Protein AF-0000000082834410 (afdb_homodimer)

Structure (mmCIF, N/CA/C/O backbone):
data_AF-0000000082834410-model_v1
#
loop_
_entity.id
_entity.type
_entity.pdbx_description
1 polymer 'Aralkylamine dehydrogenase heavy chain'
#
loop_
_atom_site.group_PDB
_atom_site.id
_atom_site.type_symbol
_atom_site.label_atom_id
_atom_site.label_alt_id
_atom_site.label_comp_id
_atom_site.label_asym_id
_atom_site.label_entity_id
_atom_site.label_seq_id
_atom_site.pdbx_PDB_ins_code
_atom_site.Cartn_x
_atom_site.Cartn_y
_atom_site.Cartn_z
_atom_site.occupancy
_atom_site.B_iso_or_equiv
_atom_site.auth_seq_id
_atom_site.auth_comp_id
_atom_site.auth_asym_id
_atom_site.auth_atom_id
_atom_site.pdbx_PDB_model_num
ATOM 1 N N . MET A 1 1 ? -21.828 45.156 89.812 1 19.58 1 MET A N 1
ATOM 2 C CA . MET A 1 1 ? -21.109 43.969 90.312 1 19.58 1 MET A CA 1
ATOM 3 C C . MET A 1 1 ? -20.984 42.938 89.188 1 19.58 1 MET A C 1
ATOM 5 O O . MET A 1 1 ? -21.828 42.875 88.312 1 19.58 1 MET A O 1
ATOM 9 N N . ILE A 1 2 ? -19.875 42 89.125 1 19 2 ILE A N 1
ATOM 10 C CA . ILE A 1 2 ? -18.891 41.312 88.312 1 19 2 ILE A CA 1
ATOM 11 C C . ILE A 1 2 ? -19.531 40.062 87.688 1 19 2 ILE A C 1
ATOM 13 O O . ILE A 1 2 ? -19.047 39.531 86.688 1 19 2 ILE A O 1
ATOM 17 N N . ALA A 1 3 ? -20.531 39.438 88.375 1 19.58 3 ALA A N 1
ATOM 18 C CA . ALA A 1 3 ? -20.344 38 88.625 1 19.58 3 ALA A CA 1
ATOM 19 C C . ALA A 1 3 ? -20.703 37.219 87.375 1 19.58 3 ALA A C 1
ATOM 21 O O . ALA A 1 3 ? -20.922 36 87.438 1 19.58 3 ALA A O 1
ATOM 22 N N . LEU A 1 4 ? -21.172 37.906 86.25 1 22.19 4 LEU A N 1
ATOM 23 C CA . LEU A 1 4 ? -22.219 37.281 85.438 1 22.19 4 LEU A CA 1
ATOM 24 C C . LEU A 1 4 ? -21.641 36.156 84.625 1 22.19 4 LEU A C 1
ATOM 26 O O . LEU A 1 4 ? -21.391 36.344 83.438 1 22.19 4 LEU A O 1
ATOM 30 N N . CYS A 1 5 ? -20.422 35.469 85.125 1 20.94 5 CYS A N 1
ATOM 31 C CA . CYS A 1 5 ? -19.391 34.906 84.188 1 20.94 5 CYS A CA 1
ATOM 32 C C . CYS A 1 5 ? -19.906 33.719 83.438 1 20.94 5 CYS A C 1
ATOM 34 O O . CYS A 1 5 ? -19.344 33.344 82.375 1 20.94 5 CYS A O 1
ATOM 36 N N . ALA A 1 6 ? -20.609 32.688 84.125 1 22.41 6 ALA A N 1
ATOM 37 C CA . ALA A 1 6 ? -19.969 31.391 84.188 1 22.41 6 ALA A CA 1
ATOM 38 C C . ALA A 1 6 ? -20.281 30.578 82.938 1 22.41 6 ALA A C 1
ATOM 40 O O . ALA A 1 6 ? -19.484 29.75 82.5 1 22.41 6 ALA A O 1
ATOM 41 N N . ASN A 1 7 ? -21.531 30.641 82.312 1 21.2 7 ASN A N 1
ATOM 42 C CA . ASN A 1 7 ? -22.188 29.344 82.188 1 21.2 7 ASN A CA 1
ATOM 43 C C . ASN A 1 7 ? -21.812 28.672 80.875 1 21.2 7 ASN A C 1
ATOM 45 O O . ASN A 1 7 ? -22.438 27.688 80.438 1 21.2 7 ASN A O 1
ATOM 49 N N . ARG A 1 8 ? -21 29.266 79.875 1 24.66 8 ARG A N 1
ATOM 50 C CA . ARG A 1 8 ? -21.453 29.141 78.5 1 24.66 8 ARG A CA 1
ATOM 51 C C . ARG A 1 8 ? -21 27.812 77.875 1 24.66 8 ARG A C 1
ATOM 53 O O . ARG A 1 8 ? -20.953 27.656 76.625 1 24.66 8 ARG A O 1
ATOM 60 N N . GLY A 1 9 ? -20.562 26.703 78.688 1 21.55 9 GLY A N 1
ATOM 61 C CA . GLY A 1 9 ? -19.5 25.859 78.125 1 21.55 9 GLY A CA 1
ATOM 62 C C . GLY A 1 9 ? -19.953 24.969 77 1 21.55 9 GLY A C 1
ATOM 63 O O . GLY A 1 9 ? -19.156 24.625 76.125 1 21.55 9 GLY A O 1
ATOM 64 N N . ALA A 1 10 ? -21.141 24.297 77.062 1 22.14 10 ALA A N 1
ATOM 65 C CA . ALA A 1 10 ? -21.094 22.859 76.875 1 22.14 10 ALA A CA 1
ATOM 66 C C . ALA A 1 10 ? -21.031 22.531 75.375 1 22.14 10 ALA A C 1
ATOM 68 O O . ALA A 1 10 ? -20.297 21.625 74.938 1 22.14 10 ALA A O 1
ATOM 69 N N . ALA A 1 11 ? -22 22.984 74.438 1 22.86 11 ALA A N 1
ATOM 70 C CA . ALA A 1 11 ? -22.75 22.047 73.625 1 22.86 11 ALA A CA 1
ATOM 71 C C . ALA A 1 11 ? -22 21.734 72.312 1 22.86 11 ALA A C 1
ATOM 73 O O . ALA A 1 11 ? -22.125 22.453 71.375 1 22.86 11 ALA A O 1
ATOM 74 N N . ARG A 1 12 ? -20.656 21.656 72.188 1 23.83 12 ARG A N 1
ATOM 75 C CA . ARG A 1 12 ? -19.922 21.719 70.938 1 23.83 12 ARG A CA 1
ATOM 76 C C . ARG A 1 12 ? -20.125 20.438 70.125 1 23.83 12 ARG A C 1
ATOM 78 O O . ARG A 1 12 ? -19.312 20.109 69.312 1 23.83 12 ARG A O 1
ATOM 85 N N . ALA A 1 13 ? -21.047 19.453 70.562 1 24.86 13 ALA A N 1
ATOM 86 C CA . ALA A 1 13 ? -20.844 18.062 70.188 1 24.86 13 ALA A CA 1
ATOM 87 C C . ALA A 1 13 ? -21 17.906 68.688 1 24.86 13 ALA A C 1
ATOM 89 O O . ALA A 1 13 ? -20.281 17.125 68.062 1 24.86 13 ALA A O 1
ATOM 90 N N . GLY A 1 14 ? -22.047 18.5 68 1 22.2 14 GLY A N 1
ATOM 91 C CA . GLY A 1 14 ? -22.844 17.719 67.062 1 22.2 14 GLY A CA 1
ATOM 92 C C . GLY A 1 14 ? -22.188 17.516 65.688 1 22.2 14 GLY A C 1
ATOM 93 O O . GLY A 1 14 ? -22.5 16.562 65 1 22.2 14 GLY A O 1
ATOM 94 N N . LYS A 1 15 ? -21.578 18.531 65.062 1 23.89 15 LYS A N 1
ATOM 95 C CA . LYS A 1 15 ? -21.781 18.688 63.594 1 23.89 15 LYS A CA 1
ATOM 96 C C . LYS A 1 15 ? -20.828 17.797 62.812 1 23.89 15 LYS A C 1
ATOM 98 O O . LYS A 1 15 ? -20.703 17.922 61.594 1 23.89 15 LYS A O 1
ATOM 103 N N . TRP A 1 16 ? -20 16.922 63.469 1 26.42 16 TRP A N 1
ATOM 104 C CA . TRP A 1 16 ? -18.891 16.516 62.625 1 26.42 16 TRP A CA 1
ATOM 105 C C . TRP A 1 16 ? -19.375 15.539 61.531 1 26.42 16 TRP A C 1
ATOM 107 O O . TRP A 1 16 ? -18.562 14.961 60.812 1 26.42 16 TRP A O 1
ATOM 117 N N . ALA A 1 17 ? -20.703 15.094 61.438 1 29.36 17 ALA A N 1
ATOM 118 C CA . ALA A 1 17 ? -20.969 13.828 60.781 1 29.36 17 ALA A CA 1
ATOM 119 C C . ALA A 1 17 ? -20.844 13.992 59.25 1 29.36 17 ALA A C 1
ATOM 121 O O . ALA A 1 17 ? -20.891 13 58.5 1 29.36 17 ALA A O 1
ATOM 122 N N . LEU A 1 18 ? -21.016 15.18 58.656 1 27.2 18 LEU A N 1
ATOM 123 C CA . LEU A 1 18 ? -21.562 15.141 57.312 1 27.2 18 LEU A CA 1
ATOM 124 C C . LEU A 1 18 ? -20.484 14.75 56.312 1 27.2 18 LEU A C 1
ATOM 126 O O . LEU A 1 18 ? -20.797 14.484 55.125 1 27.2 18 LEU A O 1
ATOM 130 N N . CYS A 1 19 ? -19.203 14.883 56.562 1 26.98 19 CYS A N 1
ATOM 131 C CA . CYS A 1 19 ? -18.359 15.039 55.406 1 26.98 19 CYS A CA 1
ATOM 132 C C . CYS A 1 19 ? -18.141 13.695 54.688 1 26.98 19 CYS A C 1
ATOM 134 O O . CYS A 1 19 ? -17.312 13.594 53.781 1 26.98 19 CYS A O 1
ATOM 136 N N . ALA A 1 20 ? -18.578 12.539 55.312 1 28.2 20 ALA A N 1
ATOM 137 C CA . ALA A 1 20 ? -17.953 11.312 54.844 1 28.2 20 ALA A CA 1
ATOM 138 C C . ALA A 1 20 ? -18.422 10.977 53.406 1 28.2 20 ALA A C 1
ATOM 140 O O . ALA A 1 20 ? -18.016 9.969 52.844 1 28.2 20 ALA A O 1
ATOM 141 N N . ALA A 1 21 ? -19.562 11.438 52.938 1 29.88 21 ALA A N 1
ATOM 142 C CA . ALA A 1 21 ? -20.234 10.625 51.906 1 29.88 21 ALA A CA 1
ATOM 143 C C . ALA A 1 21 ? -19.547 10.773 50.562 1 29.88 21 ALA A C 1
ATOM 145 O O . ALA A 1 21 ? -19.969 10.148 49.594 1 29.88 21 ALA A O 1
ATOM 146 N N . LEU A 1 22 ? -18.719 11.867 50.312 1 27.81 22 LEU A N 1
ATOM 147 C CA . LEU A 1 22 ? -18.594 12.086 48.875 1 27.81 22 LEU A CA 1
ATOM 148 C C . LEU A 1 22 ? -17.609 11.102 48.25 1 27.81 22 LEU A C 1
ATOM 150 O O . LEU A 1 22 ? -17.266 11.219 47.062 1 27.81 22 LEU A O 1
ATOM 154 N N . ALA A 1 23 ? -16.922 10.266 49.094 1 29.69 23 ALA A N 1
ATOM 155 C CA . ALA A 1 23 ? -15.797 9.625 48.406 1 29.69 23 ALA A CA 1
ATOM 156 C C . ALA A 1 23 ? -16.281 8.609 47.375 1 29.69 23 ALA A C 1
ATOM 158 O O . ALA A 1 23 ? -15.469 7.988 46.688 1 29.69 23 ALA A O 1
ATOM 159 N N . ALA A 1 24 ? -17.484 8.078 47.562 1 29.45 24 ALA A N 1
ATOM 160 C CA . ALA A 1 24 ? -17.641 6.82 46.844 1 29.45 24 ALA A CA 1
ATOM 161 C C . ALA A 1 24 ? -17.734 7.055 45.344 1 29.45 24 ALA A C 1
ATOM 163 O O . ALA A 1 24 ? -18.047 6.137 44.562 1 29.45 24 ALA A O 1
ATOM 164 N N . ALA A 1 25 ? -17.969 8.258 44.875 1 35.12 25 ALA A N 1
ATOM 165 C CA . ALA A 1 25 ? -18.375 8.266 43.469 1 35.12 25 ALA A CA 1
ATOM 166 C C . ALA A 1 25 ? -17.172 7.965 42.562 1 35.12 25 ALA A C 1
ATOM 168 O O . ALA A 1 25 ? -17.141 8.398 41.406 1 35.12 25 ALA A O 1
ATOM 169 N N . ALA A 1 26 ? -16.031 7.668 43.156 1 37.16 26 ALA A N 1
ATOM 170 C CA . ALA A 1 26 ? -14.906 7.719 42.219 1 37.16 26 ALA A CA 1
ATOM 171 C C . ALA A 1 26 ? -15.086 6.711 41.094 1 37.16 26 ALA A C 1
ATOM 173 O O . ALA A 1 26 ? -14.695 6.973 39.938 1 37.16 26 ALA A O 1
ATOM 174 N N . GLY A 1 27 ? -15.234 5.375 41.438 1 34.53 27 GLY A N 1
ATOM 175 C CA . GLY A 1 27 ? -14.625 4.363 40.594 1 34.53 27 GLY A CA 1
ATOM 176 C C . GLY A 1 27 ? -15.453 4.02 39.375 1 34.53 27 GLY A C 1
ATOM 177 O O . GLY A 1 27 ? -15.328 2.924 38.844 1 34.53 27 GLY A O 1
ATOM 178 N N . LEU A 1 28 ? -16.484 4.754 39.125 1 35.53 28 LEU A N 1
ATOM 179 C CA . LEU A 1 28 ? -17.141 4.078 38 1 35.53 28 LEU A CA 1
ATOM 180 C C . LEU A 1 28 ? -16.203 4.008 36.781 1 35.53 28 LEU A C 1
ATOM 182 O O . LEU A 1 28 ? -15.883 5.031 36.188 1 35.53 28 LEU A O 1
ATOM 186 N N . ALA A 1 29 ? -15.203 3.084 36.812 1 38.09 29 ALA A N 1
ATOM 187 C CA . ALA A 1 29 ? -14.562 2.619 35.594 1 38.09 29 ALA A CA 1
ATOM 188 C C . ALA A 1 29 ? -15.57 2.525 34.438 1 38.09 29 ALA A C 1
ATOM 190 O O . ALA A 1 29 ? -16.516 1.736 34.5 1 38.09 29 ALA A O 1
ATOM 191 N N . ARG A 1 30 ? -15.891 3.592 33.812 1 37.44 30 ARG A N 1
ATOM 192 C CA . ARG A 1 30 ? -16.672 3.379 32.594 1 37.44 30 ARG A CA 1
ATOM 193 C C . ARG A 1 30 ? -16.156 2.164 31.828 1 37.44 30 ARG A C 1
ATOM 195 O O . ARG A 1 30 ? -14.977 2.105 31.469 1 37.44 30 ARG A O 1
ATOM 202 N N . ALA A 1 31 ? -16.734 1.011 32.031 1 42.94 31 ALA A N 1
ATOM 203 C CA . ALA A 1 31 ? -16.469 -0.228 31.281 1 42.94 31 ALA A CA 1
ATOM 204 C C . ALA A 1 31 ? -16.344 0.032 29.797 1 42.94 31 ALA A C 1
ATOM 206 O O . ALA A 1 31 ? -17.141 0.785 29.219 1 42.94 31 ALA A O 1
ATOM 207 N N . ASP A 1 32 ? -15.211 -0.126 29.156 1 45.22 32 ASP A N 1
ATOM 208 C CA . ASP A 1 32 ? -15.102 -0.143 27.703 1 45.22 32 ASP A CA 1
ATOM 209 C C . ASP A 1 32 ? -16.359 -0.719 27.062 1 45.22 32 ASP A C 1
ATOM 211 O O . ASP A 1 32 ? -16.969 -1.646 27.594 1 45.22 32 ASP A O 1
ATOM 215 N N . LEU A 1 33 ? -17.219 0.024 26.391 1 49.72 33 LEU A N 1
ATOM 216 C CA . LEU A 1 33 ? -18.297 -0.623 25.656 1 49.72 33 LEU A CA 1
ATOM 217 C C . LEU A 1 33 ? -17.875 -1.985 25.141 1 49.72 33 LEU A C 1
ATOM 219 O O . LEU A 1 33 ? -16.703 -2.18 24.781 1 49.72 33 LEU A O 1
ATOM 223 N N . PRO A 1 34 ? -18.641 -3.006 25.484 1 48.91 34 PRO A N 1
ATOM 224 C CA . PRO A 1 34 ? -18.25 -4.305 24.922 1 48.91 34 PRO A CA 1
ATOM 225 C C . PRO A 1 34 ? -17.953 -4.238 23.438 1 48.91 34 PRO A C 1
ATOM 227 O O . PRO A 1 34 ? -18.531 -3.414 22.719 1 48.91 34 PRO A O 1
ATOM 230 N N . VAL A 1 35 ? -16.938 -4.676 22.953 1 51.25 35 VAL A N 1
ATOM 231 C CA . VAL A 1 35 ? -16.609 -4.836 21.547 1 51.25 35 VAL A CA 1
ATOM 232 C C . VAL A 1 35 ? -17.797 -5.445 20.812 1 51.25 35 VAL A C 1
ATOM 234 O O . VAL A 1 35 ? -18.25 -6.539 21.141 1 51.25 35 VAL A O 1
ATOM 237 N N . GLU A 1 36 ? -18.594 -4.586 20.188 1 52.56 36 GLU A N 1
ATOM 238 C CA . GLU A 1 36 ? -19.672 -5.121 19.344 1 52.56 36 GLU A CA 1
ATOM 239 C C . GLU A 1 36 ? -19.156 -6.25 18.453 1 52.56 36 GLU A C 1
ATOM 241 O O . GLU A 1 36 ? -18.125 -6.105 17.781 1 52.56 36 GLU A O 1
ATOM 246 N N . GLU A 1 37 ? -19.5 -7.414 18.766 1 51.12 37 GLU A N 1
ATOM 247 C CA . GLU A 1 37 ? -19.203 -8.516 17.859 1 51.12 37 GLU A CA 1
ATOM 248 C C . GLU A 1 37 ? -19.984 -8.383 16.562 1 51.12 37 GLU A C 1
ATOM 250 O O . GLU A 1 37 ? -21.219 -8.367 16.562 1 51.12 37 GLU A O 1
ATOM 255 N N . LEU A 1 38 ? -19.531 -7.566 15.664 1 47.12 38 LEU A N 1
ATOM 256 C CA . LEU A 1 38 ? -20.188 -7.609 14.359 1 47.12 38 LEU A CA 1
ATOM 257 C C . LEU A 1 38 ? -20.484 -9.047 13.953 1 47.12 38 LEU A C 1
ATOM 259 O O . LEU A 1 38 ? -19.578 -9.867 13.812 1 47.12 38 LEU A O 1
ATOM 263 N N . LYS A 1 39 ? -21.656 -9.438 14.383 1 45.47 39 LYS A N 1
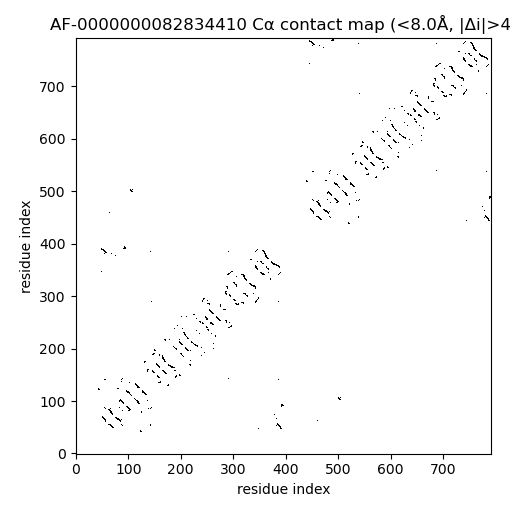ATOM 264 C CA . LYS A 1 39 ? -22.188 -10.734 13.992 1 45.47 39 LYS A CA 1
ATOM 265 C C . LYS A 1 39 ? -22.688 -10.711 12.547 1 45.47 39 LYS A C 1
ATOM 267 O O . LYS A 1 39 ? -23.219 -9.703 12.078 1 45.47 39 LYS A O 1
ATOM 272 N N . GLY A 1 40 ? -22.062 -11.656 11.609 1 51.16 40 GLY A N 1
ATOM 273 C CA . GLY A 1 40 ? -22.469 -11.93 10.242 1 51.16 40 GLY A CA 1
ATOM 274 C C . GLY A 1 40 ? -21.5 -11.375 9.211 1 51.16 40 GLY A C 1
ATOM 275 O O . GLY A 1 40 ? -21.828 -10.43 8.484 1 51.16 40 GLY A O 1
ATOM 276 N N . GLY A 1 41 ? -20.359 -11.43 9.5 1 58.19 41 GLY A N 1
ATOM 277 C CA . GLY A 1 41 ? -19.5 -11.102 8.383 1 58.19 41 GLY A CA 1
ATOM 278 C C . GLY A 1 41 ? -20.016 -11.602 7.051 1 58.19 41 GLY A C 1
ATOM 279 O O . GLY A 1 41 ? -20.906 -12.461 7.012 1 58.19 41 GLY A O 1
ATOM 280 N N . THR A 1 42 ? -20.031 -10.812 5.969 1 72.44 42 THR A N 1
ATOM 281 C CA . THR A 1 42 ? -20.531 -11.172 4.648 1 72.44 42 THR A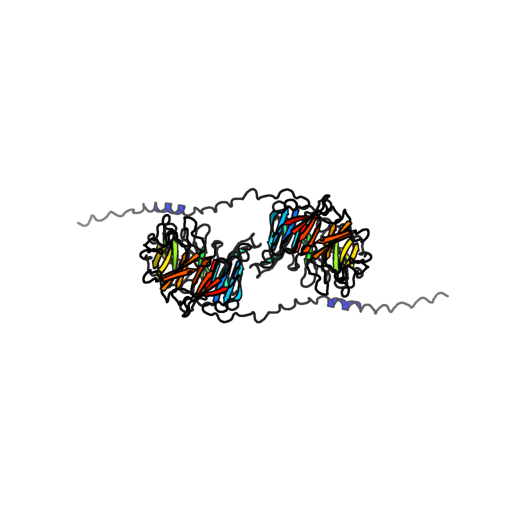 CA 1
ATOM 282 C C . THR A 1 42 ? -19.812 -12.414 4.121 1 72.44 42 THR A C 1
ATOM 284 O O . THR A 1 42 ? -18.594 -12.539 4.25 1 72.44 42 THR A O 1
ATOM 287 N N . ARG A 1 43 ? -20.609 -13.516 3.979 1 90.38 43 ARG A N 1
ATOM 288 C CA . ARG A 1 43 ? -20.172 -14.742 3.326 1 90.38 43 ARG A CA 1
ATOM 289 C C . ARG A 1 43 ? -20.312 -14.641 1.811 1 90.38 43 ARG A C 1
ATOM 291 O O . ARG A 1 43 ? -21.297 -14.102 1.306 1 90.38 43 ARG A O 1
ATOM 298 N N . LEU A 1 44 ? -19.234 -15.125 1.215 1 94.75 44 LEU A N 1
ATOM 299 C CA . LEU A 1 44 ? -19.344 -15.203 -0.238 1 94.75 44 LEU A CA 1
ATOM 300 C C . LEU A 1 44 ? -20.406 -16.219 -0.649 1 94.75 44 LEU A C 1
ATOM 302 O O . LEU A 1 44 ? -20.688 -17.172 0.091 1 94.75 44 LEU A O 1
ATOM 306 N N . PRO A 1 45 ? -21.016 -15.984 -1.747 1 93.38 45 PRO A N 1
ATOM 307 C CA . PRO A 1 45 ? -21.859 -17.062 -2.273 1 93.38 45 PRO A CA 1
ATOM 308 C C . PRO A 1 45 ? -21.062 -18.344 -2.559 1 93.38 45 PRO A C 1
ATOM 310 O O . PRO A 1 45 ? -19.844 -18.297 -2.648 1 93.38 45 PRO A O 1
ATOM 313 N N . PRO A 1 46 ? -21.812 -19.469 -2.629 1 93.56 46 PRO A N 1
ATOM 314 C CA . PRO A 1 46 ? -21.094 -20.703 -2.979 1 93.56 46 PRO A CA 1
ATOM 315 C C . PRO A 1 46 ? -20.25 -20.547 -4.234 1 93.56 46 PRO A C 1
ATOM 317 O O . PRO A 1 46 ? -20.672 -19.922 -5.207 1 93.56 46 PRO A O 1
ATOM 320 N N . ALA A 1 47 ? -19.094 -21.125 -4.23 1 95.19 47 ALA A N 1
ATOM 321 C CA . ALA A 1 47 ? -18.156 -20.969 -5.34 1 95.19 47 ALA A CA 1
ATOM 322 C C . ALA A 1 47 ? -18.625 -21.766 -6.562 1 95.19 47 ALA A C 1
ATOM 324 O O . ALA A 1 47 ? -19.078 -22.906 -6.438 1 95.19 47 ALA A O 1
ATOM 325 N N . THR A 1 48 ? -18.609 -21.125 -7.684 1 95.62 48 THR A N 1
ATOM 326 C CA . THR A 1 48 ? -18.672 -21.828 -8.961 1 95.62 48 THR A CA 1
ATOM 327 C C . THR A 1 48 ? -17.281 -22.172 -9.469 1 95.62 48 THR A C 1
ATOM 329 O O . THR A 1 48 ? -16.281 -21.656 -8.945 1 95.62 48 THR A O 1
ATOM 332 N N . PRO A 1 49 ? -17.203 -23.047 -10.508 1 97.19 49 PRO A N 1
ATOM 333 C CA . PRO A 1 49 ? -15.883 -23.359 -11.07 1 97.19 49 PRO A CA 1
ATOM 334 C C . PRO A 1 49 ? -15.18 -22.125 -11.648 1 97.19 49 PRO A C 1
ATOM 336 O O . PRO A 1 49 ? -13.992 -22.188 -11.961 1 97.19 49 PRO A O 1
ATOM 339 N N . HIS A 1 50 ? -15.914 -21.016 -11.758 1 98 50 HIS A N 1
ATOM 340 C CA . HIS A 1 50 ? -15.359 -19.844 -12.414 1 98 50 HIS A CA 1
ATOM 341 C C . HIS A 1 50 ? -15.07 -18.734 -11.406 1 98 50 HIS A C 1
ATOM 343 O O . HIS A 1 50 ? -14.805 -17.594 -11.789 1 98 50 HIS A O 1
ATOM 349 N N . ARG A 1 51 ? -15.195 -19.062 -10.117 1 98.12 51 ARG A N 1
ATOM 350 C CA . ARG A 1 51 ? -14.633 -18.109 -9.156 1 98.12 51 ARG A CA 1
ATOM 351 C C . ARG A 1 51 ? -13.141 -17.922 -9.391 1 98.12 51 ARG A C 1
ATOM 353 O O . ARG A 1 51 ? -12.398 -18.891 -9.578 1 98.12 51 ARG A O 1
ATOM 360 N N . LEU A 1 52 ? -12.734 -16.656 -9.352 1 98.69 52 LEU A N 1
ATOM 361 C CA . LEU A 1 52 ? -11.352 -16.328 -9.711 1 98.69 52 LEU A CA 1
ATOM 362 C C . LEU A 1 52 ? -10.594 -15.766 -8.516 1 98.69 52 LEU A C 1
ATOM 364 O O . LEU A 1 52 ? -11.141 -14.969 -7.746 1 98.69 52 LEU A O 1
ATOM 368 N N . TYR A 1 53 ? -9.43 -16.172 -8.312 1 98.81 53 TYR A N 1
ATOM 369 C CA . TYR A 1 53 ? -8.445 -15.648 -7.379 1 98.81 53 TYR A CA 1
ATOM 370 C C . TYR A 1 53 ? -7.324 -14.922 -8.117 1 98.81 53 TYR A C 1
ATOM 372 O O . TYR A 1 53 ? -6.539 -15.547 -8.836 1 98.81 53 TYR A O 1
ATOM 380 N N . VAL A 1 54 ? -7.289 -13.633 -7.996 1 98.75 54 VAL A N 1
ATOM 381 C CA . VAL A 1 54 ? -6.305 -12.797 -8.672 1 98.75 54 VAL A CA 1
ATOM 382 C C . VAL A 1 54 ? -5.238 -12.344 -7.684 1 98.75 54 VAL A C 1
ATOM 384 O O . VAL A 1 54 ? -5.523 -11.57 -6.762 1 98.75 54 VAL A O 1
ATOM 387 N N . MET A 1 55 ? -4.105 -12.875 -7.844 1 97.94 55 MET A N 1
ATOM 388 C CA . MET A 1 55 ? -2.977 -12.445 -7.023 1 97.94 55 MET A CA 1
ATOM 389 C C . MET A 1 55 ? -2.447 -11.094 -7.496 1 97.94 55 MET A C 1
ATOM 391 O O . MET A 1 55 ? -2 -10.961 -8.633 1 97.94 55 MET A O 1
ATOM 395 N N . ASP A 1 56 ? -2.477 -10.117 -6.641 1 97.69 56 ASP A N 1
ATOM 396 C CA . ASP A 1 56 ? -2.047 -8.75 -6.922 1 97.69 56 ASP A CA 1
ATOM 397 C C . ASP A 1 56 ? -0.838 -8.367 -6.07 1 97.69 56 ASP A C 1
ATOM 399 O O . ASP A 1 56 ? -0.961 -8.172 -4.859 1 97.69 56 ASP A O 1
ATOM 403 N N . ALA A 1 57 ? 0.312 -8.25 -6.688 1 96.88 57 ALA A N 1
ATOM 404 C CA . ALA A 1 57 ? 1.542 -7.91 -5.977 1 96.88 57 ALA A CA 1
ATOM 405 C C . ALA A 1 57 ? 1.523 -6.461 -5.504 1 96.88 57 ALA A C 1
ATOM 407 O O . ALA A 1 57 ? 2.137 -6.125 -4.488 1 96.88 57 ALA A O 1
ATOM 408 N N . VAL A 1 58 ? 0.828 -5.621 -6.215 1 96.06 58 VAL A N 1
ATOM 409 C CA . VAL A 1 58 ? 0.764 -4.191 -5.941 1 96.06 58 VAL A CA 1
ATOM 410 C C . VAL A 1 58 ? 2.176 -3.613 -5.875 1 96.06 58 VAL A C 1
ATOM 412 O O . VAL A 1 58 ? 2.605 -3.121 -4.832 1 96.06 58 VAL A O 1
ATOM 415 N N . PHE A 1 59 ? 2.854 -3.461 -6.949 1 94.38 59 PHE A N 1
ATOM 416 C CA . PHE A 1 59 ? 4.281 -3.184 -7.043 1 94.38 59 PHE A CA 1
ATOM 417 C C . PHE A 1 59 ? 4.633 -1.894 -6.309 1 94.38 59 PHE A C 1
ATOM 419 O O . PHE A 1 59 ? 5.68 -1.804 -5.664 1 94.38 59 PHE A O 1
ATOM 426 N N . ASN A 1 60 ? 3.775 -0.913 -6.371 1 92.81 60 ASN A N 1
ATOM 427 C CA . ASN A 1 60 ? 4.105 0.37 -5.758 1 92.81 60 ASN A CA 1
ATOM 428 C C . ASN A 1 60 ? 3.861 0.352 -4.25 1 92.81 60 ASN A C 1
ATOM 430 O O . ASN A 1 60 ? 4.238 1.288 -3.545 1 92.81 60 ASN A O 1
ATOM 434 N N . HIS A 1 61 ? 3.209 -0.724 -3.811 1 95.19 61 HIS A N 1
ATOM 435 C CA . HIS A 1 61 ? 2.934 -0.974 -2.398 1 95.19 61 HIS A CA 1
ATOM 436 C C . HIS A 1 61 ? 3.074 -2.455 -2.064 1 95.19 61 HIS A C 1
ATOM 438 O O . HIS A 1 61 ? 2.148 -3.064 -1.526 1 95.19 61 HIS A O 1
ATOM 444 N N . LEU A 1 62 ? 4.277 -2.982 -2.176 1 94.81 62 LEU A N 1
ATOM 445 C CA . LEU A 1 62 ? 4.527 -4.414 -2.066 1 94.81 62 LEU A CA 1
ATOM 446 C C . LEU A 1 62 ? 4.164 -4.926 -0.675 1 94.81 62 LEU A C 1
ATOM 448 O O . LEU A 1 62 ? 3.877 -6.109 -0.499 1 94.81 62 LEU A O 1
ATOM 452 N N . VAL A 1 63 ? 4.16 -4.086 0.326 1 94.62 63 VAL A N 1
ATOM 453 C CA . VAL A 1 63 ? 3.859 -4.48 1.698 1 94.62 63 VAL A CA 1
ATOM 454 C C . VAL A 1 63 ? 2.361 -4.742 1.843 1 94.62 63 VAL A C 1
ATOM 456 O O . VAL A 1 63 ? 1.916 -5.293 2.852 1 94.62 63 VAL A O 1
ATOM 459 N N . ASP A 1 64 ? 1.59 -4.398 0.857 1 96.12 64 ASP A N 1
ATOM 460 C CA . ASP A 1 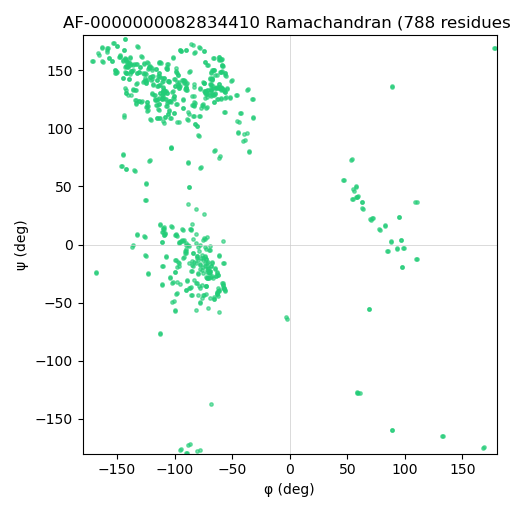64 ? 0.133 -4.496 0.89 1 96.12 64 ASP A CA 1
ATOM 461 C C . ASP A 1 64 ? -0.388 -5.312 -0.292 1 96.12 64 ASP A C 1
ATOM 463 O O . ASP A 1 64 ? -1.417 -4.973 -0.88 1 96.12 64 ASP A O 1
ATOM 467 N N . SER A 1 65 ? 0.34 -6.367 -0.637 1 97.19 65 SER A N 1
ATOM 468 C CA . SER A 1 65 ? -0.172 -7.281 -1.654 1 97.19 65 SER A CA 1
ATOM 469 C C . SER A 1 65 ? -1.483 -7.922 -1.212 1 97.19 65 SER A C 1
ATOM 471 O O . SER A 1 65 ? -1.812 -7.922 -0.024 1 97.19 65 SER A O 1
ATOM 473 N N . ARG A 1 66 ? -2.236 -8.469 -2.299 1 96.88 66 ARG A N 1
ATOM 474 C CA . ARG A 1 66 ? -3.557 -8.992 -1.966 1 96.88 66 ARG A CA 1
ATOM 475 C C . ARG A 1 66 ? -4.008 -10.023 -2.996 1 96.88 66 ARG A C 1
ATOM 477 O O . ARG A 1 66 ? -3.439 -10.117 -4.086 1 96.88 66 ARG A O 1
ATOM 484 N N . VAL A 1 67 ? -4.969 -10.805 -2.562 1 98.31 67 VAL A N 1
ATOM 485 C CA . VAL A 1 67 ? -5.738 -11.672 -3.453 1 98.31 67 VAL A CA 1
ATOM 486 C C . VAL A 1 67 ? -7.137 -11.094 -3.654 1 98.31 67 VAL A C 1
ATOM 488 O O . VAL A 1 67 ? -7.926 -11.016 -2.711 1 98.31 67 VAL A O 1
ATOM 491 N N . ASN A 1 68 ? -7.402 -10.641 -4.879 1 98.44 68 ASN A N 1
ATOM 492 C CA . ASN A 1 68 ? -8.75 -10.203 -5.219 1 98.44 68 ASN A CA 1
ATOM 493 C C . ASN A 1 68 ? -9.602 -11.352 -5.75 1 98.44 68 ASN A C 1
ATOM 495 O O . ASN A 1 68 ? -9.148 -12.117 -6.609 1 98.44 68 ASN A O 1
ATOM 499 N N . ILE A 1 69 ? -10.797 -11.461 -5.246 1 98.62 69 ILE A N 1
ATOM 500 C CA . ILE A 1 69 ? -11.68 -12.555 -5.633 1 98.62 69 ILE A CA 1
ATOM 501 C C . ILE A 1 69 ? -12.828 -12.023 -6.48 1 98.62 69 ILE A C 1
ATOM 503 O O . ILE A 1 69 ? -13.469 -11.031 -6.117 1 98.62 69 ILE A O 1
ATOM 507 N N . TYR A 1 70 ? -13.086 -12.695 -7.613 1 98.56 70 TYR A N 1
ATOM 508 C CA . TYR A 1 70 ? -14.141 -12.289 -8.539 1 98.56 70 TYR A CA 1
ATOM 509 C C . TYR A 1 70 ? -15.039 -13.461 -8.898 1 98.56 70 TYR A C 1
ATOM 511 O O . TYR A 1 70 ? -14.617 -14.617 -8.812 1 98.56 70 TYR A O 1
ATOM 519 N N . ASP A 1 71 ? -16.234 -13.148 -9.227 1 98.12 71 ASP A N 1
ATOM 520 C CA . ASP A 1 71 ? -17.109 -14.078 -9.945 1 98.12 71 ASP A CA 1
ATOM 521 C C . ASP A 1 71 ? -16.844 -14.016 -11.445 1 98.12 71 ASP A C 1
ATOM 523 O O . ASP A 1 71 ? -17.203 -13.039 -12.109 1 98.12 71 ASP A O 1
ATOM 527 N N . GLY A 1 72 ? -16.266 -15.078 -11.984 1 98 72 GLY A N 1
ATOM 528 C CA . GLY A 1 72 ? -15.883 -15.086 -13.391 1 98 72 GLY A CA 1
ATOM 529 C C . GLY A 1 72 ? -17.062 -15.195 -14.328 1 98 72 GLY A C 1
ATOM 530 O O . GLY A 1 72 ? -16.938 -14.953 -15.531 1 98 72 GLY A O 1
ATOM 531 N N . ASP A 1 73 ? -18.188 -15.516 -13.789 1 97.62 73 ASP A N 1
ATOM 532 C CA . ASP A 1 73 ? -19.391 -15.617 -14.617 1 97.62 73 ASP A CA 1
ATOM 533 C C . ASP A 1 73 ? -20.078 -14.258 -14.75 1 97.62 73 ASP A C 1
ATOM 535 O O . ASP A 1 73 ? -20.562 -13.898 -15.82 1 97.62 73 ASP A O 1
ATOM 539 N N . THR A 1 74 ? -20.078 -13.469 -13.688 1 97.5 74 THR A N 1
ATOM 540 C CA . THR A 1 74 ? -20.781 -12.188 -13.695 1 97.5 74 THR A CA 1
ATOM 541 C C . THR A 1 74 ? -19.781 -11.031 -13.742 1 97.5 74 THR A C 1
ATOM 543 O O . THR A 1 74 ? -20.172 -9.875 -13.898 1 97.5 74 THR A O 1
ATOM 546 N N . LEU A 1 75 ? -18.5 -11.305 -13.57 1 98 75 LEU A N 1
ATOM 547 C CA . LEU A 1 75 ? -17.406 -10.344 -13.625 1 98 75 LEU A CA 1
ATOM 548 C C . LEU A 1 75 ? -17.422 -9.422 -12.406 1 98 75 LEU A C 1
ATOM 550 O O . LEU A 1 75 ? -16.891 -8.312 -12.453 1 98 75 LEU A O 1
ATOM 554 N N . LYS A 1 76 ? -18.031 -9.844 -11.312 1 97.44 76 LYS A N 1
ATOM 555 C CA . LYS A 1 76 ? -18.203 -9 -10.133 1 97.44 76 LYS A CA 1
ATOM 556 C C . LYS A 1 76 ? -17.125 -9.273 -9.094 1 97.44 76 LYS A C 1
ATOM 558 O O . LYS A 1 76 ? -16.719 -10.422 -8.898 1 97.44 76 LYS A O 1
ATOM 563 N N . PHE A 1 77 ? -16.781 -8.18 -8.422 1 98.19 77 PHE A N 1
ATOM 564 C CA . PHE A 1 77 ? -15.883 -8.273 -7.277 1 98.19 77 PHE A CA 1
ATOM 565 C C . PHE A 1 77 ? -16.594 -8.922 -6.094 1 98.19 77 PHE A C 1
ATOM 567 O O . PHE A 1 77 ? -17.719 -8.547 -5.754 1 98.19 77 PHE A O 1
ATOM 574 N N . LEU A 1 78 ? -15.891 -9.891 -5.473 1 97.38 78 LEU A N 1
ATOM 575 C CA . LEU A 1 78 ? -16.531 -10.602 -4.367 1 97.38 78 LEU A CA 1
ATOM 576 C C . LEU A 1 78 ? -15.867 -10.25 -3.041 1 97.38 78 LEU A C 1
ATOM 578 O O . LEU A 1 78 ? -16.516 -10.25 -1.996 1 97.38 78 LEU A O 1
ATOM 582 N N . GLY A 1 79 ? -14.586 -10.031 -3.047 1 96.69 79 GLY A N 1
ATOM 583 C CA . GLY A 1 79 ? -13.859 -9.734 -1.821 1 96.69 79 GLY A CA 1
ATOM 584 C C . GLY A 1 79 ? -12.352 -9.789 -1.994 1 96.69 79 GLY A C 1
ATOM 585 O O . GLY A 1 79 ? -11.859 -9.906 -3.115 1 96.69 79 GLY A O 1
ATOM 586 N N . LEU A 1 80 ? -11.688 -9.633 -0.845 1 96.19 80 LEU A N 1
ATOM 587 C CA . LEU A 1 80 ? -10.227 -9.562 -0.865 1 96.19 80 LEU A CA 1
ATOM 588 C C . LEU A 1 80 ? -9.633 -10.219 0.377 1 96.19 80 LEU A C 1
ATOM 590 O O . LEU A 1 80 ? -10.25 -10.195 1.448 1 96.19 80 LEU A O 1
ATOM 594 N N . VAL A 1 81 ? -8.531 -10.875 0.215 1 96.94 81 VAL A N 1
ATOM 595 C CA . VAL A 1 81 ? -7.684 -11.391 1.287 1 96.94 81 VAL A CA 1
ATOM 596 C C . VAL A 1 81 ? -6.312 -10.711 1.232 1 96.94 81 VAL A C 1
ATOM 598 O O . VAL A 1 81 ? -5.656 -10.711 0.189 1 96.94 81 VAL A O 1
ATOM 601 N N . PRO A 1 82 ? -5.879 -10.086 2.35 1 96.38 82 PRO A N 1
ATOM 602 C CA . PRO A 1 82 ? -4.531 -9.508 2.336 1 96.38 82 PRO A CA 1
ATOM 603 C C . PRO A 1 82 ? -3.436 -10.57 2.295 1 96.38 82 PRO A C 1
ATOM 605 O O . PRO A 1 82 ? -3.514 -11.57 3.012 1 96.38 82 PRO A O 1
ATOM 608 N N . SER A 1 83 ? -2.492 -10.359 1.406 1 96.81 83 SER A N 1
ATOM 609 C CA . SER A 1 83 ? -1.348 -11.258 1.369 1 96.81 83 SER A CA 1
ATOM 610 C C . SER A 1 83 ? -0.074 -10.562 1.827 1 96.81 83 SER A C 1
ATOM 612 O O . SER A 1 83 ? 1.007 -11.148 1.816 1 96.81 83 SER A O 1
ATOM 614 N N . SER A 1 84 ? -0.205 -9.297 2.219 1 94.69 84 SER A N 1
ATOM 615 C CA . SER A 1 84 ? 0.821 -8.5 2.881 1 94.69 84 SER A CA 1
ATOM 616 C C . SER A 1 84 ? 2.086 -8.406 2.033 1 94.69 84 SER A C 1
ATOM 618 O O . SER A 1 84 ? 2.033 -7.984 0.876 1 94.69 84 SER A O 1
ATOM 620 N N . PHE A 1 85 ? 3.281 -8.742 2.553 1 95.81 85 PHE A N 1
ATOM 621 C CA . PHE A 1 85 ? 4.523 -8.422 1.862 1 95.81 85 PHE A CA 1
ATOM 622 C C . PHE A 1 85 ? 4.801 -9.43 0.753 1 95.81 85 PHE A C 1
ATOM 624 O O . PHE A 1 85 ? 5.379 -10.492 1.001 1 95.81 85 PHE A O 1
ATOM 631 N N . ASN A 1 86 ? 4.359 -9.047 -0.451 1 93.12 86 ASN A N 1
ATOM 632 C CA . ASN A 1 86 ? 4.578 -9.844 -1.653 1 93.12 86 ASN A CA 1
ATOM 633 C C . ASN A 1 86 ? 4.25 -11.312 -1.421 1 93.12 86 ASN A C 1
ATOM 635 O O . ASN A 1 86 ? 5.082 -12.188 -1.668 1 93.12 86 ASN A O 1
ATOM 639 N N . GLY A 1 87 ? 3.125 -11.602 -0.997 1 97.12 87 GLY A N 1
ATOM 640 C CA . GLY A 1 87 ? 2.711 -12.961 -0.692 1 97.12 87 GLY A CA 1
ATOM 641 C C . GLY A 1 87 ? 2.436 -13.789 -1.931 1 97.12 87 GLY A C 1
ATOM 642 O O . GLY A 1 87 ? 2.391 -13.258 -3.043 1 97.12 87 GLY A O 1
ATOM 643 N N . HIS A 1 88 ? 2.328 -15.109 -1.732 1 98.31 88 HIS A N 1
ATOM 644 C CA . HIS A 1 88 ? 1.889 -16.078 -2.73 1 98.31 88 HIS A CA 1
ATOM 645 C C . HIS A 1 88 ? 0.676 -16.859 -2.238 1 98.31 88 HIS A C 1
ATOM 647 O O . HIS A 1 88 ? 0.513 -17.078 -1.035 1 98.31 88 HIS A O 1
ATOM 653 N N . MET A 1 89 ? -0.109 -17.281 -3.189 1 97.94 89 MET A N 1
ATOM 654 C CA . MET A 1 89 ? -1.348 -17.938 -2.773 1 97.94 89 MET A CA 1
ATOM 655 C C . MET A 1 89 ? -1.556 -19.234 -3.531 1 97.94 89 MET A C 1
ATOM 657 O O . MET A 1 89 ? -1.058 -19.406 -4.648 1 97.94 89 MET A O 1
ATOM 661 N N . THR A 1 90 ? -2.135 -20.141 -2.898 1 98.38 90 THR A N 1
ATOM 662 C CA . THR A 1 90 ? -2.785 -21.297 -3.518 1 98.38 90 THR A CA 1
ATOM 663 C C . THR A 1 90 ? -4.094 -21.625 -2.807 1 98.38 90 THR A C 1
ATOM 665 O O . THR A 1 90 ? -4.227 -21.406 -1.603 1 98.38 90 THR A O 1
ATOM 668 N N . VAL A 1 91 ? -5.07 -22.016 -3.568 1 98.5 91 VAL A N 1
ATOM 669 C CA . VAL A 1 91 ? -6.324 -22.469 -2.986 1 98.5 91 VAL A CA 1
ATOM 670 C C . VAL A 1 91 ? -6.262 -23.984 -2.74 1 98.5 91 VAL A C 1
ATOM 672 O O . VAL A 1 91 ? -5.75 -24.734 -3.574 1 98.5 91 VAL A O 1
ATOM 675 N N . SER A 1 92 ? -6.793 -24.375 -1.553 1 98.06 92 SER A N 1
ATOM 676 C CA . SER A 1 92 ? -6.801 -25.797 -1.252 1 98.06 92 SER A CA 1
ATOM 677 C C . SER A 1 92 ? -7.57 -26.578 -2.311 1 98.06 92 SER A C 1
ATOM 679 O O . SER A 1 92 ? -8.477 -26.047 -2.953 1 98.06 92 SER A O 1
ATOM 681 N N . ALA A 1 93 ? -7.184 -27.844 -2.41 1 95.69 93 ALA A N 1
ATOM 682 C CA . ALA A 1 93 ? -7.766 -28.703 -3.447 1 95.69 93 ALA A CA 1
ATOM 683 C C . ALA A 1 93 ? -9.281 -28.781 -3.303 1 95.69 93 ALA A C 1
ATOM 685 O O . ALA A 1 93 ? -10 -28.859 -4.301 1 95.69 93 ALA A O 1
ATOM 686 N N . ASP A 1 94 ? -9.797 -28.719 -2.061 1 94.81 94 ASP A N 1
ATOM 687 C CA . ASP A 1 94 ? -11.234 -28.828 -1.826 1 94.81 94 ASP A CA 1
ATOM 688 C C . ASP A 1 94 ? -11.898 -27.453 -1.903 1 94.81 94 ASP A C 1
ATOM 690 O O . ASP A 1 94 ? -13.109 -27.328 -1.709 1 94.81 94 ASP A O 1
ATOM 694 N N . GLY A 1 95 ? -11.109 -26.438 -2.15 1 96.69 95 GLY A N 1
ATOM 695 C CA . GLY A 1 95 ? -11.633 -25.094 -2.389 1 96.69 95 GLY A CA 1
ATOM 696 C C . GLY A 1 95 ? -12.047 -24.391 -1.116 1 96.69 95 GLY A C 1
ATOM 697 O O . GLY A 1 95 ? -12.617 -23.297 -1.168 1 96.69 95 GLY A O 1
ATOM 698 N N . LYS A 1 96 ? -11.68 -24.875 0.067 1 96.44 96 LYS A N 1
ATOM 699 C CA . LYS A 1 96 ? -12.242 -24.359 1.309 1 96.44 96 LYS A CA 1
ATOM 700 C C . LYS A 1 96 ? -11.281 -23.375 1.97 1 96.44 96 LYS A C 1
ATOM 702 O O . LYS A 1 96 ? -11.688 -22.562 2.807 1 96.44 96 LYS A O 1
ATOM 707 N N . ASP A 1 97 ? -10.008 -23.531 1.624 1 98.12 97 ASP A N 1
ATOM 708 C CA . ASP A 1 97 ? -8.992 -22.688 2.242 1 98.12 97 ASP A CA 1
ATOM 709 C C . ASP A 1 97 ? -8.18 -21.953 1.185 1 98.12 97 ASP A C 1
ATOM 711 O O . ASP A 1 97 ? -7.914 -22.484 0.107 1 98.12 97 ASP A O 1
ATOM 715 N N . ILE A 1 98 ? -7.855 -20.734 1.442 1 98.62 98 ILE A N 1
ATOM 716 C CA . ILE A 1 98 ? -6.832 -19.984 0.723 1 98.62 98 ILE A CA 1
ATOM 717 C C . ILE A 1 98 ? -5.543 -19.953 1.541 1 98.62 98 ILE A C 1
ATOM 719 O O . ILE A 1 98 ? -5.52 -19.438 2.66 1 98.62 98 ILE A O 1
ATOM 723 N N . TYR A 1 99 ? -4.504 -20.594 1.069 1 98.88 99 TYR A N 1
ATOM 724 C CA . TYR A 1 99 ? -3.201 -20.562 1.72 1 98.88 99 TYR A CA 1
ATOM 725 C C . TYR A 1 99 ? -2.352 -19.406 1.18 1 98.88 99 TYR A C 1
ATOM 727 O O . TYR A 1 99 ? -2.305 -19.188 -0.031 1 98.88 99 TYR A O 1
ATOM 735 N N . ILE A 1 100 ? -1.738 -18.719 2.082 1 98.69 100 ILE A N 1
ATOM 736 C CA . ILE A 1 100 ? -0.86 -17.609 1.731 1 98.69 100 ILE A CA 1
ATOM 737 C C . ILE A 1 100 ? 0.489 -17.766 2.426 1 98.69 100 ILE A C 1
ATOM 739 O O . ILE A 1 100 ? 0.547 -17.984 3.639 1 98.69 100 ILE A O 1
ATOM 743 N N . MET A 1 101 ? 1.556 -17.812 1.695 1 98.69 101 MET A N 1
ATOM 744 C CA . MET A 1 101 ? 2.854 -17.578 2.326 1 98.69 101 MET A CA 1
ATOM 745 C C . MET A 1 101 ? 3.223 -16.094 2.289 1 98.69 101 MET A C 1
ATOM 747 O O . MET A 1 101 ? 3.041 -15.43 1.269 1 98.69 101 MET A O 1
ATOM 751 N N . THR A 1 102 ? 3.688 -15.586 3.395 1 98.25 102 THR A N 1
ATOM 752 C CA . THR A 1 102 ? 3.934 -14.148 3.459 1 98.25 102 THR A CA 1
ATOM 753 C C . THR A 1 102 ? 4.934 -13.82 4.566 1 98.25 102 THR A C 1
ATOM 755 O O . THR A 1 102 ? 5.395 -14.711 5.277 1 98.25 102 THR A O 1
ATOM 758 N N . THR A 1 103 ? 5.398 -12.555 4.559 1 97.62 103 THR A N 1
ATOM 759 C CA . THR A 1 103 ? 6.375 -12.016 5.496 1 97.62 103 THR A CA 1
ATOM 760 C C . THR A 1 103 ? 5.824 -10.773 6.188 1 97.62 103 THR A C 1
ATOM 762 O O . THR A 1 103 ? 5.148 -9.953 5.559 1 97.62 103 THR A O 1
ATOM 765 N N . TYR A 1 104 ? 6.074 -10.68 7.445 1 96.81 104 TYR A N 1
ATOM 766 C CA . TYR A 1 104 ? 5.816 -9.469 8.219 1 96.81 104 TYR A CA 1
ATOM 767 C C . TYR A 1 104 ? 7.102 -8.93 8.836 1 96.81 104 TYR A C 1
ATOM 769 O O . TYR A 1 104 ? 7.969 -9.703 9.25 1 96.81 104 TYR A O 1
ATOM 777 N N . TYR A 1 105 ? 7.215 -7.656 8.859 1 95.31 105 TYR A N 1
ATOM 778 C CA . TYR A 1 105 ? 8.227 -6.953 9.641 1 95.31 105 TYR A CA 1
ATOM 779 C C . TYR A 1 105 ? 7.586 -6.141 10.758 1 95.31 105 TYR A C 1
ATOM 781 O O . TYR A 1 105 ? 6.48 -5.617 10.594 1 95.31 105 TYR A O 1
ATOM 789 N N . GLU A 1 106 ? 8.273 -6.023 11.82 1 94.69 106 GLU A N 1
ATOM 790 C CA . GLU A 1 106 ? 7.758 -5.34 13.008 1 94.69 106 GLU A CA 1
ATOM 791 C C . GLU A 1 106 ? 7.359 -3.902 12.688 1 94.69 106 GLU A C 1
ATOM 793 O O . GLU A 1 106 ? 6.414 -3.369 13.273 1 94.69 106 GLU A O 1
ATOM 798 N N . ARG A 1 107 ? 8.07 -3.26 11.812 1 95.62 107 ARG A N 1
ATOM 799 C CA . ARG A 1 107 ? 7.828 -1.882 11.398 1 95.62 107 ARG A CA 1
ATOM 800 C C . ARG A 1 107 ? 7.66 -1.787 9.883 1 95.62 107 ARG A C 1
ATOM 802 O O . ARG A 1 107 ? 8.297 -0.953 9.234 1 95.62 107 ARG A O 1
ATOM 809 N N . LEU A 1 108 ? 6.758 -2.627 9.398 1 92.81 108 LEU A N 1
ATOM 810 C CA . LEU A 1 108 ? 6.262 -2.691 8.023 1 92.81 108 LEU A CA 1
ATOM 811 C C . LEU A 1 108 ? 7.352 -3.191 7.082 1 92.81 108 LEU A C 1
ATOM 813 O O . LEU A 1 108 ? 7.145 -4.168 6.355 1 92.81 108 LEU A O 1
ATOM 817 N N . ASN A 1 109 ? 8.578 -2.512 7.043 1 90.19 109 ASN A N 1
ATOM 818 C CA . ASN A 1 109 ? 9.641 -2.936 6.141 1 90.19 109 ASN A CA 1
ATOM 819 C C . ASN A 1 109 ? 10.984 -3.027 6.863 1 90.19 109 ASN A C 1
ATOM 821 O O . ASN A 1 109 ? 12.031 -3.119 6.223 1 90.19 109 ASN A O 1
ATOM 825 N N . ARG A 1 110 ? 10.984 -2.896 8.156 1 92.44 110 ARG A N 1
ATOM 826 C CA . ARG A 1 110 ? 12.195 -3.004 8.961 1 92.44 110 ARG A CA 1
ATOM 827 C C . ARG A 1 110 ? 11.906 -3.678 10.297 1 92.44 110 ARG A C 1
ATOM 829 O O . ARG A 1 110 ? 10.742 -3.842 10.68 1 92.44 110 ARG A O 1
ATOM 836 N N . GLY A 1 111 ? 12.984 -4.055 10.992 1 93.56 111 GLY A N 1
ATOM 837 C CA . GLY A 1 111 ? 12.836 -4.75 12.266 1 93.56 111 GLY A CA 1
ATOM 838 C C . GLY A 1 111 ? 12.75 -6.258 12.109 1 93.56 111 GLY A C 1
ATOM 839 O O . GLY A 1 111 ? 13.164 -6.809 11.086 1 93.56 111 GLY A O 1
ATOM 840 N N . LYS A 1 112 ? 12.195 -6.898 13.148 1 95.25 112 LYS A N 1
ATOM 841 C CA . LYS A 1 112 ? 12.148 -8.359 13.172 1 95.25 112 LYS A CA 1
ATOM 842 C C . LYS A 1 112 ? 11.266 -8.906 12.062 1 95.25 112 LYS A C 1
ATOM 844 O O . LYS A 1 112 ? 10.125 -8.469 11.898 1 95.25 112 LYS A O 1
ATOM 849 N N . ARG A 1 113 ? 11.781 -9.828 11.344 1 95.94 113 ARG A N 1
ATOM 850 C CA . ARG A 1 113 ? 11.086 -10.5 10.258 1 95.94 113 ARG A CA 1
ATOM 851 C C . ARG A 1 113 ? 10.383 -11.758 10.766 1 95.94 113 ARG A C 1
ATOM 853 O O . ARG A 1 113 ? 10.922 -12.484 11.602 1 95.94 113 ARG A O 1
ATOM 860 N N . THR A 1 114 ? 9.227 -11.992 10.312 1 97.12 114 THR A N 1
ATOM 861 C CA . THR A 1 114 ? 8.477 -13.219 10.547 1 97.12 114 THR A CA 1
ATOM 862 C C . THR A 1 114 ? 7.867 -13.742 9.25 1 97.12 114 THR A C 1
ATOM 864 O O . THR A 1 114 ? 7.129 -13.023 8.57 1 97.12 114 THR A O 1
ATOM 867 N N . ASP A 1 115 ? 8.219 -14.938 8.883 1 98.06 115 ASP A N 1
ATOM 868 C CA . ASP A 1 115 ? 7.586 -15.617 7.758 1 98.06 115 ASP A CA 1
ATOM 869 C C . ASP A 1 115 ? 6.531 -16.609 8.234 1 98.06 115 ASP A C 1
ATOM 871 O O . ASP A 1 115 ? 6.758 -17.359 9.188 1 98.06 115 ASP A O 1
ATOM 875 N N . VAL A 1 116 ? 5.398 -16.594 7.559 1 98.62 116 VAL A N 1
ATOM 876 C CA . VAL A 1 116 ? 4.328 -17.5 7.965 1 98.62 116 VAL A CA 1
ATOM 877 C C . VAL A 1 116 ? 3.625 -18.047 6.727 1 98.62 116 VAL A C 1
ATOM 879 O O . VAL A 1 116 ? 3.688 -17.453 5.648 1 98.62 116 VAL A O 1
ATOM 882 N N . VAL A 1 117 ? 3.004 -19.172 6.906 1 98.81 117 VAL A N 1
ATOM 883 C CA . VAL A 1 117 ? 1.901 -19.625 6.074 1 98.81 117 VAL A CA 1
ATOM 884 C C . VAL A 1 117 ? 0.573 -19.375 6.785 1 98.81 117 VAL A C 1
ATOM 886 O O . VAL A 1 117 ? 0.393 -19.781 7.934 1 98.81 117 VAL A O 1
ATOM 889 N N . GLU A 1 118 ? -0.281 -18.719 6.059 1 98.62 118 GLU A N 1
ATOM 890 C CA . GLU A 1 118 ? -1.614 -18.453 6.594 1 98.62 118 GLU A CA 1
ATOM 891 C C . GLU A 1 118 ? -2.67 -19.297 5.875 1 98.62 118 GLU A C 1
ATOM 893 O O . GLU A 1 118 ? -2.588 -19.5 4.664 1 98.62 118 GLU A O 1
ATOM 898 N N . ALA A 1 119 ? -3.635 -19.719 6.695 1 98.75 119 ALA A N 1
ATOM 899 C CA . ALA A 1 119 ? -4.852 -20.312 6.129 1 98.75 119 ALA A CA 1
ATOM 900 C C . ALA A 1 119 ? -6.047 -19.391 6.336 1 98.75 119 ALA A C 1
ATOM 902 O O . ALA A 1 119 ? -6.328 -18.969 7.461 1 98.75 119 ALA A O 1
ATOM 903 N N . TRP A 1 120 ? -6.684 -19.094 5.266 1 98.19 120 TRP A N 1
ATOM 904 C CA . TRP A 1 120 ? -7.898 -18.281 5.266 1 98.19 120 TRP A CA 1
ATOM 905 C C . TRP A 1 120 ? -9.102 -19.109 4.816 1 98.19 120 TRP A C 1
ATOM 907 O O . TRP A 1 120 ? -8.977 -19.969 3.943 1 98.19 120 TRP A O 1
ATOM 917 N N . ASP A 1 121 ? -10.234 -18.781 5.426 1 97.75 121 ASP A N 1
ATOM 918 C CA . ASP A 1 121 ? -11.477 -19.406 4.961 1 97.75 121 ASP A CA 1
ATOM 919 C C . ASP A 1 121 ? -11.898 -18.828 3.609 1 97.75 121 ASP A C 1
ATOM 921 O O . ASP A 1 121 ? -12.031 -17.609 3.453 1 97.75 121 ASP A O 1
ATOM 925 N N . ALA A 1 122 ? -12.172 -19.672 2.672 1 97.06 122 ALA A N 1
ATOM 926 C CA . ALA A 1 122 ? -12.422 -19.219 1.305 1 97.06 122 ALA A CA 1
ATOM 927 C C . ALA A 1 122 ? -13.844 -18.703 1.152 1 97.06 122 ALA A C 1
ATOM 929 O O . ALA A 1 122 ? -14.172 -18.047 0.153 1 97.06 122 ALA A O 1
ATOM 930 N N . GLU A 1 123 ? -14.641 -18.938 2.088 1 95.25 123 GLU A N 1
ATOM 931 C CA . GLU A 1 123 ? -16.016 -18.469 2.023 1 95.25 123 GLU A CA 1
ATOM 932 C C . GLU A 1 123 ? -16.203 -17.188 2.812 1 95.25 123 GLU A C 1
ATOM 934 O O . GLU A 1 123 ? -16.891 -16.266 2.354 1 95.25 123 GLU A O 1
ATOM 939 N N . THR A 1 124 ? -15.617 -17.109 3.994 1 95.56 124 THR A N 1
ATOM 940 C CA . THR A 1 124 ? -15.82 -15.945 4.848 1 95.56 124 THR A CA 1
ATOM 941 C C . THR A 1 124 ? -14.688 -14.945 4.672 1 95.56 124 THR A C 1
ATOM 943 O O . THR A 1 124 ? -14.789 -13.797 5.102 1 95.56 124 THR A O 1
ATOM 946 N N . LEU A 1 125 ? -13.586 -15.398 4.074 1 96.69 125 LEU A N 1
ATOM 947 C CA . LEU A 1 125 ? -12.391 -14.586 3.875 1 96.69 125 LEU A CA 1
ATOM 948 C C . LEU A 1 125 ? -11.859 -14.07 5.207 1 96.69 125 LEU A C 1
ATOM 950 O O . LEU A 1 125 ? -11.508 -12.891 5.324 1 96.69 125 LEU A O 1
ATOM 954 N N . THR A 1 126 ? -11.898 -14.93 6.18 1 95.69 126 THR A N 1
ATOM 955 C CA . THR A 1 126 ? -11.32 -14.641 7.488 1 95.69 126 THR A CA 1
ATOM 956 C C . THR A 1 126 ? -10.164 -15.578 7.797 1 95.69 126 THR A C 1
ATOM 958 O O . THR A 1 126 ? -10.141 -16.719 7.324 1 95.69 126 THR A O 1
ATOM 961 N N . PRO A 1 127 ? -9.219 -15.109 8.586 1 96.31 127 PRO A N 1
ATOM 962 C CA . PRO A 1 127 ? -8.094 -15.984 8.93 1 96.31 127 PRO A CA 1
ATOM 963 C C . PRO A 1 127 ? -8.5 -17.141 9.828 1 96.31 127 PRO A C 1
ATOM 965 O O . PRO A 1 127 ? -9.305 -16.969 10.75 1 96.31 127 PRO A O 1
ATOM 968 N N . LYS A 1 128 ? -7.977 -18.281 9.539 1 97.56 128 LYS A N 1
ATOM 969 C CA . LYS A 1 128 ? -8.227 -19.469 10.359 1 97.56 128 LYS A CA 1
ATOM 970 C C . LYS A 1 128 ? -7.055 -19.734 11.305 1 97.56 128 LYS A C 1
ATOM 972 O O . LYS A 1 128 ? -7.246 -19.891 12.516 1 97.56 128 LYS A O 1
ATOM 977 N N . TYR A 1 129 ? -5.859 -19.891 10.75 1 98.19 129 TYR A N 1
ATOM 978 C CA . TYR A 1 129 ? -4.641 -20.109 11.516 1 98.19 129 TYR A CA 1
ATOM 979 C C . TYR A 1 129 ? -3.408 -19.734 10.703 1 98.19 129 TYR A C 1
ATOM 981 O O . TYR A 1 129 ? -3.51 -19.422 9.516 1 98.19 129 TYR A O 1
ATOM 989 N N . GLU A 1 130 ? -2.332 -19.641 11.328 1 98.38 130 GLU A N 1
ATOM 990 C CA . GLU A 1 130 ? -1.056 -19.438 10.648 1 98.38 130 GLU A CA 1
ATOM 991 C C . GLU A 1 130 ? 0.015 -20.375 11.195 1 98.38 130 GLU A C 1
ATOM 993 O O . GLU A 1 130 ? -0.102 -20.859 12.328 1 98.38 130 GLU A O 1
ATOM 998 N N . VAL A 1 131 ? 0.973 -20.656 10.438 1 98.88 131 VAL A N 1
ATOM 999 C CA . VAL A 1 131 ? 2.121 -21.469 10.789 1 98.88 131 VAL A CA 1
ATOM 1000 C C . VAL A 1 131 ? 3.412 -20.688 10.562 1 98.88 131 VAL A C 1
ATOM 1002 O O . VAL A 1 131 ? 3.74 -20.344 9.43 1 98.88 131 VAL A O 1
ATOM 1005 N N . PRO A 1 132 ? 4.184 -20.406 11.695 1 98.62 132 PRO A N 1
ATOM 1006 C CA . PRO A 1 132 ? 5.508 -19.828 11.461 1 98.62 132 PRO A CA 1
ATOM 1007 C C . PRO A 1 132 ? 6.422 -20.75 10.656 1 98.62 132 PRO A C 1
ATOM 1009 O O . PRO A 1 132 ? 6.406 -21.969 10.859 1 98.62 132 PRO A O 1
ATOM 1012 N N . ILE A 1 133 ? 7.141 -20.188 9.75 1 98.69 133 ILE A N 1
ATOM 1013 C CA . ILE A 1 133 ? 8.102 -20.953 8.953 1 98.69 133 ILE A CA 1
ATOM 1014 C C . ILE A 1 133 ? 9.461 -20.25 8.984 1 98.69 133 ILE A C 1
ATOM 1016 O O . ILE A 1 133 ? 9.562 -19.094 9.375 1 98.69 133 ILE A O 1
ATOM 1020 N N . PRO A 1 134 ? 10.523 -21.016 8.625 1 97.38 134 PRO A N 1
ATOM 1021 C CA . PRO A 1 134 ? 11.828 -20.359 8.555 1 97.38 134 PRO A CA 1
ATOM 1022 C C . PRO A 1 134 ? 11.828 -19.156 7.613 1 97.38 134 PRO A C 1
ATOM 1024 O O . PRO A 1 134 ? 11.117 -19.156 6.609 1 97.38 134 PRO A O 1
ATOM 1027 N N . GLU A 1 135 ? 12.625 -18.156 7.934 1 96.31 135 GLU A N 1
ATOM 1028 C CA . GLU A 1 135 ? 12.68 -16.922 7.172 1 96.31 135 GLU A CA 1
ATOM 1029 C C . GLU A 1 135 ? 13.484 -17.094 5.887 1 96.31 135 GLU A C 1
ATOM 1031 O O . GLU A 1 135 ? 14.516 -16.438 5.699 1 96.31 135 GLU A O 1
ATOM 1036 N N . LYS A 1 136 ? 12.906 -17.922 4.984 1 96.44 136 LYS A N 1
ATOM 1037 C CA . LYS A 1 136 ? 13.664 -18.297 3.791 1 96.44 136 LYS A CA 1
ATOM 1038 C C . LYS A 1 136 ? 12.781 -18.25 2.547 1 96.44 136 LYS A C 1
ATOM 1040 O O . LYS A 1 136 ? 13.258 -18.5 1.434 1 96.44 136 LYS A O 1
ATOM 1045 N N . ARG A 1 137 ? 11.531 -17.938 2.713 1 96.56 137 ARG A N 1
ATOM 1046 C CA . ARG A 1 137 ? 10.602 -18.031 1.593 1 96.56 137 ARG A CA 1
ATOM 1047 C C . ARG A 1 137 ? 11.031 -17.141 0.44 1 96.56 137 ARG A C 1
ATOM 1049 O O . ARG A 1 137 ? 11.586 -16.062 0.661 1 96.56 137 ARG A O 1
ATOM 1056 N N . ALA A 1 138 ? 10.734 -17.562 -0.667 1 95.12 138 ALA A N 1
ATOM 1057 C CA . ALA A 1 138 ? 11.016 -16.766 -1.86 1 95.12 138 ALA A CA 1
ATOM 1058 C C . ALA A 1 138 ? 10.164 -15.5 -1.894 1 95.12 138 ALA A C 1
ATOM 1060 O O . ALA A 1 138 ? 8.953 -15.562 -1.673 1 95.12 138 ALA A O 1
ATOM 1061 N N . GLN A 1 139 ? 10.773 -14.383 -2.076 1 91.75 139 GLN A N 1
ATOM 1062 C CA . GLN A 1 139 ? 10.109 -13.125 -2.389 1 91.75 139 GLN A CA 1
ATOM 1063 C C . GLN A 1 139 ? 10.242 -12.781 -3.869 1 91.75 139 GLN A C 1
ATOM 1065 O O . GLN A 1 139 ? 11.125 -12.016 -4.258 1 91.75 139 GLN A O 1
ATOM 1070 N N . ALA A 1 140 ? 9.367 -13.352 -4.645 1 93.06 140 ALA A N 1
ATOM 1071 C CA . ALA A 1 140 ? 9.414 -13.344 -6.102 1 93.06 140 ALA A CA 1
ATOM 1072 C C . ALA A 1 140 ? 8.055 -12.969 -6.688 1 93.06 140 ALA A C 1
ATOM 1074 O O . ALA A 1 140 ? 7.074 -12.82 -5.957 1 93.06 140 ALA A O 1
ATOM 1075 N N . LEU A 1 141 ? 8.109 -12.766 -8.016 1 94.56 141 LEU A N 1
ATOM 1076 C CA . LEU A 1 141 ? 6.836 -12.539 -8.688 1 94.56 141 LEU A CA 1
ATOM 1077 C C . LEU A 1 141 ? 5.906 -13.734 -8.508 1 94.56 141 LEU A C 1
ATOM 1079 O O . LEU A 1 141 ? 6.359 -14.828 -8.172 1 94.56 141 LEU A O 1
ATOM 1083 N N . ASN A 1 142 ? 4.652 -13.5 -8.68 1 96.31 142 ASN A N 1
ATOM 1084 C CA . ASN A 1 142 ? 3.648 -14.508 -8.367 1 96.31 142 ASN A CA 1
ATOM 1085 C C . ASN A 1 142 ? 3.564 -15.57 -9.461 1 96.31 142 ASN A C 1
ATOM 1087 O O . ASN A 1 142 ? 3.133 -15.289 -10.578 1 96.31 142 ASN A O 1
ATOM 1091 N N . TYR A 1 143 ? 4 -16.719 -9.102 1 97.25 143 TYR A N 1
ATOM 1092 C CA . TYR A 1 143 ? 3.885 -17.922 -9.906 1 97.25 143 TYR A CA 1
ATOM 1093 C C . TYR A 1 143 ? 3.115 -19.016 -9.156 1 97.25 143 TYR A C 1
ATOM 1095 O O . TYR A 1 143 ? 3.293 -19.172 -7.945 1 97.25 143 TYR A O 1
ATOM 1103 N N . ARG A 1 144 ? 2.373 -19.734 -9.922 1 97.31 144 ARG A N 1
ATOM 1104 C CA . ARG A 1 144 ? 1.59 -20.828 -9.344 1 97.31 144 ARG A CA 1
ATOM 1105 C C . ARG A 1 144 ? 2.486 -21.812 -8.609 1 97.31 144 ARG A C 1
ATOM 1107 O O . ARG A 1 144 ? 2.127 -22.312 -7.531 1 97.31 144 ARG A O 1
ATOM 1114 N N . ASN A 1 145 ? 3.623 -22.094 -9.086 1 97.69 145 ASN A N 1
ATOM 1115 C CA . ASN A 1 145 ? 4.449 -23.219 -8.648 1 97.69 145 ASN A CA 1
ATOM 1116 C C . ASN A 1 145 ? 5.32 -22.828 -7.457 1 97.69 145 ASN A C 1
ATOM 1118 O O . ASN A 1 145 ? 6.246 -23.562 -7.105 1 97.69 145 ASN A O 1
ATOM 1122 N N . TYR A 1 146 ? 5.051 -21.703 -6.828 1 98.06 146 TYR A N 1
ATOM 1123 C CA . TYR A 1 146 ? 5.902 -21.328 -5.703 1 98.06 146 TYR A CA 1
ATOM 1124 C C . TYR A 1 146 ? 5.246 -21.688 -4.375 1 98.06 146 TYR A C 1
ATOM 1126 O O . TYR A 1 146 ? 5.902 -21.688 -3.332 1 98.06 146 TYR A O 1
ATOM 1134 N N . LEU A 1 147 ? 4.059 -21.984 -4.406 1 98.69 147 LEU A N 1
ATOM 1135 C CA . LEU A 1 147 ? 3.273 -22.469 -3.271 1 98.69 147 LEU A CA 1
ATOM 1136 C C . LEU A 1 147 ? 2.244 -23.5 -3.713 1 98.69 147 LEU A C 1
ATOM 1138 O O . LEU A 1 147 ? 1.273 -23.156 -4.395 1 98.69 147 LEU A O 1
ATOM 1142 N N . GLN A 1 148 ? 2.479 -24.719 -3.301 1 98.56 148 GLN A N 1
ATOM 1143 C CA . GLN A 1 148 ? 1.622 -25.797 -3.783 1 98.56 148 GLN A CA 1
ATOM 1144 C C . GLN A 1 148 ? 1.242 -26.75 -2.648 1 98.56 148 GLN A C 1
ATOM 1146 O O . GLN A 1 148 ? 2.023 -26.953 -1.719 1 98.56 148 GLN A O 1
ATOM 1151 N N . GLN A 1 149 ? 0.094 -27.297 -2.791 1 98.62 149 GLN A N 1
ATOM 1152 C CA . GLN A 1 149 ? -0.37 -28.344 -1.888 1 98.62 149 GLN A CA 1
ATOM 1153 C C . GLN A 1 149 ? -0.023 -29.719 -2.426 1 98.62 149 GLN A C 1
ATOM 1155 O O . GLN A 1 149 ? -0.116 -29.969 -3.631 1 98.62 149 GLN A O 1
ATOM 1160 N N . SER A 1 150 ? 0.361 -30.609 -1.503 1 98.56 150 SER A N 1
ATOM 1161 C CA . SER A 1 150 ? 0.572 -31.984 -1.916 1 98.56 150 SER A CA 1
ATOM 1162 C C . SER A 1 150 ? -0.711 -32.594 -2.465 1 98.56 150 SER A C 1
ATOM 1164 O O . SER A 1 150 ? -1.811 -32.156 -2.148 1 98.56 150 SER A O 1
ATOM 1166 N N . SER A 1 151 ? -0.478 -33.656 -3.225 1 97.25 151 SER A N 1
ATOM 1167 C CA . SER A 1 151 ? -1.627 -34.219 -3.928 1 97.25 151 SER A CA 1
ATOM 1168 C C . SER A 1 151 ? -2.611 -34.844 -2.955 1 97.25 151 SER A C 1
ATOM 1170 O O . SER A 1 151 ? -3.814 -34.906 -3.223 1 97.25 151 SER A O 1
ATOM 1172 N N . ASP A 1 152 ? -2.172 -35.312 -1.814 1 97.19 152 ASP A N 1
ATOM 1173 C CA . ASP A 1 152 ? -3.078 -35.906 -0.834 1 97.19 152 ASP A CA 1
ATOM 1174 C C . ASP A 1 152 ? -3.721 -34.844 0.036 1 97.19 152 ASP A C 1
ATOM 1176 O O . ASP A 1 152 ? -4.535 -35.125 0.909 1 97.19 152 ASP A O 1
ATOM 1180 N N . GLY A 1 153 ? -3.281 -33.625 -0.109 1 97.38 153 GLY A N 1
ATOM 1181 C CA . GLY A 1 153 ? -3.889 -32.5 0.576 1 97.38 153 GLY A CA 1
ATOM 1182 C C . GLY A 1 153 ? -3.311 -32.25 1.957 1 97.38 153 GLY A C 1
ATOM 1183 O O . GLY A 1 153 ? -3.684 -31.297 2.633 1 97.38 153 GLY A O 1
ATOM 1184 N N . GLY A 1 154 ? -2.326 -33 2.346 1 98 154 GLY A N 1
ATOM 1185 C CA . GLY A 1 154 ? -1.91 -32.969 3.738 1 98 154 GLY A CA 1
ATOM 1186 C C . GLY A 1 154 ? -0.721 -32.062 3.98 1 98 154 GLY A C 1
ATOM 1187 O O . GLY A 1 154 ? -0.433 -31.703 5.125 1 98 154 GLY A O 1
ATOM 1188 N N . LEU A 1 155 ? 0.006 -31.75 2.945 1 98.81 155 LEU A N 1
ATOM 1189 C CA . LEU A 1 155 ? 1.196 -30.906 3.064 1 98.81 155 LEU A CA 1
ATOM 1190 C C . LEU A 1 155 ? 1.084 -29.672 2.178 1 98.81 155 LEU A C 1
ATOM 1192 O O . LEU A 1 155 ? 0.332 -29.672 1.2 1 98.81 155 LEU A O 1
ATOM 1196 N N . LEU A 1 156 ? 1.741 -28.656 2.578 1 98.88 156 LEU A N 1
ATOM 1197 C CA . LEU A 1 156 ? 1.972 -27.469 1.759 1 98.88 156 LEU A CA 1
ATOM 1198 C C . LEU A 1 156 ? 3.461 -27.266 1.502 1 98.88 156 LEU A C 1
ATOM 1200 O O . LEU A 1 156 ? 4.273 -27.359 2.426 1 98.88 156 LEU A O 1
ATOM 1204 N N . PHE A 1 157 ? 3.844 -27.094 0.273 1 98.88 157 PHE A N 1
ATOM 1205 C CA . PHE A 1 157 ? 5.219 -26.859 -0.147 1 98.88 157 PHE A CA 1
ATOM 1206 C C . PHE A 1 157 ? 5.453 -25.375 -0.433 1 98.88 157 PHE A C 1
ATOM 1208 O O . PHE A 1 157 ? 4.73 -24.781 -1.231 1 98.88 157 PHE A O 1
ATOM 1215 N N . VAL A 1 158 ? 6.469 -24.812 0.211 1 98.75 158 VAL A N 1
ATOM 1216 C CA . VAL A 1 158 ? 6.797 -23.391 0.1 1 98.75 158 VAL A CA 1
ATOM 1217 C C . VAL A 1 158 ? 8.172 -23.234 -0.541 1 98.75 158 VAL A C 1
ATOM 1219 O O . VAL A 1 158 ? 9.18 -23.703 0 1 98.75 158 VAL A O 1
ATOM 1222 N N . GLN A 1 159 ? 8.234 -22.578 -1.636 1 98.44 159 GLN A N 1
ATOM 1223 C CA . GLN A 1 159 ? 9.508 -22.312 -2.299 1 98.44 159 GLN A CA 1
ATOM 1224 C C . GLN A 1 159 ? 10.352 -21.328 -1.5 1 98.44 159 GLN A C 1
ATOM 1226 O O . GLN A 1 159 ? 9.883 -20.234 -1.156 1 98.44 159 GLN A O 1
ATOM 1231 N N . ASN A 1 160 ? 11.602 -21.672 -1.223 1 97.62 160 ASN A N 1
ATOM 1232 C CA . ASN A 1 160 ? 12.562 -20.797 -0.576 1 97.62 160 ASN A CA 1
ATOM 1233 C C . ASN A 1 160 ? 13.617 -20.297 -1.563 1 97.62 160 ASN A C 1
ATOM 1235 O O . ASN A 1 160 ? 13.883 -20.938 -2.578 1 97.62 160 ASN A O 1
ATOM 1239 N N . ALA A 1 161 ? 14.234 -19.156 -1.295 1 92.94 161 ALA A N 1
ATOM 1240 C CA . ALA A 1 161 ? 15.258 -18.609 -2.18 1 92.94 161 ALA A CA 1
ATOM 1241 C C . ALA A 1 161 ? 16.562 -18.391 -1.432 1 92.94 161 ALA A C 1
ATOM 1243 O O . ALA A 1 161 ? 17.625 -18.266 -2.049 1 92.94 161 ALA A O 1
ATOM 1244 N N . THR A 1 162 ? 16.734 -18.203 -0.139 1 79.44 162 THR A N 1
ATOM 1245 C CA . THR A 1 162 ? 17.953 -17.828 0.567 1 79.44 162 THR A CA 1
ATOM 1246 C C . THR A 1 162 ? 18.266 -18.828 1.681 1 79.44 162 THR A C 1
ATOM 1248 O O . THR A 1 162 ? 17.359 -19.297 2.373 1 79.44 162 THR A O 1
ATOM 1251 N N . PRO A 1 163 ? 19.562 -19.031 1.75 1 74.06 163 PRO A N 1
ATOM 1252 C CA . PRO A 1 163 ? 20.719 -18.672 0.937 1 74.06 163 PRO A CA 1
ATOM 1253 C C . PRO A 1 163 ? 20.797 -19.469 -0.366 1 74.06 163 PRO A C 1
ATOM 1255 O O . PRO A 1 163 ? 21.391 -19 -1.341 1 74.06 163 PRO A O 1
ATOM 1258 N N . ALA A 1 164 ? 20.203 -20.719 -0.24 1 83.94 164 ALA A N 1
ATOM 1259 C CA . ALA A 1 164 ? 20.031 -21.578 -1.403 1 83.94 164 ALA A CA 1
ATOM 1260 C C . ALA A 1 164 ? 18.578 -22.016 -1.55 1 83.94 164 ALA A C 1
ATOM 1262 O O . ALA A 1 164 ? 17.812 -22 -0.582 1 83.94 164 ALA A O 1
ATOM 1263 N N . SER A 1 165 ? 18.25 -22.344 -2.762 1 93.44 165 SER A N 1
ATOM 1264 C CA . SER A 1 165 ? 16.891 -22.812 -2.977 1 93.44 165 SER A CA 1
ATOM 1265 C C . SER A 1 165 ? 16.594 -24.047 -2.127 1 93.44 165 SER A C 1
ATOM 1267 O O . SER A 1 165 ? 17.453 -24.906 -1.933 1 93.44 165 SER A O 1
ATOM 1269 N N . SER A 1 166 ? 15.523 -24.109 -1.499 1 97.12 166 SER A N 1
ATOM 1270 C CA . SER A 1 166 ? 14.961 -25.219 -0.728 1 97.12 166 SER A CA 1
ATOM 1271 C C . SER A 1 166 ? 13.438 -25.141 -0.686 1 97.12 166 SER A C 1
ATOM 1273 O O . SER A 1 166 ? 12.836 -24.25 -1.303 1 97.12 166 SER A O 1
ATOM 1275 N N . VAL A 1 167 ? 12.859 -26.141 -0.142 1 98.38 167 VAL A N 1
ATOM 1276 C CA . VAL A 1 167 ? 11.398 -26.172 -0.016 1 98.38 167 VAL A CA 1
ATOM 1277 C C . VAL A 1 167 ? 11.016 -26.391 1.445 1 98.38 167 VAL A C 1
ATOM 1279 O O . VAL A 1 167 ? 11.406 -27.375 2.061 1 98.38 167 VAL A O 1
ATOM 1282 N N . THR A 1 168 ? 10.297 -25.406 2.014 1 98.56 168 THR A N 1
ATOM 1283 C CA . THR A 1 168 ? 9.695 -25.594 3.328 1 98.56 168 THR A CA 1
ATOM 1284 C C . THR A 1 168 ? 8.43 -26.438 3.229 1 98.56 168 THR A C 1
ATOM 1286 O O . THR A 1 168 ? 7.609 -26.234 2.326 1 98.56 168 THR A O 1
ATOM 1289 N N . VAL A 1 169 ? 8.312 -27.422 4.121 1 98.88 169 VAL A N 1
ATOM 1290 C CA . VAL A 1 169 ? 7.137 -28.281 4.188 1 98.88 169 VAL A CA 1
ATOM 1291 C C . VAL A 1 169 ? 6.316 -27.938 5.43 1 98.88 169 VAL A C 1
ATOM 1293 O O . VAL A 1 169 ? 6.84 -27.922 6.543 1 98.88 169 VAL A O 1
ATOM 1296 N N . VAL A 1 170 ? 5.078 -27.656 5.188 1 98.88 170 VAL A N 1
ATOM 1297 C CA . VAL A 1 170 ? 4.137 -27.422 6.27 1 98.88 170 VAL A CA 1
ATOM 1298 C C . VAL A 1 170 ? 3.125 -28.562 6.348 1 98.88 170 VAL A C 1
ATOM 1300 O O . VAL A 1 170 ? 2.535 -28.938 5.336 1 98.88 170 VAL A O 1
ATOM 1303 N N . ASP A 1 171 ? 2.943 -29.125 7.512 1 98.81 171 ASP A N 1
ATOM 1304 C CA . ASP A 1 171 ? 1.902 -30.125 7.746 1 98.81 171 ASP A CA 1
ATOM 1305 C C . ASP A 1 171 ? 0.558 -29.453 8.031 1 98.81 171 ASP A C 1
ATOM 1307 O O . ASP A 1 171 ? 0.406 -28.75 9.039 1 98.81 171 ASP A O 1
ATOM 1311 N N . LEU A 1 172 ? -0.396 -29.734 7.207 1 98.31 172 LEU A N 1
ATOM 1312 C CA . LEU A 1 172 ? -1.658 -29 7.293 1 98.31 172 LEU A CA 1
ATOM 1313 C C . LEU A 1 172 ? -2.576 -29.625 8.336 1 98.31 172 LEU A C 1
ATOM 1315 O O . LEU A 1 172 ? -3.533 -28.984 8.789 1 98.31 172 LEU A O 1
ATOM 1319 N N . LYS A 1 173 ? -2.352 -30.812 8.734 1 97.12 173 LYS A N 1
ATOM 1320 C CA . LYS A 1 173 ? -3.131 -31.453 9.781 1 97.12 173 LYS A CA 1
ATOM 1321 C C . LYS A 1 173 ? -2.699 -30.969 11.164 1 97.12 173 LYS A C 1
ATOM 1323 O O . LYS A 1 173 ? -3.529 -30.531 11.969 1 97.12 173 LYS A O 1
ATOM 1328 N N . THR A 1 174 ? -1.388 -31.016 11.398 1 98.06 174 THR A N 1
ATOM 1329 C CA . THR A 1 174 ? -0.875 -30.578 12.688 1 98.06 174 THR A CA 1
ATOM 1330 C C . THR A 1 174 ? -0.701 -29.062 12.719 1 98.06 174 THR A C 1
ATOM 1332 O O . THR A 1 174 ? -0.527 -28.469 13.789 1 98.06 174 THR A O 1
ATOM 1335 N N . ARG A 1 175 ? -0.727 -28.438 11.539 1 98.44 175 ARG A N 1
ATOM 1336 C CA . ARG A 1 175 ? -0.545 -26.984 11.383 1 98.44 175 ARG A CA 1
ATOM 1337 C C . ARG A 1 175 ? 0.792 -26.547 11.969 1 98.44 175 ARG A C 1
ATOM 1339 O O . ARG A 1 175 ? 0.843 -25.609 12.773 1 98.44 175 ARG A O 1
ATOM 1346 N N . LYS A 1 176 ? 1.809 -27.25 11.555 1 98.62 176 LYS A N 1
ATOM 1347 C CA . LYS A 1 176 ? 3.166 -26.969 12.016 1 98.62 176 LYS A CA 1
ATOM 1348 C C . LYS A 1 176 ? 4.164 -27.062 10.867 1 98.62 176 LYS A C 1
ATOM 1350 O O . LYS A 1 176 ? 3.924 -27.766 9.883 1 98.62 176 LYS A O 1
ATOM 1355 N N . PHE A 1 177 ? 5.234 -26.359 11.047 1 98.69 177 PHE A N 1
ATOM 1356 C CA . PHE A 1 177 ? 6.41 -26.578 10.211 1 98.69 177 PHE A CA 1
ATOM 1357 C C . PHE A 1 177 ? 6.91 -28.016 10.344 1 98.69 177 PHE A C 1
ATOM 1359 O O . PHE A 1 177 ? 7.125 -28.5 11.453 1 98.69 177 PHE A O 1
ATOM 1366 N N . ALA A 1 178 ? 7.055 -28.688 9.203 1 98.69 178 ALA A N 1
ATOM 1367 C CA . ALA A 1 178 ? 7.441 -30.094 9.25 1 98.69 178 ALA A CA 1
ATOM 1368 C C . ALA A 1 178 ? 8.922 -30.266 8.93 1 98.69 178 ALA A C 1
ATOM 1370 O O . ALA A 1 178 ? 9.625 -31.031 9.594 1 98.69 178 ALA A O 1
ATOM 1371 N N . ASP A 1 179 ? 9.352 -29.625 7.801 1 97.88 179 ASP A N 1
ATOM 1372 C CA . ASP A 1 179 ? 10.742 -29.797 7.383 1 97.88 179 ASP A CA 1
ATOM 1373 C C . ASP A 1 179 ? 11.125 -28.75 6.336 1 97.88 179 ASP A C 1
ATOM 1375 O O . ASP A 1 179 ? 10.266 -28.031 5.82 1 97.88 179 ASP A O 1
ATOM 1379 N N . GLU A 1 180 ? 12.391 -28.609 6.16 1 97.31 180 GLU A N 1
ATOM 1380 C CA . GLU A 1 180 ? 12.969 -27.906 5.023 1 97.31 180 GLU A CA 1
ATOM 1381 C C . GLU A 1 180 ? 13.742 -28.859 4.113 1 97.31 180 GLU A C 1
ATOM 1383 O O . GLU A 1 180 ? 14.781 -29.391 4.508 1 97.31 180 GLU A O 1
ATOM 1388 N N . VAL A 1 181 ? 13.328 -29.016 2.979 1 97.44 181 VAL A N 1
ATOM 1389 C CA . VAL A 1 181 ? 13.938 -29.953 2.043 1 97.44 181 VAL A CA 1
ATOM 1390 C C . VAL A 1 181 ? 15.062 -29.266 1.271 1 97.44 181 VAL A C 1
ATOM 1392 O O . VAL A 1 181 ? 14.805 -28.531 0.31 1 97.44 181 VAL A O 1
ATOM 1395 N N . THR A 1 182 ? 16.266 -29.594 1.569 1 93.94 182 THR A N 1
ATOM 1396 C CA . THR A 1 182 ? 17.422 -28.953 0.947 1 93.94 182 THR A CA 1
ATOM 1397 C C . THR A 1 182 ? 17.859 -29.75 -0.284 1 93.94 182 THR A C 1
ATOM 1399 O O . THR A 1 182 ? 18.672 -29.25 -1.076 1 93.94 182 THR A O 1
ATOM 1402 N N . ALA A 1 183 ? 17.297 -30.984 -0.422 1 85.12 183 ALA A N 1
ATOM 1403 C CA . ALA A 1 183 ? 17.625 -31.812 -1.574 1 85.12 183 ALA A CA 1
ATOM 1404 C C . ALA A 1 183 ? 17.312 -31.094 -2.883 1 85.12 183 ALA A C 1
ATOM 1406 O O . ALA A 1 183 ? 17.797 -31.484 -3.945 1 85.12 183 ALA A O 1
ATOM 1407 N N . ALA A 1 184 ? 16.578 -30.109 -2.854 1 84.31 184 ALA A N 1
ATOM 1408 C CA . ALA A 1 184 ? 16.172 -29.344 -4.031 1 84.31 184 ALA A CA 1
ATOM 1409 C C . ALA A 1 184 ? 17.125 -28.172 -4.285 1 84.31 184 ALA A C 1
ATOM 1411 O O . ALA A 1 184 ? 16.828 -27.281 -5.082 1 84.31 184 ALA A O 1
ATOM 1412 N N . ALA A 1 185 ? 18.266 -28.172 -3.6 1 85.19 185 ALA A N 1
ATOM 1413 C CA . ALA A 1 185 ? 19.234 -27.094 -3.822 1 85.19 185 ALA A CA 1
ATOM 1414 C C . ALA A 1 185 ? 19.672 -27.047 -5.281 1 85.19 185 ALA A C 1
ATOM 1416 O O . ALA A 1 185 ? 19.953 -28.078 -5.887 1 85.19 185 ALA A O 1
ATOM 1417 N N . GLY A 1 186 ? 19.672 -25.844 -5.816 1 91.88 186 GLY A N 1
ATOM 1418 C CA . GLY A 1 186 ? 20.016 -25.656 -7.215 1 91.88 186 GLY A CA 1
ATOM 1419 C C . GLY A 1 186 ? 18.844 -25.859 -8.156 1 91.88 186 GLY A C 1
ATOM 1420 O O . GLY A 1 186 ? 19 -25.781 -9.375 1 91.88 186 GLY A O 1
ATOM 1421 N N . CYS A 1 187 ? 17.75 -26.266 -7.625 1 96.56 187 CYS A N 1
ATOM 1422 C CA . CYS A 1 187 ? 16.531 -26.453 -8.398 1 96.56 187 CYS A CA 1
ATOM 1423 C C . CYS A 1 187 ? 15.453 -25.453 -7.98 1 96.56 187 CYS A C 1
ATOM 1425 O O . CYS A 1 187 ? 15.539 -24.859 -6.906 1 96.56 187 CYS A O 1
ATOM 1427 N N . TRP A 1 188 ? 14.477 -25.172 -8.875 1 96.5 188 TRP A N 1
ATOM 1428 C CA . TRP A 1 188 ? 13.461 -24.141 -8.656 1 96.5 188 TRP A CA 1
ATOM 1429 C C . TRP A 1 188 ? 12.102 -24.594 -9.188 1 96.5 188 TRP A C 1
ATOM 1431 O O . TRP A 1 188 ? 12.031 -25.328 -10.172 1 96.5 188 TRP A O 1
ATOM 1441 N N . SER A 1 189 ? 11.078 -24.125 -8.508 1 96.75 189 SER A N 1
ATOM 1442 C CA . SER A 1 189 ? 9.703 -24.422 -8.898 1 96.75 189 SER A CA 1
ATOM 1443 C C . SER A 1 189 ? 9.211 -25.703 -8.258 1 96.75 189 SER A C 1
ATOM 1445 O O . SER A 1 189 ? 9.953 -26.688 -8.164 1 96.75 189 SER A O 1
ATOM 1447 N N . ILE A 1 190 ? 8.039 -25.688 -7.773 1 98.44 190 ILE A N 1
ATOM 1448 C CA . ILE A 1 190 ? 7.414 -26.844 -7.141 1 98.44 190 ILE A CA 1
ATOM 1449 C C . ILE A 1 190 ? 6.371 -27.438 -8.078 1 98.44 190 ILE A C 1
ATOM 1451 O O . ILE A 1 190 ? 5.352 -26.812 -8.367 1 98.44 190 ILE A O 1
ATOM 1455 N N . ILE A 1 191 ? 6.621 -28.641 -8.5 1 98.31 191 ILE A N 1
ATOM 1456 C CA . ILE A 1 191 ? 5.734 -29.406 -9.375 1 98.31 191 ILE A CA 1
ATOM 1457 C C . ILE A 1 191 ? 5.176 -30.609 -8.625 1 98.31 191 ILE A C 1
ATOM 1459 O O . ILE A 1 191 ? 5.934 -31.469 -8.188 1 98.31 191 ILE A O 1
ATOM 1463 N N . VAL A 1 192 ? 3.855 -30.703 -8.5 1 98.19 192 VAL A N 1
ATOM 1464 C CA . VAL A 1 192 ? 3.236 -31.75 -7.691 1 98.19 192 VAL A CA 1
ATOM 1465 C C . VAL A 1 192 ? 2.537 -32.75 -8.602 1 98.19 192 VAL A C 1
ATOM 1467 O O . VAL A 1 192 ? 1.465 -32.469 -9.141 1 98.19 192 VAL A O 1
ATOM 1470 N N . PRO A 1 193 ? 3.152 -33.938 -8.75 1 97.25 193 PRO A N 1
ATOM 1471 C CA . PRO A 1 193 ? 2.467 -34.969 -9.539 1 97.25 193 PRO A CA 1
ATOM 1472 C C . PRO A 1 193 ? 1.204 -35.5 -8.859 1 97.25 193 PRO A C 1
ATOM 1474 O O . PRO A 1 193 ? 1.234 -35.844 -7.676 1 97.25 193 PRO A O 1
ATOM 1477 N N . PRO A 1 194 ? 0.135 -35.625 -9.602 1 96.31 194 PRO A N 1
ATOM 1478 C CA . PRO A 1 194 ? -1.131 -36 -8.969 1 96.31 194 PRO A CA 1
ATOM 1479 C C . PRO A 1 194 ? -1.134 -37.438 -8.461 1 96.31 194 PRO A C 1
ATOM 1481 O O . PRO A 1 194 ? -1.866 -37.781 -7.52 1 96.31 194 PRO A O 1
ATOM 1484 N N . SER A 1 195 ? -0.34 -38.312 -9 1 96.38 195 SER A N 1
ATOM 1485 C CA . SER A 1 195 ? -0.399 -39.719 -8.648 1 96.38 195 SER A CA 1
ATOM 1486 C C . SER A 1 195 ? 0.53 -40.031 -7.48 1 96.38 195 SER A C 1
ATOM 1488 O O . SER A 1 195 ? 0.53 -41.156 -6.973 1 96.38 195 SER A O 1
ATOM 1490 N N . ARG A 1 196 ? 1.266 -39.094 -7.082 1 95.06 196 ARG A N 1
ATOM 1491 C CA . ARG A 1 196 ? 2.162 -39.281 -5.945 1 95.06 196 ARG A CA 1
ATOM 1492 C C . ARG A 1 196 ? 1.726 -38.406 -4.766 1 95.06 196 ARG A C 1
ATOM 1494 O O . ARG A 1 196 ? 1.96 -37.219 -4.754 1 95.06 196 ARG A O 1
ATOM 1501 N N . PRO A 1 197 ? 1.227 -38.969 -3.766 1 93.75 197 PRO A N 1
ATOM 1502 C CA . PRO A 1 197 ? 0.494 -38.219 -2.738 1 93.75 197 PRO A CA 1
ATOM 1503 C C . PRO A 1 197 ? 1.362 -37.188 -2.029 1 93.75 197 PRO A C 1
ATOM 1505 O O . PRO A 1 197 ? 0.88 -36.094 -1.687 1 93.75 197 PRO A O 1
ATOM 1508 N N . ARG A 1 198 ? 2.635 -37.5 -1.764 1 96.56 198 ARG A N 1
ATOM 1509 C CA . ARG A 1 198 ? 3.521 -36.625 -0.999 1 96.56 198 ARG A CA 1
ATOM 1510 C C . ARG A 1 198 ? 4.891 -36.5 -1.663 1 96.56 198 ARG A C 1
ATOM 1512 O O . ARG A 1 198 ? 5.898 -36.938 -1.095 1 96.56 198 ARG A O 1
ATOM 1519 N N . SER A 1 199 ? 4.824 -35.938 -2.855 1 97.81 199 SER A N 1
ATOM 1520 C CA . SER A 1 199 ? 6.035 -35.75 -3.645 1 97.81 199 SER A CA 1
ATOM 1521 C C . SER A 1 199 ? 5.988 -34.406 -4.41 1 97.81 199 SER A C 1
ATOM 1523 O O . SER A 1 199 ? 4.906 -33.875 -4.641 1 97.81 199 SER A O 1
ATOM 1525 N N . PHE A 1 200 ? 7.137 -33.938 -4.672 1 98.25 200 PHE A N 1
ATOM 1526 C CA . PHE A 1 200 ? 7.234 -32.812 -5.621 1 98.25 200 PHE A CA 1
ATOM 1527 C C . PHE A 1 200 ? 8.477 -32.969 -6.488 1 98.25 200 PHE A C 1
ATOM 1529 O O . PHE A 1 200 ? 9.438 -33.656 -6.109 1 98.25 200 PHE A O 1
ATOM 1536 N N . ALA A 1 201 ? 8.406 -32.406 -7.633 1 98.31 201 ALA A N 1
ATOM 1537 C CA . ALA A 1 201 ? 9.555 -32.281 -8.523 1 98.31 201 ALA A CA 1
ATOM 1538 C C . ALA A 1 201 ? 9.969 -30.828 -8.672 1 98.31 201 ALA A C 1
ATOM 1540 O O . ALA A 1 201 ? 9.18 -29.922 -8.398 1 98.31 201 ALA A O 1
ATOM 1541 N N . SER A 1 202 ? 11.219 -30.594 -9.047 1 98.19 202 SER A N 1
ATOM 1542 C CA . SER A 1 202 ? 11.758 -29.25 -9.234 1 98.19 202 SER A CA 1
ATOM 1543 C C . SER A 1 202 ? 12.727 -29.203 -10.422 1 98.19 202 SER A C 1
ATOM 1545 O O . SER A 1 202 ? 13.438 -30.172 -10.68 1 98.19 202 SER A O 1
ATOM 1547 N N . ILE A 1 203 ? 12.758 -28.078 -11.07 1 98.25 203 ILE A N 1
ATOM 1548 C CA . ILE A 1 203 ? 13.609 -27.875 -12.234 1 98.25 203 ILE A CA 1
ATOM 1549 C C . ILE A 1 203 ? 15.016 -27.469 -11.781 1 98.25 203 ILE A C 1
ATOM 1551 O O . ILE A 1 203 ? 15.18 -26.469 -11.086 1 98.25 203 ILE A O 1
ATOM 1555 N N . CYS A 1 204 ? 16.062 -28.203 -12.289 1 97.44 204 CYS A N 1
ATOM 1556 C CA . CYS A 1 204 ? 17.422 -27.922 -11.852 1 97.44 204 CYS A CA 1
ATOM 1557 C C . CYS A 1 204 ? 18.172 -27.094 -12.891 1 97.44 204 CYS A C 1
ATOM 1559 O O . CYS A 1 204 ? 17.812 -27.094 -14.07 1 97.44 204 CYS A O 1
ATOM 1561 N N . GLY A 1 205 ? 19.203 -26.469 -12.445 1 95.75 205 GLY A N 1
ATOM 1562 C CA . GLY A 1 205 ? 19.953 -25.547 -13.266 1 95.75 205 GLY A CA 1
ATOM 1563 C C . GLY A 1 205 ? 20.688 -26.219 -14.414 1 95.75 205 GLY A C 1
ATOM 1564 O O . GLY A 1 205 ? 21.141 -25.547 -15.344 1 95.75 205 GLY A O 1
ATOM 1565 N N . ASP A 1 206 ? 20.828 -27.531 -14.375 1 96.88 206 ASP A N 1
ATOM 1566 C CA . ASP A 1 206 ? 21.547 -28.25 -15.422 1 96.88 206 ASP A CA 1
ATOM 1567 C C . ASP A 1 206 ? 20.562 -28.875 -16.422 1 96.88 206 ASP A C 1
ATOM 1569 O O . ASP A 1 206 ? 20.953 -29.688 -17.266 1 96.88 206 ASP A O 1
ATOM 1573 N N . GLY A 1 207 ? 19.281 -28.547 -16.297 1 98.12 207 GLY A N 1
ATOM 1574 C CA . GLY A 1 207 ? 18.266 -29.031 -17.234 1 98.12 207 GLY A CA 1
ATOM 1575 C C . GLY A 1 207 ? 17.594 -30.312 -16.781 1 98.12 207 GLY A C 1
ATOM 1576 O O . GLY A 1 207 ? 16.688 -30.812 -17.453 1 98.12 207 GLY A O 1
ATOM 1577 N N . SER A 1 208 ? 18.062 -30.844 -15.648 1 97.94 208 SER A N 1
ATOM 1578 C CA . SER A 1 208 ? 17.438 -32.031 -15.062 1 97.94 208 SER A CA 1
ATOM 1579 C C . SER A 1 208 ? 16.328 -31.656 -14.086 1 97.94 208 SER A C 1
ATOM 1581 O O . SER A 1 208 ? 15.945 -30.484 -14 1 97.94 208 SER A O 1
ATOM 1583 N N . PHE A 1 209 ? 15.734 -32.688 -13.516 1 98.12 209 PHE A N 1
ATOM 1584 C CA . PHE A 1 209 ? 14.75 -32.531 -12.453 1 98.12 209 PHE A CA 1
ATOM 1585 C C . PHE A 1 209 ? 15.156 -33.344 -11.219 1 98.12 209 PHE A C 1
ATOM 1587 O O . PHE A 1 209 ? 15.82 -34.375 -11.344 1 98.12 209 PHE A O 1
ATOM 1594 N N . VAL A 1 210 ? 14.836 -32.844 -10.102 1 97.62 210 VAL A N 1
ATOM 1595 C CA . VAL A 1 210 ? 14.875 -33.656 -8.883 1 97.62 210 VAL A CA 1
ATOM 1596 C C . VAL A 1 210 ? 13.453 -33.938 -8.406 1 97.62 210 VAL A C 1
ATOM 1598 O O . VAL A 1 210 ? 12.586 -33.062 -8.453 1 97.62 210 VAL A O 1
ATOM 1601 N N . THR A 1 211 ? 13.164 -35.094 -8.102 1 97.75 211 THR A N 1
ATOM 1602 C CA . THR A 1 211 ? 11.914 -35.5 -7.461 1 97.75 211 THR A CA 1
ATOM 1603 C C . THR A 1 211 ? 12.164 -35.938 -6.02 1 97.75 211 THR A C 1
ATOM 1605 O O . THR A 1 211 ? 13.07 -36.75 -5.758 1 97.75 211 THR A O 1
ATOM 1608 N N . VAL A 1 212 ? 11.391 -35.406 -5.125 1 97.88 212 VAL A N 1
ATOM 1609 C CA . VAL A 1 212 ? 11.539 -35.719 -3.707 1 97.88 212 VAL A CA 1
ATOM 1610 C C . VAL A 1 212 ? 10.258 -36.344 -3.178 1 97.88 212 VAL A C 1
ATOM 1612 O O . VAL A 1 212 ? 9.164 -35.812 -3.41 1 97.88 212 VAL A O 1
ATOM 1615 N N . ASP A 1 213 ? 10.367 -37.406 -2.518 1 97.75 213 ASP A N 1
ATOM 1616 C CA . ASP A 1 213 ? 9.266 -38.062 -1.801 1 97.75 213 ASP A CA 1
ATOM 1617 C C . ASP A 1 213 ? 9.32 -37.75 -0.309 1 97.75 213 ASP A C 1
ATOM 1619 O O . ASP A 1 213 ? 10.406 -37.656 0.274 1 97.75 213 ASP A O 1
ATOM 1623 N N . LEU A 1 214 ? 8.156 -37.594 0.218 1 98.19 214 LEU A N 1
ATOM 1624 C CA . LEU A 1 214 ? 8.07 -37.312 1.646 1 98.19 214 LEU A CA 1
ATOM 1625 C C . LEU A 1 214 ? 7.27 -38.406 2.367 1 98.19 214 LEU A C 1
ATOM 1627 O O . LEU A 1 214 ? 6.352 -38.969 1.788 1 98.19 214 LEU A O 1
ATOM 1631 N N . ASP A 1 215 ? 7.578 -38.625 3.65 1 97.81 215 ASP A N 1
ATOM 1632 C CA . ASP A 1 215 ? 6.84 -39.594 4.457 1 97.81 215 ASP A CA 1
ATOM 1633 C C . ASP A 1 215 ? 5.629 -38.938 5.117 1 97.81 215 ASP A C 1
ATOM 1635 O O . ASP A 1 215 ? 5.273 -37.812 4.797 1 97.81 215 ASP A O 1
ATOM 1639 N N . ALA A 1 216 ? 5.027 -39.688 5.961 1 96.38 216 ALA A N 1
ATOM 1640 C CA . ALA A 1 216 ? 3.777 -39.25 6.582 1 96.38 216 ALA A CA 1
ATOM 1641 C C . ALA A 1 216 ? 3.994 -38 7.445 1 96.38 216 ALA A C 1
ATOM 1643 O O . ALA A 1 216 ? 3.082 -37.188 7.621 1 96.38 216 ALA A O 1
ATOM 1644 N N . ALA A 1 217 ? 5.164 -37.812 7.949 1 96.25 217 ALA A N 1
ATOM 1645 C CA . ALA A 1 217 ? 5.484 -36.688 8.82 1 96.25 217 ALA A CA 1
ATOM 1646 C C . ALA A 1 217 ? 5.969 -35.5 8.008 1 96.25 217 ALA A C 1
ATOM 1648 O O . ALA A 1 217 ? 6.293 -34.438 8.57 1 96.25 217 ALA A O 1
ATOM 1649 N N . GLY A 1 218 ? 6.016 -35.625 6.645 1 97.44 218 GLY A N 1
ATOM 1650 C CA . GLY A 1 218 ? 6.449 -34.531 5.797 1 97.44 218 GLY A CA 1
ATOM 1651 C C . GLY A 1 218 ? 7.961 -34.438 5.691 1 97.44 218 GLY A C 1
ATOM 1652 O O . GLY A 1 218 ? 8.484 -33.375 5.371 1 97.44 218 GLY A O 1
ATOM 1653 N N . LYS A 1 219 ? 8.625 -35.469 6.059 1 97.5 219 LYS A N 1
ATOM 1654 C CA . LYS A 1 219 ? 10.078 -35.5 5.945 1 97.5 219 LYS A CA 1
ATOM 1655 C C . LYS A 1 219 ? 10.508 -36.25 4.684 1 97.5 219 LYS A C 1
ATOM 1657 O O . LYS A 1 219 ? 9.844 -37.219 4.27 1 97.5 219 LYS A O 1
ATOM 1662 N N . PRO A 1 220 ? 11.648 -35.875 4.184 1 97.5 220 PRO A N 1
ATOM 1663 C CA . PRO A 1 220 ? 12.102 -36.562 2.982 1 97.5 220 PRO A CA 1
ATOM 1664 C C . PRO A 1 220 ? 12.312 -38.062 3.219 1 97.5 220 PRO A C 1
ATOM 1666 O O . PRO A 1 220 ? 12.93 -38.469 4.215 1 97.5 220 PRO A O 1
ATOM 1669 N N . SER A 1 221 ? 11.828 -38.875 2.291 1 97.06 221 SER A N 1
ATOM 1670 C CA . SER A 1 221 ? 11.953 -40.312 2.391 1 97.06 221 SER A CA 1
ATOM 1671 C C . SER A 1 221 ? 12.602 -40.906 1.146 1 97.06 221 SER A C 1
ATOM 1673 O O . SER A 1 221 ? 12.906 -42.094 1.102 1 97.06 221 SER A O 1
ATOM 1675 N N . GLY A 1 222 ? 12.773 -40.094 0.113 1 95.5 222 GLY A N 1
ATOM 1676 C CA . GLY A 1 222 ? 13.414 -40.5 -1.129 1 95.5 222 GLY A CA 1
ATOM 1677 C C . GLY A 1 222 ? 13.672 -39.344 -2.066 1 95.5 222 GLY A C 1
ATOM 1678 O O . GLY A 1 222 ? 13.039 -38.281 -1.951 1 95.5 222 GLY A O 1
ATOM 1679 N N . GLN A 1 223 ? 14.609 -39.531 -2.963 1 95.31 223 GLN A N 1
ATOM 1680 C CA . GLN A 1 223 ? 14.93 -38.531 -3.977 1 95.31 223 GLN A CA 1
ATOM 1681 C C . GLN A 1 223 ? 15.477 -39.188 -5.242 1 95.31 223 GLN A C 1
ATOM 1683 O O . GLN A 1 223 ? 16.172 -40.219 -5.172 1 95.31 223 GLN A O 1
ATOM 1688 N N . GLN A 1 224 ? 15.195 -38.594 -6.297 1 96.06 224 GLN A N 1
ATOM 1689 C CA . GLN A 1 224 ? 15.703 -39.062 -7.59 1 96.06 224 GLN A CA 1
ATOM 1690 C C . GLN A 1 224 ? 16.031 -37.875 -8.492 1 96.06 224 GLN A C 1
ATOM 1692 O O . GLN A 1 224 ? 15.258 -36.906 -8.586 1 96.06 224 GLN A O 1
ATOM 1697 N N . ARG A 1 225 ? 17.141 -37.906 -9.117 1 96.5 225 ARG A N 1
ATOM 1698 C CA . ARG A 1 225 ? 17.516 -36.906 -10.117 1 96.5 225 ARG A CA 1
ATOM 1699 C C . ARG A 1 225 ? 17.422 -37.469 -11.531 1 96.5 225 ARG A C 1
ATOM 1701 O O . ARG A 1 225 ? 17.844 -38.625 -11.766 1 96.5 225 ARG A O 1
ATOM 1708 N N . SER A 1 226 ? 16.984 -36.719 -12.391 1 97.75 226 SER A N 1
ATOM 1709 C CA . SER A 1 226 ? 16.859 -37.188 -13.766 1 97.75 226 SER A CA 1
ATOM 1710 C C . SER A 1 226 ? 18.062 -36.812 -14.602 1 97.75 226 SER A C 1
ATOM 1712 O O . SER A 1 226 ? 18.906 -36.031 -14.156 1 97.75 226 SER A O 1
ATOM 1714 N N . LYS A 1 227 ? 18.094 -37.469 -15.805 1 97.06 227 LYS A N 1
ATOM 1715 C CA . LYS A 1 227 ? 18.922 -36.875 -16.844 1 97.06 227 LYS A CA 1
ATOM 1716 C C . LYS A 1 227 ? 18.375 -35.531 -17.297 1 97.06 227 LYS A C 1
ATOM 1718 O O . LYS A 1 227 ? 17.203 -35.219 -17.031 1 97.06 227 LYS A O 1
ATOM 1723 N N . PRO A 1 228 ? 19.188 -34.656 -17.938 1 98.06 228 PRO A N 1
ATOM 1724 C CA . PRO A 1 228 ? 18.672 -33.406 -18.438 1 98.06 228 PRO A CA 1
ATOM 1725 C C . PRO A 1 228 ? 17.578 -33.594 -19.484 1 98.06 228 PRO A C 1
ATOM 1727 O O . PRO A 1 228 ? 17.688 -34.469 -20.359 1 98.06 228 PRO A O 1
ATOM 1730 N N . MET A 1 229 ? 16.531 -32.844 -19.344 1 98.19 229 MET A N 1
ATOM 1731 C CA . MET A 1 229 ? 15.445 -32.875 -20.328 1 98.19 229 MET A CA 1
ATOM 1732 C C . MET A 1 229 ? 15.711 -31.844 -21.438 1 98.19 229 MET A C 1
ATOM 1734 O O . MET A 1 229 ? 15.312 -32.062 -22.578 1 98.19 229 MET A O 1
ATOM 1738 N N . PHE A 1 230 ? 16.328 -30.781 -21.188 1 97.25 230 PHE A N 1
ATOM 1739 C CA . PHE A 1 230 ? 16.562 -29.672 -22.109 1 97.25 230 PHE A CA 1
ATOM 1740 C C . PHE A 1 230 ? 17.984 -29.125 -21.938 1 97.25 230 PHE A C 1
ATOM 1742 O O . PHE A 1 230 ? 18.609 -29.328 -20.906 1 97.25 230 PHE A O 1
ATOM 1749 N N . GLU A 1 231 ? 18.516 -28.469 -22.953 1 96.44 231 GLU A N 1
ATOM 1750 C CA . GLU A 1 231 ? 19.797 -27.766 -22.906 1 96.44 231 GLU A CA 1
ATOM 1751 C C . GLU A 1 231 ? 19.625 -26.328 -22.406 1 96.44 231 GLU A C 1
ATOM 1753 O O . GLU A 1 231 ? 19.109 -25.484 -23.141 1 96.44 231 GLU A O 1
ATOM 1758 N N . VAL A 1 232 ? 20.125 -26.062 -21.281 1 96 232 VAL A N 1
ATOM 1759 C CA . VAL A 1 232 ? 19.844 -24.844 -20.547 1 96 232 VAL A CA 1
ATOM 1760 C C . VAL A 1 232 ? 20.297 -23.625 -21.344 1 96 232 VAL A C 1
ATOM 1762 O O . VAL A 1 232 ? 19.609 -22.609 -21.391 1 96 232 VAL A O 1
ATOM 1765 N N . GLU A 1 233 ? 21.391 -23.609 -22.016 1 95.44 233 GLU A N 1
ATOM 1766 C CA . GLU A 1 233 ? 21.938 -22.469 -22.734 1 95.44 233 GLU A CA 1
ATOM 1767 C C . GLU A 1 233 ? 21.281 -22.297 -24.109 1 95.44 233 GLU A C 1
ATOM 1769 O O . GLU A 1 233 ? 21.047 -21.188 -24.562 1 95.44 233 GLU A O 1
ATOM 1774 N N . LYS A 1 234 ? 20.938 -23.375 -24.656 1 96.12 234 LYS A N 1
ATOM 1775 C CA . LYS A 1 234 ? 20.469 -23.344 -26.031 1 96.12 234 LYS A CA 1
ATOM 1776 C C . LYS A 1 234 ? 18.969 -23.141 -26.094 1 96.12 234 LYS A C 1
ATOM 1778 O O . LYS A 1 234 ? 18.453 -22.453 -26.984 1 96.12 234 LYS A O 1
ATOM 1783 N N . ASP A 1 235 ? 18.219 -23.766 -25.203 1 96.94 235 ASP A N 1
ATOM 1784 C CA . ASP A 1 235 ? 16.766 -23.719 -25.234 1 96.94 235 ASP A CA 1
ATOM 1785 C C . ASP A 1 235 ? 16.172 -23.734 -23.828 1 96.94 235 ASP A C 1
ATOM 1787 O O . ASP A 1 235 ? 15.477 -24.672 -23.453 1 96.94 235 ASP A O 1
ATOM 1791 N N . PRO A 1 236 ? 16.438 -22.609 -23.109 1 97.69 236 PRO A N 1
ATOM 1792 C CA . PRO A 1 236 ? 15.875 -22.547 -21.75 1 97.69 236 PRO A CA 1
ATOM 1793 C C . PRO A 1 236 ? 14.352 -22.672 -21.75 1 97.69 236 PRO A C 1
ATOM 1795 O O . PRO A 1 236 ? 13.688 -22.25 -22.703 1 97.69 236 PRO A O 1
ATOM 1798 N N . ILE A 1 237 ? 13.812 -23.234 -20.688 1 98.31 237 ILE A N 1
ATOM 1799 C CA . ILE A 1 237 ? 12.367 -23.375 -20.578 1 98.31 237 ILE A CA 1
ATOM 1800 C C . ILE A 1 237 ? 11.828 -22.391 -19.547 1 98.31 237 ILE A C 1
ATOM 1802 O O . ILE A 1 237 ? 12.562 -21.922 -18.672 1 98.31 237 ILE A O 1
ATOM 1806 N N . PHE A 1 238 ? 10.547 -22 -19.766 1 98.25 238 PHE A N 1
ATOM 1807 C CA . PHE A 1 238 ? 9.828 -21.312 -18.703 1 98.25 238 PHE A CA 1
ATOM 1808 C C . PHE A 1 238 ? 9.602 -22.25 -17.516 1 98.25 238 PHE A C 1
ATOM 1810 O O . PHE A 1 238 ? 9.43 -23.453 -17.688 1 98.25 238 PHE A O 1
ATOM 1817 N N . THR A 1 239 ? 9.547 -21.703 -16.312 1 97.25 239 THR A N 1
ATOM 1818 C CA . THR A 1 239 ? 9.383 -22.516 -15.117 1 97.25 239 THR A CA 1
ATOM 1819 C C . THR A 1 239 ? 7.918 -22.922 -14.938 1 97.25 239 THR A C 1
ATOM 1821 O O . THR A 1 239 ? 7.621 -23.906 -14.258 1 97.25 239 THR A O 1
ATOM 1824 N N . HIS A 1 240 ? 7.023 -22.156 -15.469 1 98.19 240 HIS A N 1
ATOM 1825 C CA . HIS A 1 240 ? 5.602 -22.469 -15.383 1 98.19 240 HIS A CA 1
ATOM 1826 C C . HIS A 1 240 ? 5.25 -23.703 -16.188 1 98.19 240 HIS A C 1
ATOM 1828 O O . HIS A 1 240 ? 5.816 -23.938 -17.266 1 98.19 240 HIS A O 1
ATOM 1834 N N . THR A 1 241 ? 4.32 -24.484 -15.648 1 98.62 241 THR A N 1
ATOM 1835 C CA . THR A 1 241 ? 3.902 -25.719 -16.297 1 98.62 241 THR A CA 1
ATOM 1836 C C . THR A 1 241 ? 2.434 -26.016 -16.016 1 98.62 241 THR A C 1
ATOM 1838 O O . THR A 1 241 ? 1.827 -25.391 -15.148 1 98.62 241 THR A O 1
ATOM 1841 N N . ASP A 1 242 ? 1.885 -26.828 -16.797 1 98.38 242 ASP A N 1
ATOM 1842 C CA . ASP A 1 242 ? 0.581 -27.453 -16.594 1 98.38 242 ASP A CA 1
ATOM 1843 C C . ASP A 1 242 ? 0.571 -28.891 -17.078 1 98.38 242 ASP A C 1
ATOM 1845 O O . ASP A 1 242 ? 1.587 -29.391 -17.578 1 98.38 242 ASP A O 1
ATOM 1849 N N . ARG A 1 243 ? -0.561 -29.594 -16.875 1 98.19 243 ARG A N 1
ATOM 1850 C CA . ARG A 1 243 ? -0.399 -31.047 -17 1 98.19 243 ARG A CA 1
ATOM 1851 C C . ARG A 1 243 ? -1.614 -31.672 -17.672 1 98.19 243 ARG A C 1
ATOM 1853 O O . ARG A 1 243 ? -2.699 -31.094 -17.688 1 98.19 243 ARG A O 1
ATOM 1860 N N . LEU A 1 244 ? -1.442 -32.812 -18.203 1 97.62 244 LEU A N 1
ATOM 1861 C CA . LEU A 1 244 ? -2.404 -33.875 -18.562 1 97.62 244 LEU A CA 1
ATOM 1862 C C . LEU A 1 244 ? -2.088 -35.156 -17.828 1 97.62 244 LEU A C 1
ATOM 1864 O O . LEU A 1 244 ? -1.135 -35.875 -18.188 1 97.62 244 LEU A O 1
ATOM 1868 N N . GLY A 1 245 ? -2.922 -35.5 -16.828 1 95.44 245 GLY A N 1
ATOM 1869 C CA . GLY A 1 245 ? -2.518 -36.562 -15.938 1 95.44 245 GLY A CA 1
ATOM 1870 C C . GLY A 1 245 ? -1.217 -36.281 -15.211 1 95.44 245 GLY A C 1
ATOM 1871 O O . GLY A 1 245 ? -1.065 -35.219 -14.594 1 95.44 245 GLY A O 1
ATOM 1872 N N . ASP A 1 246 ? -0.281 -37.25 -15.312 1 96.62 246 ASP A N 1
ATOM 1873 C CA . ASP A 1 246 ? 0.999 -37.062 -14.641 1 96.62 246 ASP A CA 1
ATOM 1874 C C . ASP A 1 246 ? 2.039 -36.469 -15.586 1 96.62 246 ASP A C 1
ATOM 1876 O O . ASP A 1 246 ? 3.191 -36.25 -15.203 1 96.62 246 ASP A O 1
ATOM 1880 N N . THR A 1 247 ? 1.624 -36.188 -16.75 1 98.25 247 THR A N 1
ATOM 1881 C CA . THR A 1 247 ? 2.541 -35.594 -17.719 1 98.25 247 THR A CA 1
ATOM 1882 C C . THR A 1 247 ? 2.457 -34.062 -17.688 1 98.25 247 THR A C 1
ATOM 1884 O O . THR A 1 247 ? 1.407 -33.5 -17.984 1 98.25 247 THR A O 1
ATOM 1887 N N . PHE A 1 248 ? 3.551 -33.438 -17.344 1 98.75 248 PHE A N 1
ATOM 1888 C CA . PHE A 1 248 ? 3.652 -32 -17.312 1 98.75 248 PHE A CA 1
ATOM 1889 C C . PHE A 1 248 ? 4.281 -31.453 -18.594 1 98.75 248 PHE A C 1
ATOM 1891 O O . PHE A 1 248 ? 5.23 -32.031 -19.109 1 98.75 248 PHE A O 1
ATOM 1898 N N . TYR A 1 249 ? 3.719 -30.375 -19.094 1 98.88 249 TYR A N 1
ATOM 1899 C CA . TYR A 1 249 ? 4.184 -29.766 -20.328 1 98.88 249 TYR A CA 1
ATOM 1900 C C . TYR A 1 249 ? 4.891 -28.438 -20.031 1 98.88 249 TYR A C 1
ATOM 1902 O O . TYR A 1 249 ? 4.41 -27.625 -19.234 1 98.88 249 TYR A O 1
ATOM 1910 N N . PHE A 1 250 ? 6.055 -28.281 -20.625 1 98.81 250 PHE A N 1
ATOM 1911 C CA . PHE A 1 250 ? 6.883 -27.094 -20.531 1 98.81 250 PHE A CA 1
ATOM 1912 C C . PHE A 1 250 ? 7.09 -26.453 -21.906 1 98.81 250 PHE A C 1
ATOM 1914 O O . PHE A 1 250 ? 7.172 -27.172 -22.906 1 98.81 250 PHE A O 1
ATOM 1921 N N . VAL A 1 251 ? 7.148 -25.141 -21.891 1 98.81 251 VAL A N 1
ATOM 1922 C CA . VAL A 1 251 ? 7.426 -24.406 -23.109 1 98.81 251 VAL A CA 1
ATOM 1923 C C . VAL A 1 251 ? 8.781 -23.719 -23.016 1 98.81 251 VAL A C 1
ATOM 1925 O O . VAL A 1 251 ? 9.117 -23.156 -21.969 1 98.81 251 VAL A O 1
ATOM 1928 N N . SER A 1 252 ? 9.586 -23.766 -24.125 1 98.62 252 SER A N 1
ATOM 1929 C CA . SER A 1 252 ? 10.898 -23.141 -24.125 1 98.62 252 SER A CA 1
ATOM 1930 C C . SER A 1 252 ? 10.844 -21.734 -24.703 1 98.62 252 SER A C 1
ATOM 1932 O O . SER A 1 252 ? 9.844 -21.359 -25.328 1 98.62 252 SER A O 1
ATOM 1934 N N . TYR A 1 253 ? 11.914 -21 -24.5 1 98.19 253 TYR A N 1
ATOM 1935 C CA . TYR A 1 253 ? 12.031 -19.656 -25.031 1 98.19 253 TYR A CA 1
ATOM 1936 C C . TYR A 1 253 ? 11.984 -19.656 -26.562 1 98.19 253 TYR A C 1
ATOM 1938 O O . TYR A 1 253 ? 11.523 -18.703 -27.172 1 98.19 253 TYR A O 1
ATOM 1946 N N . ASN A 1 254 ? 12.391 -20.781 -27.172 1 96.75 254 ASN A N 1
ATOM 1947 C CA . ASN A 1 254 ? 12.469 -20.859 -28.625 1 96.75 254 ASN A CA 1
ATOM 1948 C C . ASN A 1 254 ? 11.219 -21.484 -29.234 1 96.75 254 ASN A C 1
ATOM 1950 O O . ASN A 1 254 ? 11.148 -21.719 -30.438 1 96.75 254 ASN A O 1
ATOM 1954 N N . GLY A 1 255 ? 10.273 -21.812 -28.422 1 98.06 255 GLY A N 1
ATOM 1955 C CA . GLY A 1 255 ? 8.992 -22.25 -28.953 1 98.06 255 GLY A CA 1
ATOM 1956 C C . GLY A 1 255 ? 8.875 -23.766 -29.062 1 98.06 255 GLY A C 1
ATOM 1957 O O . GLY A 1 255 ? 8.172 -24.266 -29.938 1 98.06 255 GLY A O 1
ATOM 1958 N N . ASN A 1 256 ? 9.641 -24.469 -28.281 1 98.38 256 ASN A N 1
ATOM 1959 C CA . ASN A 1 256 ? 9.492 -25.906 -28.203 1 98.38 256 ASN A CA 1
ATOM 1960 C C . ASN A 1 256 ? 8.672 -26.328 -27 1 98.38 256 ASN A C 1
ATOM 1962 O O . ASN A 1 256 ? 8.68 -25.641 -25.969 1 98.38 256 ASN A O 1
ATOM 1966 N N . VAL A 1 257 ? 7.957 -27.422 -27.172 1 98.88 257 VAL A N 1
ATOM 1967 C CA . VAL A 1 257 ? 7.219 -28.031 -26.078 1 98.88 257 VAL A CA 1
ATOM 1968 C C . VAL A 1 257 ? 7.961 -29.266 -25.578 1 98.88 257 VAL A C 1
ATOM 1970 O O . VAL A 1 257 ? 8.312 -30.141 -26.359 1 98.88 257 VAL A O 1
ATOM 1973 N N . TYR A 1 258 ? 8.281 -29.266 -24.312 1 98.81 258 TYR A N 1
ATOM 1974 C CA . TYR A 1 258 ? 8.836 -30.406 -23.594 1 98.81 258 TYR A CA 1
ATOM 1975 C C . TYR A 1 258 ? 7.797 -31.031 -22.672 1 98.81 258 TYR A C 1
ATOM 1977 O O . TYR A 1 258 ? 6.848 -30.359 -22.266 1 98.81 258 TYR A O 1
ATOM 1985 N N . SER A 1 259 ? 7.926 -32.281 -22.438 1 98.75 259 SER A N 1
ATOM 1986 C CA . SER A 1 259 ? 7.012 -32.906 -21.5 1 98.75 259 SER A CA 1
ATOM 1987 C C . SER A 1 259 ? 7.75 -33.906 -20.594 1 98.75 259 SER A C 1
ATOM 1989 O O . SER A 1 259 ? 8.75 -34.5 -20.984 1 98.75 259 SER A O 1
ATOM 1991 N N . ALA A 1 260 ? 7.285 -34 -19.391 1 98.75 260 ALA A N 1
ATOM 1992 C CA . ALA A 1 260 ? 7.863 -34.875 -18.375 1 98.75 260 ALA A CA 1
ATOM 1993 C C . ALA A 1 260 ? 6.773 -35.594 -17.562 1 98.75 260 ALA A C 1
ATOM 1995 O O . ALA A 1 260 ? 5.84 -34.938 -17.078 1 98.75 260 ALA A O 1
ATOM 1996 N N . ASP A 1 261 ? 6.848 -36.844 -17.438 1 98.56 261 ASP A N 1
ATOM 1997 C CA . ASP A 1 261 ? 5.992 -37.688 -16.594 1 98.56 261 ASP A CA 1
ATOM 1998 C C . ASP A 1 261 ? 6.684 -38 -15.273 1 98.56 261 ASP A C 1
ATOM 2000 O O . ASP A 1 261 ? 7.754 -38.625 -15.266 1 98.56 261 ASP A O 1
ATOM 2004 N N . PHE A 1 262 ? 6.074 -37.625 -14.148 1 97.31 262 PHE A N 1
ATOM 2005 C CA . PHE A 1 262 ? 6.715 -37.781 -12.844 1 97.31 262 PHE A CA 1
ATOM 2006 C C . PHE A 1 262 ? 6.039 -38.875 -12.031 1 97.31 262 PHE A C 1
ATOM 2008 O O . PHE A 1 262 ? 6.211 -38.938 -10.812 1 97.31 262 PHE A O 1
ATOM 2015 N N . SER A 1 263 ? 5.215 -39.688 -12.641 1 96.06 263 SER A N 1
ATOM 2016 C CA . SER A 1 263 ? 4.434 -40.688 -11.93 1 96.06 263 SER A CA 1
ATOM 2017 C C . SER A 1 263 ? 5.316 -41.844 -11.43 1 96.06 263 SER A C 1
ATOM 2019 O O . SER A 1 263 ? 5 -42.5 -10.438 1 96.06 263 SER A O 1
ATOM 2021 N N . GLY A 1 264 ? 6.402 -42.125 -12.117 1 93.5 264 GLY A N 1
ATOM 2022 C CA . GLY A 1 264 ? 7.277 -43.219 -11.773 1 93.5 264 GLY A CA 1
ATOM 2023 C C . GLY A 1 264 ? 8.445 -42.812 -10.891 1 93.5 264 GLY A C 1
ATOM 2024 O O . GLY A 1 264 ? 8.516 -41.656 -10.445 1 93.5 264 GLY A O 1
ATOM 2025 N N . GLU A 1 265 ? 9.266 -43.781 -10.648 1 89.5 265 GLU A N 1
ATOM 2026 C CA . GLU A 1 265 ? 10.453 -43.531 -9.836 1 89.5 265 GLU A CA 1
ATOM 2027 C C . GLU A 1 265 ? 11.375 -42.531 -10.5 1 89.5 265 GLU A C 1
ATOM 2029 O O . GLU A 1 265 ? 11.898 -41.625 -9.844 1 89.5 265 GLU A O 1
ATOM 2034 N N . GLN A 1 266 ? 11.484 -42.719 -11.703 1 93.5 266 GLN A N 1
ATOM 2035 C CA . GLN A 1 266 ? 12.266 -41.781 -12.508 1 93.5 266 GLN A CA 1
ATOM 2036 C C . GLN A 1 266 ? 11.375 -40.969 -13.445 1 93.5 266 GLN A C 1
ATOM 2038 O O . GLN A 1 266 ? 10.422 -41.531 -14.016 1 93.5 266 GLN A O 1
ATOM 2043 N N . ALA A 1 267 ? 11.773 -39.719 -13.586 1 97.12 267 ALA A N 1
ATOM 2044 C CA . ALA A 1 267 ? 11.055 -38.906 -14.562 1 97.12 267 ALA A CA 1
ATOM 2045 C C . ALA A 1 267 ? 11.234 -39.438 -15.977 1 97.12 267 ALA A C 1
ATOM 2047 O O . ALA A 1 267 ? 12.336 -39.844 -16.359 1 97.12 267 ALA A O 1
ATOM 2048 N N . ARG A 1 268 ? 10.188 -39.531 -16.75 1 98.12 268 ARG A N 1
ATOM 2049 C CA . ARG A 1 268 ? 10.227 -39.906 -18.156 1 98.12 268 ARG A CA 1
ATOM 2050 C C . ARG A 1 268 ? 9.906 -38.719 -19.047 1 98.12 268 ARG A C 1
ATOM 2052 O O . ARG A 1 268 ? 8.938 -38 -18.812 1 98.12 268 ARG A O 1
ATOM 2059 N N . PHE A 1 269 ? 10.727 -38.562 -20.016 1 98.62 269 PHE A N 1
ATOM 2060 C CA . PHE A 1 269 ? 10.578 -37.406 -20.875 1 98.62 269 PHE A CA 1
ATOM 2061 C C . PHE A 1 269 ? 9.977 -37.781 -22.219 1 98.62 269 PHE A C 1
ATOM 2063 O O . PHE A 1 269 ? 10.273 -38.844 -22.75 1 98.62 269 PHE A O 1
ATOM 2070 N N . GLY A 1 270 ? 9.102 -37 -22.75 1 98.06 270 GLY A N 1
ATOM 2071 C CA . GLY A 1 270 ? 8.57 -37.156 -24.094 1 98.06 270 GLY A CA 1
ATOM 2072 C C . GLY A 1 270 ? 9.445 -36.531 -25.172 1 98.06 270 GLY A C 1
ATOM 2073 O O . GLY A 1 270 ? 10.414 -35.844 -24.859 1 98.06 270 GLY A O 1
ATOM 2074 N N . GLU A 1 271 ? 9.031 -36.844 -26.406 1 97.19 271 GLU A N 1
ATOM 2075 C CA . GLU A 1 271 ? 9.703 -36.219 -27.531 1 97.19 271 GLU A CA 1
ATOM 2076 C C . GLU A 1 271 ? 9.32 -34.719 -27.625 1 97.19 271 GLU A C 1
ATOM 2078 O O . GLU A 1 271 ? 8.141 -34.375 -27.547 1 97.19 271 GLU A O 1
ATOM 2083 N N . ARG A 1 272 ? 10.336 -33.875 -27.75 1 97.5 272 ARG A N 1
ATOM 2084 C CA . ARG A 1 272 ? 10.086 -32.469 -27.922 1 97.5 272 ARG A CA 1
ATOM 2085 C C . ARG A 1 272 ? 9.453 -32.188 -29.281 1 97.5 272 ARG A C 1
ATOM 2087 O O . ARG A 1 272 ? 9.758 -32.844 -30.266 1 97.5 272 ARG A O 1
ATOM 2094 N N . TRP A 1 273 ? 8.594 -31.172 -29.391 1 98.19 273 TRP A N 1
ATOM 2095 C CA . TRP A 1 273 ? 8.008 -30.719 -30.656 1 98.19 273 TRP A CA 1
ATOM 2096 C C . TRP A 1 273 ? 7.867 -29.188 -30.656 1 98.19 273 TRP A C 1
ATOM 2098 O O . TRP A 1 273 ? 7.91 -28.547 -29.609 1 98.19 273 TRP A O 1
ATOM 2108 N N . SER A 1 274 ? 7.75 -28.609 -31.828 1 98.06 274 SER A N 1
ATOM 2109 C CA . SER A 1 274 ? 7.77 -27.156 -32 1 98.06 274 SER A CA 1
ATOM 2110 C C . SER A 1 274 ? 6.355 -26.594 -32.062 1 98.06 274 SER A C 1
ATOM 2112 O O . SER A 1 274 ? 5.473 -27.172 -32.688 1 98.06 274 SER A O 1
ATOM 2114 N N . LEU A 1 275 ? 6.18 -25.469 -31.422 1 98.5 275 LEU A N 1
ATOM 2115 C CA . LEU A 1 275 ? 4.949 -24.703 -31.562 1 98.5 275 LEU A CA 1
ATOM 2116 C C . LEU A 1 275 ? 4.863 -24.047 -32.938 1 98.5 275 LEU A C 1
ATOM 2118 O O . LEU A 1 275 ? 3.785 -23.641 -33.375 1 98.5 275 LEU A O 1
ATOM 2122 N N . LEU A 1 276 ? 5.969 -23.844 -33.562 1 97.25 276 LEU A N 1
ATOM 2123 C CA . LEU A 1 276 ? 6.043 -23.109 -34.812 1 97.25 276 LEU A CA 1
ATOM 2124 C C . LEU A 1 276 ? 5.793 -24.031 -36 1 97.25 276 LEU A C 1
ATOM 2126 O O . LEU A 1 276 ? 6.184 -25.203 -35.969 1 97.25 276 LEU A O 1
ATOM 2130 N N . ASP A 1 277 ? 5.223 -23.422 -37 1 92.88 277 ASP A N 1
ATOM 2131 C CA . ASP A 1 277 ? 4.992 -24.172 -38.25 1 92.88 277 ASP A CA 1
ATOM 2132 C C . ASP A 1 277 ? 6.312 -24.516 -38.938 1 92.88 277 ASP A C 1
ATOM 2134 O O . ASP A 1 277 ? 7.223 -23.688 -39 1 92.88 277 ASP A O 1
ATOM 2138 N N . ALA A 1 278 ? 6.328 -25.656 -39.469 1 89.06 278 ALA A N 1
ATOM 2139 C CA . ALA A 1 278 ? 7.551 -26.141 -40.125 1 89.06 278 ALA A CA 1
ATOM 2140 C C . ALA A 1 278 ? 7.848 -25.359 -41.406 1 89.06 278 ALA A C 1
ATOM 2142 O O . ALA A 1 278 ? 8.984 -25.344 -41.875 1 89.06 278 ALA A O 1
ATOM 2143 N N . SER A 1 279 ? 6.828 -24.75 -41.969 1 90.94 279 SER A N 1
ATOM 2144 C CA . SER A 1 279 ? 6.984 -24.031 -43.219 1 90.94 279 SER A CA 1
ATOM 2145 C C . SER A 1 279 ? 7.758 -22.734 -43.031 1 90.94 279 SER A C 1
ATOM 2147 O O . SER A 1 279 ? 8.227 -22.141 -44 1 90.94 279 SER A O 1
ATOM 2149 N N . GLY A 1 280 ? 7.852 -22.25 -41.812 1 87.56 280 GLY A N 1
ATOM 2150 C CA . GLY A 1 280 ? 8.539 -21 -41.531 1 87.56 280 GLY A CA 1
ATOM 2151 C C . GLY A 1 280 ? 7.602 -19.812 -41.438 1 87.56 280 GLY A C 1
ATOM 2152 O O . GLY A 1 280 ? 8.039 -18.688 -41.188 1 87.56 280 GLY A O 1
ATOM 2153 N N . LYS A 1 281 ? 6.352 -20.016 -41.531 1 88.88 281 LYS A N 1
ATOM 2154 C CA . LYS A 1 281 ? 5.383 -18.922 -41.531 1 88.88 281 LYS A CA 1
ATOM 2155 C C . LYS A 1 281 ? 5.32 -18.25 -40.188 1 88.88 281 LYS A C 1
ATOM 2157 O O . LYS A 1 281 ? 4.887 -17.109 -40.062 1 88.88 281 LYS A O 1
ATOM 2162 N N . ASP A 1 282 ? 5.797 -18.922 -39.188 1 93.56 282 ASP A N 1
ATOM 2163 C CA . ASP A 1 282 ? 5.75 -18.406 -37.812 1 93.56 282 ASP A CA 1
ATOM 2164 C C . ASP A 1 282 ? 7.113 -17.875 -37.406 1 93.56 282 ASP A C 1
ATOM 2166 O O . ASP A 1 282 ? 7.367 -17.703 -36.188 1 93.56 282 ASP A O 1
ATOM 2170 N N . ARG A 1 283 ? 7.961 -17.672 -38.406 1 91.56 283 ARG A N 1
ATOM 2171 C CA . ARG A 1 283 ? 9.305 -17.203 -38.062 1 91.56 283 ARG A CA 1
ATOM 2172 C C . ARG A 1 283 ? 9.25 -15.922 -37.25 1 91.56 283 ARG A C 1
ATOM 2174 O O . ARG A 1 283 ? 8.477 -15.016 -37.562 1 91.56 283 ARG A O 1
ATOM 2181 N N . GLY A 1 284 ? 10 -15.945 -36.156 1 95.62 284 GLY A N 1
ATOM 2182 C CA . GLY A 1 284 ? 10.078 -14.766 -35.312 1 95.62 284 GLY A CA 1
ATOM 2183 C C . GLY A 1 284 ? 9.133 -14.82 -34.125 1 95.62 284 GLY A C 1
ATOM 2184 O O . GLY A 1 284 ? 9.281 -14.047 -33.156 1 95.62 284 GLY A O 1
ATOM 2185 N N . TRP A 1 285 ? 8.148 -15.633 -34.188 1 98.25 285 TRP A N 1
ATOM 2186 C CA . TRP A 1 285 ? 7.254 -15.773 -33.031 1 98.25 285 TRP A CA 1
ATOM 2187 C C . TRP A 1 285 ? 7.914 -16.562 -31.922 1 98.25 285 TRP A C 1
ATOM 2189 O O . TRP A 1 285 ? 8.633 -17.531 -32.156 1 98.25 285 TRP A O 1
ATOM 2199 N N . ARG A 1 286 ? 7.73 -16.141 -30.641 1 98.5 286 ARG A N 1
ATOM 2200 C CA . ARG A 1 286 ? 8.234 -16.812 -29.453 1 98.5 286 ARG A CA 1
ATOM 2201 C C . ARG A 1 286 ? 7.207 -16.75 -28.312 1 98.5 286 ARG A C 1
ATOM 2203 O O . ARG A 1 286 ? 6.332 -15.883 -28.312 1 98.5 286 ARG A O 1
ATOM 2210 N N . PRO A 1 287 ? 7.309 -17.75 -27.469 1 98.75 287 PRO A N 1
ATOM 2211 C CA . PRO A 1 287 ? 6.496 -17.641 -26.25 1 98.75 287 PRO A CA 1
ATOM 2212 C C . PRO A 1 287 ? 6.906 -16.453 -25.375 1 98.75 287 PRO A C 1
ATOM 2214 O O . PRO A 1 287 ? 8.078 -16.062 -25.359 1 98.75 287 PRO A O 1
ATOM 2217 N N . GLY A 1 288 ? 5.969 -15.836 -24.719 1 98.69 288 GLY A N 1
ATOM 2218 C CA . GLY A 1 288 ? 6.246 -14.758 -23.781 1 98.69 288 GLY A CA 1
ATOM 2219 C C . GLY A 1 288 ? 5.234 -14.664 -22.656 1 98.69 288 GLY A C 1
ATOM 2220 O O . GLY A 1 288 ? 4.055 -14.977 -22.844 1 98.69 288 GLY A O 1
ATOM 2221 N N . GLY A 1 289 ? 5.66 -14.234 -21.516 1 98.44 289 GLY A N 1
ATOM 2222 C CA . GLY A 1 289 ? 4.805 -14.078 -20.359 1 98.44 289 GLY A CA 1
ATOM 2223 C C . GLY A 1 289 ? 5.406 -14.656 -19.094 1 98.44 289 GLY A C 1
ATOM 2224 O O . GLY A 1 289 ? 6.625 -14.844 -19 1 98.44 289 GLY A O 1
ATOM 2225 N N . TYR A 1 290 ? 4.605 -14.852 -18.031 1 98 290 TYR A N 1
ATOM 2226 C CA . TYR A 1 290 ? 5.023 -15.391 -16.75 1 98 290 TYR A CA 1
ATOM 2227 C C . TYR A 1 290 ? 4.406 -16.766 -16.5 1 98 290 TYR A C 1
ATOM 2229 O O . TYR A 1 290 ? 5.035 -17.781 -16.766 1 98 290 TYR A O 1
ATOM 2237 N N . ASN A 1 291 ? 3.113 -16.844 -16.125 1 98.38 291 ASN A N 1
ATOM 2238 C CA . ASN A 1 291 ? 2.354 -18.094 -16.188 1 98.38 291 ASN A CA 1
ATOM 2239 C C . ASN A 1 291 ? 1.699 -18.281 -17.562 1 98.38 291 ASN A C 1
ATOM 2241 O O . ASN A 1 291 ? 0.472 -18.281 -17.672 1 98.38 291 ASN A O 1
ATOM 2245 N N . LEU A 1 292 ? 2.461 -18.547 -18.594 1 98.5 292 LEU A N 1
ATOM 2246 C CA . LEU A 1 292 ? 2.123 -18.203 -19.969 1 98.5 292 LEU A CA 1
ATOM 2247 C C . LEU A 1 292 ? 1.415 -19.344 -20.672 1 98.5 292 LEU A C 1
ATOM 2249 O O . LEU A 1 292 ? 1.109 -19.266 -21.859 1 98.5 292 LEU A O 1
ATOM 2253 N N . LEU A 1 293 ? 1.142 -20.453 -19.969 1 98.81 293 LEU A N 1
ATOM 2254 C CA . LEU A 1 293 ? 0.449 -21.562 -20.609 1 98.81 293 LEU A CA 1
ATOM 2255 C C . LEU A 1 293 ? -0.601 -22.172 -19.688 1 98.81 293 LEU A C 1
ATOM 2257 O O . LEU A 1 293 ? -0.549 -21.969 -18.469 1 98.81 293 LEU A O 1
ATOM 2261 N N . ALA A 1 294 ? -1.506 -22.875 -20.25 1 98.88 294 ALA A N 1
ATOM 2262 C CA . ALA A 1 294 ? -2.549 -23.609 -19.547 1 98.88 294 ALA A CA 1
ATOM 2263 C C . ALA A 1 294 ? -2.998 -24.828 -20.344 1 98.88 294 ALA A C 1
ATOM 2265 O O . ALA A 1 294 ? -2.879 -24.844 -21.578 1 98.88 294 ALA A O 1
ATOM 2266 N N . VAL A 1 295 ? -3.424 -25.828 -19.609 1 98.75 295 VAL A N 1
ATOM 2267 C CA . VAL A 1 295 ? -3.902 -27.047 -20.25 1 98.75 295 VAL A CA 1
ATOM 2268 C C . VAL A 1 295 ? -5.324 -27.359 -19.797 1 98.75 295 VAL A C 1
ATOM 2270 O O . VAL A 1 295 ? -5.59 -27.422 -18.594 1 98.75 295 VAL A O 1
ATOM 2273 N N . ASN A 1 296 ? -6.207 -27.453 -20.703 1 98.5 296 ASN A N 1
ATOM 2274 C CA . ASN A 1 296 ? -7.484 -28.094 -20.391 1 98.5 296 ASN A CA 1
ATOM 2275 C C . ASN A 1 296 ? -7.402 -29.609 -20.531 1 98.5 296 ASN A C 1
ATOM 2277 O O . ASN A 1 296 ? -7.184 -30.125 -21.641 1 98.5 296 ASN A O 1
ATOM 2281 N N . ARG A 1 297 ? -7.637 -30.297 -19.516 1 97.5 297 ARG A N 1
ATOM 2282 C CA . ARG A 1 297 ? -7.363 -31.734 -19.469 1 97.5 297 ARG A CA 1
ATOM 2283 C C . ARG A 1 297 ? -8.398 -32.531 -20.281 1 97.5 297 ARG A C 1
ATOM 2285 O O . ARG A 1 297 ? -8.055 -33.469 -21 1 97.5 297 ARG A O 1
ATOM 2292 N N . ALA A 1 298 ? -9.625 -32.156 -20.125 1 97 298 ALA A N 1
ATOM 2293 C CA . ALA A 1 298 ? -10.703 -32.906 -20.797 1 97 298 ALA A CA 1
ATOM 2294 C C . ALA A 1 298 ? -10.562 -32.812 -22.312 1 97 298 ALA A C 1
ATOM 2296 O O . ALA A 1 298 ? -10.664 -33.844 -23 1 97 298 ALA A O 1
ATOM 2297 N N . SER A 1 299 ? -10.266 -31.656 -22.828 1 97.81 299 SER A N 1
ATOM 2298 C CA . SER A 1 299 ? -10.164 -31.484 -24.281 1 97.81 299 SER A CA 1
ATOM 2299 C C . SER A 1 299 ? -8.734 -31.734 -24.766 1 97.81 299 SER A C 1
ATOM 2301 O O . SER A 1 299 ? -8.484 -31.766 -25.969 1 97.81 299 SER A O 1
ATOM 2303 N N . LYS A 1 300 ? -7.805 -31.906 -23.844 1 98.44 300 LYS A N 1
ATOM 2304 C CA . LYS A 1 300 ? -6.391 -32.094 -24.141 1 98.44 300 LYS A CA 1
ATOM 2305 C C . LYS A 1 300 ? -5.84 -30.953 -24.984 1 98.44 300 LYS A C 1
ATOM 2307 O O . LYS A 1 300 ? -5.152 -31.188 -25.984 1 98.44 300 LYS A O 1
ATOM 2312 N N . ARG A 1 301 ? -6.156 -29.766 -24.594 1 98.75 301 ARG A N 1
ATOM 2313 C CA . ARG A 1 301 ? -5.719 -28.578 -25.328 1 98.75 301 ARG A CA 1
ATOM 2314 C C . ARG A 1 301 ? -4.68 -27.797 -24.531 1 98.75 301 ARG A C 1
ATOM 2316 O O . ARG A 1 301 ? -4.832 -27.594 -23.328 1 98.75 301 ARG A O 1
ATOM 2323 N N . LEU A 1 302 ? -3.662 -27.406 -25.219 1 98.94 302 LEU A N 1
ATOM 2324 C CA . LEU A 1 302 ? -2.621 -26.531 -24.688 1 98.94 302 LEU A CA 1
ATOM 2325 C C . LEU A 1 302 ? -2.779 -25.109 -25.219 1 98.94 302 LEU A C 1
ATOM 2327 O O . LEU A 1 302 ? -2.902 -24.891 -26.422 1 98.94 302 LEU A O 1
ATOM 2331 N N . TYR A 1 303 ? -2.898 -24.125 -24.328 1 98.94 303 TYR A N 1
ATOM 2332 C CA . TYR A 1 303 ? -2.889 -22.703 -24.656 1 98.94 303 TYR A CA 1
ATOM 2333 C C . TYR A 1 303 ? -1.531 -22.094 -24.344 1 98.94 303 TYR A C 1
ATOM 2335 O O . TYR A 1 303 ? -0.976 -22.312 -23.266 1 98.94 303 TYR A O 1
ATOM 2343 N N . VAL A 1 304 ? -0.94 -21.312 -25.281 1 98.94 304 VAL A N 1
ATOM 2344 C CA . VAL A 1 304 ? 0.368 -20.703 -25.062 1 98.94 304 VAL A CA 1
ATOM 2345 C C . VAL A 1 304 ? 0.333 -19.234 -25.5 1 98.94 304 VAL A C 1
ATOM 2347 O O . VAL A 1 304 ? -0.164 -18.922 -26.578 1 98.94 304 VAL A O 1
ATOM 2350 N N . GLY A 1 305 ? 0.852 -18.297 -24.672 1 98.94 305 GLY A N 1
ATOM 2351 C CA . GLY A 1 305 ? 1.047 -16.922 -25.078 1 98.94 305 GLY A CA 1
ATOM 2352 C C . GLY A 1 305 ? 2.217 -16.734 -26.031 1 98.94 305 GLY A C 1
ATOM 2353 O O . GLY A 1 305 ? 3.32 -17.219 -25.766 1 98.94 305 GLY A O 1
ATOM 2354 N N . MET A 1 306 ? 2.004 -16.031 -27.125 1 98.88 306 MET A N 1
ATOM 2355 C CA . MET A 1 306 ? 3.008 -15.844 -28.172 1 98.88 306 MET A CA 1
ATOM 2356 C C . MET A 1 306 ? 3.131 -14.367 -28.562 1 98.88 306 MET A C 1
ATOM 2358 O O . MET A 1 306 ? 2.156 -13.617 -28.469 1 98.88 306 MET A O 1
ATOM 2362 N N . HIS A 1 307 ? 4.316 -14.016 -28.938 1 98.81 307 HIS A N 1
ATOM 2363 C CA . HIS A 1 307 ? 4.527 -12.672 -29.469 1 98.81 307 HIS A CA 1
ATOM 2364 C C . HIS A 1 307 ? 5.441 -12.688 -30.688 1 98.81 307 HIS A C 1
ATOM 2366 O O . HIS A 1 307 ? 6.289 -13.57 -30.812 1 98.81 307 HIS A O 1
ATOM 2372 N N . PRO A 1 308 ? 5.254 -11.766 -31.594 1 98.06 308 PRO A N 1
ATOM 2373 C CA . PRO A 1 308 ? 6.141 -11.672 -32.75 1 98.06 308 PRO A CA 1
ATOM 2374 C C . PRO A 1 308 ? 7.473 -11 -32.438 1 98.06 308 PRO A C 1
ATOM 2376 O O . PRO A 1 308 ? 7.676 -10.539 -31.312 1 98.06 308 PRO A O 1
ATOM 2379 N N . ASN A 1 309 ? 8.438 -11.039 -33.344 1 97.19 309 ASN A N 1
ATOM 2380 C CA . ASN A 1 309 ? 9.75 -10.406 -33.219 1 97.19 309 ASN A CA 1
ATOM 2381 C C . ASN A 1 309 ? 10.508 -10.898 -32 1 97.19 309 ASN A C 1
ATOM 2383 O O . ASN A 1 309 ? 11.086 -10.102 -31.266 1 97.19 309 ASN A O 1
ATOM 2387 N N . GLY A 1 310 ? 10.422 -12.164 -31.75 1 97.12 310 GLY A N 1
ATOM 2388 C CA . GLY A 1 310 ? 11.094 -12.789 -30.625 1 97.12 310 GLY A CA 1
ATOM 2389 C C . GLY A 1 310 ? 12.609 -12.781 -30.75 1 97.12 310 GLY A C 1
ATOM 2390 O O . GLY A 1 310 ? 13.141 -12.992 -31.844 1 97.12 310 GLY A O 1
ATOM 2391 N N . ALA A 1 311 ? 13.312 -12.469 -29.703 1 96.12 311 ALA A N 1
ATOM 2392 C CA . ALA A 1 311 ? 14.766 -12.469 -29.578 1 96.12 311 ALA A CA 1
ATOM 2393 C C . ALA A 1 311 ? 15.195 -12.773 -28.141 1 96.12 311 ALA A C 1
ATOM 2395 O O . ALA A 1 311 ? 14.352 -12.945 -27.266 1 96.12 311 ALA A O 1
ATOM 2396 N N . GLU A 1 312 ? 16.5 -12.969 -28.031 1 94.75 312 GLU A N 1
ATOM 2397 C CA . GLU A 1 312 ? 17 -13.117 -26.672 1 94.75 312 GLU A CA 1
ATOM 2398 C C . GLU A 1 312 ? 16.547 -11.961 -25.781 1 94.75 312 GLU A C 1
ATOM 2400 O O . GLU A 1 312 ? 16.641 -10.789 -26.172 1 94.75 312 GLU A O 1
ATOM 2405 N N . GLY A 1 313 ? 15.938 -12.273 -24.688 1 96.19 313 GLY A N 1
ATOM 2406 C CA . GLY A 1 313 ? 15.516 -11.258 -23.734 1 96.19 313 GLY A CA 1
ATOM 2407 C C . GLY A 1 313 ? 14.047 -10.898 -23.859 1 96.19 313 GLY A C 1
ATOM 2408 O O . GLY A 1 313 ? 13.516 -10.141 -23.047 1 96.19 313 GLY A O 1
ATOM 2409 N N . THR A 1 314 ? 13.273 -11.438 -24.797 1 97.81 314 THR A N 1
ATOM 2410 C CA . THR A 1 314 ? 11.891 -11.023 -25.016 1 97.81 314 THR A CA 1
ATOM 2411 C C . THR A 1 314 ? 10.93 -11.984 -24.344 1 97.81 314 THR A C 1
ATOM 2413 O O . THR A 1 314 ? 9.711 -11.906 -24.547 1 97.81 314 THR A O 1
ATOM 2416 N N . HIS A 1 315 ? 11.414 -12.961 -23.484 1 97.88 315 HIS A N 1
ATOM 2417 C CA . HIS A 1 315 ? 10.617 -14.062 -22.953 1 97.88 315 HIS A CA 1
ATOM 2418 C C . HIS A 1 315 ? 9.594 -13.562 -21.938 1 97.88 315 HIS A C 1
ATOM 2420 O O . HIS A 1 315 ? 8.742 -14.328 -21.484 1 97.88 315 HIS A O 1
ATOM 2426 N N . LYS A 1 316 ? 9.617 -12.234 -21.594 1 98.06 316 LYS A N 1
ATOM 2427 C CA . LYS A 1 316 ? 8.602 -11.703 -20.688 1 98.06 316 LYS A CA 1
ATOM 2428 C C . LYS A 1 316 ? 7.652 -10.766 -21.438 1 98.06 316 LYS A C 1
ATOM 2430 O O . LYS A 1 316 ? 6.875 -10.047 -20.797 1 98.06 316 LYS A O 1
ATOM 2435 N N . THR A 1 317 ? 7.742 -10.758 -22.766 1 98.5 317 THR A N 1
ATOM 2436 C CA . THR A 1 317 ? 6.848 -9.945 -23.594 1 98.5 317 THR A CA 1
ATOM 2437 C C . THR A 1 317 ? 5.418 -10.469 -23.516 1 98.5 317 THR A C 1
ATOM 2439 O O . THR A 1 317 ? 5.184 -11.672 -23.641 1 98.5 317 THR A O 1
ATOM 2442 N N . PRO A 1 318 ? 4.43 -9.602 -23.25 1 98.75 318 PRO A N 1
ATOM 2443 C CA . PRO A 1 318 ? 3.031 -10.023 -23.203 1 98.75 318 PRO A CA 1
ATOM 2444 C C . PRO A 1 318 ? 2.566 -10.664 -24.516 1 98.75 318 PRO A C 1
ATOM 2446 O O . PRO A 1 318 ? 3.078 -10.32 -25.594 1 98.75 318 PRO A O 1
ATOM 2449 N N . ALA A 1 319 ? 1.615 -11.492 -24.422 1 98.88 319 ALA A N 1
ATOM 2450 C CA . ALA A 1 319 ? 1.146 -12.266 -25.562 1 98.88 319 ALA A CA 1
ATOM 2451 C C . ALA A 1 319 ? 0.375 -11.383 -26.547 1 98.88 319 ALA A C 1
ATOM 2453 O O . ALA A 1 319 ? -0.655 -10.805 -26.188 1 98.88 319 ALA A O 1
ATOM 2454 N N . ALA A 1 320 ? 0.895 -11.289 -27.719 1 98.81 320 ALA A N 1
ATOM 2455 C CA . ALA A 1 320 ? 0.113 -10.711 -28.797 1 98.81 320 ALA A CA 1
ATOM 2456 C C . ALA A 1 320 ? -0.99 -11.664 -29.25 1 98.81 320 ALA A C 1
ATOM 2458 O O . ALA A 1 320 ? -2.084 -11.227 -29.625 1 98.81 320 ALA A O 1
ATOM 2459 N N . GLU A 1 321 ? -0.666 -12.969 -29.219 1 98.88 321 GLU A N 1
ATOM 2460 C CA . GLU A 1 321 ? -1.636 -14.008 -29.531 1 98.88 321 GLU A CA 1
ATOM 2461 C C . GLU A 1 321 ? -1.567 -15.156 -28.531 1 98.88 321 GLU A C 1
ATOM 2463 O O . GLU A 1 321 ? -0.551 -15.336 -27.859 1 98.88 321 GLU A O 1
ATOM 2468 N N . ILE A 1 322 ? -2.664 -15.82 -28.438 1 98.94 322 ILE A N 1
ATOM 2469 C CA . ILE A 1 322 ? -2.719 -17.125 -27.766 1 98.94 322 ILE A CA 1
ATOM 2470 C C . ILE A 1 322 ? -2.881 -18.234 -28.812 1 98.94 322 ILE A C 1
ATOM 2472 O O . ILE A 1 322 ? -3.822 -18.203 -29.609 1 98.94 322 ILE A O 1
ATOM 2476 N N . TRP A 1 323 ? -1.882 -19.109 -28.828 1 98.94 323 TRP A N 1
ATOM 2477 C CA . TRP A 1 323 ? -1.955 -20.25 -29.734 1 98.94 323 TRP A CA 1
ATOM 2478 C C . TRP A 1 323 ? -2.51 -21.484 -29.016 1 98.94 323 TRP A C 1
ATOM 2480 O O . TRP A 1 323 ? -2.166 -21.734 -27.859 1 98.94 323 TRP A O 1
ATOM 2490 N N . VAL A 1 324 ? -3.422 -22.188 -29.703 1 98.94 324 VAL A N 1
ATOM 2491 C CA . VAL A 1 324 ? -4.094 -23.344 -29.141 1 98.94 324 VAL A CA 1
ATOM 2492 C C . VAL A 1 324 ? -3.652 -24.609 -29.875 1 98.94 324 VAL A C 1
ATOM 2494 O O . VAL A 1 324 ? -3.695 -24.672 -31.094 1 98.94 324 VAL A O 1
ATOM 2497 N N . TYR A 1 325 ? -3.264 -25.625 -29.094 1 98.88 325 TYR A N 1
ATOM 2498 C CA . TYR A 1 325 ? -2.777 -26.875 -29.688 1 98.88 325 TYR A CA 1
ATOM 2499 C C . TYR A 1 325 ? -3.535 -28.062 -29.125 1 98.88 325 TYR A C 1
ATOM 2501 O O . TYR A 1 325 ? -3.938 -28.078 -27.969 1 98.88 325 TYR A O 1
ATOM 2509 N N . ASP A 1 326 ? -3.697 -29.078 -29.969 1 98.62 326 ASP A N 1
ATOM 2510 C CA . ASP A 1 326 ? -4.125 -30.406 -29.531 1 98.62 326 ASP A CA 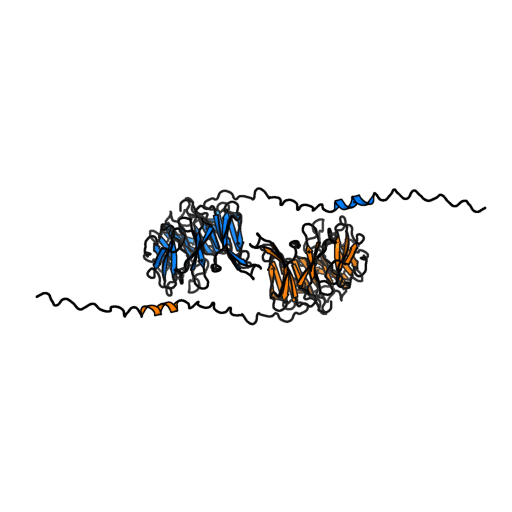1
ATOM 2511 C C . ASP A 1 326 ? -2.945 -31.219 -29.016 1 98.62 326 ASP A C 1
ATOM 2513 O O . ASP A 1 326 ? -1.981 -31.453 -29.75 1 98.62 326 ASP A O 1
ATOM 2517 N N . LEU A 1 327 ? -3.02 -31.672 -27.812 1 98.44 327 LEU A N 1
ATOM 2518 C CA . LEU A 1 327 ? -1.871 -32.344 -27.219 1 98.44 327 LEU A CA 1
ATOM 2519 C C . LEU A 1 327 ? -1.739 -33.781 -27.719 1 98.44 327 LEU A C 1
ATOM 2521 O O . LEU A 1 327 ? -0.673 -34.375 -27.609 1 98.44 327 LEU A O 1
ATOM 2525 N N . ALA A 1 328 ? -2.777 -34.312 -28.281 1 97 328 ALA A N 1
ATOM 2526 C CA . ALA A 1 328 ? -2.713 -35.656 -28.828 1 97 328 ALA A CA 1
ATOM 2527 C C . ALA A 1 328 ? -2.01 -35.656 -30.188 1 97 328 ALA A C 1
ATOM 2529 O O . ALA A 1 328 ? -1.233 -36.562 -30.484 1 97 328 ALA A O 1
ATOM 2530 N N . THR A 1 329 ? -2.24 -34.594 -31.016 1 97.25 329 THR A N 1
ATOM 2531 C CA . THR A 1 329 ? -1.74 -34.594 -32.375 1 97.25 329 THR A CA 1
ATOM 2532 C C . THR A 1 329 ? -0.612 -33.594 -32.562 1 97.25 329 THR A C 1
ATOM 2534 O O . THR A 1 329 ? 0.099 -33.594 -33.562 1 97.25 329 THR A O 1
ATOM 2537 N N . HIS A 1 330 ? -0.503 -32.625 -31.641 1 97.88 330 HIS A N 1
ATOM 2538 C CA . HIS A 1 330 ? 0.466 -31.547 -31.656 1 97.88 330 HIS A CA 1
ATOM 2539 C C . HIS A 1 330 ? 0.152 -30.547 -32.781 1 97.88 330 HIS A C 1
ATOM 2541 O O . HIS A 1 330 ? 1.027 -29.797 -33.188 1 97.88 330 HIS A O 1
ATOM 2547 N N . LYS A 1 331 ? -1.101 -30.562 -33.219 1 97.31 331 LYS A N 1
ATOM 2548 C CA . LYS A 1 331 ? -1.514 -29.625 -34.25 1 97.31 331 LYS A CA 1
ATOM 2549 C C . LYS A 1 331 ? -2.059 -28.344 -33.656 1 97.31 331 LYS A C 1
ATOM 2551 O O . LYS A 1 331 ? -2.781 -28.375 -32.656 1 97.31 331 LYS A O 1
ATOM 2556 N N . ARG A 1 332 ? -1.717 -27.25 -34.281 1 98.44 332 ARG A N 1
ATOM 2557 C CA . ARG A 1 332 ? -2.311 -25.984 -33.875 1 98.44 332 ARG A CA 1
ATOM 2558 C C . ARG A 1 332 ? -3.771 -25.906 -34.281 1 98.44 332 ARG A C 1
ATOM 2560 O O . ARG A 1 332 ? -4.09 -26.078 -35.469 1 98.44 332 ARG A O 1
ATOM 2567 N N . LEU A 1 333 ? -4.582 -25.625 -33.406 1 98.5 333 LEU A N 1
ATOM 2568 C CA . LEU A 1 333 ? -6.02 -25.594 -33.656 1 98.5 333 LEU A CA 1
ATOM 2569 C C . LEU A 1 333 ? -6.484 -24.172 -33.906 1 98.5 333 LEU A C 1
ATOM 2571 O O . LEU A 1 333 ? -7.457 -23.953 -34.625 1 98.5 333 LEU A O 1
ATOM 2575 N N . ALA A 1 334 ? -5.848 -23.203 -33.281 1 98.56 334 ALA A N 1
ATOM 2576 C CA . ALA A 1 334 ? -6.309 -21.812 -33.406 1 98.56 334 ALA A CA 1
ATOM 2577 C C . ALA A 1 334 ? -5.219 -20.828 -32.969 1 98.56 334 ALA A C 1
ATOM 2579 O O . ALA A 1 334 ? -4.266 -21.203 -32.281 1 98.56 334 ALA A O 1
ATOM 2580 N N . ARG A 1 335 ? -5.316 -19.625 -33.438 1 98.38 335 ARG A N 1
ATOM 2581 C CA . ARG A 1 335 ? -4.648 -18.406 -33 1 98.38 335 ARG A CA 1
ATOM 2582 C C . ARG A 1 335 ? -5.664 -17.328 -32.656 1 98.38 335 ARG A C 1
ATOM 2584 O O . ARG A 1 335 ? -6.492 -16.969 -33.5 1 98.38 335 ARG A O 1
ATOM 2591 N N . ILE A 1 336 ? -5.656 -16.875 -31.453 1 98.81 336 ILE A N 1
ATOM 2592 C CA . ILE A 1 336 ? -6.59 -15.812 -31.094 1 98.81 336 ILE A CA 1
ATOM 2593 C C . ILE A 1 336 ? -5.82 -14.617 -30.531 1 98.81 336 ILE A C 1
ATOM 2595 O O . ILE A 1 336 ? -4.672 -14.75 -30.109 1 98.81 336 ILE A O 1
ATOM 2599 N N . PRO A 1 337 ? -6.391 -13.414 -30.578 1 98.75 337 PRO A N 1
ATOM 2600 C CA . PRO A 1 337 ? -5.719 -12.266 -29.969 1 98.75 337 PRO A CA 1
ATOM 2601 C C . PRO A 1 337 ? -5.371 -12.5 -28.5 1 98.75 337 PRO A C 1
ATOM 2603 O O . PRO A 1 337 ? -6.199 -13.016 -27.734 1 98.75 337 PRO A O 1
ATOM 2606 N N . GLY A 1 338 ? -4.164 -12.156 -28.109 1 98.75 338 GLY A N 1
ATOM 2607 C CA . GLY A 1 338 ? -3.688 -12.414 -26.75 1 98.75 338 GLY A CA 1
ATOM 2608 C C . GLY A 1 338 ? -4.078 -11.328 -25.766 1 98.75 338 GLY A C 1
ATOM 2609 O O . GLY A 1 338 ? -4.09 -11.555 -24.562 1 98.75 338 GLY A O 1
ATOM 2610 N N . LYS A 1 339 ? -4.336 -10.133 -26.359 1 98.62 339 LYS A N 1
ATOM 2611 C CA . LYS A 1 339 ? -4.695 -8.969 -25.547 1 98.62 339 LYS A CA 1
ATOM 2612 C C . LYS A 1 339 ? -3.654 -8.703 -24.469 1 98.62 339 LYS A C 1
ATOM 2614 O O . LYS A 1 339 ? -4 -8.445 -23.312 1 98.62 339 LYS A O 1
ATOM 2619 N N . ASN A 1 340 ? -2.42 -8.859 -24.781 1 98.69 340 ASN A N 1
ATOM 2620 C CA . ASN A 1 340 ? -1.264 -8.578 -23.938 1 98.69 340 ASN A CA 1
ATOM 2621 C C . ASN A 1 340 ? -1.245 -9.484 -22.703 1 98.69 340 ASN A C 1
ATOM 2623 O O . ASN A 1 340 ? -0.835 -9.055 -21.625 1 98.69 340 ASN A O 1
ATOM 2627 N N . ALA A 1 341 ? -1.76 -10.703 -22.75 1 98.81 341 ALA A N 1
ATOM 2628 C CA . ALA A 1 341 ? -1.747 -11.641 -21.641 1 98.81 341 ALA A CA 1
ATOM 2629 C C . ALA A 1 341 ? -0.323 -11.906 -21.156 1 98.81 341 ALA A C 1
ATOM 2631 O O . ALA A 1 341 ? 0.586 -12.102 -21.969 1 98.81 341 ALA A O 1
ATOM 2632 N N . LEU A 1 342 ? -0.15 -11.836 -19.828 1 98.81 342 LEU A N 1
ATOM 2633 C CA . LEU A 1 342 ? 1.11 -12.18 -19.188 1 98.81 342 LEU A CA 1
ATOM 2634 C C . LEU A 1 342 ? 1.021 -13.547 -18.516 1 98.81 342 LEU A C 1
ATOM 2636 O O . LEU A 1 342 ? 2.033 -14.242 -18.375 1 98.81 342 LEU A O 1
ATOM 2640 N N . SER A 1 343 ? -0.148 -13.922 -18.109 1 98.88 343 SER A N 1
ATOM 2641 C CA . SER A 1 343 ? -0.436 -15.195 -17.453 1 98.88 343 SER A CA 1
ATOM 2642 C C . SER A 1 343 ? -1.81 -15.727 -17.844 1 98.88 343 SER A C 1
ATOM 2644 O O . SER A 1 343 ? -2.67 -14.961 -18.297 1 98.88 343 SER A O 1
ATOM 2646 N N . MET A 1 344 ? -1.989 -17.031 -17.672 1 98.88 344 MET A N 1
ATOM 2647 C CA . MET A 1 344 ? -3.293 -17.594 -18 1 98.88 344 MET A CA 1
ATOM 2648 C C . MET A 1 344 ? -3.545 -18.875 -17.188 1 98.88 344 MET A C 1
ATOM 2650 O O . MET A 1 344 ? -2.609 -19.469 -16.656 1 98.88 344 MET A O 1
ATOM 2654 N N . SER A 1 345 ? -4.734 -19.219 -17.047 1 98.75 345 SER A N 1
ATOM 2655 C CA . SER A 1 345 ? -5.246 -20.469 -16.484 1 98.75 345 SER A CA 1
ATOM 2656 C C . SER A 1 345 ? -6.555 -20.875 -17.156 1 98.75 345 SER A C 1
ATOM 2658 O O . SER A 1 345 ? -7.148 -20.094 -17.906 1 98.75 345 SER A O 1
ATOM 2660 N N . VAL A 1 346 ? -6.922 -22.109 -16.984 1 98.62 346 VAL A N 1
ATOM 2661 C CA . VAL A 1 346 ? -8.156 -22.594 -17.594 1 98.62 346 VAL A CA 1
ATOM 2662 C C . VAL A 1 346 ? -8.93 -23.438 -16.578 1 98.62 346 VAL A C 1
ATOM 2664 O O . VAL A 1 346 ? -8.336 -24.234 -15.852 1 98.62 346 VAL A O 1
ATOM 2667 N N . SER A 1 347 ? -10.242 -23.203 -16.453 1 98.31 347 SER A N 1
ATOM 2668 C CA . SER A 1 347 ? -11.07 -24.016 -15.578 1 98.31 347 SER A CA 1
ATOM 2669 C C . SER A 1 347 ? -11.273 -25.422 -16.156 1 98.31 347 SER A C 1
ATOM 2671 O O . SER A 1 347 ? -11.188 -25.609 -17.375 1 98.31 347 SER A O 1
ATOM 2673 N N . GLN A 1 348 ? -11.531 -26.422 -15.281 1 97.44 348 GLN A N 1
ATOM 2674 C CA . GLN A 1 348 ? -11.555 -27.828 -15.703 1 97.44 348 GLN A CA 1
ATOM 2675 C C . GLN A 1 348 ? -12.977 -28.391 -15.664 1 97.44 348 GLN A C 1
ATOM 2677 O O . GLN A 1 348 ? -13.164 -29.609 -15.727 1 97.44 348 GLN A O 1
ATOM 2682 N N . ASP A 1 349 ? -13.945 -27.531 -15.57 1 97.19 349 ASP A N 1
ATOM 2683 C CA . ASP A 1 349 ? -15.344 -27.938 -15.516 1 97.19 349 ASP A CA 1
ATOM 2684 C C . ASP A 1 349 ? -15.883 -28.25 -16.906 1 97.19 349 ASP A C 1
ATOM 2686 O O . ASP A 1 349 ? -15.117 -28.297 -17.875 1 97.19 349 ASP A O 1
ATOM 2690 N N . ASP A 1 350 ? -17.188 -28.594 -17 1 96.38 350 ASP A N 1
ATOM 2691 C CA . ASP A 1 350 ? -17.812 -29.016 -18.25 1 96.38 350 ASP A CA 1
ATOM 2692 C C . ASP A 1 350 ? -18.062 -27.828 -19.172 1 96.38 350 ASP A C 1
ATOM 2694 O O . ASP A 1 350 ? -18.359 -27.984 -20.359 1 96.38 350 ASP A O 1
ATOM 2698 N N . LYS A 1 351 ? -17.953 -26.641 -18.656 1 97.12 351 LYS A N 1
ATOM 2699 C CA . LYS A 1 351 ? -18 -25.406 -19.406 1 97.12 351 LYS A CA 1
ATOM 2700 C C . LYS A 1 351 ? -16.719 -24.594 -19.203 1 97.12 351 LYS A C 1
ATOM 2702 O O . LYS A 1 351 ? -16.766 -23.5 -18.641 1 97.12 351 LYS A O 1
ATOM 2707 N N . PRO A 1 352 ? -15.703 -25.047 -19.781 1 98.06 352 PRO A N 1
ATOM 2708 C CA . PRO A 1 352 ? -14.398 -24.484 -19.422 1 98.06 352 PRO A CA 1
ATOM 2709 C C . PRO A 1 352 ? -14.234 -23.047 -19.891 1 98.06 352 PRO A C 1
ATOM 2711 O O . PRO A 1 352 ? -14.727 -22.672 -20.953 1 98.06 352 PRO A O 1
ATOM 2714 N N . ARG A 1 353 ? -13.578 -22.281 -19.047 1 98.69 353 ARG A N 1
ATOM 2715 C CA . ARG A 1 353 ? -13.188 -20.906 -19.359 1 98.69 353 ARG A CA 1
ATOM 2716 C C . ARG A 1 353 ? -11.672 -20.75 -19.328 1 98.69 353 ARG A C 1
ATOM 2718 O O . ARG A 1 353 ? -11 -21.312 -18.469 1 98.69 353 ARG A O 1
ATOM 2725 N N . LEU A 1 354 ? -11.156 -20.031 -20.297 1 98.88 354 LEU A N 1
ATOM 2726 C CA . LEU A 1 354 ? -9.781 -19.562 -20.281 1 98.88 354 LEU A CA 1
ATOM 2727 C C . LEU A 1 354 ? -9.695 -18.172 -19.672 1 98.88 354 LEU A C 1
ATOM 2729 O O . LEU A 1 354 ? -10.453 -17.281 -20.031 1 98.88 354 LEU A O 1
ATOM 2733 N N . PHE A 1 355 ? -8.875 -18.031 -18.672 1 98.94 355 PHE A N 1
ATOM 2734 C CA . PHE A 1 355 ? -8.648 -16.75 -18 1 98.94 355 PHE A CA 1
ATOM 2735 C C . PHE A 1 355 ? -7.25 -16.234 -18.297 1 98.94 355 PHE A C 1
ATOM 2737 O O . PHE A 1 355 ? -6.266 -16.953 -18.125 1 98.94 355 PHE A O 1
ATOM 2744 N N . THR A 1 356 ? -7.152 -15.016 -18.781 1 98.94 356 THR A N 1
ATOM 2745 C CA . THR A 1 356 ? -5.852 -14.383 -18.953 1 98.94 356 THR A CA 1
ATOM 2746 C C . THR A 1 356 ? -5.777 -13.078 -18.156 1 98.94 356 THR A C 1
ATOM 2748 O O . THR A 1 356 ? -6.805 -12.469 -17.859 1 98.94 356 THR A O 1
ATOM 2751 N N . ILE A 1 357 ? -4.57 -12.719 -17.781 1 98.88 357 ILE A N 1
ATOM 2752 C CA . ILE A 1 357 ? -4.363 -11.461 -17.078 1 98.88 357 ILE A CA 1
ATOM 2753 C C . ILE A 1 357 ? -3.197 -10.703 -17.703 1 98.88 357 ILE A C 1
ATOM 2755 O O . ILE A 1 357 ? -2.174 -11.297 -18.047 1 98.88 357 ILE A O 1
ATOM 2759 N N . ASP A 1 358 ? -3.305 -9.383 -17.859 1 98.62 358 ASP A N 1
ATOM 2760 C CA . ASP A 1 358 ? -2.342 -8.57 -18.609 1 98.62 358 ASP A CA 1
ATOM 2761 C C . ASP A 1 358 ? -1.589 -7.625 -17.672 1 98.62 358 ASP A C 1
ATOM 2763 O O . ASP A 1 358 ? -1.061 -6.602 -18.125 1 98.62 358 ASP A O 1
ATOM 2767 N N . GLY A 1 359 ? -1.632 -7.883 -16.406 1 97.56 359 GLY A N 1
ATOM 2768 C CA . GLY A 1 359 ? -1.019 -7.016 -15.422 1 97.56 359 GLY A CA 1
ATOM 2769 C C . GLY A 1 359 ? -2.031 -6.281 -14.562 1 97.56 359 GLY A C 1
ATOM 2770 O O . GLY A 1 359 ? -1.683 -5.734 -13.508 1 97.56 359 GLY A O 1
ATOM 2771 N N . GLY A 1 360 ? -3.361 -6.336 -15.023 1 97.44 360 GLY A N 1
ATOM 2772 C CA . GLY A 1 360 ? -4.375 -5.641 -14.242 1 97.44 360 GLY A CA 1
ATOM 2773 C C . GLY A 1 360 ? -5.789 -5.984 -14.664 1 97.44 360 GLY A C 1
ATOM 2774 O O . GLY A 1 360 ? -6.738 -5.754 -13.906 1 97.44 360 GLY A O 1
ATOM 2775 N N . ASN A 1 361 ? -5.93 -6.418 -15.883 1 98.75 361 ASN A N 1
ATOM 2776 C CA . ASN A 1 361 ? -7.234 -6.824 -16.391 1 98.75 361 ASN A CA 1
ATOM 2777 C C . ASN A 1 361 ? -7.301 -8.336 -16.625 1 98.75 361 ASN A C 1
ATOM 2779 O O . ASN A 1 361 ? -6.336 -8.938 -17.078 1 98.75 361 ASN A O 1
ATOM 2783 N N . VAL A 1 362 ? -8.477 -8.891 -16.266 1 98.94 362 VAL A N 1
ATOM 2784 C CA . VAL A 1 362 ? -8.695 -10.312 -16.531 1 98.94 362 VAL A CA 1
ATOM 2785 C C . VAL A 1 362 ? -9.656 -10.477 -17.719 1 98.94 362 VAL A C 1
ATOM 2787 O O . VAL A 1 362 ? -10.758 -9.93 -17.703 1 98.94 362 VAL A O 1
ATOM 2790 N N . ASN A 1 363 ? -9.188 -11.164 -18.719 1 98.94 363 ASN A N 1
ATOM 2791 C CA . ASN A 1 363 ? -10.047 -11.555 -19.828 1 98.94 363 ASN A CA 1
ATOM 2792 C C . ASN A 1 363 ? -10.578 -12.977 -19.656 1 98.94 363 ASN A C 1
ATOM 2794 O O . ASN A 1 363 ? -9.82 -13.883 -19.297 1 98.94 363 ASN A O 1
ATOM 2798 N N . ILE A 1 364 ? -11.859 -13.109 -19.906 1 98.88 364 ILE A N 1
ATOM 2799 C CA . ILE A 1 364 ? -12.516 -14.406 -19.75 1 98.88 364 ILE A CA 1
ATOM 2800 C C . ILE A 1 364 ? -13.023 -14.891 -21.109 1 98.88 364 ILE A C 1
ATOM 2802 O O . ILE A 1 364 ? -13.773 -14.188 -21.781 1 98.88 364 ILE A O 1
ATOM 2806 N N . TYR A 1 365 ? -12.578 -16.078 -21.438 1 98.88 365 TYR A N 1
ATOM 2807 C CA . TYR A 1 365 ? -12.977 -16.688 -22.703 1 98.88 365 TYR A CA 1
ATOM 2808 C C . TYR A 1 365 ? -13.805 -17.938 -22.484 1 98.88 365 TYR A C 1
ATOM 2810 O O . TYR A 1 365 ? -13.516 -18.719 -21.562 1 98.88 365 TYR A O 1
ATOM 2818 N N . ASP A 1 366 ? -14.812 -18.125 -23.312 1 98.81 366 ASP A N 1
ATOM 2819 C CA . ASP A 1 366 ? -15.336 -19.484 -23.484 1 98.81 366 ASP A CA 1
ATOM 2820 C C . ASP A 1 366 ? -14.297 -20.391 -24.141 1 98.81 366 ASP A C 1
ATOM 2822 O O . ASP A 1 366 ? -13.828 -20.109 -25.25 1 98.81 366 ASP A O 1
ATOM 2826 N N . ALA A 1 367 ? -13.938 -21.484 -23.484 1 98.75 367 ALA A N 1
ATOM 2827 C CA . ALA A 1 367 ? -12.867 -22.344 -23.984 1 98.75 367 ALA A CA 1
ATOM 2828 C C . ALA A 1 367 ? -13.43 -23.656 -24.531 1 98.75 367 ALA A C 1
ATOM 2830 O O . ALA A 1 367 ? -12.68 -24.594 -24.797 1 98.75 367 ALA A O 1
ATOM 2831 N N . ALA A 1 368 ? -14.695 -23.781 -24.672 1 98.25 368 ALA A N 1
ATOM 2832 C CA . ALA A 1 368 ? -15.289 -24.984 -25.266 1 98.25 368 ALA A CA 1
ATOM 2833 C C . ALA A 1 368 ? -14.898 -25.125 -26.734 1 98.25 368 ALA A C 1
ATOM 2835 O O . ALA A 1 368 ? -14.469 -26.188 -27.172 1 98.25 368 ALA A O 1
ATOM 2836 N N . PRO A 1 369 ? -14.992 -24.062 -27.531 1 98.38 369 PRO A N 1
ATOM 2837 C CA . PRO A 1 369 ? -14.539 -24.188 -28.922 1 98.38 369 PRO A CA 1
ATOM 2838 C C . PRO A 1 369 ? -13.016 -24.234 -29.031 1 98.38 369 PRO A C 1
ATOM 2840 O O . PRO A 1 369 ? -12.305 -23.781 -28.125 1 98.38 369 PRO A O 1
ATOM 2843 N N . ALA A 1 370 ? -12.539 -24.797 -30.125 1 97.38 370 ALA A N 1
ATOM 2844 C CA . ALA A 1 370 ? -11.102 -24.859 -30.359 1 97.38 370 ALA A CA 1
ATOM 2845 C C . ALA A 1 370 ? -10.477 -23.469 -30.328 1 97.38 370 ALA A C 1
ATOM 2847 O O . ALA A 1 370 ? -9.367 -23.281 -29.828 1 97.38 370 ALA A O 1
ATOM 2848 N N . ALA A 1 371 ? -11.18 -22.547 -30.891 1 98.69 371 ALA A N 1
ATOM 2849 C CA . ALA A 1 371 ? -10.812 -21.141 -30.75 1 98.69 371 ALA A CA 1
ATOM 2850 C C . ALA A 1 371 ? -11.602 -20.469 -29.625 1 98.69 371 ALA A C 1
ATOM 2852 O O . ALA A 1 371 ? -12.781 -20.156 -29.781 1 98.69 371 ALA A O 1
ATOM 2853 N N . PRO A 1 372 ? -10.953 -20.219 -28.5 1 98.81 372 PRO A N 1
ATOM 2854 C CA . PRO A 1 372 ? -11.688 -19.609 -27.391 1 98.81 372 PRO A CA 1
ATOM 2855 C C . PRO A 1 372 ? -12.344 -18.281 -27.797 1 98.81 372 PRO A C 1
ATOM 2857 O O . PRO A 1 372 ? -11.781 -17.516 -28.578 1 98.81 372 PRO A O 1
ATOM 2860 N N . VAL A 1 373 ? -13.547 -18 -27.203 1 98.81 373 VAL A N 1
ATOM 2861 C CA . VAL A 1 373 ? -14.32 -16.812 -27.531 1 98.81 373 VAL A CA 1
ATOM 2862 C C . VAL A 1 373 ? -14.398 -15.891 -26.312 1 98.81 373 VAL A C 1
ATOM 2864 O O . VAL A 1 373 ? -14.82 -16.312 -25.234 1 98.81 373 VAL A O 1
ATOM 2867 N N . LEU A 1 374 ? -13.992 -14.641 -26.516 1 98.75 374 LEU A N 1
ATOM 2868 C CA . LEU A 1 374 ? -14.008 -13.68 -25.422 1 98.75 374 LEU A CA 1
ATOM 2869 C C . LEU A 1 374 ? -15.43 -13.445 -24.922 1 98.75 374 LEU A C 1
ATOM 2871 O O . LEU A 1 374 ? -16.328 -13.117 -25.703 1 98.75 374 LEU A O 1
ATOM 2875 N N . LYS A 1 375 ? -15.633 -13.641 -23.625 1 98.44 375 LYS A N 1
ATOM 2876 C CA . LYS A 1 375 ? -16.938 -13.445 -23 1 98.44 375 LYS A CA 1
ATOM 2877 C C . LYS A 1 375 ? -17 -12.109 -22.25 1 98.44 375 LYS A C 1
ATOM 2879 O O . LYS A 1 375 ? -18.078 -11.523 -22.109 1 98.44 375 LYS A O 1
ATOM 2884 N N . GLY A 1 376 ? -15.875 -11.68 -21.703 1 98.38 376 GLY A N 1
ATOM 2885 C CA . GLY A 1 376 ? -15.844 -10.438 -20.938 1 98.38 376 GLY A CA 1
ATOM 2886 C C . GLY A 1 376 ? -14.477 -10.141 -20.344 1 98.38 376 GLY A C 1
ATOM 2887 O O . GLY A 1 376 ? -13.562 -10.961 -20.438 1 98.38 376 GLY A O 1
ATOM 2888 N N . THR A 1 377 ? -14.391 -8.898 -19.844 1 98.81 377 THR A N 1
ATOM 2889 C CA . THR A 1 377 ? -13.156 -8.43 -19.219 1 98.81 377 THR A CA 1
ATOM 2890 C C . THR A 1 377 ? -13.453 -7.793 -17.875 1 98.81 377 THR A C 1
ATOM 2892 O O . THR A 1 377 ? -14.352 -6.961 -17.75 1 98.81 377 THR A O 1
ATOM 2895 N N . ILE A 1 378 ? -12.82 -8.297 -16.844 1 98.81 378 ILE A N 1
ATOM 2896 C CA . ILE A 1 378 ? -12.805 -7.586 -15.578 1 98.81 378 ILE A CA 1
ATOM 2897 C C . ILE A 1 378 ? -11.711 -6.516 -15.594 1 98.81 378 ILE A C 1
ATOM 2899 O O . ILE A 1 378 ? -10.523 -6.828 -15.484 1 98.81 378 ILE A O 1
ATOM 2903 N N . GLN A 1 379 ? -12.141 -5.293 -15.758 1 98.38 379 GLN A N 1
ATOM 2904 C CA . GLN A 1 379 ? -11.203 -4.176 -15.766 1 98.38 379 GLN A CA 1
ATOM 2905 C C . GLN A 1 379 ? -10.711 -3.865 -14.352 1 98.38 379 GLN A C 1
ATOM 2907 O O . GLN A 1 379 ? -11.492 -3.904 -13.398 1 98.38 379 GLN A O 1
ATOM 2912 N N . GLY A 1 380 ? -9.391 -3.561 -14.211 1 97.94 380 GLY A N 1
ATOM 2913 C CA . GLY A 1 380 ? -8.836 -3.203 -12.914 1 97.94 380 GLY A CA 1
ATOM 2914 C C . GLY A 1 380 ? -8.938 -4.324 -11.898 1 97.94 380 GLY A C 1
ATOM 2915 O O . GLY A 1 380 ? -9.273 -4.082 -10.734 1 97.94 380 GLY A O 1
ATOM 2916 N N . ALA A 1 381 ? -8.758 -5.562 -12.359 1 98.56 381 ALA A N 1
ATOM 2917 C CA . ALA A 1 381 ? -8.836 -6.723 -11.469 1 98.56 381 ALA A CA 1
ATOM 2918 C C . ALA A 1 381 ? -7.719 -6.695 -10.43 1 98.56 381 ALA A C 1
ATOM 2920 O O . ALA A 1 381 ? -7.809 -7.363 -9.398 1 98.56 381 ALA A O 1
ATOM 2921 N N . GLY A 1 382 ? -6.699 -6.016 -10.633 1 97.75 382 GLY A N 1
ATOM 2922 C CA . GLY A 1 382 ? -5.57 -5.75 -9.758 1 97.75 382 GLY A CA 1
ATOM 2923 C C . GLY A 1 382 ? -4.727 -4.574 -10.203 1 97.75 382 GLY A C 1
ATOM 2924 O O . GLY A 1 382 ? -4.918 -4.055 -11.305 1 97.75 382 GLY A O 1
ATOM 2925 N N . GLU A 1 383 ? -3.789 -4.094 -9.391 1 97.19 383 GLU A N 1
ATOM 2926 C CA . GLU A 1 383 ? -2.902 -2.98 -9.719 1 97.19 383 GLU A CA 1
ATOM 2927 C C . GLU A 1 383 ? -1.676 -3.463 -10.484 1 97.19 383 GLU A C 1
ATOM 2929 O O . GLU A 1 383 ? -1.233 -2.807 -11.43 1 97.19 383 GLU A O 1
ATOM 2934 N N . THR A 1 384 ? -1.082 -4.523 -10.102 1 97.38 384 THR A N 1
ATOM 2935 C CA . THR A 1 384 ? -0.005 -5.246 -10.766 1 97.38 384 THR A CA 1
ATOM 2936 C C . THR A 1 384 ? -0.145 -6.746 -10.547 1 97.38 384 THR A C 1
ATOM 2938 O O . THR A 1 384 ? 0.619 -7.344 -9.781 1 97.38 384 THR A O 1
ATOM 2941 N N . ALA A 1 385 ? -1.028 -7.332 -11.273 1 97.62 385 ALA A N 1
ATOM 2942 C CA . ALA A 1 385 ? -1.425 -8.719 -11.047 1 97.62 385 ALA A CA 1
ATOM 2943 C C . ALA A 1 385 ? -0.869 -9.633 -12.125 1 97.62 385 ALA A C 1
ATOM 2945 O O . ALA A 1 385 ? -1.04 -9.375 -13.32 1 97.62 385 ALA A O 1
ATOM 2946 N N . LEU A 1 386 ? -0.226 -10.742 -11.664 1 96 386 LEU A N 1
ATOM 2947 C CA . LEU A 1 386 ? 0.445 -11.602 -12.641 1 96 386 LEU A CA 1
ATOM 2948 C C . LEU A 1 386 ? -0.027 -13.047 -12.5 1 96 386 LEU A C 1
ATOM 2950 O O . LEU A 1 386 ? 0.539 -13.945 -13.125 1 96 386 LEU A O 1
ATOM 2954 N N . GLN A 1 387 ? -1.009 -13.305 -11.703 1 98.31 387 GLN A N 1
ATOM 2955 C CA . GLN A 1 387 ? -1.54 -14.648 -11.531 1 98.31 387 GLN A CA 1
ATOM 2956 C C . GLN A 1 387 ? -3.057 -14.625 -11.367 1 98.31 387 GLN A C 1
ATOM 2958 O O . GLN A 1 387 ? -3.596 -13.789 -10.633 1 98.31 387 GLN A O 1
ATOM 2963 N N . VAL A 1 388 ? -3.732 -15.43 -12.102 1 98.75 388 VAL A N 1
ATOM 2964 C CA . VAL A 1 388 ? -5.176 -15.617 -11.992 1 98.75 388 VAL A CA 1
ATOM 2965 C C . VAL A 1 388 ? -5.504 -17.109 -12.016 1 98.75 388 VAL A C 1
ATOM 2967 O O . VAL A 1 388 ? -5.051 -17.844 -12.898 1 98.75 388 VAL A O 1
ATOM 2970 N N . GLU A 1 389 ? -6.191 -17.578 -11 1 98.5 389 GLU A N 1
ATOM 2971 C CA . GLU A 1 389 ? -6.523 -18.984 -10.867 1 98.5 389 GLU A CA 1
ATOM 2972 C C . GLU A 1 389 ? -8.023 -19.188 -10.656 1 98.5 389 GLU A C 1
ATOM 2974 O O . GLU A 1 389 ? -8.664 -18.422 -9.938 1 98.5 389 GLU A O 1
ATOM 2979 N N . PRO A 1 390 ? -8.602 -20.188 -11.25 1 98.44 390 PRO A N 1
ATOM 2980 C CA . PRO A 1 390 ? -10 -20.531 -10.977 1 98.44 390 PRO A CA 1
ATOM 2981 C C . PRO A 1 390 ? -10.164 -21.391 -9.727 1 98.44 390 PRO A C 1
ATOM 2983 O O . PRO A 1 390 ? -9.18 -21.938 -9.219 1 98.44 390 PRO A O 1
ATOM 2986 N N . GLN A 1 391 ? -11.383 -21.453 -9.297 1 97.81 391 GLN A N 1
ATOM 2987 C CA . GLN A 1 391 ? -11.758 -22.344 -8.211 1 97.81 391 GLN A CA 1
ATOM 2988 C C . GLN A 1 391 ? -11.359 -23.797 -8.531 1 97.81 391 GLN A C 1
ATOM 2990 O O . GLN A 1 391 ? -11.648 -24.297 -9.617 1 97.81 391 GLN A O 1
ATOM 2995 N N . PRO A 1 392 ? -10.594 -24.375 -7.535 1 94.5 392 PRO A N 1
ATOM 2996 C CA . PRO A 1 392 ? -10.266 -25.781 -7.797 1 94.5 392 PRO A CA 1
ATOM 2997 C C . PRO A 1 392 ? -11.508 -26.672 -7.844 1 94.5 392 PRO A C 1
ATOM 2999 O O . PRO A 1 392 ? -12.492 -26.406 -7.152 1 94.5 392 PRO A O 1
ATOM 3002 N N . GLY A 1 393 ? -11.602 -27.594 -8.844 1 77.56 393 GLY A N 1
ATOM 3003 C CA . GLY A 1 393 ? -12.703 -28.531 -9.008 1 77.56 393 GLY A CA 1
ATOM 3004 C C . GLY A 1 393 ? -12.594 -29.75 -8.109 1 77.56 393 GLY A C 1
ATOM 3005 O O . GLY A 1 393 ? -11.5 -30.094 -7.648 1 77.56 393 GLY A O 1
ATOM 3006 N N . GLY A 1 394 ? -13.328 -29.906 -6.926 1 51.94 394 GLY A N 1
ATOM 3007 C CA . GLY A 1 394 ? -13.375 -31.094 -6.082 1 51.94 394 GLY A CA 1
ATOM 3008 C C . GLY A 1 394 ? -12.57 -32.25 -6.641 1 51.94 394 GLY A C 1
ATOM 3009 O O . GLY A 1 394 ? -11.844 -32.906 -5.902 1 51.94 394 GLY A O 1
ATOM 3010 N N . ALA A 1 395 ? -12.898 -32.812 -7.762 1 42.19 395 ALA A N 1
ATOM 3011 C CA . ALA A 1 395 ? -12.414 -34.125 -8.227 1 42.19 395 ALA A CA 1
ATOM 3012 C C . ALA A 1 395 ? -11.102 -33.969 -8.992 1 42.19 395 ALA A C 1
ATOM 3014 O O . ALA A 1 395 ? -11.086 -33.438 -10.109 1 42.19 395 ALA A O 1
ATOM 3015 N N . GLN A 1 396 ? -10.062 -33.25 -8.5 1 40.5 396 GLN A N 1
ATOM 3016 C CA . GLN A 1 396 ? -8.836 -33.375 -9.273 1 40.5 396 GLN A CA 1
ATOM 3017 C C . GLN A 1 396 ? -8.453 -34.844 -9.438 1 40.5 396 GLN A C 1
ATOM 3019 O O . GLN A 1 396 ? -8.602 -35.656 -8.516 1 40.5 396 GLN A O 1
ATOM 3024 N N . MET B 1 1 ? 49.875 -89.438 16.094 1 22.73 1 MET B N 1
ATOM 3025 C CA . MET B 1 1 ? 50.688 -88.75 17.062 1 22.73 1 MET B CA 1
ATOM 3026 C C . MET B 1 1 ? 50.406 -87.25 17.016 1 22.73 1 MET B C 1
ATOM 3028 O O . MET B 1 1 ? 50.625 -86.625 15.992 1 22.73 1 MET B O 1
ATOM 3032 N N . ILE B 1 2 ? 49.406 -86.625 17.891 1 20.34 2 ILE B N 1
ATOM 3033 C CA . ILE B 1 2 ? 48.312 -85.688 17.844 1 20.34 2 ILE B CA 1
ATOM 3034 C C . ILE B 1 2 ? 48.875 -84.312 18.156 1 20.34 2 ILE B C 1
ATOM 3036 O O . ILE B 1 2 ? 48.094 -83.375 18.375 1 20.34 2 ILE B O 1
ATOM 3040 N N . ALA B 1 3 ? 50.219 -84.312 18.312 1 21.39 3 ALA B N 1
ATOM 3041 C CA . ALA B 1 3 ? 50.688 -83.375 19.297 1 21.39 3 ALA B CA 1
ATOM 3042 C C . ALA B 1 3 ? 50.438 -81.938 18.844 1 21.39 3 ALA B C 1
ATOM 3044 O O . ALA B 1 3 ? 50.594 -81 19.625 1 21.39 3 ALA B O 1
ATOM 3045 N N . LEU B 1 4 ? 50.438 -81.75 17.562 1 22 4 LEU B N 1
ATOM 3046 C CA . LEU B 1 4 ? 51.094 -80.562 16.969 1 22 4 LEU B CA 1
ATOM 3047 C C . LEU B 1 4 ? 50.25 -79.312 17.188 1 22 4 LEU B C 1
ATOM 3049 O O . LEU B 1 4 ? 50.438 -78.312 16.484 1 22 4 LEU B O 1
ATOM 3053 N N . CYS B 1 5 ? 49.094 -79.438 17.953 1 21.27 5 CYS B N 1
ATOM 3054 C CA . CYS B 1 5 ? 48 -78.562 17.531 1 21.27 5 CYS B CA 1
ATOM 3055 C C . CYS B 1 5 ? 48.25 -77.125 17.953 1 21.27 5 CYS B C 1
ATOM 3057 O O . CYS B 1 5 ? 47.375 -76.25 17.75 1 21.27 5 CYS B O 1
ATOM 3059 N N . ALA B 1 6 ? 49.281 -76.938 18.828 1 22.28 6 ALA B N 1
ATOM 3060 C CA . ALA B 1 6 ? 48.812 -76.125 19.953 1 22.28 6 ALA B CA 1
ATOM 3061 C C . ALA B 1 6 ? 48.688 -74.625 19.531 1 22.28 6 ALA B C 1
ATOM 3063 O O . ALA B 1 6 ? 47.75 -73.938 19.969 1 22.28 6 ALA B O 1
ATOM 3064 N N . ASN B 1 7 ? 49.688 -74.062 18.844 1 21.41 7 ASN B N 1
ATOM 3065 C CA . ASN B 1 7 ? 50.188 -72.875 19.516 1 21.41 7 ASN B CA 1
ATOM 3066 C C . ASN B 1 7 ? 49.406 -71.625 19.125 1 21.41 7 ASN B C 1
ATOM 3068 O O . ASN B 1 7 ? 49.719 -70.5 19.578 1 21.41 7 ASN B O 1
ATOM 3072 N N . ARG B 1 8 ? 48.625 -71.562 18.078 1 24.5 8 ARG B N 1
ATOM 3073 C CA . ARG B 1 8 ? 48.719 -70.375 17.234 1 24.5 8 ARG B CA 1
ATOM 3074 C C . ARG B 1 8 ? 47.906 -69.188 17.828 1 24.5 8 ARG B C 1
ATOM 3076 O O . ARG B 1 8 ? 46.781 -68.938 17.359 1 24.5 8 ARG B O 1
ATOM 3083 N N . GLY B 1 9 ? 47.719 -69 19.094 1 21 9 GLY B N 1
ATOM 3084 C CA . GLY B 1 9 ? 46.562 -68.312 19.594 1 21 9 GLY B CA 1
ATOM 3085 C C . GLY B 1 9 ? 46.625 -66.812 19.328 1 21 9 GLY B C 1
ATOM 3086 O O . GLY B 1 9 ? 45.594 -66.125 19.375 1 21 9 GLY B O 1
ATOM 3087 N N . ALA B 1 10 ? 47.844 -66.188 19.391 1 24.42 10 ALA B N 1
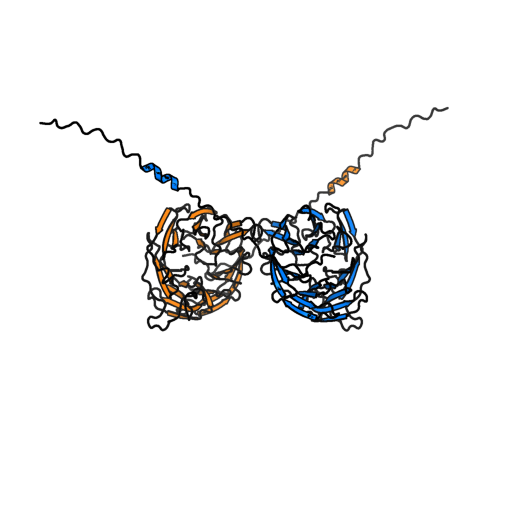ATOM 3088 C CA . ALA B 1 10 ? 47.75 -64.938 20.156 1 24.42 10 ALA B CA 1
ATOM 3089 C C . ALA B 1 10 ? 46.938 -63.906 19.406 1 24.42 10 ALA B C 1
ATOM 3091 O O . ALA B 1 10 ? 46.688 -64 18.188 1 24.42 10 ALA B O 1
ATOM 3092 N N . ALA B 1 11 ? 47.406 -62.5 19.375 1 24.62 11 ALA B N 1
ATOM 3093 C CA . ALA B 1 11 ? 47.031 -61.125 19.766 1 24.62 11 ALA B CA 1
ATOM 3094 C C . ALA B 1 11 ? 46.562 -60.344 18.547 1 24.62 11 ALA B C 1
ATOM 3096 O O . ALA B 1 11 ? 47.344 -60.062 17.641 1 24.62 11 ALA B O 1
ATOM 3097 N N . ARG B 1 12 ? 45.344 -60.406 18.094 1 25.45 12 ARG B N 1
ATOM 3098 C CA . ARG B 1 12 ? 44.531 -59.719 17.094 1 25.45 12 ARG B CA 1
ATOM 3099 C C . ARG B 1 12 ? 44.469 -58.219 17.375 1 25.45 12 ARG B C 1
ATOM 3101 O O . ARG B 1 12 ? 43.656 -57.5 16.781 1 25.45 12 ARG B O 1
ATOM 3108 N N . ALA B 1 13 ? 45.156 -57.594 18.422 1 28.03 13 ALA B N 1
ATOM 3109 C CA . ALA B 1 13 ? 44.625 -56.375 19 1 28.03 13 ALA B CA 1
ATOM 3110 C C . ALA B 1 13 ? 44.781 -55.188 18.047 1 28.03 13 ALA B C 1
ATOM 3112 O O . ALA B 1 13 ? 44.312 -54.094 18.344 1 28.03 13 ALA B O 1
ATOM 3113 N N . GLY B 1 14 ? 45.594 -55.25 17.031 1 21.94 14 GLY B N 1
ATOM 3114 C CA . GLY B 1 14 ? 46.188 -53.969 16.688 1 21.94 14 GLY B CA 1
ATOM 3115 C C . GLY B 1 14 ? 45.219 -53 16.062 1 21.94 14 GLY B C 1
ATOM 3116 O O . GLY B 1 14 ? 45.312 -51.781 16.266 1 21.94 14 GLY B O 1
ATOM 3117 N N . LYS B 1 15 ? 44.5 -53.281 14.992 1 24.91 15 LYS B N 1
ATOM 3118 C CA . LYS B 1 15 ? 44.312 -52.375 13.883 1 24.91 15 LYS B CA 1
ATOM 3119 C C . LYS B 1 15 ? 43.156 -51.438 14.141 1 24.91 15 LYS B C 1
ATOM 3121 O O . LYS B 1 15 ? 42.688 -50.75 13.227 1 24.91 15 LYS B O 1
ATOM 3126 N N . TRP B 1 16 ? 42.625 -51.312 15.359 1 26.45 16 TRP B N 1
ATOM 3127 C CA . TRP B 1 16 ? 41.375 -50.562 15.43 1 26.45 16 TRP B CA 1
ATOM 3128 C C . TRP B 1 16 ? 41.625 -49.094 15.141 1 26.45 16 TRP B C 1
ATOM 3130 O O . TRP B 1 16 ? 40.719 -48.25 15.297 1 26.45 16 TRP B O 1
ATOM 3140 N N . ALA B 1 17 ? 42.906 -48.562 14.883 1 28.64 17 ALA B N 1
ATOM 3141 C CA . ALA B 1 17 ? 43.125 -47.156 15.141 1 28.64 17 ALA B CA 1
ATOM 3142 C C . ALA B 1 17 ? 42.5 -46.281 14.055 1 28.64 17 ALA B C 1
ATOM 3144 O O . ALA B 1 17 ? 42.219 -45.094 14.258 1 28.64 17 ALA B O 1
ATOM 3145 N N . LEU B 1 18 ? 42.469 -46.656 12.82 1 27.23 18 LEU B N 1
ATOM 3146 C CA . LEU B 1 18 ? 42.594 -45.594 11.836 1 27.23 18 LEU B CA 1
ATOM 3147 C C . LEU B 1 18 ? 41.25 -44.906 11.617 1 27.23 18 LEU B C 1
ATOM 3149 O O . LEU B 1 18 ? 41.188 -43.906 10.898 1 27.23 18 LEU B O 1
ATOM 3153 N N . CYS B 1 19 ? 40.156 -45.469 12.023 1 26.47 19 CYS B N 1
ATOM 3154 C CA . CYS B 1 19 ? 38.969 -44.938 11.383 1 26.47 19 CYS B CA 1
ATOM 3155 C C . CYS B 1 19 ? 38.625 -43.531 11.883 1 26.47 19 CYS B C 1
ATOM 3157 O O . CYS B 1 19 ? 37.562 -43 11.594 1 26.47 19 CYS B O 1
ATOM 3159 N N . ALA B 1 20 ? 39.406 -43 12.898 1 28.56 20 ALA B N 1
ATOM 3160 C CA . ALA B 1 20 ? 38.781 -41.875 13.617 1 28.56 20 ALA B CA 1
ATOM 3161 C C . ALA B 1 20 ? 38.719 -40.625 12.734 1 28.56 20 ALA B C 1
ATOM 3163 O O . ALA B 1 20 ? 38.188 -39.594 13.141 1 28.56 20 ALA B O 1
ATOM 3164 N N . ALA B 1 21 ? 39.5 -40.5 11.703 1 29.05 21 ALA B N 1
ATOM 3165 C CA . ALA B 1 21 ? 39.844 -39.125 11.336 1 29.05 21 ALA B CA 1
ATOM 3166 C C . ALA B 1 21 ? 38.688 -38.438 10.617 1 29.05 21 ALA B C 1
ATOM 3168 O O . ALA B 1 21 ? 38.75 -37.25 10.289 1 29.05 21 ALA B O 1
ATOM 3169 N N . LEU B 1 22 ? 37.75 -39.188 10.008 1 28.33 22 LEU B N 1
ATOM 3170 C CA . LEU B 1 22 ? 37.031 -38.406 9 1 28.33 22 LEU B CA 1
ATOM 3171 C C . LEU B 1 22 ? 36 -37.5 9.648 1 28.33 22 LEU B C 1
ATOM 3173 O O . LEU B 1 22 ? 35.188 -36.875 8.953 1 28.33 22 LEU B O 1
ATOM 3177 N N . ALA B 1 23 ? 35.875 -37.531 11.008 1 30.02 23 ALA B N 1
ATOM 3178 C CA . ALA B 1 23 ? 34.688 -36.844 11.5 1 30.02 23 ALA B CA 1
ATOM 3179 C C . ALA B 1 23 ? 34.812 -35.344 11.305 1 30.02 23 ALA B C 1
ATOM 3181 O O . ALA B 1 23 ? 33.875 -34.594 11.633 1 30.02 23 ALA B O 1
ATOM 3182 N N . ALA B 1 24 ? 36.062 -34.844 11.195 1 29.52 24 ALA B N 1
ATOM 3183 C CA . ALA B 1 24 ? 36.094 -33.406 11.539 1 29.52 24 ALA B CA 1
ATOM 3184 C C . ALA B 1 24 ? 35.469 -32.562 10.438 1 29.52 24 ALA B C 1
ATOM 3186 O O . ALA B 1 24 ? 35.562 -31.328 10.469 1 29.52 24 ALA B O 1
ATOM 3187 N N . ALA B 1 25 ? 35.281 -33.094 9.234 1 34.94 25 ALA B N 1
ATOM 3188 C CA . ALA B 1 25 ? 35.031 -32.031 8.242 1 34.94 25 ALA B CA 1
ATOM 3189 C C . ALA B 1 25 ? 33.625 -31.453 8.391 1 34.94 25 ALA B C 1
ATOM 3191 O O . ALA B 1 25 ? 33.031 -30.984 7.41 1 34.94 25 ALA B O 1
ATOM 3192 N N . ALA B 1 26 ? 32.906 -31.875 9.414 1 37 26 ALA B N 1
ATOM 3193 C CA . ALA B 1 26 ? 31.516 -31.5 9.344 1 37 26 ALA B CA 1
ATOM 3194 C C . ALA B 1 26 ? 31.344 -29.984 9.375 1 37 26 ALA B C 1
ATOM 3196 O O . ALA B 1 26 ? 30.359 -29.453 8.875 1 37 26 ALA B O 1
ATOM 3197 N N . GLY B 1 27 ? 32.125 -29.266 10.289 1 34.06 27 GLY B N 1
ATOM 3198 C CA . GLY B 1 27 ? 31.531 -28.062 10.844 1 34.06 27 GLY B CA 1
ATOM 3199 C C . GLY B 1 27 ? 31.641 -26.859 9.93 1 34.06 27 GLY B C 1
ATOM 3200 O O . GLY B 1 27 ? 31.516 -25.719 10.375 1 34.06 27 GLY B O 1
ATOM 3201 N N . LEU B 1 28 ? 32.219 -27.031 8.766 1 35.31 28 LEU B N 1
ATOM 3202 C CA . LEU B 1 28 ? 32.344 -25.672 8.258 1 35.31 28 LEU B CA 1
ATOM 3203 C C . LEU B 1 28 ? 30.984 -25 8.086 1 35.31 28 LEU B C 1
ATOM 3205 O O . LEU B 1 28 ? 30.219 -25.391 7.195 1 35.31 28 LEU B O 1
ATOM 3209 N N . ALA B 1 29 ? 30.328 -24.594 9.18 1 37.88 29 ALA B N 1
ATOM 3210 C CA . ALA B 1 29 ? 29.281 -23.578 9.133 1 37.88 29 ALA B CA 1
ATOM 3211 C C . ALA B 1 29 ? 29.594 -22.516 8.086 1 37.88 29 ALA B C 1
ATOM 3213 O O . ALA B 1 29 ? 30.594 -21.797 8.211 1 37.88 29 ALA B O 1
ATOM 3214 N N . ARG B 1 30 ? 29.359 -22.734 6.852 1 36.47 30 ARG B N 1
ATOM 3215 C CA . ARG B 1 30 ? 29.453 -21.562 5.977 1 36.47 30 ARG B CA 1
ATOM 3216 C C . ARG B 1 30 ? 28.922 -20.312 6.668 1 36.47 30 ARG B C 1
ATOM 3218 O O . ARG B 1 30 ? 27.766 -20.281 7.102 1 36.47 30 ARG B O 1
ATOM 3225 N N . ALA B 1 31 ? 29.781 -19.516 7.258 1 43.28 31 ALA B N 1
ATOM 3226 C CA . ALA B 1 31 ? 29.516 -18.219 7.867 1 43.28 31 ALA B CA 1
ATOM 3227 C C . ALA B 1 31 ? 28.594 -17.375 6.984 1 43.28 31 ALA B C 1
ATOM 3229 O O . ALA B 1 31 ? 28.797 -17.297 5.77 1 43.28 31 ALA B O 1
ATOM 3230 N N . ASP B 1 32 ? 27.391 -17.062 7.348 1 44.25 32 ASP B N 1
ATOM 3231 C CA . ASP B 1 32 ? 26.594 -16.047 6.676 1 44.25 32 ASP B CA 1
ATOM 3232 C C . ASP B 1 32 ? 27.469 -14.93 6.117 1 44.25 32 ASP B C 1
ATOM 3234 O O . ASP B 1 32 ? 28.469 -14.562 6.73 1 44.25 32 ASP B O 1
ATOM 3238 N N . LEU B 1 33 ? 27.672 -14.758 4.812 1 49.34 33 LEU B N 1
ATOM 3239 C CA . LEU B 1 33 ? 28.375 -13.57 4.355 1 49.34 33 LEU B CA 1
ATOM 3240 C C . LEU B 1 33 ? 28.078 -12.375 5.254 1 49.34 33 LEU B C 1
ATOM 3242 O O . LEU B 1 33 ? 26.969 -12.25 5.785 1 49.34 33 LEU B O 1
ATOM 3246 N N . PRO B 1 34 ? 29.156 -11.781 5.766 1 48.41 34 PRO B N 1
ATOM 3247 C CA . PRO B 1 34 ? 28.875 -10.602 6.586 1 48.41 34 PRO B CA 1
ATOM 3248 C C . PRO B 1 34 ? 27.859 -9.656 5.93 1 48.41 34 PRO B C 1
ATOM 3250 O O . PRO B 1 34 ? 27.797 -9.578 4.699 1 48.41 34 PRO B O 1
ATOM 3253 N N . VAL B 1 35 ? 26.875 -9.242 6.504 1 51.34 35 VAL B N 1
ATOM 3254 C CA . VAL B 1 35 ? 25.953 -8.203 6.062 1 51.34 35 VAL B CA 1
ATOM 3255 C C . VAL B 1 35 ? 26.734 -7.016 5.516 1 51.34 35 VAL B C 1
ATOM 3257 O O . VAL B 1 35 ? 27.547 -6.418 6.227 1 51.34 35 VAL B O 1
ATOM 3260 N N . GLU B 1 36 ? 26.922 -6.953 4.219 1 51.34 36 GLU B N 1
ATOM 3261 C CA . GLU B 1 36 ? 27.516 -5.754 3.646 1 51.34 36 GLU B CA 1
ATOM 3262 C C . GLU B 1 36 ? 26.906 -4.488 4.242 1 51.34 36 GLU B C 1
ATOM 3264 O O . GLU B 1 36 ? 25.688 -4.348 4.281 1 51.34 36 GLU B O 1
ATOM 3269 N N . GLU B 1 37 ? 27.609 -3.848 5.066 1 51.41 37 GLU B N 1
ATOM 3270 C CA . GLU B 1 37 ? 27.141 -2.539 5.516 1 51.41 37 GLU B CA 1
ATOM 3271 C C . GLU B 1 37 ? 27.109 -1.54 4.359 1 51.41 37 GLU B C 1
ATOM 3273 O O . GLU B 1 37 ? 28.141 -1.247 3.758 1 51.41 37 GLU B O 1
ATOM 3278 N N . LEU B 1 38 ? 26.094 -1.589 3.584 1 49.59 38 LEU B N 1
ATOM 3279 C CA . LEU B 1 38 ? 26.016 -0.496 2.623 1 49.59 38 LEU B CA 1
ATOM 3280 C C . LEU B 1 38 ? 26.453 0.822 3.252 1 49.59 38 LEU B C 1
ATOM 3282 O O . LEU B 1 38 ? 25.844 1.277 4.23 1 49.59 38 LEU B O 1
ATOM 3286 N N . LYS B 1 39 ? 27.688 1.055 3.133 1 45.22 39 LYS B N 1
ATOM 3287 C CA . LYS B 1 39 ? 28.281 2.316 3.557 1 45.22 39 LYS B CA 1
ATOM 3288 C C . LYS B 1 39 ? 28 3.426 2.549 1 45.22 39 LYS B C 1
ATOM 3290 O O . LYS B 1 39 ? 28.047 3.201 1.339 1 45.22 39 LYS B O 1
ATOM 3295 N N . GLY B 1 40 ? 27.203 4.566 3.059 1 51.28 40 GLY B N 1
ATOM 3296 C CA . GLY B 1 40 ? 26.938 5.82 2.371 1 51.28 40 GLY B CA 1
ATOM 3297 C C . GLY B 1 40 ? 25.5 5.977 1.953 1 51.28 40 GLY B C 1
ATOM 3298 O O . GLY B 1 40 ? 25.172 5.918 0.763 1 51.28 40 GLY B O 1
ATOM 3299 N N . GLY B 1 41 ? 24.703 5.547 2.709 1 58.16 41 GLY B N 1
ATOM 3300 C CA . GLY B 1 41 ? 23.359 5.914 2.322 1 58.16 41 GLY B CA 1
ATOM 3301 C C . GLY B 1 41 ? 23.266 7.309 1.737 1 58.16 41 GLY B C 1
ATOM 3302 O O . GLY B 1 41 ? 24.172 8.117 1.898 1 58.16 41 GLY B O 1
ATOM 3303 N N . THR B 1 42 ? 22.594 7.547 0.621 1 72.5 42 THR B N 1
ATOM 3304 C CA . THR B 1 42 ? 22.438 8.836 -0.039 1 72.5 42 THR B CA 1
ATOM 3305 C C . THR B 1 42 ? 21.844 9.867 0.919 1 72.5 42 THR B C 1
ATOM 3307 O O . THR B 1 42 ? 20.906 9.57 1.66 1 72.5 42 THR B O 1
ATOM 3310 N N . ARG B 1 43 ? 22.688 10.867 1.229 1 90.19 43 ARG B N 1
ATOM 3311 C CA . ARG B 1 43 ? 22.266 12.039 1.987 1 90.19 43 ARG B CA 1
ATOM 3312 C C . ARG B 1 43 ? 21.609 13.078 1.078 1 90.19 43 ARG B C 1
ATOM 3314 O O . ARG B 1 43 ? 22.078 13.305 -0.042 1 90.19 43 ARG B O 1
ATOM 3321 N N . LEU B 1 44 ? 20.547 13.586 1.644 1 94.62 44 LEU B N 1
ATOM 3322 C CA . LEU B 1 44 ? 19.938 14.688 0.906 1 94.62 44 LEU B CA 1
ATOM 3323 C C . LEU B 1 44 ? 20.859 15.906 0.905 1 94.62 44 LEU B C 1
ATOM 3325 O O . LEU B 1 44 ? 21.656 16.078 1.822 1 94.62 44 LEU B O 1
ATOM 3329 N N . PRO B 1 45 ? 20.781 16.672 -0.111 1 93 45 PRO B N 1
ATOM 3330 C CA . PRO B 1 45 ? 21.469 17.953 -0.023 1 93 45 PRO B CA 1
ATOM 3331 C C . PRO B 1 45 ? 20.938 18.828 1.121 1 93 45 PRO B C 1
ATOM 3333 O O . PRO B 1 45 ? 19.859 18.578 1.646 1 93 45 PRO B O 1
ATOM 3336 N N . PRO B 1 46 ? 21.797 19.797 1.518 1 93.25 46 PRO B N 1
ATOM 3337 C CA . PRO B 1 46 ? 21.297 20.703 2.559 1 93.25 46 PRO B CA 1
ATOM 3338 C C . PRO B 1 46 ? 19.922 21.281 2.229 1 93.25 46 PRO B C 1
ATOM 3340 O O . PRO B 1 46 ? 19.656 21.641 1.077 1 93.25 46 PRO B O 1
ATOM 3343 N N . ALA B 1 47 ? 19.094 21.406 3.209 1 95.06 47 ALA B N 1
ATOM 3344 C CA . ALA B 1 47 ? 17.719 21.859 2.988 1 95.06 47 ALA B CA 1
ATOM 3345 C C . ALA B 1 47 ? 17.688 23.359 2.697 1 95.06 47 ALA B C 1
ATOM 3347 O O . ALA B 1 47 ? 18.375 24.141 3.354 1 95.06 47 ALA B O 1
ATOM 3348 N N . THR B 1 48 ? 16.984 23.719 1.688 1 95.5 48 THR B N 1
ATOM 3349 C CA . THR B 1 48 ? 16.562 25.109 1.502 1 95.5 48 THR B CA 1
ATOM 3350 C C . THR B 1 48 ? 15.219 25.359 2.17 1 95.5 48 THR B C 1
ATOM 3352 O O . THR B 1 48 ? 14.523 24.422 2.562 1 95.5 48 THR B O 1
ATOM 3355 N N . PRO B 1 49 ? 14.844 26.672 2.299 1 97.12 49 PRO B N 1
ATOM 3356 C CA . PRO B 1 49 ? 13.531 26.969 2.885 1 97.12 49 PRO B CA 1
ATOM 3357 C C . PRO B 1 49 ? 12.375 26.391 2.062 1 97.12 49 PRO B C 1
ATOM 3359 O O . PRO B 1 49 ? 11.234 26.375 2.531 1 97.12 49 PRO B O 1
ATOM 3362 N N . HIS B 1 50 ? 12.688 25.891 0.87 1 97.94 50 HIS B N 1
ATOM 3363 C CA . HIS B 1 50 ? 11.633 25.438 -0.027 1 97.94 50 HIS B CA 1
ATOM 3364 C C . HIS B 1 50 ? 11.625 23.922 -0.156 1 97.94 50 HIS B C 1
ATOM 3366 O O . HIS B 1 50 ? 10.945 23.375 -1.025 1 97.94 50 HIS B O 1
ATOM 3372 N N . ARG B 1 51 ? 12.438 23.266 0.667 1 98.06 51 ARG B N 1
ATOM 3373 C CA . ARG B 1 51 ? 12.227 21.812 0.766 1 98.06 51 ARG B CA 1
ATOM 3374 C C . ARG B 1 51 ? 10.82 21.5 1.245 1 98.06 51 ARG B C 1
ATOM 3376 O O . ARG B 1 51 ? 10.328 22.109 2.199 1 98.06 51 ARG B O 1
ATOM 3383 N N . LEU B 1 52 ? 10.195 20.547 0.563 1 98.69 52 LEU B N 1
ATOM 3384 C CA . LEU B 1 52 ? 8.789 20.266 0.831 1 98.69 52 LEU B CA 1
ATOM 3385 C C . LEU B 1 52 ? 8.625 18.859 1.413 1 98.69 52 LEU B C 1
ATOM 3387 O O . LEU B 1 52 ? 9.273 17.922 0.968 1 98.69 52 LEU B O 1
ATOM 3391 N N . TYR B 1 53 ? 7.836 18.719 2.393 1 98.81 53 TYR B N 1
ATOM 3392 C CA . TYR B 1 53 ? 7.352 17.469 2.975 1 98.81 53 TYR B CA 1
ATOM 3393 C C . TYR B 1 53 ? 5.883 17.25 2.637 1 98.81 53 TYR B C 1
ATOM 3395 O O . TYR B 1 53 ? 5.012 17.984 3.102 1 98.81 53 TYR B O 1
ATOM 3403 N N . VAL B 1 54 ? 5.617 16.297 1.799 1 98.75 54 VAL B N 1
ATOM 3404 C CA . VAL B 1 54 ? 4.266 15.984 1.347 1 98.75 54 VAL B CA 1
ATOM 3405 C C . VAL B 1 54 ? 3.756 14.734 2.059 1 98.75 54 VAL B C 1
ATOM 3407 O O . VAL B 1 54 ? 4.27 13.633 1.838 1 98.75 54 VAL B O 1
ATOM 3410 N N . MET B 1 55 ? 2.85 14.938 2.91 1 97.94 55 MET B N 1
ATOM 3411 C CA . MET B 1 55 ? 2.209 13.805 3.574 1 97.94 55 MET B CA 1
ATOM 3412 C C . MET B 1 55 ? 1.221 13.109 2.641 1 97.94 55 MET B C 1
ATOM 3414 O O . MET B 1 55 ? 0.245 13.727 2.199 1 97.94 55 MET B O 1
ATOM 3418 N N . ASP B 1 56 ? 1.452 11.867 2.361 1 97.69 56 ASP B N 1
ATOM 3419 C CA . ASP B 1 56 ? 0.642 11.047 1.464 1 97.69 56 ASP B CA 1
ATOM 3420 C C . ASP B 1 56 ? -0.039 9.906 2.221 1 97.69 56 ASP B C 1
ATOM 3422 O O . ASP B 1 56 ? 0.619 8.953 2.637 1 97.69 56 ASP B O 1
ATOM 3426 N N . ALA B 1 57 ? -1.344 9.992 2.385 1 96.94 57 ALA B N 1
ATOM 3427 C CA . ALA B 1 57 ? -2.1 8.977 3.111 1 96.94 57 ALA B CA 1
ATOM 3428 C C . ALA B 1 57 ? -2.182 7.68 2.314 1 96.94 57 ALA B C 1
ATOM 3430 O O . ALA B 1 57 ? -2.271 6.594 2.893 1 96.94 57 ALA B O 1
ATOM 3431 N N . VAL B 1 58 ? -2.129 7.781 1.019 1 96.06 58 VAL B N 1
ATOM 3432 C CA . VAL B 1 58 ? -2.271 6.645 0.114 1 96.06 58 VAL B CA 1
ATOM 3433 C C . VAL B 1 58 ? -3.559 5.887 0.431 1 96.06 58 VAL B C 1
ATOM 3435 O O . VAL B 1 58 ? -3.52 4.719 0.823 1 96.06 58 VAL B O 1
ATOM 3438 N N . PHE B 1 59 ? -4.699 6.395 0.127 1 94.44 59 PHE B N 1
ATOM 3439 C CA . PHE B 1 59 ? -6.008 5.941 0.586 1 94.44 59 PHE B CA 1
ATOM 3440 C C . PHE B 1 59 ? -6.234 4.48 0.222 1 94.44 59 PHE B C 1
ATOM 3442 O O . PHE B 1 59 ? -6.816 3.725 1.003 1 94.44 59 PHE B O 1
ATOM 3449 N N . ASN B 1 60 ? -5.77 4.07 -0.926 1 92.94 60 ASN B N 1
ATOM 3450 C CA . ASN B 1 60 ? -6.039 2.703 -1.357 1 92.94 60 ASN B CA 1
ATOM 3451 C C . ASN B 1 60 ? -5.086 1.708 -0.701 1 92.94 60 ASN B C 1
ATOM 3453 O O . ASN B 1 60 ? -5.27 0.496 -0.818 1 92.94 60 ASN B O 1
ATOM 3457 N N . HIS B 1 61 ? -4.07 2.262 -0.034 1 95.25 61 HIS B N 1
ATOM 3458 C CA . HIS B 1 61 ? -3.088 1.497 0.722 1 95.25 61 HIS B CA 1
ATOM 3459 C C . HIS B 1 61 ? -2.699 2.219 2.008 1 95.25 61 HIS B C 1
ATOM 3461 O O . HIS B 1 61 ? -1.516 2.463 2.254 1 95.25 61 HIS B O 1
ATOM 3467 N N . LEU B 1 62 ? -3.637 2.369 2.918 1 94.88 62 LEU B N 1
ATOM 3468 C CA . LEU B 1 62 ? -3.467 3.191 4.109 1 94.88 62 LEU B CA 1
ATOM 3469 C C . LEU B 1 62 ? -2.359 2.635 5 1 94.88 62 LEU B C 1
ATOM 3471 O O . LEU B 1 62 ? -1.759 3.373 5.785 1 94.88 62 LEU B O 1
ATOM 3475 N N . VAL B 1 63 ? -2.064 1.372 4.918 1 94.62 63 VAL B N 1
ATOM 3476 C CA . VAL B 1 63 ? -1.044 0.735 5.742 1 94.62 63 VAL B CA 1
ATOM 3477 C C . VAL B 1 63 ? 0.345 1.154 5.266 1 94.62 63 VAL B C 1
ATOM 3479 O O . VAL B 1 63 ? 1.343 0.912 5.949 1 94.62 63 VAL B O 1
ATOM 3482 N N . ASP B 1 64 ? 0.435 1.794 4.141 1 96.06 64 ASP B N 1
ATOM 3483 C CA . ASP B 1 64 ? 1.695 2.174 3.51 1 96.06 64 ASP B CA 1
ATOM 3484 C C . ASP B 1 64 ? 1.736 3.674 3.227 1 96.06 64 ASP B C 1
ATOM 3486 O O . ASP B 1 64 ? 2.234 4.102 2.184 1 96.06 64 ASP B O 1
ATOM 3490 N N . SER B 1 65 ? 1.189 4.461 4.156 1 97.19 65 SER B N 1
ATOM 3491 C CA . SER B 1 65 ? 1.325 5.91 4.035 1 97.19 65 SER B CA 1
ATOM 3492 C C . SER B 1 65 ? 2.789 6.332 4.066 1 97.19 65 SER B C 1
ATOM 3494 O O . SER B 1 65 ? 3.652 5.57 4.508 1 97.19 65 SER B O 1
ATOM 3496 N N . ARG B 1 66 ? 3.01 7.641 3.529 1 96.88 66 ARG B N 1
ATOM 3497 C CA . ARG B 1 66 ? 4.402 8.062 3.422 1 96.88 66 ARG B CA 1
ATOM 3498 C C . ARG B 1 66 ? 4.516 9.586 3.398 1 96.88 66 ARG B C 1
ATOM 3500 O O . ARG B 1 66 ? 3.518 10.281 3.191 1 96.88 66 ARG B O 1
ATOM 3507 N N . VAL B 1 67 ? 5.699 10.031 3.697 1 98.31 67 VAL B N 1
ATOM 3508 C CA . VAL B 1 67 ? 6.105 11.414 3.475 1 98.31 67 VAL B CA 1
ATOM 3509 C C . VAL B 1 67 ? 7.043 11.492 2.275 1 98.31 67 VAL B C 1
ATOM 3511 O O . VAL B 1 67 ? 8.156 10.961 2.314 1 98.31 67 VAL B O 1
ATOM 3514 N N . ASN B 1 68 ? 6.57 12.125 1.2 1 98.44 68 ASN B N 1
ATOM 3515 C CA . ASN B 1 68 ? 7.43 12.383 0.051 1 98.44 68 ASN B CA 1
ATOM 3516 C C . ASN B 1 68 ? 8.141 13.719 0.176 1 98.44 68 ASN B C 1
ATOM 3518 O O . ASN B 1 68 ? 7.52 14.734 0.494 1 98.44 68 ASN B O 1
ATOM 3522 N N . ILE B 1 69 ? 9.422 13.719 -0.077 1 98.56 69 ILE B N 1
ATOM 3523 C CA . ILE B 1 69 ? 10.219 14.93 0.071 1 98.56 69 ILE B CA 1
ATOM 3524 C C . ILE B 1 69 ? 10.648 15.438 -1.304 1 98.56 69 ILE B C 1
ATOM 3526 O O . ILE B 1 69 ? 11.133 14.664 -2.133 1 98.56 69 ILE B O 1
ATOM 3530 N N . TYR B 1 70 ? 10.453 16.75 -1.523 1 98.56 70 TYR B N 1
ATOM 3531 C CA . TYR B 1 70 ? 10.781 17.375 -2.799 1 98.56 70 TYR B CA 1
ATOM 3532 C C . TYR B 1 70 ? 11.633 18.625 -2.592 1 98.56 70 TYR B C 1
ATOM 3534 O O . TYR B 1 70 ? 11.586 19.234 -1.522 1 98.56 70 TYR B O 1
ATOM 3542 N N . ASP B 1 71 ? 12.406 18.922 -3.574 1 98.06 71 ASP B N 1
ATOM 3543 C CA . ASP B 1 71 ? 12.992 20.266 -3.711 1 98.06 71 ASP B CA 1
ATOM 3544 C C . ASP B 1 71 ? 12.016 21.219 -4.383 1 98.06 71 ASP B C 1
ATOM 3546 O O . ASP B 1 71 ? 11.758 21.109 -5.586 1 98.06 71 ASP B O 1
ATOM 3550 N N . GLY B 1 72 ? 11.508 22.172 -3.619 1 97.94 72 GLY B N 1
ATOM 3551 C CA . GLY B 1 72 ? 10.492 23.078 -4.137 1 97.94 72 GLY B CA 1
ATOM 3552 C C . GLY B 1 72 ? 11.047 24.094 -5.125 1 97.94 72 GLY B C 1
ATOM 3553 O O . GLY B 1 72 ? 10.281 24.75 -5.844 1 97.94 72 GLY B O 1
ATOM 3554 N N . ASP B 1 73 ? 12.328 24.188 -5.188 1 97.56 73 ASP B N 1
ATOM 3555 C CA . ASP B 1 73 ? 12.945 25.125 -6.129 1 97.56 73 ASP B CA 1
ATOM 3556 C C . ASP B 1 73 ? 13.141 24.469 -7.496 1 97.56 73 ASP B C 1
ATOM 3558 O O . ASP B 1 73 ? 12.938 25.094 -8.531 1 97.56 73 ASP B O 1
ATOM 3562 N N . THR B 1 74 ? 13.492 23.188 -7.508 1 97.5 74 THR B N 1
ATOM 3563 C CA . THR B 1 74 ? 13.789 22.5 -8.758 1 97.5 74 THR B CA 1
ATOM 3564 C C . THR B 1 74 ? 12.664 21.531 -9.109 1 97.5 74 THR B C 1
ATOM 3566 O O . THR B 1 74 ? 12.648 20.953 -10.203 1 97.5 74 THR B O 1
ATOM 3569 N N . LEU B 1 75 ? 11.742 21.281 -8.195 1 98 75 LEU B N 1
ATOM 3570 C CA . LEU B 1 75 ? 10.578 20.422 -8.367 1 98 75 LEU B CA 1
ATOM 3571 C C . LEU B 1 75 ? 10.984 18.953 -8.406 1 98 75 LEU B C 1
ATOM 3573 O O . LEU B 1 75 ? 10.266 18.125 -8.961 1 98 75 LEU B O 1
ATOM 3577 N N . LYS B 1 76 ? 12.133 18.609 -7.844 1 97.44 76 LYS B N 1
ATOM 3578 C CA . LYS B 1 76 ? 12.664 17.25 -7.934 1 97.44 76 LYS B CA 1
ATOM 3579 C C . LYS B 1 76 ? 12.32 16.438 -6.684 1 97.44 76 LYS B C 1
ATOM 3581 O O . LYS B 1 76 ? 12.344 16.969 -5.57 1 97.44 76 LYS B O 1
ATOM 3586 N N . PHE B 1 77 ? 12.102 15.156 -6.945 1 98.12 77 PHE B N 1
ATOM 3587 C CA . PHE B 1 77 ? 11.938 14.203 -5.855 1 98.12 77 PHE B CA 1
ATOM 3588 C C . PHE B 1 77 ? 13.258 13.961 -5.145 1 98.12 77 PHE B C 1
ATOM 3590 O O . PHE B 1 77 ? 14.281 13.727 -5.793 1 98.12 77 PHE B O 1
ATOM 3597 N N . LEU B 1 78 ? 13.219 14.008 -3.801 1 97.31 78 LEU B N 1
ATOM 3598 C CA . LEU B 1 78 ? 14.461 13.852 -3.051 1 97.31 78 LEU B CA 1
ATOM 3599 C C . LEU B 1 78 ? 14.477 12.531 -2.297 1 97.31 78 LEU B C 1
ATOM 3601 O O . LEU B 1 78 ? 15.547 11.945 -2.078 1 97.31 78 LEU B O 1
ATOM 3605 N N . GLY B 1 79 ? 13.344 12.078 -1.829 1 96.62 79 GLY B N 1
ATOM 3606 C CA . GLY B 1 79 ? 13.273 10.852 -1.053 1 96.62 79 GLY B CA 1
ATOM 3607 C C . GLY B 1 79 ? 11.938 10.656 -0.363 1 96.62 79 GLY B C 1
ATOM 3608 O O . GLY B 1 79 ? 11 11.414 -0.601 1 96.62 79 GLY B O 1
ATOM 3609 N N . LEU B 1 80 ? 11.906 9.586 0.436 1 96.06 80 LEU B N 1
ATOM 3610 C CA . LEU B 1 80 ? 10.656 9.219 1.094 1 96.06 80 LEU B CA 1
ATOM 3611 C C . LEU B 1 80 ? 10.93 8.641 2.48 1 96.06 80 LEU B C 1
ATOM 3613 O O . LEU B 1 80 ? 11.961 8.008 2.705 1 96.06 80 LEU B O 1
ATOM 3617 N N . VAL B 1 81 ? 10.07 8.945 3.408 1 96.94 81 VAL B N 1
ATOM 3618 C CA . VAL B 1 81 ? 10.008 8.328 4.73 1 96.94 81 VAL B CA 1
ATOM 3619 C C . VAL B 1 81 ? 8.68 7.598 4.898 1 96.94 81 VAL B C 1
ATOM 3621 O O . VAL B 1 81 ? 7.613 8.18 4.691 1 96.94 81 VAL B O 1
ATOM 3624 N N . PRO B 1 82 ? 8.727 6.281 5.238 1 96.31 82 PRO B N 1
ATOM 3625 C CA . PRO B 1 82 ? 7.453 5.594 5.488 1 96.31 82 PRO B CA 1
ATOM 3626 C C . PRO B 1 82 ? 6.758 6.078 6.758 1 96.31 82 PRO B C 1
ATOM 3628 O O . PRO B 1 82 ? 7.41 6.266 7.789 1 96.31 82 PRO B O 1
ATOM 3631 N N . SER B 1 83 ? 5.48 6.348 6.617 1 96.75 83 SER B N 1
ATOM 3632 C CA . SER B 1 83 ? 4.715 6.711 7.801 1 96.75 83 SER B CA 1
ATOM 3633 C C . SER B 1 83 ? 3.711 5.625 8.172 1 96.75 83 SER B C 1
ATOM 3635 O O . SER B 1 83 ? 2.943 5.773 9.125 1 96.75 83 SER B O 1
ATOM 3637 N N . SER B 1 84 ? 3.715 4.52 7.406 1 94.62 84 SER B N 1
ATOM 3638 C CA . SER B 1 84 ? 2.996 3.281 7.688 1 94.62 84 SER B CA 1
ATOM 3639 C C . SER B 1 84 ? 1.497 3.531 7.82 1 94.62 84 SER B C 1
ATOM 3641 O O . SER B 1 84 ? 0.873 4.082 6.91 1 94.62 84 SER B O 1
ATOM 3643 N N . PHE B 1 85 ? 0.821 3.107 8.898 1 95.81 85 PHE B N 1
ATOM 3644 C CA . PHE B 1 85 ? -0.637 3.098 8.938 1 95.81 85 PHE B CA 1
ATOM 3645 C C . PHE B 1 85 ? -1.182 4.492 9.219 1 95.81 85 PHE B C 1
ATOM 3647 O O . PHE B 1 85 ? -1.297 4.898 10.375 1 95.81 85 PHE B O 1
ATOM 3654 N N . ASN B 1 86 ? -1.479 5.188 8.117 1 93.25 86 ASN B N 1
ATOM 3655 C CA . ASN B 1 86 ? -2.072 6.52 8.172 1 93.25 86 ASN B CA 1
ATOM 3656 C C . ASN B 1 86 ? -1.347 7.414 9.18 1 93.25 86 ASN B C 1
ATOM 3658 O O . ASN B 1 86 ? -1.97 7.977 10.078 1 93.25 86 ASN B O 1
ATOM 3662 N N . GLY B 1 87 ? -0.128 7.562 9.047 1 97.06 87 GLY B N 1
ATOM 3663 C CA . GLY B 1 87 ? 0.679 8.352 9.969 1 97.06 87 GLY B CA 1
ATOM 3664 C C . GLY B 1 87 ? 0.49 9.844 9.789 1 97.06 87 GLY B C 1
ATOM 3665 O O . GLY B 1 87 ? -0.14 10.289 8.82 1 97.06 87 GLY B O 1
ATOM 3666 N N . HIS B 1 88 ? 0.976 10.617 10.758 1 98.31 88 HIS B N 1
ATOM 3667 C CA . HIS B 1 88 ? 1.073 12.07 10.719 1 98.31 88 HIS B CA 1
ATOM 3668 C C . HIS B 1 88 ? 2.512 12.531 10.93 1 98.31 88 HIS B C 1
ATOM 3670 O O . HIS B 1 88 ? 3.289 11.867 11.609 1 98.31 88 HIS B O 1
ATOM 3676 N N . MET B 1 89 ? 2.805 13.672 10.352 1 97.94 89 MET B N 1
ATOM 3677 C CA . MET B 1 89 ? 4.199 14.102 10.422 1 97.94 89 MET B CA 1
ATOM 3678 C C . MET B 1 89 ? 4.297 15.555 10.852 1 97.94 89 MET B C 1
ATOM 3680 O O . MET B 1 89 ? 3.365 16.344 10.648 1 97.94 89 MET B O 1
ATOM 3684 N N . THR B 1 90 ? 5.297 15.852 11.531 1 98.38 90 THR B N 1
ATOM 3685 C CA . THR B 1 90 ? 5.801 17.219 11.711 1 98.38 90 THR B CA 1
ATOM 3686 C C . THR B 1 90 ? 7.324 17.234 11.664 1 98.38 90 THR B C 1
ATOM 3688 O O . THR B 1 90 ? 7.98 16.266 12.047 1 98.38 90 THR B O 1
ATOM 3691 N N . VAL B 1 91 ? 7.855 18.25 11.07 1 98.44 91 VAL B N 1
ATOM 3692 C CA . VAL B 1 91 ? 9.305 18.438 11.078 1 98.44 91 VAL B CA 1
ATOM 3693 C C . VAL B 1 91 ? 9.711 19.25 12.297 1 98.44 91 VAL B C 1
ATOM 3695 O O . VAL B 1 91 ? 9.039 20.234 12.648 1 98.44 91 VAL B O 1
ATOM 3698 N N . SER B 1 92 ? 10.836 18.812 12.914 1 98.06 92 SER B N 1
ATOM 3699 C CA . SER B 1 92 ? 11.32 19.562 14.07 1 98.06 92 SER B CA 1
ATOM 3700 C C . SER B 1 92 ? 11.609 21.016 13.711 1 98.06 92 SER B C 1
ATOM 3702 O O . SER B 1 92 ? 11.93 21.312 12.555 1 98.06 92 SER B O 1
ATOM 3704 N N . ALA B 1 93 ? 11.531 21.844 14.734 1 95.5 93 ALA B N 1
ATOM 3705 C CA . ALA B 1 93 ? 11.695 23.281 14.523 1 95.5 93 ALA B CA 1
ATOM 3706 C C . ALA B 1 93 ? 13.062 23.578 13.914 1 95.5 93 ALA B C 1
ATOM 3708 O O . ALA B 1 93 ? 13.195 24.516 13.109 1 95.5 93 ALA B O 1
ATOM 3709 N N . ASP B 1 94 ? 14.094 22.781 14.258 1 94.69 94 ASP B N 1
ATOM 3710 C CA . ASP B 1 94 ? 15.445 23.016 13.742 1 94.69 94 ASP B CA 1
ATOM 3711 C C . ASP B 1 94 ? 15.648 22.312 12.398 1 94.69 94 ASP B C 1
ATOM 3713 O O . ASP B 1 94 ? 16.734 22.375 11.82 1 94.69 94 ASP B O 1
ATOM 3717 N N . GLY B 1 95 ? 14.641 21.625 11.945 1 96.62 95 GLY B N 1
ATOM 3718 C CA . GLY B 1 95 ? 14.656 21.016 10.617 1 96.62 95 GLY B CA 1
ATOM 3719 C C . GLY B 1 95 ? 15.469 19.734 10.555 1 96.62 95 GLY B C 1
ATOM 3720 O O . GLY B 1 95 ? 15.672 19.188 9.477 1 96.62 95 GLY B O 1
ATOM 3721 N N . LYS B 1 96 ? 15.852 19.156 11.688 1 96.38 96 LYS B N 1
ATOM 3722 C CA . LYS B 1 96 ? 16.812 18.062 11.664 1 96.38 96 LYS B CA 1
ATOM 3723 C C . LYS B 1 96 ? 16.109 16.703 11.773 1 96.38 96 LYS B C 1
ATOM 3725 O O . LYS B 1 96 ? 16.688 15.672 11.43 1 96.38 96 LYS B O 1
ATOM 3730 N N . ASP B 1 97 ? 14.914 16.766 12.352 1 98.12 97 ASP B N 1
ATOM 3731 C CA . ASP B 1 97 ? 14.18 15.516 12.562 1 98.12 97 ASP B CA 1
ATOM 3732 C C . ASP B 1 97 ? 12.797 15.578 11.906 1 98.12 97 ASP B C 1
ATOM 3734 O O . ASP B 1 97 ? 12.172 16.641 11.867 1 98.12 97 ASP B O 1
ATOM 3738 N N . ILE B 1 98 ? 12.383 14.5 11.336 1 98.62 98 ILE B N 1
ATOM 3739 C CA . ILE B 1 98 ? 10.992 14.273 10.945 1 98.62 98 ILE B CA 1
ATOM 3740 C C . ILE B 1 98 ? 10.305 13.383 11.977 1 98.62 98 ILE B C 1
ATOM 3742 O O . ILE B 1 98 ? 10.719 12.242 12.195 1 98.62 98 ILE B O 1
ATOM 3746 N N . TYR B 1 99 ? 9.352 13.898 12.703 1 98.88 99 TYR B N 1
ATOM 3747 C CA . TYR B 1 99 ? 8.57 13.109 13.648 1 98.88 99 TYR B CA 1
ATOM 3748 C C . TYR B 1 99 ? 7.328 12.523 12.984 1 98.88 99 TYR B C 1
ATOM 3750 O O . TYR B 1 99 ? 6.633 13.219 12.234 1 98.88 99 TYR B O 1
ATOM 3758 N N . ILE B 1 100 ? 7.098 11.281 13.242 1 98.69 100 ILE B N 1
ATOM 3759 C CA . ILE B 1 100 ? 5.934 10.586 12.711 1 98.69 100 ILE B CA 1
ATOM 3760 C C . ILE B 1 100 ? 5.184 9.891 13.844 1 98.69 100 ILE B C 1
ATOM 3762 O O . ILE B 1 100 ? 5.785 9.172 14.648 1 98.69 100 ILE B O 1
ATOM 3766 N N . MET B 1 101 ? 3.938 10.172 14.031 1 98.62 101 MET B N 1
ATOM 3767 C CA . MET B 1 101 ? 3.109 9.273 14.828 1 98.62 101 MET B CA 1
ATOM 3768 C C . MET B 1 101 ? 2.441 8.227 13.945 1 98.62 101 MET B C 1
ATOM 3770 O O . MET B 1 101 ? 1.934 8.547 12.867 1 98.62 101 MET B O 1
ATOM 3774 N N . THR B 1 102 ? 2.48 6.98 14.359 1 98.25 102 THR B N 1
ATOM 3775 C CA . THR B 1 102 ? 1.972 5.922 13.492 1 98.25 102 THR B CA 1
ATOM 3776 C C . THR B 1 102 ? 1.606 4.688 14.312 1 98.25 102 THR B C 1
ATOM 3778 O O . THR B 1 102 ? 1.772 4.676 15.531 1 98.25 102 THR B O 1
ATOM 3781 N N . THR B 1 103 ? 0.928 3.742 13.648 1 97.62 103 THR B N 1
ATOM 3782 C CA . THR B 1 103 ? 0.449 2.486 14.219 1 97.62 103 THR B CA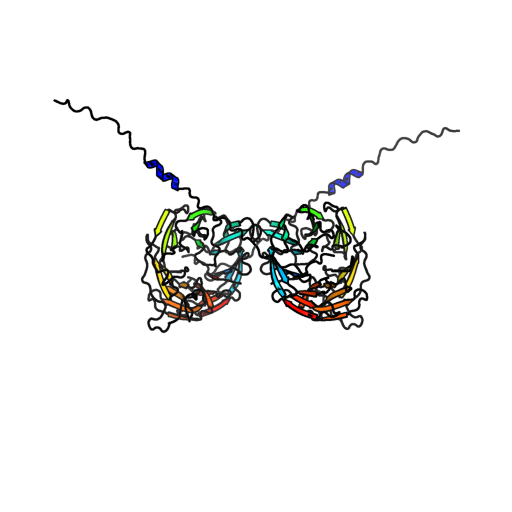 1
ATOM 3783 C C . THR B 1 103 ? 0.967 1.296 13.414 1 97.62 103 THR B C 1
ATOM 3785 O O . THR B 1 103 ? 1.042 1.354 12.188 1 97.62 103 THR B O 1
ATOM 3788 N N . TYR B 1 104 ? 1.357 0.283 14.109 1 96.81 104 TYR B N 1
ATOM 3789 C CA . TYR B 1 104 ? 1.68 -1.011 13.516 1 96.81 104 TYR B CA 1
ATOM 3790 C C . TYR B 1 104 ? 0.783 -2.105 14.086 1 96.81 104 TYR B C 1
ATOM 3792 O O . TYR B 1 104 ? 0.446 -2.092 15.266 1 96.81 104 TYR B O 1
ATOM 3800 N N . TYR B 1 105 ? 0.398 -2.998 13.25 1 95.31 105 TYR B N 1
ATOM 3801 C CA . TYR B 1 105 ? -0.227 -4.254 13.648 1 95.31 105 TYR B CA 1
ATOM 3802 C C . TYR B 1 105 ? 0.677 -5.438 13.32 1 95.31 105 TYR B C 1
ATOM 3804 O O . TYR B 1 105 ? 1.4 -5.422 12.32 1 95.31 105 TYR B O 1
ATOM 3812 N N . GLU B 1 106 ? 0.593 -6.422 14.125 1 94.81 106 GLU B N 1
ATOM 3813 C CA . GLU B 1 106 ? 1.452 -7.594 13.992 1 94.81 106 GLU B CA 1
ATOM 3814 C C . GLU B 1 106 ? 1.289 -8.242 12.625 1 94.81 106 GLU B C 1
ATOM 3816 O O . GLU B 1 106 ? 2.244 -8.805 12.078 1 94.81 106 GLU B O 1
ATOM 3821 N N . ARG B 1 107 ? 0.12 -8.219 12.078 1 95.75 107 ARG B N 1
ATOM 3822 C CA . ARG B 1 107 ? -0.204 -8.797 10.773 1 95.75 107 ARG B CA 1
ATOM 3823 C C . ARG B 1 107 ? -0.836 -7.758 9.859 1 95.75 107 ARG B C 1
ATOM 3825 O O . ARG B 1 107 ? -1.885 -8.008 9.258 1 95.75 107 ARG B O 1
ATOM 3832 N N . LEU B 1 108 ? -0.111 -6.637 9.742 1 92.94 108 LEU B N 1
ATOM 3833 C CA . LEU B 1 108 ? -0.362 -5.516 8.844 1 92.94 108 LEU B CA 1
ATOM 3834 C C . LEU B 1 108 ? -1.621 -4.758 9.25 1 92.94 108 LEU B C 1
ATOM 3836 O O . LEU B 1 108 ? -1.578 -3.547 9.477 1 92.94 108 LEU B O 1
ATOM 3840 N N . ASN B 1 109 ? -2.814 -5.473 9.359 1 90.44 109 ASN B N 1
ATOM 3841 C CA . ASN B 1 109 ? -4.051 -4.789 9.727 1 90.44 109 ASN B CA 1
ATOM 3842 C C . ASN B 1 109 ? -4.801 -5.547 10.82 1 90.44 109 ASN B C 1
ATOM 3844 O O . ASN B 1 109 ? -5.973 -5.27 11.078 1 90.44 109 ASN B O 1
ATOM 3848 N N . ARG B 1 110 ? -4.203 -6.543 11.391 1 92.5 110 ARG B N 1
ATOM 3849 C CA . ARG B 1 110 ? -4.797 -7.324 12.477 1 92.5 110 ARG B CA 1
ATOM 3850 C C . ARG B 1 110 ? -3.738 -7.75 13.484 1 92.5 110 ARG B C 1
ATOM 3852 O O . ARG B 1 110 ? -2.539 -7.641 13.219 1 92.5 110 ARG B O 1
ATOM 3859 N N . GLY B 1 111 ? -4.223 -8.242 14.633 1 93.5 111 GLY B N 1
ATOM 3860 C CA . GLY B 1 111 ? -3.311 -8.648 15.695 1 93.5 111 GLY B CA 1
ATOM 3861 C C . GLY B 1 111 ? -2.963 -7.512 16.641 1 93.5 111 GLY B C 1
ATOM 3862 O O . GLY B 1 111 ? -3.684 -6.516 16.719 1 93.5 111 GLY B O 1
ATOM 3863 N N . LYS B 1 112 ? -1.834 -7.695 17.359 1 95.25 112 LYS B N 1
ATOM 3864 C CA . LYS B 1 112 ? -1.446 -6.73 18.375 1 95.25 112 LYS B CA 1
ATOM 3865 C C . LYS B 1 112 ? -1.125 -5.371 17.766 1 95.25 112 LYS B C 1
ATOM 3867 O O . LYS B 1 112 ? -0.349 -5.285 16.812 1 95.25 112 LYS B O 1
ATOM 3872 N N . ARG B 1 113 ? -1.71 -4.371 18.297 1 95.88 113 ARG B N 1
ATOM 3873 C CA . ARG B 1 113 ? -1.502 -2.99 17.875 1 95.88 113 ARG B CA 1
ATOM 3874 C C . ARG B 1 113 ? -0.379 -2.338 18.688 1 95.88 113 ARG B C 1
ATOM 3876 O O . ARG B 1 113 ? -0.257 -2.566 19.891 1 95.88 113 ARG B O 1
ATOM 3883 N N . THR B 1 114 ? 0.426 -1.587 18.047 1 97.06 114 THR B N 1
ATOM 3884 C CA . THR B 1 114 ? 1.447 -0.754 18.672 1 97.06 114 THR B CA 1
ATOM 3885 C C . THR B 1 114 ? 1.438 0.652 18.078 1 97.06 114 THR B C 1
ATOM 3887 O O . THR B 1 114 ? 1.555 0.819 16.859 1 97.06 114 THR B O 1
ATOM 3890 N N . ASP B 1 115 ? 1.236 1.625 18.906 1 98.06 115 ASP B N 1
ATOM 3891 C CA . ASP B 1 115 ? 1.368 3.02 18.5 1 98.06 115 ASP B CA 1
ATOM 3892 C C . ASP B 1 115 ? 2.717 3.594 18.938 1 98.06 115 ASP B C 1
ATOM 3894 O O . ASP B 1 115 ? 3.166 3.361 20.062 1 98.06 115 ASP B O 1
ATOM 3898 N N . VAL B 1 116 ? 3.33 4.324 18.016 1 98.62 116 VAL B N 1
ATOM 3899 C CA . VAL B 1 116 ? 4.637 4.891 18.344 1 98.62 116 VAL B CA 1
ATOM 3900 C C . VAL B 1 116 ? 4.742 6.301 17.75 1 98.62 116 VAL B C 1
ATOM 3902 O O . VAL B 1 116 ? 4.023 6.645 16.812 1 98.62 116 VAL B O 1
ATOM 3905 N N . VAL B 1 117 ? 5.602 7.059 18.344 1 98.81 117 VAL B N 1
ATOM 3906 C CA . VAL B 1 117 ? 6.219 8.219 17.703 1 98.81 117 VAL B CA 1
ATOM 3907 C C . VAL B 1 117 ? 7.625 7.855 17.234 1 98.81 117 VAL B C 1
ATOM 3909 O O . VAL B 1 117 ? 8.438 7.348 18 1 98.81 117 VAL B O 1
ATOM 3912 N N . GLU B 1 118 ? 7.844 8.141 15.977 1 98.62 118 GLU B N 1
ATOM 3913 C CA . GLU B 1 118 ? 9.164 7.902 15.406 1 98.62 118 GLU B CA 1
ATOM 3914 C C . GLU B 1 118 ? 9.883 9.211 15.117 1 98.62 118 GLU B C 1
ATOM 3916 O O . GLU B 1 118 ? 9.266 10.188 14.688 1 98.62 118 GLU B O 1
ATOM 3921 N N . ALA B 1 119 ? 11.195 9.141 15.352 1 98.75 119 ALA B N 1
ATOM 3922 C CA . ALA B 1 119 ? 12.062 10.211 14.883 1 98.75 119 ALA B CA 1
ATOM 3923 C C . ALA B 1 119 ? 12.969 9.734 13.75 1 98.75 119 ALA B C 1
ATOM 3925 O O . ALA B 1 119 ? 13.672 8.727 13.891 1 98.75 119 ALA B O 1
ATOM 3926 N N . TRP B 1 120 ? 12.906 10.438 12.68 1 98.19 120 TRP B N 1
ATOM 3927 C CA . TRP B 1 120 ? 13.742 10.18 11.516 1 98.19 120 TRP B CA 1
ATOM 3928 C C . TRP B 1 120 ? 14.727 11.328 11.281 1 98.19 120 TRP B C 1
ATOM 3930 O O . TRP B 1 120 ? 14.391 12.492 11.508 1 98.19 120 TRP B O 1
ATOM 3940 N N . ASP B 1 121 ? 15.898 10.953 10.812 1 97.69 121 ASP B N 1
ATOM 3941 C CA . ASP B 1 121 ? 16.859 11.977 10.398 1 97.69 121 ASP B CA 1
ATOM 3942 C C . ASP B 1 121 ? 16.406 12.648 9.102 1 97.69 121 ASP B C 1
ATOM 3944 O O . ASP B 1 121 ? 16.156 11.969 8.102 1 97.69 121 ASP B O 1
ATOM 3948 N N . ALA B 1 122 ? 16.375 13.938 9.086 1 96.94 122 ALA B N 1
ATOM 3949 C CA . ALA B 1 122 ? 15.805 14.656 7.945 1 96.94 122 ALA B CA 1
ATOM 3950 C C . ALA B 1 122 ? 16.797 14.734 6.789 1 96.94 122 ALA B C 1
ATOM 3952 O O . ALA B 1 122 ? 16.422 15.078 5.664 1 96.94 122 ALA B O 1
ATOM 3953 N N . GLU B 1 123 ? 17.984 14.438 7.039 1 95.12 123 GLU B N 1
ATOM 3954 C CA . GLU B 1 123 ? 19 14.492 5.992 1 95.12 123 GLU B CA 1
ATOM 3955 C C . GLU B 1 123 ? 19.25 13.109 5.395 1 95.12 123 GLU B C 1
ATOM 3957 O O . GLU B 1 123 ? 19.375 12.969 4.176 1 95.12 123 GLU B O 1
ATOM 3962 N N . THR B 1 124 ? 19.312 12.094 6.238 1 95.44 124 THR B N 1
ATOM 3963 C CA . THR B 1 124 ? 19.641 10.758 5.75 1 95.44 124 THR B CA 1
ATOM 3964 C C . THR B 1 124 ? 18.375 9.945 5.516 1 95.44 124 THR B C 1
ATOM 3966 O O . THR B 1 124 ? 18.406 8.898 4.871 1 95.44 124 THR B O 1
ATOM 3969 N N . LEU B 1 125 ? 17.266 10.422 6.07 1 96.56 125 LEU B N 1
ATOM 3970 C CA . LEU B 1 125 ? 15.977 9.742 5.988 1 96.56 125 LEU B CA 1
ATOM 3971 C C . LEU B 1 125 ? 16.062 8.328 6.559 1 96.56 125 LEU B C 1
ATOM 3973 O O . LEU B 1 125 ? 15.562 7.375 5.957 1 96.56 125 LEU B O 1
ATOM 3977 N N . THR B 1 126 ? 16.766 8.227 7.637 1 95.56 126 THR B N 1
ATOM 3978 C CA . THR B 1 126 ? 16.875 6.973 8.383 1 95.56 126 THR B CA 1
ATOM 3979 C C . THR B 1 126 ? 16.266 7.117 9.773 1 95.56 126 THR B C 1
ATOM 3981 O O . THR B 1 126 ? 16.281 8.211 10.352 1 95.56 126 THR B O 1
ATOM 3984 N N . PRO B 1 127 ? 15.758 6.012 10.305 1 96.19 127 PRO B N 1
ATOM 3985 C CA . PRO B 1 127 ? 15.18 6.098 11.648 1 96.19 127 PRO B CA 1
ATOM 3986 C C . PRO B 1 127 ? 16.234 6.328 12.727 1 96.19 127 PRO B C 1
ATOM 3988 O O . PRO B 1 127 ? 17.312 5.73 12.68 1 96.19 127 PRO B O 1
ATOM 3991 N N . LYS B 1 128 ? 15.914 7.18 13.648 1 97.56 128 LYS B N 1
ATOM 3992 C CA . LYS B 1 128 ? 16.797 7.438 14.781 1 97.56 128 LYS B CA 1
ATOM 3993 C C . LYS B 1 128 ? 16.344 6.676 16.016 1 97.56 128 LYS B C 1
ATOM 3995 O O . LYS B 1 128 ? 17.141 5.965 16.641 1 97.56 128 LYS B O 1
ATOM 4000 N N . TYR B 1 129 ? 15.102 6.891 16.438 1 98.19 129 TYR B N 1
ATOM 4001 C CA . TYR B 1 129 ? 14.508 6.219 17.594 1 98.19 129 TYR B CA 1
ATOM 4002 C C . TYR B 1 129 ? 12.984 6.254 17.516 1 98.19 129 TYR B C 1
ATOM 4004 O O . TYR B 1 129 ? 12.414 6.91 16.641 1 98.19 129 TYR B O 1
ATOM 4012 N N . GLU B 1 130 ? 12.367 5.488 18.281 1 98.38 130 GLU B N 1
ATOM 4013 C CA . GLU B 1 130 ? 10.914 5.535 18.422 1 98.38 130 GLU B CA 1
ATOM 4014 C C . GLU B 1 130 ? 10.508 5.523 19.906 1 98.38 130 GLU B C 1
ATOM 4016 O O . GLU B 1 130 ? 11.273 5.086 20.766 1 98.38 130 GLU B O 1
ATOM 4021 N N . VAL B 1 131 ? 9.391 6.027 20.188 1 98.81 131 VAL B N 1
ATOM 4022 C CA . VAL B 1 131 ? 8.797 6.062 21.516 1 98.81 131 VAL B CA 1
ATOM 4023 C C . VAL B 1 131 ? 7.418 5.398 21.484 1 98.81 131 VAL B C 1
ATOM 4025 O O . VAL B 1 131 ? 6.5 5.891 20.828 1 98.81 131 VAL B O 1
ATOM 4028 N N . PRO B 1 132 ? 7.262 4.227 22.219 1 98.62 132 PRO B N 1
ATOM 4029 C CA . PRO B 1 132 ? 5.906 3.693 22.344 1 98.62 132 PRO B CA 1
ATOM 4030 C C . PRO B 1 132 ? 4.953 4.664 23.047 1 98.62 132 PRO B C 1
ATOM 4032 O O . PRO B 1 132 ? 5.348 5.336 24 1 98.62 132 PRO B O 1
ATOM 4035 N N . ILE B 1 133 ? 3.77 4.77 22.531 1 98.69 133 ILE B N 1
ATOM 4036 C CA . ILE B 1 133 ? 2.748 5.613 23.141 1 98.69 133 ILE B CA 1
ATOM 4037 C C . ILE B 1 133 ? 1.463 4.812 23.328 1 98.69 133 ILE B C 1
ATOM 4039 O O . ILE B 1 133 ? 1.304 3.732 22.75 1 98.69 133 ILE B O 1
ATOM 4043 N N . PRO B 1 134 ? 0.561 5.324 24.219 1 97.38 134 PRO B N 1
ATOM 4044 C CA . PRO B 1 134 ? -0.72 4.625 24.359 1 97.38 134 PRO B CA 1
ATOM 4045 C C . PRO B 1 134 ? -1.462 4.492 23.031 1 97.38 134 PRO B C 1
ATOM 4047 O O . PRO B 1 134 ? -1.358 5.367 22.156 1 97.38 134 PRO B O 1
ATOM 4050 N N . GLU B 1 135 ? -2.197 3.418 22.875 1 96.25 135 GLU B N 1
ATOM 4051 C CA . GLU B 1 135 ? -2.9 3.109 21.625 1 96.25 135 GLU B CA 1
ATOM 4052 C C . GLU B 1 135 ? -4.168 3.947 21.484 1 96.25 135 GLU B C 1
ATOM 4054 O O . GLU B 1 135 ? -5.273 3.406 21.422 1 96.25 135 GLU B O 1
ATOM 4059 N N . LYS B 1 136 ? -3.941 5.289 21.344 1 96.44 136 LYS B N 1
ATOM 4060 C CA . LYS B 1 136 ? -5.082 6.203 21.375 1 96.44 136 LYS B CA 1
ATOM 4061 C C . LYS B 1 136 ? -4.961 7.262 20.281 1 96.44 136 LYS B C 1
ATOM 4063 O O . LYS B 1 136 ? -5.859 8.094 20.109 1 96.44 136 LYS B O 1
ATOM 4068 N N . ARG B 1 137 ? -3.893 7.215 19.516 1 96.5 137 ARG B N 1
ATOM 4069 C CA . ARG B 1 137 ? -3.639 8.289 18.578 1 96.5 137 ARG B CA 1
ATOM 4070 C C . ARG B 1 137 ? -4.773 8.406 17.562 1 96.5 137 ARG B C 1
ATOM 4072 O O . ARG B 1 137 ? -5.383 7.398 17.188 1 96.5 137 ARG B O 1
ATOM 4079 N N . ALA B 1 138 ? -4.98 9.547 17.156 1 95.12 138 ALA B N 1
ATOM 4080 C CA . ALA B 1 138 ? -5.984 9.797 16.125 1 95.12 138 ALA B CA 1
ATOM 4081 C C . ALA B 1 138 ? -5.574 9.164 14.797 1 95.12 138 ALA B C 1
ATOM 4083 O O . ALA B 1 138 ? -4.434 9.328 14.352 1 95.12 138 ALA B O 1
ATOM 4084 N N . GLN B 1 139 ? -6.438 8.406 14.211 1 91.69 139 GLN B N 1
ATOM 4085 C CA . GLN B 1 139 ? -6.32 7.941 12.836 1 91.69 139 GLN B CA 1
ATOM 4086 C C . GLN B 1 139 ? -7.238 8.734 11.906 1 91.69 139 GLN B C 1
ATOM 4088 O O . GLN B 1 139 ? -8.352 8.289 11.602 1 91.69 139 GLN B O 1
ATOM 4093 N N . ALA B 1 140 ? -6.758 9.867 11.5 1 93 140 ALA B N 1
ATOM 4094 C CA . ALA B 1 140 ? -7.512 10.883 10.773 1 93 140 ALA B CA 1
ATOM 4095 C C . ALA B 1 140 ? -6.746 11.367 9.547 1 93 140 ALA B C 1
ATOM 4097 O O . ALA B 1 140 ? -5.594 10.984 9.344 1 93 140 ALA B O 1
ATOM 4098 N N . LEU B 1 141 ? -7.5 12.141 8.742 1 94.5 141 LEU B N 1
ATOM 4099 C CA . LEU B 1 141 ? -6.812 12.758 7.613 1 94.5 141 LEU B CA 1
ATOM 4100 C C . LEU B 1 141 ? -5.672 13.648 8.102 1 94.5 141 LEU B C 1
ATOM 4102 O O . LEU B 1 141 ? -5.637 14.047 9.266 1 94.5 141 LEU B O 1
ATOM 4106 N N . ASN B 1 142 ? -4.762 13.914 7.223 1 96.25 142 ASN B N 1
ATOM 4107 C CA . ASN B 1 142 ? -3.533 14.602 7.605 1 96.25 142 ASN B CA 1
ATOM 4108 C C . ASN B 1 142 ? -3.76 16.109 7.762 1 96.25 142 ASN B C 1
ATOM 4110 O O . ASN B 1 142 ? -4.012 16.812 6.781 1 96.25 142 ASN B O 1
ATOM 4114 N N . TYR B 1 143 ? -3.691 16.531 8.969 1 97.25 143 TYR B N 1
ATOM 4115 C CA . TYR B 1 143 ? -3.713 17.922 9.359 1 97.25 143 TYR B CA 1
ATOM 4116 C C . TYR B 1 143 ? -2.447 18.297 10.133 1 97.25 143 TYR B C 1
ATOM 4118 O O . TYR B 1 143 ? -1.965 17.516 10.953 1 97.25 143 TYR B O 1
ATOM 4126 N N . ARG B 1 144 ? -2.037 19.484 9.891 1 97.31 144 ARG B N 1
ATOM 4127 C CA . ARG B 1 144 ? -0.846 19.984 10.57 1 97.31 144 ARG B CA 1
ATOM 4128 C C . ARG B 1 144 ? -1.009 19.922 12.078 1 97.31 144 ARG B C 1
ATOM 4130 O O . ARG B 1 144 ? -0.066 19.562 12.797 1 97.31 144 ARG B O 1
ATOM 4137 N N . ASN B 1 145 ? -2.137 20.188 12.586 1 97.69 145 ASN B N 1
ATOM 4138 C CA . ASN B 1 145 ? -2.354 20.422 14.008 1 97.69 145 ASN B CA 1
ATOM 4139 C C . ASN B 1 145 ? -2.578 19.125 14.781 1 97.69 145 ASN B C 1
ATOM 4141 O O . ASN B 1 145 ? -3.027 19.156 15.93 1 97.69 145 ASN B O 1
ATOM 4145 N N . TYR B 1 146 ? -2.311 18 14.172 1 98.06 146 TYR B N 1
ATOM 4146 C CA . TYR B 1 146 ? -2.557 16.75 14.891 1 98.06 146 TYR B CA 1
ATOM 4147 C C . TYR B 1 146 ? -1.269 16.203 15.5 1 98.06 146 TYR B C 1
ATOM 4149 O O . TYR B 1 146 ? -1.304 15.32 16.359 1 98.06 146 TYR B O 1
ATOM 4157 N N . LEU B 1 147 ? -0.218 16.703 15.102 1 98.69 147 LEU B N 1
ATOM 4158 C CA . LEU B 1 147 ? 1.109 16.406 15.625 1 98.69 147 LEU B CA 1
ATOM 4159 C C . LEU B 1 147 ? 1.992 17.641 15.633 1 98.69 147 LEU B C 1
ATOM 4161 O O . LEU B 1 147 ? 2.398 18.125 14.57 1 98.69 147 LEU B O 1
ATOM 4165 N N . GLN B 1 148 ? 2.275 18.125 16.828 1 98.56 148 GLN B N 1
ATOM 4166 C CA . GLN B 1 148 ? 3.004 19.375 16.922 1 98.56 148 GLN B CA 1
ATOM 4167 C C . GLN B 1 148 ? 4.098 19.297 17.984 1 98.56 148 GLN B C 1
ATOM 4169 O O . GLN B 1 148 ? 3.949 18.594 18.984 1 98.56 148 GLN B O 1
ATOM 4174 N N . GLN B 1 149 ? 5.109 20.031 17.734 1 98.56 149 GLN B N 1
ATOM 4175 C CA . GLN B 1 149 ? 6.184 20.188 18.703 1 98.56 149 GLN B CA 1
ATOM 4176 C C . GLN B 1 149 ? 5.941 21.422 19.578 1 98.56 149 GLN B C 1
ATOM 4178 O O . GLN B 1 149 ? 5.48 22.453 19.094 1 98.56 149 GLN B O 1
ATOM 4183 N N . SER B 1 150 ? 6.281 21.266 20.859 1 98.56 150 SER B N 1
ATOM 4184 C CA . SER B 1 150 ? 6.219 22.438 21.734 1 98.56 150 SER B CA 1
ATOM 4185 C C . SER B 1 150 ? 7.164 23.531 21.266 1 98.56 150 SER B C 1
ATOM 4187 O O . SER B 1 150 ? 8.133 23.266 20.562 1 98.56 150 SER B O 1
ATOM 4189 N N . SER B 1 151 ? 6.828 24.719 21.734 1 97.25 151 SER B N 1
ATOM 4190 C CA . SER B 1 151 ? 7.57 25.859 21.219 1 97.25 151 SER B CA 1
ATOM 4191 C C . SER B 1 151 ? 9.023 25.828 21.688 1 97.25 151 SER B C 1
ATOM 4193 O O . SER B 1 151 ? 9.914 26.344 21 1 97.25 151 SER B O 1
ATOM 4195 N N . ASP B 1 152 ? 9.328 25.234 22.812 1 97.19 152 ASP B N 1
ATOM 4196 C CA . ASP B 1 152 ? 10.703 25.141 23.281 1 97.19 152 ASP B CA 1
ATOM 4197 C C . ASP B 1 152 ? 11.43 23.953 22.641 1 97.19 152 ASP B C 1
ATOM 4199 O O . ASP B 1 152 ? 12.609 23.734 22.906 1 97.19 152 ASP B O 1
ATOM 4203 N N . GLY B 1 153 ? 10.703 23.156 21.938 1 97.38 153 GLY B N 1
ATOM 4204 C CA . GLY B 1 153 ? 11.297 22.062 21.188 1 97.38 153 GLY B CA 1
ATOM 4205 C C . GLY B 1 153 ? 11.438 20.781 22 1 97.38 153 GLY B C 1
ATOM 4206 O O . GLY B 1 153 ? 11.875 19.75 21.484 1 97.38 153 GLY B O 1
ATOM 4207 N N . GLY B 1 154 ? 10.984 20.797 23.219 1 97.94 154 GLY B N 1
ATOM 4208 C CA . GLY B 1 154 ? 11.312 19.688 24.094 1 97.94 154 GLY B CA 1
ATOM 4209 C C . GLY B 1 154 ? 10.227 18.625 24.156 1 97.94 154 GLY B C 1
ATOM 4210 O O . GLY B 1 154 ? 10.469 17.516 24.625 1 97.94 154 GLY B O 1
ATOM 4211 N N . LEU B 1 155 ? 9.031 18.969 23.766 1 98.81 155 LEU B N 1
ATOM 4212 C CA . LEU B 1 155 ? 7.902 18.047 23.812 1 98.81 155 LEU B CA 1
ATOM 4213 C C . LEU B 1 155 ? 7.277 17.875 22.438 1 98.81 155 LEU B C 1
ATOM 4215 O O . LEU B 1 155 ? 7.43 18.734 21.562 1 98.81 155 LEU B O 1
ATOM 4219 N N . LEU B 1 156 ? 6.691 16.766 22.234 1 98.88 156 LEU B N 1
ATOM 4220 C CA . LEU B 1 156 ? 5.824 16.484 21.094 1 98.88 156 LEU B CA 1
ATOM 4221 C C . LEU B 1 156 ? 4.402 16.188 21.562 1 98.88 156 LEU B C 1
ATOM 4223 O O . LEU B 1 156 ? 4.195 15.406 22.484 1 98.88 156 LEU B O 1
ATOM 4227 N N . PHE B 1 157 ? 3.436 16.859 21 1 98.88 157 PHE B N 1
ATOM 4228 C CA . PHE B 1 157 ? 2.02 16.688 21.297 1 98.88 157 PHE B CA 1
ATOM 4229 C C . PHE B 1 157 ? 1.346 15.836 20.219 1 98.88 157 PHE B C 1
ATOM 4231 O O . PHE B 1 157 ? 1.416 16.172 19.031 1 98.88 157 PHE B O 1
ATOM 4238 N N . VAL B 1 158 ? 0.688 14.758 20.641 1 98.75 158 VAL B N 1
ATOM 4239 C CA . VAL B 1 158 ? 0.036 13.812 19.734 1 98.75 158 VAL B CA 1
ATOM 4240 C C . VAL B 1 158 ? -1.474 13.836 19.969 1 98.75 158 VAL B C 1
ATOM 4242 O O . VAL B 1 158 ? -1.943 13.531 21.062 1 98.75 158 VAL B O 1
ATOM 4245 N N . GLN B 1 159 ? -2.225 14.164 18.984 1 98.38 159 GLN B N 1
ATOM 4246 C CA . GLN B 1 159 ? -3.68 14.164 19.078 1 98.38 159 GLN B CA 1
ATOM 4247 C C . GLN B 1 159 ? -4.219 12.742 19.203 1 98.38 159 GLN B C 1
ATOM 4249 O O . GLN B 1 159 ? -3.898 11.875 18.375 1 98.38 159 GLN B O 1
ATOM 4254 N N . ASN B 1 160 ? -5.047 12.477 20.203 1 97.62 160 ASN B N 1
ATOM 4255 C CA . ASN B 1 160 ? -5.742 11.211 20.391 1 97.62 160 ASN B CA 1
ATOM 4256 C C . ASN B 1 160 ? -7.227 11.328 20.047 1 97.62 160 ASN B C 1
ATOM 4258 O O . ASN B 1 160 ? -7.801 12.414 20.125 1 97.62 160 ASN B O 1
ATOM 4262 N N . ALA B 1 161 ? -7.848 10.234 19.688 1 92.88 161 ALA B N 1
ATOM 4263 C CA . ALA B 1 161 ? -9.266 10.25 19.344 1 92.88 161 ALA B CA 1
ATOM 4264 C C . ALA B 1 161 ? -10.055 9.281 20.219 1 92.88 161 ALA B C 1
ATOM 4266 O O . ALA B 1 161 ? -11.281 9.391 20.328 1 92.88 161 ALA B O 1
ATOM 4267 N N . THR B 1 162 ? -9.609 8.211 20.828 1 79.56 162 THR B N 1
ATOM 4268 C CA . THR B 1 162 ? -10.375 7.18 21.516 1 79.56 162 THR B CA 1
ATOM 4269 C C . THR B 1 162 ? -9.859 6.992 22.938 1 79.56 162 THR B C 1
ATOM 4271 O O . THR B 1 162 ? -8.648 7.031 23.172 1 79.56 162 THR B O 1
ATOM 4274 N N . PRO B 1 163 ? -10.852 6.754 23.719 1 74.19 163 PRO B N 1
ATOM 4275 C CA . PRO B 1 163 ? -12.312 6.805 23.641 1 74.19 163 PRO B CA 1
ATOM 4276 C C . PRO B 1 163 ? -12.852 8.234 23.578 1 74.19 163 PRO B C 1
ATOM 4278 O O . PRO B 1 163 ? -13.945 8.461 23.078 1 74.19 163 PRO B O 1
ATOM 4281 N N . ALA B 1 164 ? -12 9.133 24.234 1 83.75 164 ALA B N 1
ATOM 4282 C CA . ALA B 1 164 ? -12.234 10.57 24.172 1 83.75 164 ALA B CA 1
ATOM 4283 C C . ALA B 1 164 ? -10.984 11.312 23.703 1 83.75 164 ALA B C 1
ATOM 4285 O O . ALA B 1 164 ? -9.875 10.789 23.797 1 83.75 164 ALA B O 1
ATOM 4286 N N . SER B 1 165 ? -11.234 12.453 23.156 1 93.31 165 SER B N 1
ATOM 4287 C CA . SER B 1 165 ? -10.094 13.242 22.703 1 93.31 165 SER B CA 1
ATOM 4288 C C . SER B 1 165 ? -9.141 13.531 23.859 1 93.31 165 SER B C 1
ATOM 4290 O O . SER B 1 165 ? -9.578 13.766 24.984 1 93.31 165 SER B O 1
ATOM 4292 N N . SER B 1 166 ? -7.922 13.383 23.719 1 97.12 166 SER B N 1
ATOM 4293 C CA . SER B 1 166 ? -6.82 13.703 24.609 1 97.12 166 SER B CA 1
ATOM 4294 C C . SER B 1 166 ? -5.539 13.984 23.828 1 97.12 166 SER B C 1
ATOM 4296 O O . SER B 1 166 ? -5.539 13.977 22.594 1 97.12 166 SER B O 1
ATOM 4298 N N . VAL B 1 167 ? -4.555 14.406 24.516 1 98.31 167 VAL B N 1
ATOM 4299 C CA . VAL B 1 167 ? -3.266 14.68 23.891 1 98.31 167 VAL B CA 1
ATOM 4300 C C . VAL B 1 167 ? -2.17 13.875 24.594 1 98.31 167 VAL B C 1
ATOM 4302 O O . VAL B 1 167 ? -1.969 14.016 25.797 1 98.31 167 VAL B O 1
ATOM 4305 N N . THR B 1 168 ? -1.513 12.992 23.844 1 98.56 168 THR B N 1
ATOM 4306 C CA . THR B 1 168 ? -0.317 12.328 24.359 1 98.56 168 THR B CA 1
ATOM 4307 C C . THR B 1 168 ? 0.892 13.258 24.281 1 98.56 168 THR B C 1
ATOM 4309 O O . THR B 1 168 ? 1.086 13.953 23.281 1 98.56 168 THR B O 1
ATOM 4312 N N . VAL B 1 169 ? 1.651 13.297 25.375 1 98.81 169 VAL B N 1
ATOM 4313 C CA . VAL B 1 169 ? 2.867 14.102 25.438 1 98.81 169 VAL B CA 1
ATOM 4314 C C . VAL B 1 169 ? 4.09 13.195 25.422 1 98.81 169 VAL B C 1
ATOM 4316 O O . VAL B 1 169 ? 4.195 12.266 26.219 1 98.81 169 VAL B O 1
ATOM 4319 N N . VAL B 1 170 ? 4.953 13.461 24.5 1 98.88 170 VAL B N 1
ATOM 4320 C CA . VAL B 1 170 ? 6.227 12.758 24.406 1 98.88 170 VAL B CA 1
ATOM 4321 C C . VAL B 1 170 ? 7.371 13.703 24.766 1 98.88 170 VAL B C 1
ATOM 4323 O O . VAL B 1 170 ? 7.449 14.812 24.25 1 98.88 170 VAL B O 1
ATOM 4326 N N . ASP B 1 171 ? 8.219 13.297 25.672 1 98.81 171 ASP B N 1
ATOM 4327 C CA . ASP B 1 171 ? 9.438 14.039 25.984 1 98.81 171 ASP B CA 1
ATOM 4328 C C . ASP B 1 171 ? 10.555 13.711 25 1 98.81 171 ASP B C 1
ATOM 4330 O O . ASP B 1 171 ? 11.031 12.57 24.938 1 98.81 171 ASP B O 1
ATOM 4334 N N . LEU B 1 172 ? 11.008 14.688 24.312 1 98.31 172 LEU B N 1
ATOM 4335 C CA . LEU B 1 172 ? 11.945 14.438 23.219 1 98.31 172 LEU B CA 1
ATOM 4336 C C . LEU B 1 172 ? 13.375 14.336 23.734 1 98.31 172 LEU B C 1
ATOM 4338 O O . LEU B 1 172 ? 14.258 13.82 23.047 1 98.31 172 LEU B O 1
ATOM 4342 N N . LYS B 1 173 ? 13.648 14.805 24.875 1 97.06 173 LYS B N 1
ATOM 4343 C CA . LYS B 1 173 ? 14.977 14.68 25.484 1 97.06 173 LYS B CA 1
ATOM 4344 C C . LYS B 1 173 ? 15.18 13.281 26.062 1 97.06 173 LYS B C 1
ATOM 4346 O O . LYS B 1 173 ? 16.172 12.625 25.75 1 97.06 173 LYS B O 1
ATOM 4351 N N . THR B 1 174 ? 14.195 12.828 26.844 1 98.06 174 THR B N 1
ATOM 4352 C CA . THR B 1 174 ? 14.312 11.508 27.438 1 98.06 174 THR B CA 1
ATOM 4353 C C . THR B 1 174 ? 13.836 10.43 26.469 1 98.06 174 THR B C 1
ATOM 4355 O O . THR B 1 174 ? 14.078 9.242 26.672 1 98.06 174 THR B O 1
ATOM 4358 N N . ARG B 1 175 ? 13.133 10.852 25.406 1 98.38 175 ARG B N 1
ATOM 4359 C CA . ARG B 1 175 ? 12.578 9.953 24.406 1 98.38 175 ARG B CA 1
ATOM 4360 C C . ARG B 1 175 ? 11.641 8.938 25.031 1 98.38 175 ARG B C 1
ATOM 4362 O O . ARG B 1 175 ? 11.781 7.73 24.812 1 98.38 175 ARG B O 1
ATOM 4369 N N . LYS B 1 176 ? 10.742 9.469 25.828 1 98.62 176 LYS B N 1
ATOM 4370 C CA . LYS B 1 176 ? 9.766 8.633 26.531 1 98.62 176 LYS B CA 1
ATOM 4371 C C . LYS B 1 176 ? 8.383 9.273 26.5 1 98.62 176 LYS B C 1
ATOM 4373 O O . LYS B 1 176 ? 8.258 10.5 26.391 1 98.62 176 LYS B O 1
ATOM 4378 N N . PHE B 1 177 ? 7.41 8.43 26.625 1 98.69 177 PHE B N 1
ATOM 4379 C CA . PHE B 1 177 ? 6.062 8.891 26.938 1 98.69 177 PHE B CA 1
ATOM 4380 C C . PHE B 1 177 ? 6.031 9.633 28.266 1 98.69 177 PHE B C 1
ATOM 4382 O O . PHE B 1 177 ? 6.508 9.125 29.281 1 98.69 177 PHE B O 1
ATOM 4389 N N . ALA B 1 178 ? 5.512 10.859 28.219 1 98.69 178 ALA B N 1
ATOM 4390 C CA . ALA B 1 178 ? 5.523 11.672 29.438 1 98.69 178 ALA B CA 1
ATOM 4391 C C . ALA B 1 178 ? 4.156 11.664 30.125 1 98.69 178 ALA B C 1
ATOM 4393 O O . ALA B 1 178 ? 4.07 11.547 31.344 1 98.69 178 ALA B O 1
ATOM 4394 N N . ASP B 1 179 ? 3.1 11.922 29.312 1 97.88 179 ASP B N 1
ATOM 4395 C CA . ASP B 1 179 ? 1.767 12 29.906 1 97.88 179 ASP B CA 1
ATOM 4396 C C . ASP B 1 179 ? 0.687 11.953 28.828 1 97.88 179 ASP B C 1
ATOM 4398 O O . ASP B 1 179 ? 0.989 12.047 27.641 1 97.88 179 ASP B O 1
ATOM 4402 N N . GLU B 1 180 ? -0.495 11.703 29.25 1 97.31 180 GLU B N 1
ATOM 4403 C CA . GLU B 1 180 ? -1.701 11.898 28.453 1 97.31 180 GLU B CA 1
ATOM 4404 C C . GLU B 1 180 ? -2.582 12.992 29.047 1 97.31 180 GLU B C 1
ATOM 4406 O O . GLU B 1 180 ? -3.137 12.828 30.141 1 97.31 180 GLU B O 1
ATOM 4411 N N . VAL B 1 181 ? -2.764 14 28.375 1 97.44 181 VAL B N 1
ATOM 4412 C CA . VAL B 1 181 ? -3.521 15.148 28.875 1 97.44 181 VAL B CA 1
ATOM 4413 C C . VAL B 1 181 ? -5 14.969 28.547 1 97.44 181 VAL B C 1
ATOM 4415 O O . VAL B 1 181 ? -5.43 15.227 27.422 1 97.44 181 VAL B O 1
ATOM 4418 N N . THR B 1 182 ? -5.789 14.695 29.516 1 93.94 182 THR B N 1
ATOM 4419 C CA . THR B 1 182 ? -7.215 14.438 29.328 1 93.94 182 THR B CA 1
ATOM 4420 C C . THR B 1 182 ? -8.016 15.727 29.484 1 93.94 182 THR B C 1
ATOM 4422 O O . THR B 1 182 ? -9.195 15.773 29.125 1 93.94 182 THR B O 1
ATOM 4425 N N . ALA B 1 183 ? -7.316 16.781 29.984 1 85 183 ALA B N 1
ATOM 4426 C CA . ALA B 1 183 ? -7.969 18.078 30.156 1 85 183 ALA B CA 1
ATOM 4427 C C . ALA B 1 183 ? -8.523 18.594 28.828 1 85 183 ALA B C 1
ATOM 4429 O O . ALA B 1 183 ? -9.375 19.5 28.812 1 85 183 ALA B O 1
ATOM 4430 N N . ALA B 1 184 ? -8.125 18.078 27.797 1 84.06 184 ALA B N 1
ATOM 4431 C CA . ALA B 1 184 ? -8.539 18.5 26.469 1 84.06 184 ALA B CA 1
ATOM 4432 C C . ALA B 1 184 ? -9.734 17.672 25.969 1 84.06 184 ALA B C 1
ATOM 4434 O O . ALA B 1 184 ? -10.078 17.719 24.797 1 84.06 184 ALA B O 1
ATOM 4435 N N . ALA B 1 185 ? -10.352 16.938 26.875 1 85.25 185 ALA B N 1
ATOM 4436 C CA . ALA B 1 185 ? -11.516 16.156 26.469 1 85.25 185 ALA B CA 1
ATOM 4437 C C . ALA B 1 185 ? -12.617 17.047 25.906 1 85.25 185 ALA B C 1
ATOM 4439 O O . ALA B 1 185 ? -12.914 18.094 26.469 1 85.25 185 ALA B O 1
ATOM 4440 N N . GLY B 1 186 ? -13.133 16.625 24.781 1 91.81 186 GLY B N 1
ATOM 4441 C CA . GLY B 1 186 ? -14.164 17.406 24.109 1 91.81 186 GLY B CA 1
ATOM 4442 C C . GLY B 1 186 ? -13.602 18.484 23.203 1 91.81 186 GLY B C 1
ATOM 4443 O O . GLY B 1 186 ? -14.359 19.25 22.594 1 91.81 186 GLY B O 1
ATOM 4444 N N . CYS B 1 187 ? -12.328 18.641 23.219 1 96.5 187 CYS B N 1
ATOM 4445 C CA . CYS B 1 187 ? -11.641 19.594 22.359 1 96.5 187 CYS B CA 1
ATOM 4446 C C . CYS B 1 187 ? -10.758 18.891 21.344 1 96.5 187 CYS B C 1
ATOM 4448 O O . CYS B 1 187 ? -10.438 17.703 21.5 1 96.5 187 CYS B O 1
ATOM 4450 N N . TRP B 1 188 ? -10.445 19.547 20.203 1 96.44 188 TRP B N 1
ATOM 4451 C CA . TRP B 1 188 ? -9.719 18.938 19.094 1 96.44 188 TRP B CA 1
ATOM 4452 C C . TRP B 1 188 ? -8.742 19.938 18.469 1 96.44 188 TRP B C 1
ATOM 4454 O O . TRP B 1 188 ? -9 21.141 18.453 1 96.44 188 TRP B O 1
ATOM 4464 N N . SER B 1 189 ? -7.648 19.375 17.984 1 96.69 189 SER B N 1
ATOM 4465 C CA . SER B 1 189 ? -6.625 20.172 17.328 1 96.69 189 SER B CA 1
ATOM 4466 C C . SER B 1 189 ? -5.598 20.703 18.328 1 96.69 189 SER B C 1
ATOM 4468 O O . SER B 1 189 ? -5.957 21.125 19.422 1 96.69 189 SER B O 1
ATOM 4470 N N . ILE B 1 190 ? -4.379 20.609 17.969 1 98.44 190 ILE B N 1
ATOM 4471 C CA . ILE B 1 190 ? -3.279 21.078 18.797 1 98.44 190 ILE B CA 1
ATOM 4472 C C . ILE B 1 190 ? -2.725 22.391 18.234 1 98.44 190 ILE B C 1
ATOM 4474 O O . ILE B 1 190 ? -2.16 22.406 17.141 1 98.44 190 ILE B O 1
ATOM 4478 N N . ILE B 1 191 ? -2.869 23.438 19 1 98.31 191 ILE B N 1
ATOM 4479 C CA . ILE B 1 191 ? -2.385 24.766 18.656 1 98.31 191 ILE B CA 1
ATOM 4480 C C . ILE B 1 191 ? -1.27 25.172 19.609 1 98.31 191 ILE B C 1
ATOM 4482 O O . ILE B 1 191 ? -1.489 25.266 20.828 1 98.31 191 ILE B O 1
ATOM 4486 N N . VAL B 1 192 ? -0.082 25.453 19.094 1 98.19 192 VAL B N 1
ATOM 4487 C CA . VAL B 1 192 ? 1.077 25.734 19.938 1 98.19 192 VAL B CA 1
ATOM 4488 C C . VAL B 1 192 ? 1.444 27.203 19.859 1 98.19 192 VAL B C 1
ATOM 4490 O O . VAL B 1 192 ? 2.006 27.656 18.859 1 98.19 192 VAL B O 1
ATOM 4493 N N . PRO B 1 193 ? 1.112 27.953 20.922 1 97.25 193 PRO B N 1
ATOM 4494 C CA . PRO B 1 193 ? 1.532 29.359 20.922 1 97.25 193 PRO B CA 1
ATOM 4495 C C . PRO B 1 193 ? 3.049 29.531 21 1 97.25 193 PRO B C 1
ATOM 4497 O O . PRO B 1 193 ? 3.688 28.906 21.859 1 97.25 193 PRO B O 1
ATOM 4500 N N . PRO B 1 194 ? 3.615 30.391 20.203 1 96.31 194 PRO B N 1
ATOM 4501 C CA . PRO B 1 194 ? 5.074 30.484 20.156 1 96.31 194 PRO B CA 1
ATOM 4502 C C . PRO B 1 194 ? 5.66 31.094 21.438 1 96.31 194 PRO B C 1
ATOM 4504 O O . PRO B 1 194 ? 6.812 30.812 21.781 1 96.31 194 PRO B O 1
ATOM 4507 N N . SER B 1 195 ? 4.93 31.859 22.172 1 96.38 195 SER B N 1
ATOM 4508 C CA . SER B 1 195 ? 5.477 32.562 23.328 1 96.38 195 SER B CA 1
ATOM 4509 C C . SER B 1 195 ? 5.344 31.75 24.594 1 96.38 195 SER B C 1
ATOM 4511 O O . SER B 1 195 ? 5.852 32.125 25.656 1 96.38 195 SER B O 1
ATOM 4513 N N . ARG B 1 196 ? 4.707 30.672 24.5 1 95.19 196 ARG B N 1
ATOM 4514 C CA . ARG B 1 196 ? 4.555 29.781 25.641 1 95.19 196 ARG B CA 1
ATOM 4515 C C . ARG B 1 196 ? 5.305 28.469 25.422 1 95.19 196 ARG B C 1
ATOM 4517 O O . ARG B 1 196 ? 4.836 27.594 24.672 1 95.19 196 ARG B O 1
ATOM 4524 N N . PRO B 1 197 ? 6.34 28.25 26.078 1 93.81 197 PRO B N 1
ATOM 4525 C CA . PRO B 1 197 ? 7.293 27.203 25.719 1 93.81 197 PRO B CA 1
ATOM 4526 C C . PRO B 1 197 ? 6.68 25.812 25.75 1 93.81 197 PRO B C 1
ATOM 4528 O O . PRO B 1 197 ? 7.008 24.969 24.922 1 93.81 197 PRO B O 1
ATOM 4531 N N . ARG B 1 198 ? 5.816 25.531 26.734 1 96.62 198 ARG B N 1
ATOM 4532 C CA . ARG B 1 198 ? 5.254 24.203 26.922 1 96.62 198 ARG B CA 1
ATOM 4533 C C . ARG B 1 198 ? 3.752 24.266 27.188 1 96.62 198 ARG B C 1
ATOM 4535 O O . ARG B 1 198 ? 3.283 23.906 28.266 1 96.62 198 ARG B O 1
ATOM 4542 N N . SER B 1 199 ? 3.082 24.75 26.141 1 97.81 199 SER B N 1
ATOM 4543 C CA . SER B 1 199 ? 1.629 24.891 26.203 1 97.81 199 SER B CA 1
ATOM 4544 C C . SER B 1 199 ? 0.994 24.562 24.844 1 97.81 199 SER B C 1
ATOM 4546 O O . SER B 1 199 ? 1.661 24.609 23.812 1 97.81 199 SER B O 1
ATOM 4548 N N . PHE B 1 200 ? -0.207 24.125 24.938 1 98.19 200 PHE B N 1
ATOM 4549 C CA . PHE B 1 200 ? -1.009 24.031 23.719 1 98.19 200 PHE B CA 1
ATOM 4550 C C . PHE B 1 200 ? -2.449 24.453 24 1 98.19 200 PHE B C 1
ATOM 4552 O O . PHE B 1 200 ? -2.906 24.422 25.141 1 98.19 200 PHE B O 1
ATOM 4559 N N . ALA B 1 201 ? -3.082 24.938 22.984 1 98.31 201 ALA B N 1
ATOM 4560 C CA . ALA B 1 201 ? -4.52 25.203 23.016 1 98.31 201 ALA B CA 1
ATOM 4561 C C . ALA B 1 201 ? -5.273 24.25 22.094 1 98.31 201 ALA B C 1
ATOM 4563 O O . ALA B 1 201 ? -4.684 23.625 21.219 1 98.31 201 ALA B O 1
ATOM 4564 N N . SER B 1 202 ? -6.562 24.031 22.375 1 98.19 202 SER B N 1
ATOM 4565 C CA . SER B 1 202 ? -7.418 23.156 21.578 1 98.19 202 SER B CA 1
ATOM 4566 C C . SER B 1 202 ? -8.82 23.734 21.438 1 98.19 202 SER B C 1
ATOM 4568 O O . SER B 1 202 ? -9.328 24.391 22.344 1 98.19 202 SER B O 1
ATOM 4570 N N . ILE B 1 203 ? -9.414 23.453 20.312 1 98.19 203 ILE B N 1
ATOM 4571 C CA . ILE B 1 203 ? -10.758 23.938 20 1 98.19 203 ILE B CA 1
ATOM 4572 C C . ILE B 1 203 ? -11.797 23.016 20.625 1 98.19 203 ILE B C 1
ATOM 4574 O O . ILE B 1 203 ? -11.82 21.812 20.359 1 98.19 203 ILE B O 1
ATOM 4578 N N . CYS B 1 204 ? -12.773 23.609 21.406 1 97.44 204 CYS B N 1
ATOM 4579 C CA . CYS B 1 204 ? -13.766 22.781 22.094 1 97.44 204 CYS B CA 1
ATOM 4580 C C . CYS B 1 204 ? -15.094 22.797 21.344 1 97.44 204 CYS B C 1
ATOM 4582 O O . CYS B 1 204 ? -15.367 23.703 20.578 1 97.44 204 CYS B O 1
ATOM 4584 N N . GLY B 1 205 ? -15.875 21.844 21.641 1 95.75 205 GLY B N 1
ATOM 4585 C CA . GLY B 1 205 ? -17.125 21.609 20.938 1 95.75 205 GLY B CA 1
ATOM 4586 C C . GLY B 1 205 ? -18.156 22.703 21.188 1 95.75 205 GLY B C 1
ATOM 4587 O O . GLY B 1 205 ? -19.141 22.812 20.453 1 95.75 205 GLY B O 1
ATOM 4588 N N . ASP B 1 206 ? -17.953 23.516 22.203 1 96.75 206 ASP B N 1
ATOM 4589 C CA . ASP B 1 206 ? -18.906 24.578 22.516 1 96.75 206 ASP B CA 1
ATOM 4590 C C . ASP B 1 206 ? -18.438 25.922 21.969 1 96.75 206 ASP B C 1
ATOM 4592 O O . ASP B 1 206 ? -19 26.969 22.312 1 96.75 206 ASP B O 1
ATOM 4596 N N . GLY B 1 207 ? -17.375 25.922 21.172 1 98.06 207 GLY B N 1
ATOM 4597 C CA . GLY B 1 207 ? -16.875 27.141 20.547 1 98.06 207 GLY B CA 1
ATOM 4598 C C . GLY B 1 207 ? -15.789 27.828 21.344 1 98.06 207 GLY B C 1
ATOM 4599 O O . GLY B 1 207 ? -15.25 28.844 20.922 1 98.06 207 GLY B O 1
ATOM 4600 N N . SER B 1 208 ? -15.508 27.281 22.531 1 97.88 208 SER B N 1
ATOM 4601 C CA . SER B 1 208 ? -14.43 27.797 23.375 1 97.88 208 SER B CA 1
ATOM 4602 C C . SER B 1 208 ? -13.102 27.109 23.047 1 97.88 208 SER B C 1
ATOM 4604 O O . SER B 1 208 ? -13.008 26.359 22.078 1 97.88 208 SER B O 1
ATOM 4606 N N . PHE B 1 209 ? -12.086 27.516 23.781 1 98.12 209 PHE B N 1
ATOM 4607 C CA . PHE B 1 209 ? -10.773 26.891 23.734 1 98.12 209 PHE B CA 1
ATOM 4608 C C . PHE B 1 209 ? -10.32 26.469 25.125 1 98.12 209 PHE B C 1
ATOM 4610 O O . PHE B 1 209 ? -10.703 27.094 26.125 1 98.12 209 PHE B O 1
ATOM 4617 N N . VAL B 1 210 ? -9.609 25.438 25.188 1 97.62 210 VAL B N 1
ATOM 4618 C CA . VAL B 1 210 ? -8.859 25.109 26.391 1 97.62 210 VAL B CA 1
ATOM 4619 C C . VAL B 1 210 ? -7.367 25.281 26.141 1 97.62 210 VAL B C 1
ATOM 4621 O O . VAL B 1 210 ? -6.863 24.938 25.078 1 97.62 210 VAL B O 1
ATOM 4624 N N . THR B 1 211 ? -6.707 25.922 26.984 1 97.75 211 THR B N 1
ATOM 4625 C CA . THR B 1 211 ? -5.254 26.047 26.984 1 97.75 211 THR B CA 1
ATOM 4626 C C . THR B 1 211 ? -4.652 25.25 28.141 1 97.75 211 THR B C 1
ATOM 4628 O O . THR B 1 211 ? -5.105 25.391 29.281 1 97.75 211 THR B O 1
ATOM 4631 N N . VAL B 1 212 ? -3.688 24.453 27.844 1 97.88 212 VAL B N 1
ATOM 4632 C CA . VAL B 1 212 ? -3.041 23.625 28.844 1 97.88 212 VAL B CA 1
ATOM 4633 C C . VAL B 1 212 ? -1.557 23.969 28.938 1 97.88 212 VAL B C 1
ATOM 4635 O O . VAL B 1 212 ? -0.872 24.047 27.906 1 97.88 212 VAL B O 1
ATOM 4638 N N . ASP B 1 213 ? -1.08 24.203 30.094 1 97.75 213 ASP B N 1
ATOM 4639 C CA . ASP B 1 213 ? 0.341 24.375 30.375 1 97.75 213 ASP B CA 1
ATOM 4640 C C . ASP B 1 213 ? 0.957 23.094 30.938 1 97.75 213 ASP B C 1
ATOM 4642 O O . ASP B 1 213 ? 0.321 22.375 31.703 1 97.75 213 ASP B O 1
ATOM 4646 N N . LEU B 1 214 ? 2.154 22.891 30.516 1 98.19 214 LEU B N 1
ATOM 4647 C CA . LEU B 1 214 ? 2.869 21.719 31 1 98.19 214 LEU B CA 1
ATOM 4648 C C . LEU B 1 214 ? 4.145 22.109 31.734 1 98.19 214 LEU B C 1
ATOM 4650 O O . LEU B 1 214 ? 4.758 23.141 31.422 1 98.19 214 LEU B O 1
ATOM 4654 N N . ASP B 1 215 ? 4.586 21.297 32.719 1 97.81 215 ASP B N 1
ATOM 4655 C CA . ASP B 1 215 ? 5.824 21.547 33.438 1 97.81 215 ASP B CA 1
ATOM 4656 C C . ASP B 1 215 ? 7.023 20.938 32.719 1 97.81 215 ASP B C 1
ATOM 4658 O O . ASP B 1 215 ? 6.906 20.484 31.578 1 97.81 215 ASP B O 1
ATOM 4662 N N . ALA B 1 216 ? 8.117 20.969 33.375 1 96.38 216 ALA B N 1
ATOM 4663 C CA . ALA B 1 216 ? 9.375 20.531 32.781 1 96.38 216 ALA B CA 1
ATOM 4664 C C . ALA B 1 216 ? 9.328 19.047 32.438 1 96.38 216 ALA B C 1
ATOM 4666 O O . ALA B 1 216 ? 10 18.594 31.484 1 96.38 216 ALA B O 1
ATOM 4667 N N . ALA B 1 217 ? 8.539 18.297 33.125 1 96.25 217 ALA B N 1
ATOM 4668 C CA . ALA B 1 217 ? 8.445 16.859 32.938 1 96.25 217 ALA B CA 1
ATOM 4669 C C . ALA B 1 217 ? 7.371 16.516 31.906 1 96.25 217 ALA B C 1
ATOM 4671 O O . ALA B 1 217 ? 7.141 15.352 31.594 1 96.25 217 ALA B O 1
ATOM 4672 N N . GLY B 1 218 ? 6.699 17.562 31.359 1 97.44 218 GLY B N 1
ATOM 4673 C CA . GLY B 1 218 ? 5.668 17.328 30.359 1 97.44 218 GLY B CA 1
ATOM 4674 C C . GLY B 1 218 ? 4.324 16.969 30.969 1 97.44 218 GLY B C 1
ATOM 4675 O O . GLY B 1 218 ? 3.479 16.375 30.297 1 97.44 218 GLY B O 1
ATOM 4676 N N . LYS B 1 219 ? 4.176 17.234 32.188 1 97.56 219 LYS B N 1
ATOM 4677 C CA . LYS B 1 219 ? 2.91 17.016 32.875 1 97.56 219 LYS B CA 1
ATOM 4678 C C . LYS B 1 219 ? 2.102 18.312 33 1 97.56 219 LYS B C 1
ATOM 4680 O O . LYS B 1 219 ? 2.67 19.391 33.125 1 97.56 219 LYS B O 1
ATOM 4685 N N . PRO B 1 220 ? 0.798 18.141 33 1 97.44 220 PRO B N 1
ATOM 4686 C CA . PRO B 1 220 ? -0.016 19.359 33.125 1 97.44 220 PRO B CA 1
ATOM 4687 C C . PRO B 1 220 ? 0.26 20.125 34.406 1 97.44 220 PRO B C 1
ATOM 4689 O O . PRO B 1 220 ? 0.321 19.547 35.5 1 97.44 220 PRO B O 1
ATOM 4692 N N . SER B 1 221 ? 0.4 21.422 34.25 1 97 221 SER B N 1
ATOM 4693 C CA . SER B 1 221 ? 0.674 22.281 35.406 1 97 221 SER B CA 1
ATOM 4694 C C . SER B 1 221 ? -0.358 23.406 35.531 1 97 221 SER B C 1
ATOM 4696 O O . SER B 1 221 ? -0.364 24.156 36.5 1 97 221 SER B O 1
ATOM 4698 N N . GLY B 1 222 ? -1.199 23.562 34.5 1 95.5 222 GLY B N 1
ATOM 4699 C CA . GLY B 1 222 ? -2.264 24.547 34.469 1 95.5 222 GLY B CA 1
ATOM 4700 C C . GLY B 1 222 ? -3.207 24.375 33.281 1 95.5 222 GLY B C 1
ATOM 4701 O O . GLY B 1 222 ? -2.854 23.734 32.312 1 95.5 222 GLY B O 1
ATOM 4702 N N . GLN B 1 223 ? -4.387 24.906 33.438 1 95.38 223 GLN B N 1
ATOM 4703 C CA . GLN B 1 223 ? -5.379 24.891 32.375 1 95.38 223 GLN B CA 1
ATOM 4704 C C . GLN B 1 223 ? -6.316 26.094 32.469 1 95.38 223 GLN B C 1
ATOM 4706 O O . GLN B 1 223 ? -6.629 26.547 33.562 1 95.38 223 GLN B O 1
ATOM 4711 N N . GLN B 1 224 ? -6.73 26.516 31.375 1 96.06 224 GLN B N 1
ATOM 4712 C CA . GLN B 1 224 ? -7.691 27.625 31.281 1 96.06 224 GLN B CA 1
ATOM 4713 C C . GLN B 1 224 ? -8.688 27.391 30.156 1 96.06 224 GLN B C 1
ATOM 4715 O O . GLN B 1 224 ? -8.289 27 29.047 1 96.06 224 GLN B O 1
ATOM 4720 N N . ARG B 1 225 ? -9.914 27.578 30.391 1 96.44 225 ARG B N 1
ATOM 4721 C CA . ARG B 1 225 ? -10.953 27.531 29.359 1 96.44 225 ARG B CA 1
ATOM 4722 C C . ARG B 1 225 ? -11.438 28.938 29.016 1 96.44 225 ARG B C 1
ATOM 4724 O O . ARG B 1 225 ? -11.633 29.781 29.906 1 96.44 225 ARG B O 1
ATOM 4731 N N . SER B 1 226 ? -11.656 29.156 27.828 1 97.75 226 SER B N 1
ATOM 4732 C CA . SER B 1 226 ? -12.117 30.469 27.391 1 97.75 226 SER B CA 1
ATOM 4733 C C . SER B 1 226 ? -13.633 30.516 27.281 1 97.75 226 SER B C 1
ATOM 4735 O O . SER B 1 226 ? -14.305 29.484 27.391 1 97.75 226 SER B O 1
ATOM 4737 N N . LYS B 1 227 ? -14.094 31.797 27.172 1 97 227 LYS B N 1
ATOM 4738 C CA . LYS B 1 227 ? -15.445 31.953 26.625 1 97 227 LYS B CA 1
ATOM 4739 C C . LYS B 1 227 ? -15.508 31.5 25.172 1 97 227 LYS B C 1
ATOM 4741 O O . LYS B 1 227 ? -14.477 31.375 24.516 1 97 227 LYS B O 1
ATOM 4746 N N . PRO B 1 228 ? -16.719 31.188 24.641 1 98 228 PRO B N 1
ATOM 4747 C CA . PRO B 1 228 ? -16.812 30.828 23.219 1 98 228 PRO B CA 1
ATOM 4748 C C . PRO B 1 228 ? -16.359 31.953 22.297 1 98 228 PRO B C 1
ATOM 4750 O O . PRO B 1 228 ? -16.688 33.125 22.531 1 98 228 PRO B O 1
ATOM 4753 N N . MET B 1 229 ? -15.586 31.594 21.328 1 98.19 229 MET B N 1
ATOM 4754 C CA . MET B 1 229 ? -15.164 32.562 20.312 1 98.19 229 MET B CA 1
ATOM 4755 C C . MET B 1 229 ? -16.156 32.594 19.156 1 98.19 229 MET B C 1
ATOM 4757 O O . MET B 1 229 ? -16.328 33.625 18.516 1 98.19 229 MET B O 1
ATOM 4761 N N . PHE B 1 230 ? -16.797 31.547 18.844 1 97.25 230 PHE B N 1
ATOM 4762 C CA . PHE B 1 230 ? -17.688 31.391 17.703 1 97.25 230 PHE B CA 1
ATOM 4763 C C . PHE B 1 230 ? -18.922 30.578 18.094 1 97.25 230 PHE B C 1
ATOM 4765 O O . PHE B 1 230 ? -18.906 29.844 19.078 1 97.25 230 PHE B O 1
ATOM 4772 N N . GLU B 1 231 ? -20.016 30.75 17.359 1 96.38 231 GLU B N 1
ATOM 4773 C CA . GLU B 1 231 ? -21.234 29.938 17.531 1 96.38 231 GLU B CA 1
ATOM 4774 C C . GLU B 1 231 ? -21.172 28.672 16.672 1 96.38 231 GLU B C 1
ATOM 4776 O O . GLU B 1 231 ? -21.297 28.734 15.445 1 96.38 231 GLU B O 1
ATOM 4781 N N . VAL B 1 232 ? -21.109 27.578 17.312 1 95.94 232 VAL B N 1
ATOM 4782 C CA . VAL B 1 232 ? -20.781 26.312 16.672 1 95.94 232 VAL B CA 1
ATOM 4783 C C . VAL B 1 232 ? -21.844 25.969 15.641 1 95.94 232 VAL B C 1
ATOM 4785 O O . VAL B 1 232 ? -21.531 25.453 14.562 1 95.94 232 VAL B O 1
ATOM 4788 N N . GLU B 1 233 ? -23.094 26.172 15.828 1 95.5 233 GLU B N 1
ATOM 4789 C CA . GLU B 1 233 ? -24.172 25.797 14.922 1 95.5 233 GLU B CA 1
ATOM 4790 C C . GLU B 1 233 ? -24.328 26.812 13.789 1 95.5 233 GLU B C 1
ATOM 4792 O O . GLU B 1 233 ? -24.625 26.438 12.656 1 95.5 233 GLU B O 1
ATOM 4797 N N . LYS B 1 234 ? -24.062 27.984 14.094 1 96.12 234 LYS B N 1
ATOM 4798 C CA . LYS B 1 234 ? -24.359 29.047 13.133 1 96.12 234 LYS B CA 1
ATOM 4799 C C . LYS B 1 234 ? -23.172 29.297 12.219 1 96.12 234 LYS B C 1
ATOM 4801 O O . LYS B 1 234 ? -23.344 29.594 11.031 1 96.12 234 LYS B O 1
ATOM 4806 N N . ASP B 1 235 ? -21.969 29.25 12.766 1 96.94 235 ASP B N 1
ATOM 4807 C CA . ASP B 1 235 ? -20.766 29.594 12 1 96.94 235 ASP B CA 1
ATOM 4808 C C . ASP B 1 235 ? -19.578 28.75 12.438 1 96.94 235 ASP B C 1
ATOM 4810 O O . ASP B 1 235 ? -18.594 29.281 12.961 1 96.94 235 ASP B O 1
ATOM 4814 N N . PRO B 1 236 ? -19.688 27.422 12.133 1 97.69 236 PRO B N 1
ATOM 4815 C CA . PRO B 1 236 ? -18.562 26.562 12.5 1 97.69 236 PRO B CA 1
ATOM 4816 C C . PRO B 1 236 ? -17.25 26.984 11.836 1 97.69 236 PRO B C 1
ATOM 4818 O O . PRO B 1 236 ? -17.266 27.516 10.734 1 97.69 236 PRO B O 1
ATOM 4821 N N . ILE B 1 237 ? -16.156 26.75 12.523 1 98.31 237 ILE B N 1
ATOM 4822 C CA . ILE B 1 237 ? -14.859 27.109 11.961 1 98.31 237 ILE B CA 1
ATOM 4823 C C . ILE B 1 237 ? -14.125 25.844 11.516 1 98.31 237 ILE B C 1
ATOM 4825 O O . ILE B 1 237 ? -14.422 24.75 12 1 98.31 237 ILE B O 1
ATOM 4829 N N . PHE B 1 238 ? -13.25 26.031 10.516 1 98.25 238 PHE B N 1
ATOM 4830 C CA . PHE B 1 238 ? -12.273 24.984 10.211 1 98.25 238 PHE B CA 1
ATOM 4831 C C . PHE B 1 238 ? -11.289 24.828 11.367 1 98.25 238 PHE B C 1
ATOM 4833 O O . PHE B 1 238 ? -10.953 25.797 12.047 1 98.25 238 PHE B O 1
ATOM 4840 N N . THR B 1 239 ? -10.766 23.625 11.555 1 97.25 239 THR B N 1
ATOM 4841 C CA . THR B 1 239 ? -9.852 23.359 12.656 1 97.25 239 THR B CA 1
ATOM 4842 C C . THR B 1 239 ? -8.445 23.859 12.32 1 97.25 239 THR B C 1
ATOM 4844 O O . THR B 1 239 ? -7.633 24.094 13.211 1 97.25 239 THR B O 1
ATOM 4847 N N . HIS B 1 240 ? -8.141 23.953 11.07 1 98.19 240 HIS B N 1
ATOM 4848 C CA . HIS B 1 240 ? -6.828 24.422 10.633 1 98.19 240 HIS B CA 1
ATOM 4849 C C . HIS B 1 240 ? -6.648 25.906 10.922 1 98.19 240 HIS B C 1
ATOM 4851 O O . HIS B 1 240 ? -7.602 26.672 10.828 1 98.19 240 HIS B O 1
ATOM 4857 N N . THR B 1 241 ? -5.426 26.25 11.297 1 98.62 241 THR B N 1
ATOM 4858 C CA . THR B 1 241 ? -5.113 27.625 11.633 1 98.62 241 THR B CA 1
ATOM 4859 C C . THR B 1 241 ? -3.672 27.969 11.266 1 98.62 241 THR B C 1
ATOM 4861 O O . THR B 1 241 ? -2.879 27.078 10.961 1 98.62 241 THR B O 1
ATOM 4864 N N . ASP B 1 242 ? -3.406 29.188 11.164 1 98.38 242 ASP B N 1
ATOM 4865 C CA . ASP B 1 242 ? -2.064 29.75 11.07 1 98.38 242 ASP B CA 1
ATOM 4866 C C . ASP B 1 242 ? -1.971 31.078 11.828 1 98.38 242 ASP B C 1
ATOM 4868 O O . ASP B 1 242 ? -2.949 31.516 12.438 1 98.38 242 ASP B O 1
ATOM 4872 N N . ARG B 1 243 ? -0.767 31.672 11.875 1 98.19 243 ARG B N 1
ATOM 4873 C CA . ARG B 1 243 ? -0.634 32.688 12.914 1 98.19 243 ARG B CA 1
ATOM 4874 C C . ARG B 1 243 ? 0.201 33.875 12.422 1 98.19 243 ARG B C 1
ATOM 4876 O O . ARG B 1 243 ? 0.976 33.75 11.477 1 98.19 243 ARG B O 1
ATOM 4883 N N . LEU B 1 244 ? 0.057 34.969 13.062 1 97.62 244 LEU B N 1
ATOM 4884 C CA . LEU B 1 244 ? 0.927 36.125 13.148 1 97.62 244 LEU B CA 1
ATOM 4885 C C . LEU B 1 244 ? 1.314 36.406 14.594 1 97.62 244 LEU B C 1
ATOM 4887 O O . LEU B 1 244 ? 0.497 36.906 15.375 1 97.62 244 LEU B O 1
ATOM 4891 N N . GLY B 1 245 ? 2.582 36.125 14.922 1 95.44 245 GLY B N 1
ATOM 4892 C CA . GLY B 1 245 ? 2.928 36.125 16.344 1 95.44 245 GLY B CA 1
ATOM 4893 C C . GLY B 1 245 ? 2.131 35.094 17.141 1 95.44 245 GLY B C 1
ATOM 4894 O O . GLY B 1 245 ? 2.068 33.938 16.781 1 95.44 245 GLY B O 1
ATOM 4895 N N . ASP B 1 246 ? 1.513 35.594 18.219 1 96.56 246 ASP B N 1
ATOM 4896 C CA . ASP B 1 246 ? 0.729 34.688 19.062 1 96.56 246 ASP B CA 1
ATOM 4897 C C . ASP B 1 246 ? -0.748 34.719 18.672 1 96.56 246 ASP B C 1
ATOM 4899 O O . ASP B 1 246 ? -1.572 34.031 19.297 1 96.56 246 ASP B O 1
ATOM 4903 N N . THR B 1 247 ? -1.03 35.469 17.688 1 98.25 247 THR B N 1
ATOM 4904 C CA . THR B 1 247 ? -2.414 35.531 17.234 1 98.25 247 THR B CA 1
ATOM 4905 C C . THR B 1 247 ? -2.674 34.531 16.125 1 98.25 247 THR B C 1
ATOM 4907 O O . THR B 1 247 ? -2.074 34.594 15.055 1 98.25 247 THR B O 1
ATOM 4910 N N . PHE B 1 248 ? -3.57 33.594 16.391 1 98.75 248 PHE B N 1
ATOM 4911 C CA . PHE B 1 248 ? -3.967 32.562 15.438 1 98.75 248 PHE B CA 1
ATOM 4912 C C . PHE B 1 248 ? -5.25 32.969 14.719 1 98.75 248 PHE B C 1
ATOM 4914 O O . PHE B 1 248 ? -6.172 33.5 15.336 1 98.75 248 PHE B O 1
ATOM 4921 N N . TYR B 1 249 ? -5.266 32.75 13.43 1 98.88 249 TYR B N 1
ATOM 4922 C CA . TYR B 1 249 ? -6.41 33.094 12.594 1 98.88 249 TYR B CA 1
ATOM 4923 C C . TYR B 1 249 ? -7.164 31.844 12.156 1 98.88 249 TYR B C 1
ATOM 4925 O O . TYR B 1 249 ? -6.551 30.844 11.75 1 98.88 249 TYR B O 1
ATOM 4933 N N . PHE B 1 250 ? -8.477 31.891 12.312 1 98.81 250 PHE B N 1
ATOM 4934 C CA . PHE B 1 250 ? -9.391 30.828 11.922 1 98.81 250 PHE B CA 1
ATOM 4935 C C . PHE B 1 250 ? -10.391 31.328 10.883 1 98.81 250 PHE B C 1
ATOM 4937 O O . PHE B 1 250 ? -10.797 32.5 10.914 1 98.81 250 PHE B O 1
ATOM 4944 N N . VAL B 1 251 ? -10.727 30.422 9.984 1 98.81 251 VAL B N 1
ATOM 4945 C CA . VAL B 1 251 ? -11.734 30.734 8.969 1 98.81 251 VAL B CA 1
ATOM 4946 C C . VAL B 1 251 ? -12.977 29.875 9.203 1 98.81 251 VAL B C 1
ATOM 4948 O O . VAL B 1 251 ? -12.875 28.688 9.508 1 98.81 251 VAL B O 1
ATOM 4951 N N . SER B 1 252 ? -14.195 30.5 9.078 1 98.62 252 SER B N 1
ATOM 4952 C CA . SER B 1 252 ? -15.438 29.766 9.281 1 98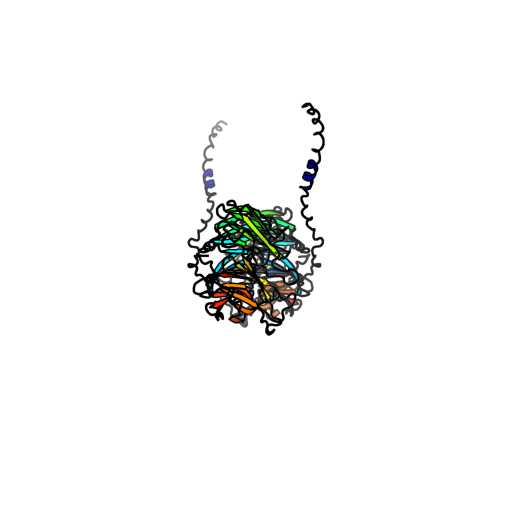.62 252 SER B CA 1
ATOM 4953 C C . SER B 1 252 ? -16 29.266 7.953 1 98.62 252 SER B C 1
ATOM 4955 O O . SER B 1 252 ? -15.555 29.672 6.883 1 98.62 252 SER B O 1
ATOM 4957 N N . TYR B 1 253 ? -16.969 28.391 8.07 1 98.19 253 TYR B N 1
ATOM 4958 C CA . TYR B 1 253 ? -17.641 27.828 6.898 1 98.19 253 TYR B CA 1
ATOM 4959 C C . TYR B 1 253 ? -18.344 28.922 6.105 1 98.19 253 TYR B C 1
ATOM 4961 O O . TYR B 1 253 ? -18.484 28.812 4.887 1 98.19 253 TYR B O 1
ATOM 4969 N N . ASN B 1 254 ? -18.719 30.016 6.797 1 96.75 254 ASN B N 1
ATOM 4970 C CA . ASN B 1 254 ? -19.5 31.078 6.156 1 96.75 254 ASN B CA 1
ATOM 4971 C C . ASN B 1 254 ? -18.594 32.219 5.668 1 96.75 254 ASN B C 1
ATOM 4973 O O . ASN B 1 254 ? -19.094 33.219 5.176 1 96.75 254 ASN B O 1
ATOM 4977 N N . GLY B 1 255 ? -17.328 32.094 5.84 1 98 255 GLY B N 1
ATOM 4978 C CA . GLY B 1 255 ? -16.406 33.062 5.254 1 98 255 GLY B CA 1
ATOM 4979 C C . GLY B 1 255 ? -16.031 34.156 6.207 1 98 255 GLY B C 1
ATOM 4980 O O . GLY B 1 255 ? -15.75 35.281 5.773 1 98 255 GLY B O 1
ATOM 4981 N N . ASN B 1 256 ? -16.125 33.906 7.477 1 98.38 256 ASN B N 1
ATOM 4982 C CA . ASN B 1 256 ? -15.641 34.844 8.469 1 98.38 256 ASN B CA 1
ATOM 4983 C C . ASN B 1 256 ? -14.258 34.469 8.977 1 98.38 256 ASN B C 1
ATOM 4985 O O . ASN B 1 256 ? -13.914 33.281 9.023 1 98.38 256 ASN B O 1
ATOM 4989 N N . VAL B 1 257 ? -13.5 35.5 9.305 1 98.88 257 VAL B N 1
ATOM 4990 C CA . VAL B 1 257 ? -12.195 35.281 9.922 1 98.88 257 VAL B CA 1
ATOM 4991 C C . VAL B 1 257 ? -12.289 35.594 11.422 1 98.88 257 VAL B C 1
ATOM 4993 O O . VAL B 1 257 ? -12.766 36.656 11.82 1 98.88 257 VAL B O 1
ATOM 4996 N N . TYR B 1 258 ? -11.93 34.625 12.219 1 98.81 258 TYR B N 1
ATOM 4997 C CA . TYR B 1 258 ? -11.781 34.75 13.664 1 98.81 258 TYR B CA 1
ATOM 4998 C C . TYR B 1 258 ? -10.312 34.75 14.062 1 98.81 258 TYR B C 1
ATOM 5000 O O . TYR B 1 258 ? -9.461 34.25 13.328 1 98.81 258 TYR B O 1
ATOM 5008 N N . SER B 1 259 ? -10.031 35.406 15.125 1 98.75 259 SER B N 1
ATOM 5009 C CA . SER B 1 259 ? -8.648 35.375 15.609 1 98.75 259 SER B CA 1
ATOM 5010 C C . SER B 1 259 ? -8.602 35.219 17.125 1 98.75 259 SER B C 1
ATOM 5012 O O . SER B 1 259 ? -9.5 35.656 17.844 1 98.75 259 SER B O 1
ATOM 5014 N N . ALA B 1 260 ? -7.578 34.562 17.594 1 98.75 260 ALA B N 1
ATOM 5015 C CA . ALA B 1 260 ? -7.363 34.281 19.016 1 98.75 260 ALA B CA 1
ATOM 5016 C C . ALA B 1 260 ? -5.891 34.438 19.375 1 98.75 260 ALA B C 1
ATOM 5018 O O . ALA B 1 260 ? -5.012 33.906 18.719 1 98.75 260 ALA B O 1
ATOM 5019 N N . ASP B 1 261 ? -5.605 35.188 20.375 1 98.56 261 ASP B N 1
ATOM 5020 C CA . ASP B 1 261 ? -4.277 35.344 20.969 1 98.56 261 ASP B CA 1
ATOM 5021 C C . ASP B 1 261 ? -4.133 34.469 22.219 1 98.56 261 ASP B C 1
ATOM 5023 O O . ASP B 1 261 ? -4.891 34.625 23.188 1 98.56 261 ASP B O 1
ATOM 5027 N N . PHE B 1 262 ? -3.156 33.562 22.219 1 97.31 262 PHE B N 1
ATOM 5028 C CA . PHE B 1 262 ? -3.018 32.594 23.312 1 97.31 262 PHE B CA 1
ATOM 5029 C C . PHE B 1 262 ? -1.796 32.906 24.156 1 97.31 262 PHE B C 1
ATOM 5031 O O . PHE B 1 262 ? -1.323 32.031 24.922 1 97.31 262 PHE B O 1
ATOM 5038 N N . SER B 1 263 ? -1.22 34.094 24.031 1 96.06 263 SER B N 1
ATOM 5039 C CA . SER B 1 263 ? 0.017 34.438 24.719 1 96.06 263 SER B CA 1
ATOM 5040 C C . SER B 1 263 ? -0.223 34.625 26.219 1 96.06 263 SER B C 1
ATOM 5042 O O . SER B 1 263 ? 0.685 34.438 27.031 1 96.06 263 SER B O 1
ATOM 5044 N N . GLY B 1 264 ? -1.407 35.031 26.594 1 93.44 264 GLY B N 1
ATOM 5045 C CA . GLY B 1 264 ? -1.719 35.344 27.984 1 93.44 264 GLY B CA 1
ATOM 5046 C C . GLY B 1 264 ? -2.357 34.188 28.719 1 93.44 264 GLY B C 1
ATOM 5047 O O . GLY B 1 264 ? -2.463 33.062 28.156 1 93.44 264 GLY B O 1
ATOM 5048 N N . GLU B 1 265 ? -2.717 34.438 29.938 1 89.5 265 GLU B N 1
ATOM 5049 C CA . GLU B 1 265 ? -3.371 33.406 30.766 1 89.5 265 GLU B CA 1
ATOM 5050 C C . GLU B 1 265 ? -4.707 33 30.156 1 89.5 265 GLU B C 1
ATOM 5052 O O . GLU B 1 265 ? -5.027 31.812 30.109 1 89.5 265 GLU B O 1
ATOM 5057 N N . GLN B 1 266 ? -5.34 33.969 29.719 1 93.44 266 GLN B N 1
ATOM 5058 C CA . GLN B 1 266 ? -6.605 33.719 29.031 1 93.44 266 GLN B CA 1
ATOM 5059 C C . GLN B 1 266 ? -6.496 34.062 27.547 1 93.44 266 GLN B C 1
ATOM 5061 O O . GLN B 1 266 ? -5.848 35.031 27.172 1 93.44 266 GLN B O 1
ATOM 5066 N N . ALA B 1 267 ? -7.191 33.25 26.781 1 97.12 267 ALA B N 1
ATOM 5067 C CA . ALA B 1 267 ? -7.258 33.531 25.359 1 97.12 267 ALA B CA 1
ATOM 5068 C C . ALA B 1 267 ? -7.988 34.844 25.109 1 97.12 267 ALA B C 1
ATOM 5070 O O . ALA B 1 267 ? -9 35.156 25.75 1 97.12 267 ALA B O 1
ATOM 5071 N N . ARG B 1 268 ? -7.465 35.688 24.25 1 98.12 268 ARG B N 1
ATOM 5072 C CA . ARG B 1 268 ? -8.102 36.938 23.828 1 98.12 268 ARG B CA 1
ATOM 5073 C C . ARG B 1 268 ? -8.555 36.844 22.375 1 98.12 268 ARG B C 1
ATOM 5075 O O . ARG B 1 268 ? -7.789 36.438 21.5 1 98.12 268 ARG B O 1
ATOM 5082 N N . PHE B 1 269 ? -9.742 37.219 22.188 1 98.62 269 PHE B N 1
ATOM 5083 C CA . PHE B 1 269 ? -10.312 37.094 20.844 1 98.62 269 PHE B CA 1
ATOM 5084 C C . PHE B 1 269 ? -10.383 38.438 20.156 1 98.62 269 PHE B C 1
ATOM 5086 O O . PHE B 1 269 ? -10.656 39.469 20.781 1 98.62 269 PHE B O 1
ATOM 5093 N N . GLY B 1 270 ? -10.102 38.5 18.891 1 98.06 270 GLY B N 1
ATOM 5094 C CA . GLY B 1 270 ? -10.281 39.688 18.078 1 98.06 270 GLY B CA 1
ATOM 5095 C C . GLY B 1 270 ? -11.688 39.812 17.516 1 98.06 270 GLY B C 1
ATOM 5096 O O . GLY B 1 270 ? -12.508 38.906 17.656 1 98.06 270 GLY B O 1
ATOM 5097 N N . GLU B 1 271 ? -11.883 41 16.906 1 97.19 271 GLU B N 1
ATOM 5098 C CA . GLU B 1 271 ? -13.148 41.188 16.219 1 97.19 271 GLU B CA 1
ATOM 5099 C C . GLU B 1 271 ? -13.203 40.375 14.93 1 97.19 271 GLU B C 1
ATOM 5101 O O . GLU B 1 271 ? -12.25 40.375 14.156 1 97.19 271 GLU B O 1
ATOM 5106 N N . ARG B 1 272 ? -14.312 39.656 14.75 1 97.5 272 ARG B N 1
ATOM 5107 C CA . ARG B 1 272 ? -14.508 38.875 13.531 1 97.5 272 ARG B CA 1
ATOM 5108 C C . ARG B 1 272 ? -14.703 39.812 12.328 1 97.5 272 ARG B C 1
ATOM 5110 O O . ARG B 1 272 ? -15.281 40.875 12.453 1 97.5 272 ARG B O 1
ATOM 5117 N N . TRP B 1 273 ? -14.273 39.406 11.141 1 98.19 273 TRP B N 1
ATOM 5118 C CA . TRP B 1 273 ? -14.508 40.125 9.891 1 98.19 273 TRP B CA 1
ATOM 5119 C C . TRP B 1 273 ? -14.742 39.156 8.742 1 98.19 273 TRP B C 1
ATOM 5121 O O . TRP B 1 273 ? -14.406 37.969 8.836 1 98.19 273 TRP B O 1
ATOM 5131 N N . SER B 1 274 ? -15.352 39.625 7.66 1 98.06 274 SER B N 1
ATOM 5132 C CA . SER B 1 274 ? -15.781 38.75 6.559 1 98.06 274 SER B CA 1
ATOM 5133 C C . SER B 1 274 ? -14.758 38.75 5.43 1 98.06 274 SER B C 1
ATOM 5135 O O . SER B 1 274 ? -14.195 39.781 5.09 1 98.06 274 SER B O 1
ATOM 5137 N N . LEU B 1 275 ? -14.539 37.594 4.887 1 98.5 275 LEU B N 1
ATOM 5138 C CA . LEU B 1 275 ? -13.75 37.469 3.668 1 98.5 275 LEU B CA 1
ATOM 5139 C C . LEU B 1 275 ? -14.516 38 2.467 1 98.5 275 LEU B C 1
ATOM 5141 O O . LEU B 1 275 ? -13.914 38.312 1.428 1 98.5 275 LEU B O 1
ATOM 5145 N N . LEU B 1 276 ? -15.789 38.062 2.549 1 97.19 276 LEU B N 1
ATOM 5146 C CA . LEU B 1 276 ? -16.641 38.438 1.428 1 97.19 276 LEU B CA 1
ATOM 5147 C C . LEU B 1 276 ? -16.812 39.938 1.357 1 97.19 276 LEU B C 1
ATOM 5149 O O . LEU B 1 276 ? -16.859 40.625 2.391 1 97.19 276 LEU B O 1
ATOM 5153 N N . ASP B 1 277 ? -16.969 40.375 0.137 1 92.75 277 ASP B N 1
ATOM 5154 C CA . ASP B 1 277 ? -17.219 41.812 -0.076 1 92.75 277 ASP B CA 1
ATOM 5155 C C . ASP B 1 277 ? -18.578 42.219 0.469 1 92.75 277 ASP B C 1
ATOM 5157 O O . ASP B 1 277 ? -19.562 41.469 0.3 1 92.75 277 ASP B O 1
ATOM 5161 N N . ALA B 1 278 ? -18.625 43.375 1.016 1 88.81 278 ALA B N 1
ATOM 5162 C CA . ALA B 1 278 ? -19.844 43.844 1.636 1 88.81 278 ALA B CA 1
ATOM 5163 C C . ALA B 1 278 ? -20.906 44.156 0.583 1 88.81 278 ALA B C 1
ATOM 5165 O O . ALA B 1 278 ? -22.094 44.219 0.89 1 88.81 278 ALA B O 1
ATOM 5166 N N . SER B 1 279 ? -20.469 44.375 -0.644 1 90.81 279 SER B N 1
ATOM 5167 C CA . SER B 1 279 ? -21.375 44.781 -1.716 1 90.81 279 SER B CA 1
ATOM 5168 C C . SER B 1 279 ? -22.234 43.594 -2.16 1 90.81 279 SER B C 1
ATOM 5170 O O . SER B 1 279 ? -23.234 43.75 -2.848 1 90.81 279 SER B O 1
ATOM 5172 N N . GLY B 1 280 ? -21.828 42.375 -1.839 1 87.38 280 GLY B N 1
ATOM 5173 C CA . GLY B 1 280 ? -22.547 41.188 -2.244 1 87.38 280 GLY B CA 1
ATOM 5174 C C . GLY B 1 280 ? -22 40.531 -3.502 1 87.38 280 GLY B C 1
ATOM 5175 O O . GLY B 1 280 ? -22.5 39.5 -3.957 1 87.38 280 GLY B O 1
ATOM 5176 N N . LYS B 1 281 ? -20.938 41.031 -4.02 1 88.75 281 LYS B N 1
ATOM 5177 C CA . LYS B 1 281 ? -20.375 40.531 -5.27 1 88.75 281 LYS B CA 1
ATOM 5178 C C . LYS B 1 281 ? -19.812 39.125 -5.086 1 88.75 281 LYS B C 1
ATOM 5180 O O . LYS B 1 281 ? -19.656 38.406 -6.055 1 88.75 281 LYS B O 1
ATOM 5185 N N . ASP B 1 282 ? -19.578 38.781 -3.875 1 93.44 282 ASP B N 1
ATOM 5186 C CA . ASP B 1 282 ? -18.969 37.469 -3.574 1 93.44 282 ASP B CA 1
ATOM 5187 C C . ASP B 1 282 ? -20.016 36.5 -3.061 1 93.44 282 ASP B C 1
ATOM 5189 O O . ASP B 1 282 ? -19.688 35.469 -2.449 1 93.44 282 ASP B O 1
ATOM 5193 N N . ARG B 1 283 ? -21.281 36.875 -3.301 1 91.38 283 ARG B N 1
ATOM 5194 C CA . ARG B 1 283 ? -22.344 36 -2.799 1 91.38 283 ARG B CA 1
ATOM 5195 C C . ARG B 1 283 ? -22.188 34.594 -3.322 1 91.38 283 ARG B C 1
ATOM 5197 O O . ARG B 1 283 ? -21.891 34.375 -4.504 1 91.38 283 ARG B O 1
ATOM 5204 N N . GLY B 1 284 ? -22.266 33.656 -2.387 1 95.56 284 GLY B N 1
ATOM 5205 C CA . GLY B 1 284 ? -22.172 32.25 -2.756 1 95.56 284 GLY B CA 1
ATOM 5206 C C . GLY B 1 284 ? -20.781 31.672 -2.566 1 95.56 284 GLY B C 1
ATOM 5207 O O . GLY B 1 284 ? -20.609 30.453 -2.564 1 95.56 284 GLY B O 1
ATOM 5208 N N . TRP B 1 285 ? -19.812 32.5 -2.5 1 98.25 285 TRP B N 1
ATOM 5209 C CA . TRP B 1 285 ? -18.453 32 -2.26 1 98.25 285 TRP B CA 1
ATOM 5210 C C . TRP B 1 285 ? -18.281 31.578 -0.805 1 98.25 285 TRP B C 1
ATOM 5212 O O . TRP B 1 285 ? -18.781 32.25 0.104 1 98.25 285 TRP B O 1
ATOM 5222 N N . ARG B 1 286 ? -17.594 30.438 -0.546 1 98.5 286 ARG B N 1
ATOM 5223 C CA . ARG B 1 286 ? -17.266 29.938 0.782 1 98.5 286 ARG B CA 1
ATOM 5224 C C . ARG B 1 286 ? -15.867 29.344 0.812 1 98.5 286 ARG B C 1
ATOM 5226 O O . ARG B 1 286 ? -15.32 28.953 -0.228 1 98.5 286 ARG B O 1
ATOM 5233 N N . PRO B 1 287 ? -15.305 29.375 1.999 1 98.75 287 PRO B N 1
ATOM 5234 C CA . PRO B 1 287 ? -14.047 28.641 2.137 1 98.75 287 PRO B CA 1
ATOM 5235 C C . PRO B 1 287 ? -14.227 27.125 1.953 1 98.75 287 PRO B C 1
ATOM 5237 O O . PRO B 1 287 ? -15.297 26.594 2.264 1 98.75 287 PRO B O 1
ATOM 5240 N N . GLY B 1 288 ? -13.258 26.469 1.396 1 98.69 288 GLY B N 1
ATOM 5241 C CA . GLY B 1 288 ? -13.273 25.031 1.246 1 98.69 288 GLY B CA 1
ATOM 5242 C C . GLY B 1 288 ? -11.891 24.406 1.255 1 98.69 288 GLY B C 1
ATOM 5243 O O . GLY B 1 288 ? -10.922 25.031 0.81 1 98.69 288 GLY B O 1
ATOM 5244 N N . GLY B 1 289 ? -11.781 23.219 1.726 1 98.44 289 GLY B N 1
ATOM 5245 C CA . GLY B 1 289 ? -10.531 22.484 1.785 1 98.44 289 GLY B CA 1
ATOM 5246 C C . GLY B 1 289 ? -10.273 21.844 3.137 1 98.44 289 GLY B C 1
ATOM 5247 O O . GLY B 1 289 ? -11.211 21.625 3.908 1 98.44 289 GLY B O 1
ATOM 5248 N N . TYR B 1 290 ? -9.031 21.422 3.408 1 98.06 290 TYR B N 1
ATOM 5249 C CA . TYR B 1 290 ? -8.625 20.781 4.648 1 98.06 290 TYR B CA 1
ATOM 5250 C C . TYR B 1 290 ? -7.672 21.656 5.441 1 98.06 290 TYR B C 1
ATOM 5252 O O . TYR B 1 290 ? -8.102 22.391 6.344 1 98.06 290 TYR B O 1
ATOM 5260 N N . ASN B 1 291 ? -6.395 21.766 5.051 1 98.38 291 ASN B N 1
ATOM 5261 C CA . ASN B 1 291 ? -5.504 22.812 5.527 1 98.38 291 ASN B CA 1
ATOM 5262 C C . ASN B 1 291 ? -5.586 24.062 4.645 1 98.38 291 ASN B C 1
ATOM 5264 O O . ASN B 1 291 ? -4.613 24.422 3.984 1 98.38 291 ASN B O 1
ATOM 5268 N N . LEU B 1 292 ? -6.68 24.797 4.68 1 98.5 292 LEU B N 1
ATOM 5269 C CA . LEU B 1 292 ? -7.156 25.609 3.566 1 98.5 292 LEU B CA 1
ATOM 5270 C C . LEU B 1 292 ? -6.645 27.047 3.682 1 98.5 292 LEU B C 1
ATOM 5272 O O . LEU B 1 292 ? -6.996 27.906 2.867 1 98.5 292 LEU B O 1
ATOM 5276 N N . LEU B 1 293 ? -5.812 27.344 4.684 1 98.81 293 LEU B N 1
ATOM 5277 C CA . LEU B 1 293 ? -5.297 28.703 4.801 1 98.81 293 LEU B CA 1
ATOM 5278 C C . LEU B 1 293 ? -3.82 28.703 5.18 1 98.81 293 LEU B C 1
ATOM 5280 O O . LEU B 1 293 ? -3.311 27.688 5.684 1 98.81 293 LEU B O 1
ATOM 5284 N N . ALA B 1 294 ? -3.172 29.781 4.949 1 98.88 294 ALA B N 1
ATOM 5285 C CA . ALA B 1 294 ? -1.778 30.016 5.316 1 98.88 294 ALA B CA 1
ATOM 5286 C C . ALA B 1 294 ? -1.521 31.5 5.551 1 98.88 294 ALA B C 1
ATOM 5288 O O . ALA B 1 294 ? -2.223 32.344 5.004 1 98.88 294 ALA B O 1
ATOM 5289 N N . VAL B 1 295 ? -0.575 31.75 6.426 1 98.75 295 VAL B N 1
ATOM 5290 C CA . VAL B 1 295 ? -0.211 33.125 6.727 1 98.75 295 VAL B CA 1
ATOM 5291 C C . VAL B 1 295 ? 1.283 33.344 6.484 1 98.75 295 VAL B C 1
ATOM 5293 O O . VAL B 1 295 ? 2.111 32.594 7 1 98.75 295 VAL B O 1
ATOM 5296 N N . ASN B 1 296 ? 1.596 34.25 5.66 1 98.5 296 ASN B N 1
ATOM 5297 C CA . ASN B 1 296 ? 2.963 34.75 5.637 1 98.5 296 ASN B CA 1
ATOM 5298 C C . ASN B 1 296 ? 3.17 35.844 6.676 1 98.5 296 ASN B C 1
ATOM 5300 O O . ASN B 1 296 ? 2.557 36.906 6.586 1 98.5 296 ASN B O 1
ATOM 5304 N N . ARG B 1 297 ? 4.023 35.656 7.562 1 97.5 297 ARG B N 1
ATOM 5305 C CA . ARG B 1 297 ? 4.145 36.531 8.734 1 97.5 297 ARG B CA 1
ATOM 5306 C C . ARG B 1 297 ? 4.797 37.844 8.367 1 97.5 297 ARG B C 1
ATOM 5308 O O . ARG B 1 297 ? 4.359 38.906 8.828 1 97.5 297 ARG B O 1
ATOM 5315 N N . ALA B 1 298 ? 5.816 37.812 7.59 1 97 298 ALA B N 1
ATOM 5316 C CA . ALA B 1 298 ? 6.559 39 7.242 1 97 298 ALA B CA 1
ATOM 5317 C C . ALA B 1 298 ? 5.672 40 6.488 1 97 298 ALA B C 1
ATOM 5319 O O . ALA B 1 298 ? 5.656 41.188 6.809 1 97 298 ALA B O 1
ATOM 5320 N N . SER B 1 299 ? 4.898 39.5 5.547 1 97.81 299 SER B N 1
ATOM 5321 C CA . SER B 1 299 ? 4.059 40.375 4.738 1 97.81 299 SER B CA 1
ATOM 5322 C C . SER B 1 299 ? 2.68 40.562 5.367 1 97.81 299 SER B C 1
ATOM 5324 O O . SER B 1 299 ? 1.881 41.375 4.902 1 97.81 299 SER B O 1
ATOM 5326 N N . LYS B 1 300 ? 2.393 39.812 6.422 1 98.44 300 LYS B N 1
ATOM 5327 C CA . LYS B 1 300 ? 1.102 39.812 7.105 1 98.44 300 LYS B CA 1
ATOM 5328 C C . LYS B 1 300 ? -0.038 39.531 6.133 1 98.44 300 LYS B C 1
ATOM 5330 O O . LYS B 1 300 ? -1.053 40.25 6.129 1 98.44 300 LYS B O 1
ATOM 5335 N N . ARG B 1 301 ? 0.156 38.531 5.344 1 98.75 301 ARG B N 1
ATOM 5336 C CA . ARG B 1 301 ? -0.842 38.156 4.348 1 98.75 301 ARG B CA 1
ATOM 5337 C C . ARG B 1 301 ? -1.504 36.844 4.703 1 98.75 301 ARG B C 1
ATOM 5339 O O . ARG B 1 301 ? -0.828 35.875 5.102 1 98.75 301 ARG B O 1
ATOM 5346 N N . LEU B 1 302 ? -2.791 36.812 4.57 1 98.94 302 LEU B N 1
ATOM 5347 C CA . LEU B 1 302 ? -3.602 35.594 4.734 1 98.94 302 LEU B CA 1
ATOM 5348 C C . LEU B 1 302 ? -4.055 35.062 3.383 1 98.94 302 LEU B C 1
ATOM 5350 O O . LEU B 1 302 ? -4.598 35.812 2.562 1 98.94 302 LEU B O 1
ATOM 5354 N N . TYR B 1 303 ? -3.736 33.812 3.086 1 98.94 303 TYR B N 1
ATOM 5355 C CA . TYR B 1 303 ? -4.227 33.094 1.923 1 98.94 303 TYR B CA 1
ATOM 5356 C C . TYR B 1 303 ? -5.352 32.125 2.311 1 98.94 303 TYR B C 1
ATOM 5358 O O . TYR B 1 303 ? -5.234 31.391 3.289 1 98.94 303 TYR B O 1
ATOM 5366 N N . VAL B 1 304 ? -6.488 32.156 1.575 1 98.94 304 VAL B N 1
ATOM 5367 C CA . VAL B 1 304 ? -7.621 31.281 1.895 1 98.94 304 VAL B CA 1
ATOM 5368 C C . VAL B 1 304 ? -8.141 30.609 0.622 1 98.94 304 VAL B C 1
ATOM 5370 O O . VAL B 1 304 ? -8.328 31.281 -0.4 1 98.94 304 VAL B O 1
ATOM 5373 N N . GLY B 1 305 ? -8.383 29.281 0.635 1 98.94 305 GLY B N 1
ATOM 5374 C CA . GLY B 1 305 ? -9.062 28.594 -0.452 1 98.94 305 GLY B CA 1
ATOM 5375 C C . GLY B 1 305 ? -10.555 28.875 -0.491 1 98.94 305 GLY B C 1
ATOM 5376 O O . GLY B 1 305 ? -11.242 28.734 0.525 1 98.94 305 GLY B O 1
ATOM 5377 N N . MET B 1 306 ? -11.078 29.234 -1.656 1 98.88 306 MET B N 1
ATOM 5378 C CA . MET B 1 306 ? -12.484 29.609 -1.824 1 98.88 306 MET B CA 1
ATOM 5379 C C . MET B 1 306 ? -13.109 28.875 -2.998 1 98.88 306 MET B C 1
ATOM 5381 O O . MET B 1 306 ? -12.422 28.547 -3.967 1 98.88 306 MET B O 1
ATOM 5385 N N . HIS B 1 307 ? -14.367 28.625 -2.861 1 98.81 307 HIS B N 1
ATOM 5386 C CA . HIS B 1 307 ? -15.109 28.047 -3.977 1 98.81 307 HIS B CA 1
ATOM 5387 C C . HIS B 1 307 ? -16.484 28.703 -4.133 1 98.81 307 HIS B C 1
ATOM 5389 O O . HIS B 1 307 ? -17.047 29.188 -3.154 1 98.81 307 HIS B O 1
ATOM 5395 N N . PRO B 1 308 ? -16.984 28.766 -5.34 1 98 308 PRO B N 1
ATOM 5396 C CA . PRO B 1 308 ? -18.328 29.312 -5.562 1 98 308 PRO B CA 1
ATOM 5397 C C . PRO B 1 308 ? -19.438 28.328 -5.215 1 98 308 PRO B C 1
ATOM 5399 O O . PRO B 1 308 ? -19.141 27.172 -4.871 1 98 308 PRO B O 1
ATOM 5402 N N . ASN B 1 309 ? -20.672 28.766 -5.164 1 97.06 309 ASN B N 1
ATOM 5403 C CA . ASN B 1 309 ? -21.859 27.953 -4.906 1 97.06 309 ASN B CA 1
ATOM 5404 C C . ASN B 1 309 ? -21.781 27.25 -3.561 1 97.06 309 ASN B C 1
ATOM 5406 O O . ASN B 1 309 ? -22.078 26.062 -3.463 1 97.06 309 ASN B O 1
ATOM 5410 N N . GLY B 1 310 ? -21.312 27.953 -2.586 1 97.06 310 GLY B N 1
ATOM 5411 C CA . GLY B 1 310 ? -21.172 27.406 -1.242 1 97.06 310 GLY B CA 1
ATOM 5412 C C . GLY B 1 310 ? -22.516 27.141 -0.572 1 97.06 310 GLY B C 1
ATOM 5413 O O . GLY B 1 310 ? -23.453 27.938 -0.704 1 97.06 310 GLY B O 1
ATOM 5414 N N . ALA B 1 311 ? -22.641 26.016 0.085 1 96.06 311 ALA B N 1
ATOM 5415 C CA . ALA B 1 311 ? -23.812 25.594 0.863 1 96.06 311 ALA B CA 1
ATOM 5416 C C . ALA B 1 311 ? -23.391 24.688 2.018 1 96.06 311 ALA B C 1
ATOM 5418 O O . ALA B 1 311 ? -22.203 24.391 2.182 1 96.06 311 ALA B O 1
ATOM 5419 N N . GLU B 1 312 ? -24.375 24.438 2.852 1 94.69 312 GLU B N 1
ATOM 5420 C CA . GLU B 1 312 ? -24.094 23.469 3.898 1 94.69 312 GLU B CA 1
ATOM 5421 C C . GLU B 1 312 ? -23.531 22.172 3.311 1 94.69 312 GLU B C 1
ATOM 5423 O O . GLU B 1 312 ? -24.078 21.641 2.344 1 94.69 312 GLU B O 1
ATOM 5428 N N . GLY B 1 313 ? -22.406 21.734 3.801 1 96.19 313 GLY B N 1
ATOM 5429 C CA . GLY B 1 313 ? -21.812 20.484 3.357 1 96.19 313 GLY B CA 1
ATOM 5430 C C . GLY B 1 313 ? -20.734 20.672 2.318 1 96.19 313 GLY B C 1
ATOM 5431 O O . GLY B 1 313 ? -20.047 19.719 1.94 1 96.19 313 GLY B O 1
ATOM 5432 N N . THR B 1 314 ? -20.422 21.891 1.836 1 97.75 314 THR B N 1
ATOM 5433 C CA . THR B 1 314 ? -19.469 22.094 0.753 1 97.75 314 THR B CA 1
ATOM 5434 C C . THR B 1 314 ? -18.109 22.469 1.306 1 97.75 314 THR B C 1
ATOM 5436 O O . THR B 1 314 ? -17.203 22.844 0.548 1 97.75 314 THR B O 1
ATOM 5439 N N . HIS B 1 315 ? -17.875 22.422 2.668 1 97.88 315 HIS B N 1
ATOM 5440 C CA . HIS B 1 315 ? -16.688 22.969 3.326 1 97.88 315 HIS B CA 1
ATOM 5441 C C . HIS B 1 315 ? -15.445 22.156 2.988 1 97.88 315 HIS B C 1
ATOM 5443 O O . HIS B 1 315 ? -14.336 22.547 3.346 1 97.88 315 HIS B O 1
ATOM 5449 N N . LYS B 1 316 ? -15.602 21.016 2.234 1 98.06 316 LYS B N 1
ATOM 5450 C CA . LYS B 1 316 ? -14.43 20.266 1.817 1 98.06 316 LYS B CA 1
ATOM 5451 C C . LYS B 1 316 ? -14.203 20.375 0.313 1 98.06 316 LYS B C 1
ATOM 5453 O O . LYS B 1 316 ? -13.406 19.641 -0.261 1 98.06 316 LYS B O 1
ATOM 5458 N N . THR B 1 317 ? -14.938 21.297 -0.337 1 98.5 317 THR B N 1
ATOM 5459 C CA . THR B 1 317 ? -14.781 21.531 -1.767 1 98.5 317 THR B CA 1
ATOM 5460 C C . THR B 1 317 ? -13.422 22.172 -2.057 1 98.5 317 THR B C 1
ATOM 5462 O O . THR B 1 317 ? -13.016 23.125 -1.392 1 98.5 317 THR B O 1
ATOM 5465 N N . PRO B 1 318 ? -12.664 21.641 -3.027 1 98.75 318 PRO B N 1
ATOM 5466 C CA . PRO B 1 318 ? -11.375 22.219 -3.389 1 98.75 318 PRO B CA 1
ATOM 5467 C C . PRO B 1 318 ? -11.484 23.672 -3.838 1 98.75 318 PRO B C 1
ATOM 5469 O O . PRO B 1 318 ? -12.523 24.078 -4.367 1 98.75 318 PRO B O 1
ATOM 5472 N N . ALA B 1 319 ? -10.453 24.391 -3.67 1 98.88 319 ALA B N 1
ATOM 5473 C CA . ALA B 1 319 ? -10.453 25.828 -3.941 1 98.88 319 ALA B CA 1
ATOM 5474 C C . ALA B 1 319 ? -10.492 26.094 -5.441 1 98.88 319 ALA B C 1
ATOM 5476 O O . ALA B 1 319 ? -9.586 25.703 -6.176 1 98.88 319 ALA B O 1
ATOM 5477 N N . ALA B 1 320 ? -11.523 26.734 -5.852 1 98.81 320 ALA B N 1
ATOM 5478 C CA . ALA B 1 320 ? -11.539 27.297 -7.199 1 98.81 320 ALA B CA 1
ATOM 5479 C C . ALA B 1 320 ? -10.617 28.516 -7.301 1 98.81 320 ALA B C 1
ATOM 5481 O O . ALA B 1 320 ? -9.977 28.734 -8.328 1 98.81 320 ALA B O 1
ATOM 5482 N N . GLU B 1 321 ? -10.57 29.281 -6.195 1 98.88 321 GLU B N 1
ATOM 5483 C CA . GLU B 1 321 ? -9.68 30.422 -6.098 1 98.88 321 GLU B CA 1
ATOM 5484 C C . GLU B 1 321 ? -8.977 30.469 -4.746 1 98.88 321 GLU B C 1
ATOM 5486 O O . GLU B 1 321 ? -9.453 29.875 -3.773 1 98.88 321 GLU B O 1
ATOM 5491 N N . ILE B 1 322 ? -7.852 31.094 -4.762 1 98.94 322 ILE B N 1
ATOM 5492 C CA . ILE B 1 322 ? -7.184 31.516 -3.533 1 98.94 322 ILE B CA 1
ATOM 5493 C C . ILE B 1 322 ? -7.309 33.031 -3.359 1 98.94 322 ILE B C 1
ATOM 5495 O O . ILE B 1 322 ? -6.918 33.781 -4.242 1 98.94 322 ILE B O 1
ATOM 5499 N N . TRP B 1 323 ? -7.953 33.406 -2.248 1 98.94 323 TRP B N 1
ATOM 5500 C CA . TRP B 1 323 ? -8.078 34.812 -1.936 1 98.94 323 TRP B CA 1
ATOM 5501 C C . TRP B 1 323 ? -6.98 35.25 -0.975 1 98.94 323 TRP B C 1
ATOM 5503 O O . TRP B 1 323 ? -6.637 34.531 -0.037 1 98.94 323 TRP B O 1
ATOM 5513 N N . VAL B 1 324 ? -6.402 36.438 -1.287 1 98.94 324 VAL B N 1
ATOM 5514 C CA . VAL B 1 324 ? -5.289 36.969 -0.504 1 98.94 324 VAL B CA 1
ATOM 5515 C C . VAL B 1 324 ? -5.734 38.219 0.238 1 98.94 324 VAL B C 1
ATOM 5517 O O . VAL B 1 324 ? -6.289 39.125 -0.365 1 98.94 324 VAL B O 1
ATOM 5520 N N . TYR B 1 325 ? -5.441 38.25 1.537 1 98.88 325 TYR B N 1
ATOM 5521 C CA . TYR B 1 325 ? -5.859 39.375 2.357 1 98.88 325 TYR B CA 1
ATOM 5522 C C . TYR B 1 325 ? -4.676 39.969 3.115 1 98.88 325 TYR B C 1
ATOM 5524 O O . TYR B 1 325 ? -3.76 39.25 3.512 1 98.88 325 TYR B O 1
ATOM 5532 N N . ASP B 1 326 ? -4.723 41.281 3.322 1 98.62 326 ASP B N 1
ATOM 5533 C CA . ASP B 1 326 ? -3.846 41.969 4.27 1 98.62 326 ASP B CA 1
ATOM 5534 C C . ASP B 1 326 ? -4.391 41.875 5.691 1 98.62 326 ASP B C 1
ATOM 5536 O O . ASP B 1 326 ? -5.504 42.312 5.965 1 98.62 326 ASP B O 1
ATOM 5540 N N . LEU B 1 327 ? -3.639 41.344 6.582 1 98.38 327 LEU B N 1
ATOM 5541 C CA . LEU B 1 327 ? -4.148 41.094 7.926 1 98.38 327 LEU B CA 1
ATOM 5542 C C . LEU B 1 327 ? -4.184 42.375 8.742 1 98.38 327 LEU B C 1
ATOM 5544 O O . LEU B 1 327 ? -4.879 42.469 9.758 1 98.38 327 LEU B O 1
ATOM 5548 N N . ALA B 1 328 ? -3.465 43.375 8.32 1 97 328 ALA B N 1
ATOM 5549 C CA . ALA B 1 328 ? -3.48 44.656 9.031 1 97 328 ALA B CA 1
ATOM 5550 C C . ALA B 1 328 ? -4.738 45.469 8.695 1 97 328 ALA B C 1
ATOM 5552 O O . ALA B 1 328 ? -5.324 46.094 9.57 1 97 328 ALA B O 1
ATOM 5553 N N . THR B 1 329 ? -5.207 45.375 7.406 1 97.25 329 THR B N 1
ATOM 5554 C CA . THR B 1 329 ? -6.305 46.219 6.961 1 97.25 329 THR B CA 1
ATOM 5555 C C . THR B 1 329 ? -7.566 45.406 6.715 1 97.25 329 THR B C 1
ATOM 5557 O O . THR B 1 329 ? -8.656 45.969 6.566 1 97.25 329 THR B O 1
ATOM 5560 N N . HIS B 1 330 ? -7.426 44.125 6.562 1 97.88 330 HIS B N 1
ATOM 5561 C CA . HIS B 1 330 ? -8.5 43.188 6.258 1 97.88 330 HIS B CA 1
ATOM 5562 C C . HIS B 1 330 ? -9.016 43.375 4.836 1 97.88 330 HIS B C 1
ATOM 5564 O O . HIS B 1 330 ? -10.133 42.969 4.516 1 97.88 330 HIS B O 1
ATOM 5570 N N . LYS B 1 331 ? -8.172 43.969 4.004 1 97.31 331 LYS B N 1
ATOM 5571 C CA . LYS B 1 331 ? -8.555 44.188 2.607 1 97.31 331 LYS B CA 1
ATOM 5572 C C . LYS B 1 331 ? -8.086 43 1.741 1 97.31 331 LYS B C 1
ATOM 5574 O O . LYS B 1 331 ? -6.98 42.5 1.923 1 97.31 331 LYS B O 1
ATOM 5579 N N . ARG B 1 332 ? -8.93 42.656 0.818 1 98.44 332 ARG B N 1
ATOM 5580 C CA . ARG B 1 332 ? -8.523 41.656 -0.162 1 98.44 332 ARG B CA 1
ATOM 5581 C C . ARG B 1 332 ? -7.527 42.219 -1.159 1 98.44 332 ARG B C 1
ATOM 5583 O O . ARG B 1 332 ? -7.801 43.25 -1.779 1 98.44 332 ARG B O 1
ATOM 5590 N N . LEU B 1 333 ? -6.473 41.625 -1.295 1 98.5 333 LEU B N 1
ATOM 5591 C CA . LEU B 1 333 ? -5.398 42.094 -2.154 1 98.5 333 LEU B CA 1
ATOM 5592 C C . LEU B 1 333 ? -5.461 41.438 -3.529 1 98.5 333 LEU B C 1
ATOM 5594 O O . LEU B 1 333 ? -5.059 42.031 -4.527 1 98.5 333 LEU B O 1
ATOM 5598 N N . ALA B 1 334 ? -5.902 40.188 -3.57 1 98.56 334 ALA B N 1
ATOM 5599 C CA . ALA B 1 334 ? -5.891 39.469 -4.836 1 98.56 334 ALA B CA 1
ATOM 5600 C C . ALA B 1 334 ? -6.824 38.25 -4.781 1 98.56 334 ALA B C 1
ATOM 5602 O O . ALA B 1 334 ? -7.199 37.812 -3.699 1 98.56 334 ALA B O 1
ATOM 5603 N N . ARG B 1 335 ? -7.25 37.812 -5.93 1 98.38 335 ARG B N 1
ATOM 5604 C CA . ARG B 1 335 ? -7.863 36.531 -6.234 1 98.38 335 ARG B CA 1
ATOM 5605 C C . ARG B 1 335 ? -7.094 35.781 -7.332 1 98.38 335 ARG B C 1
ATOM 5607 O O . ARG B 1 335 ? -6.898 36.344 -8.422 1 98.38 335 ARG B O 1
ATOM 5614 N N . ILE B 1 336 ? -6.602 34.625 -7.016 1 98.81 336 ILE B N 1
ATOM 5615 C CA . ILE B 1 336 ? -5.879 33.875 -8.039 1 98.81 336 ILE B CA 1
ATOM 5616 C C . ILE B 1 336 ? -6.52 32.5 -8.227 1 98.81 336 ILE B C 1
ATOM 5618 O O . ILE B 1 336 ? -7.242 32.031 -7.348 1 98.81 336 ILE B O 1
ATOM 5622 N N . PRO B 1 337 ? -6.34 31.875 -9.383 1 98.75 337 PRO B N 1
ATOM 5623 C CA . PRO B 1 337 ? -6.859 30.516 -9.555 1 98.75 337 PRO B CA 1
ATOM 5624 C C . PRO B 1 337 ? -6.371 29.547 -8.469 1 98.75 337 PRO B C 1
ATOM 5626 O O . PRO B 1 337 ? -5.188 29.547 -8.133 1 98.75 337 PRO B O 1
ATOM 5629 N N . GLY B 1 338 ? -7.273 28.766 -7.922 1 98.75 338 GLY B N 1
ATOM 5630 C CA . GLY B 1 338 ? -6.941 27.875 -6.82 1 98.75 338 GLY B CA 1
ATOM 5631 C C . GLY B 1 338 ? -6.383 26.531 -7.277 1 98.75 338 GLY B C 1
ATOM 5632 O O . GLY B 1 338 ? -5.723 25.844 -6.504 1 98.75 338 GLY B O 1
ATOM 5633 N N . LYS B 1 339 ? -6.73 26.203 -8.547 1 98.69 339 LYS B N 1
ATOM 5634 C CA . LYS B 1 339 ? -6.297 24.953 -9.133 1 98.69 339 LYS B CA 1
ATOM 5635 C C . LYS B 1 339 ? -6.699 23.766 -8.258 1 98.69 339 LYS B C 1
ATOM 5637 O O . LYS B 1 339 ? -5.902 22.859 -8.031 1 98.69 339 LYS B O 1
ATOM 5642 N N . ASN B 1 340 ? -7.855 23.812 -7.699 1 98.75 340 ASN B N 1
ATOM 5643 C CA . ASN B 1 340 ? -8.469 22.766 -6.895 1 98.75 340 ASN B CA 1
ATOM 5644 C C . ASN B 1 340 ? -7.664 22.484 -5.629 1 98.75 340 ASN B C 1
ATOM 5646 O O . ASN B 1 340 ? -7.57 21.328 -5.188 1 98.75 340 ASN B O 1
ATOM 5650 N N . ALA B 1 341 ? -6.984 23.453 -5.043 1 98.81 341 ALA B N 1
ATOM 5651 C CA . ALA B 1 341 ? -6.227 23.297 -3.805 1 98.81 341 ALA B CA 1
ATOM 5652 C C . ALA B 1 341 ? -7.121 22.797 -2.674 1 98.81 341 ALA B C 1
ATOM 5654 O O . ALA B 1 341 ? -8.234 23.297 -2.494 1 98.81 341 ALA B O 1
ATOM 5655 N N . LEU B 1 342 ? -6.625 21.781 -1.963 1 98.81 342 LEU B N 1
ATOM 5656 C CA . LEU B 1 342 ? -7.281 21.266 -0.768 1 98.81 342 LEU B CA 1
ATOM 5657 C C . LEU B 1 342 ? -6.566 21.734 0.494 1 98.81 342 LEU B C 1
ATOM 5659 O O . LEU B 1 342 ? -7.184 21.844 1.555 1 98.81 342 LEU B O 1
ATOM 5663 N N . SER B 1 343 ? -5.297 21.969 0.393 1 98.88 343 SER B N 1
ATOM 5664 C CA . SER B 1 343 ? -4.438 22.406 1.483 1 98.88 343 SER B CA 1
ATOM 5665 C C . SER B 1 343 ? -3.359 23.359 0.981 1 98.88 343 SER B C 1
ATOM 5667 O O . SER B 1 343 ? -3.031 23.375 -0.208 1 98.88 343 SER B O 1
ATOM 5669 N N . MET B 1 344 ? -2.828 24.156 1.899 1 98.88 344 MET B N 1
ATOM 5670 C CA . MET B 1 344 ? -1.764 25.078 1.496 1 98.88 344 MET B CA 1
ATOM 5671 C C . MET B 1 344 ? -0.865 25.422 2.68 1 98.88 344 MET B C 1
ATOM 5673 O O . MET B 1 344 ? -1.251 25.234 3.834 1 98.88 344 MET B O 1
ATOM 5677 N N . SER B 1 345 ? 0.283 25.828 2.416 1 98.75 345 SER B N 1
ATOM 5678 C CA . SER B 1 345 ? 1.277 26.375 3.33 1 98.75 345 SER B CA 1
ATOM 5679 C C . SER B 1 345 ? 2.141 27.422 2.639 1 98.75 345 SER B C 1
ATOM 5681 O O . SER B 1 345 ? 2.092 27.562 1.416 1 98.75 345 SER B O 1
ATOM 5683 N N . VAL B 1 346 ? 2.812 28.219 3.408 1 98.62 346 VAL B N 1
ATOM 5684 C CA . VAL B 1 346 ? 3.658 29.25 2.834 1 98.62 346 VAL B CA 1
ATOM 5685 C C . VAL B 1 346 ? 4.996 29.297 3.568 1 98.62 346 VAL B C 1
ATOM 5687 O O . VAL B 1 346 ? 5.043 29.172 4.793 1 98.62 346 VAL B O 1
ATOM 5690 N N . SER B 1 347 ? 6.105 29.344 2.812 1 98.31 347 SER B N 1
ATOM 5691 C CA . SER B 1 347 ? 7.422 29.469 3.432 1 98.31 347 SER B CA 1
ATOM 5692 C C . SER B 1 347 ? 7.621 30.859 4.027 1 98.31 347 SER B C 1
ATOM 5694 O O . SER B 1 347 ? 6.996 31.828 3.586 1 98.31 347 SER B O 1
ATOM 5696 N N . GLN B 1 348 ? 8.5 30.984 5.059 1 97.44 348 GLN B N 1
ATOM 5697 C CA . GLN B 1 348 ? 8.633 32.219 5.824 1 97.44 348 GLN B CA 1
ATOM 5698 C C . GLN B 1 348 ? 9.969 32.906 5.539 1 97.44 348 GLN B C 1
ATOM 5700 O O . GLN B 1 348 ? 10.375 33.812 6.27 1 97.44 348 GLN B O 1
ATOM 5705 N N . ASP B 1 349 ? 10.633 32.469 4.516 1 97.12 349 ASP B N 1
ATOM 5706 C CA . ASP B 1 349 ? 11.93 33.031 4.137 1 97.12 349 ASP B CA 1
ATOM 5707 C C . ASP B 1 349 ? 11.766 34.375 3.396 1 97.12 349 ASP B C 1
ATOM 5709 O O . ASP B 1 349 ? 10.656 34.906 3.32 1 97.12 349 ASP B O 1
ATOM 5713 N N . ASP B 1 350 ? 12.906 34.969 2.939 1 96.31 350 ASP B N 1
ATOM 5714 C CA . ASP B 1 350 ? 12.898 36.281 2.299 1 96.31 350 ASP B CA 1
ATOM 5715 C C . ASP B 1 350 ? 12.391 36.188 0.862 1 96.31 350 ASP B C 1
ATOM 5717 O O . ASP B 1 350 ? 12.094 37.188 0.234 1 96.31 350 ASP B O 1
ATOM 5721 N N . LYS B 1 351 ? 12.266 35 0.351 1 97.12 351 LYS B N 1
ATOM 5722 C CA . LYS B 1 351 ? 11.648 34.719 -0.938 1 97.12 351 LYS B CA 1
ATOM 5723 C C . LYS B 1 351 ? 10.492 33.75 -0.784 1 97.12 351 LYS B C 1
ATOM 5725 O O . LYS B 1 351 ? 10.547 32.625 -1.289 1 97.12 351 LYS B O 1
ATOM 5730 N N . PRO B 1 352 ? 9.461 34.219 -0.245 1 98.06 352 PRO B N 1
ATOM 5731 C CA . PRO B 1 352 ? 8.406 33.281 0.182 1 98.06 352 PRO B CA 1
ATOM 5732 C C . PRO B 1 352 ? 7.707 32.594 -0.992 1 98.06 352 PRO B C 1
ATOM 5734 O O . PRO B 1 352 ? 7.508 33.219 -2.039 1 98.06 352 PRO B O 1
ATOM 5737 N N . ARG B 1 353 ? 7.395 31.344 -0.778 1 98.69 353 ARG B N 1
ATOM 5738 C CA . ARG B 1 353 ? 6.602 30.562 -1.717 1 98.69 353 ARG B CA 1
ATOM 5739 C C . ARG B 1 353 ? 5.309 30.078 -1.07 1 98.69 353 ARG B C 1
ATOM 5741 O O . ARG B 1 353 ? 5.297 29.703 0.101 1 98.69 353 ARG B O 1
ATOM 5748 N N . LEU B 1 354 ? 4.242 30.156 -1.812 1 98.88 354 LEU B N 1
ATOM 5749 C CA . LEU B 1 354 ? 2.986 29.516 -1.463 1 98.88 354 LEU B CA 1
ATOM 5750 C C . LEU B 1 354 ? 2.898 28.125 -2.096 1 98.88 354 LEU B C 1
ATOM 5752 O O . LEU B 1 354 ? 3.148 27.969 -3.293 1 98.88 354 LEU B O 1
ATOM 5756 N N . PHE B 1 355 ? 2.684 27.141 -1.292 1 98.94 355 PHE B N 1
ATOM 5757 C CA . PHE B 1 355 ? 2.531 25.766 -1.745 1 98.94 355 PHE B CA 1
ATOM 5758 C C . PHE B 1 355 ? 1.092 25.281 -1.574 1 98.94 355 PHE B C 1
ATOM 5760 O O . PHE B 1 355 ? 0.512 25.422 -0.495 1 98.94 355 PHE B O 1
ATOM 5767 N N . THR B 1 356 ? 0.499 24.797 -2.625 1 98.94 356 THR B N 1
ATOM 5768 C CA . THR B 1 356 ? -0.823 24.188 -2.523 1 98.94 356 THR B CA 1
ATOM 5769 C C . THR B 1 356 ? -0.792 22.734 -3.008 1 98.94 356 THR B C 1
ATOM 5771 O O . THR B 1 356 ? 0.078 22.359 -3.797 1 98.94 356 THR B O 1
ATOM 5774 N N . ILE B 1 357 ? -1.703 21.953 -2.486 1 98.88 357 ILE B N 1
ATOM 5775 C CA . ILE B 1 357 ? -1.812 20.562 -2.91 1 98.88 357 ILE B CA 1
ATOM 5776 C C . ILE B 1 357 ? -3.273 20.219 -3.189 1 98.88 357 ILE B C 1
ATOM 5778 O O . ILE B 1 357 ? -4.168 20.625 -2.443 1 98.88 357 ILE B O 1
ATOM 5782 N N . ASP B 1 358 ? -3.57 19.484 -4.262 1 98.62 358 ASP B N 1
ATOM 5783 C CA . ASP B 1 358 ? -4.93 19.234 -4.738 1 98.62 358 ASP B CA 1
ATOM 5784 C C . ASP B 1 358 ? -5.312 17.766 -4.57 1 98.62 358 ASP B C 1
ATOM 5786 O O . ASP B 1 358 ? -6.191 17.266 -5.273 1 98.62 358 ASP B O 1
ATOM 5790 N N . GLY B 1 359 ? -4.598 17.062 -3.76 1 97.56 359 GLY B N 1
ATOM 5791 C CA . GLY B 1 359 ? -4.82 15.641 -3.57 1 97.56 359 GLY B CA 1
ATOM 5792 C C . GLY B 1 359 ? -3.715 14.781 -4.152 1 97.56 359 GLY B C 1
ATOM 5793 O O . GLY B 1 359 ? -3.617 13.594 -3.842 1 97.56 359 GLY B O 1
ATOM 5794 N N . GLY B 1 360 ? -2.809 15.461 -5 1 97.44 360 GLY B N 1
ATOM 5795 C CA . GLY B 1 360 ? -1.732 14.68 -5.598 1 97.44 360 GLY B CA 1
ATOM 5796 C C . GLY B 1 360 ? -0.671 15.539 -6.258 1 97.44 360 GLY B C 1
ATOM 5797 O O . GLY B 1 360 ? 0.448 15.078 -6.496 1 97.44 360 GLY B O 1
ATOM 5798 N N . ASN B 1 361 ? -1.068 16.719 -6.645 1 98.81 361 ASN B N 1
ATOM 5799 C CA . ASN B 1 361 ? -0.135 17.656 -7.254 1 98.81 361 ASN B CA 1
ATOM 5800 C C . ASN B 1 361 ? 0.158 18.844 -6.332 1 98.81 361 ASN B C 1
ATOM 5802 O O . ASN B 1 361 ? -0.742 19.344 -5.66 1 98.81 361 ASN B O 1
ATOM 5806 N N . VAL B 1 362 ? 1.438 19.25 -6.34 1 98.94 362 VAL B N 1
ATOM 5807 C CA . VAL B 1 362 ? 1.818 20.438 -5.578 1 98.94 362 VAL B CA 1
ATOM 5808 C C . VAL B 1 362 ? 2.078 21.594 -6.531 1 98.94 362 VAL B C 1
ATOM 5810 O O . VAL B 1 362 ? 2.885 21.484 -7.457 1 98.94 362 VAL B O 1
ATOM 5813 N N . ASN B 1 363 ? 1.347 22.656 -6.328 1 98.94 363 ASN B N 1
ATOM 5814 C CA . ASN B 1 363 ? 1.613 23.906 -7.035 1 98.94 363 ASN B CA 1
ATOM 5815 C C . ASN B 1 363 ? 2.469 24.859 -6.199 1 98.94 363 ASN B C 1
ATOM 5817 O O . ASN B 1 363 ? 2.229 25.016 -5.004 1 98.94 363 ASN B O 1
ATOM 5821 N N . ILE B 1 364 ? 3.445 25.406 -6.863 1 98.88 364 ILE B N 1
ATOM 5822 C CA . ILE B 1 364 ? 4.371 26.328 -6.195 1 98.88 364 ILE B CA 1
ATOM 5823 C C . ILE B 1 364 ? 4.238 27.719 -6.785 1 98.88 364 ILE B C 1
ATOM 5825 O O . ILE B 1 364 ? 4.375 27.906 -8 1 98.88 364 ILE B O 1
ATOM 5829 N N . TYR B 1 365 ? 3.969 28.656 -5.895 1 98.88 365 TYR B N 1
ATOM 5830 C CA . TYR B 1 365 ? 3.816 30.047 -6.312 1 98.88 365 TYR B CA 1
ATOM 5831 C C . TYR B 1 365 ? 4.91 30.922 -5.711 1 98.88 365 TYR B C 1
ATOM 5833 O O . TYR B 1 365 ? 5.301 30.734 -4.555 1 98.88 365 TYR B O 1
ATOM 5841 N N . ASP B 1 366 ? 5.387 31.859 -6.508 1 98.81 366 ASP B N 1
ATOM 5842 C CA . ASP B 1 366 ? 6.047 33 -5.895 1 98.81 366 ASP B CA 1
ATOM 5843 C C . ASP B 1 366 ? 5.062 33.844 -5.07 1 98.81 366 ASP B C 1
ATOM 5845 O O . ASP B 1 366 ? 4.059 34.312 -5.598 1 98.81 366 ASP B O 1
ATOM 5849 N N . ALA B 1 367 ? 5.34 34.031 -3.793 1 98.75 367 ALA B N 1
ATOM 5850 C CA . ALA B 1 367 ? 4.391 34.688 -2.916 1 98.75 367 ALA B CA 1
ATOM 5851 C C . ALA B 1 367 ? 4.887 36.094 -2.543 1 98.75 367 ALA B C 1
ATOM 5853 O O . ALA B 1 367 ? 4.34 36.719 -1.641 1 98.75 367 ALA B O 1
ATOM 5854 N N . ALA B 1 368 ? 5.902 36.594 -3.137 1 98.25 368 ALA B N 1
ATOM 5855 C CA . ALA B 1 368 ? 6.383 37.938 -2.879 1 98.25 368 ALA B CA 1
ATOM 5856 C C . ALA B 1 368 ? 5.363 38.969 -3.34 1 98.25 368 ALA B C 1
ATOM 5858 O O . ALA B 1 368 ? 5.027 39.906 -2.594 1 98.25 368 ALA B O 1
ATOM 5859 N N . PRO B 1 369 ? 4.809 38.844 -4.535 1 98.38 369 PRO B N 1
ATOM 5860 C CA . PRO B 1 369 ? 3.773 39.812 -4.93 1 98.38 369 PRO B CA 1
ATOM 5861 C C . PRO B 1 369 ? 2.449 39.562 -4.207 1 98.38 369 PRO B C 1
ATOM 5863 O O . PRO B 1 369 ? 2.199 38.469 -3.713 1 98.38 369 PRO B O 1
ATOM 5866 N N . ALA B 1 370 ? 1.636 40.594 -4.121 1 97.38 370 ALA B N 1
ATOM 5867 C CA . ALA B 1 370 ? 0.324 40.469 -3.488 1 97.38 370 ALA B CA 1
ATOM 5868 C C . ALA B 1 370 ? -0.503 39.375 -4.152 1 97.38 370 ALA B C 1
ATOM 5870 O O . ALA B 1 370 ? -1.235 38.656 -3.475 1 97.38 370 ALA B O 1
ATOM 5871 N N . ALA B 1 371 ? -0.385 39.312 -5.43 1 98.69 371 ALA B N 1
ATOM 5872 C CA . ALA B 1 371 ? -0.95 38.188 -6.176 1 98.69 371 ALA B CA 1
ATOM 5873 C C . ALA B 1 371 ? 0.112 37.156 -6.465 1 98.69 371 ALA B C 1
ATOM 5875 O O . ALA B 1 371 ? 0.955 37.312 -7.344 1 98.69 371 ALA B O 1
ATOM 5876 N N . PRO B 1 372 ? 0.068 36.031 -5.746 1 98.81 372 PRO B N 1
ATOM 5877 C CA . PRO B 1 372 ? 1.087 35 -5.988 1 98.81 372 PRO B CA 1
ATOM 5878 C C . PRO B 1 372 ? 1.138 34.562 -7.445 1 98.81 372 PRO B C 1
ATOM 5880 O O . PRO B 1 372 ? 0.099 34.469 -8.109 1 98.81 372 PRO B O 1
ATOM 5883 N N . VAL B 1 373 ? 2.375 34.25 -7.938 1 98.81 373 VAL B N 1
ATOM 5884 C CA . VAL B 1 373 ? 2.59 33.844 -9.328 1 98.81 373 VAL B CA 1
ATOM 5885 C C . VAL B 1 373 ? 3.047 32.406 -9.391 1 98.81 373 VAL B C 1
ATOM 5887 O O . VAL B 1 373 ? 4.035 32.031 -8.758 1 98.81 373 VAL B O 1
ATOM 5890 N N . LEU B 1 374 ? 2.314 31.609 -10.188 1 98.75 374 LEU B N 1
ATOM 5891 C CA . LEU B 1 374 ? 2.65 30.188 -10.32 1 98.75 374 LEU B CA 1
ATOM 5892 C C . LEU B 1 374 ? 4.035 30.016 -10.93 1 98.75 374 LEU B C 1
ATOM 5894 O O . LEU B 1 374 ? 4.32 30.547 -12 1 98.75 374 LEU B O 1
ATOM 5898 N N . LYS B 1 375 ? 4.891 29.266 -10.227 1 98.44 375 LYS B N 1
ATOM 5899 C CA . LYS B 1 375 ? 6.25 29 -10.695 1 98.44 375 LYS B CA 1
ATOM 5900 C C . LYS B 1 375 ? 6.363 27.609 -11.289 1 98.44 375 LYS B C 1
ATOM 5902 O O . LYS B 1 375 ? 7.199 27.359 -12.164 1 98.44 375 LYS B O 1
ATOM 5907 N N . GLY B 1 376 ? 5.602 26.656 -10.766 1 98.38 376 GLY B N 1
ATOM 5908 C CA . GLY B 1 376 ? 5.664 25.281 -11.242 1 98.38 376 GLY B CA 1
ATOM 5909 C C . GLY B 1 376 ? 4.742 24.359 -10.477 1 98.38 376 GLY B C 1
ATOM 5910 O O . GLY B 1 376 ? 4.113 24.75 -9.5 1 98.38 376 GLY B O 1
ATOM 5911 N N . THR B 1 377 ? 4.637 23.156 -11.062 1 98.81 377 THR B N 1
ATOM 5912 C CA . THR B 1 377 ? 3.809 22.109 -10.469 1 98.81 377 THR B CA 1
ATOM 5913 C C . THR B 1 377 ? 4.578 20.797 -10.383 1 98.81 377 THR B C 1
ATOM 5915 O O . THR B 1 377 ? 5.199 20.359 -11.352 1 98.81 377 THR B O 1
ATOM 5918 N N . ILE B 1 378 ? 4.672 20.266 -9.195 1 98.81 378 ILE B N 1
ATOM 5919 C CA . ILE B 1 378 ? 5.121 18.875 -9.047 1 98.81 378 ILE B CA 1
ATOM 5920 C C . ILE B 1 378 ? 3.949 17.938 -9.273 1 98.81 378 ILE B C 1
ATOM 5922 O O . ILE B 1 378 ? 3.08 17.781 -8.414 1 98.81 378 ILE B O 1
ATOM 5926 N N . GLN B 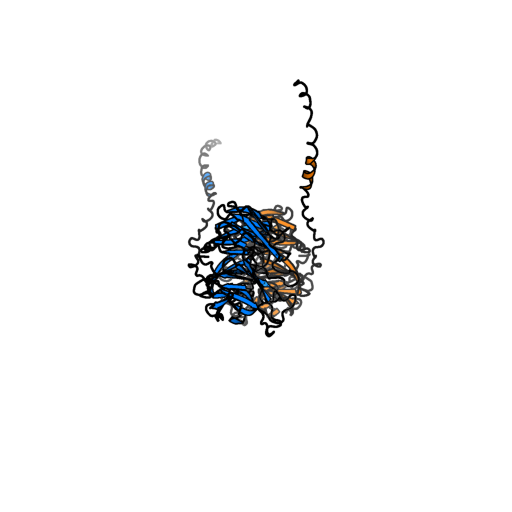1 379 ? 3.939 17.328 -10.438 1 98.38 379 GLN B N 1
ATOM 5927 C CA . GLN B 1 379 ? 2.889 16.375 -10.758 1 98.38 379 GLN B CA 1
ATOM 5928 C C . GLN B 1 379 ? 3.107 15.047 -10.023 1 98.38 379 GLN B C 1
ATOM 5930 O O . GLN B 1 379 ? 4.242 14.578 -9.898 1 98.38 379 GLN B O 1
ATOM 5935 N N . GLY B 1 380 ? 1.994 14.438 -9.516 1 97.94 380 GLY B N 1
ATOM 5936 C CA . GLY B 1 380 ? 2.094 13.148 -8.844 1 97.94 380 GLY B CA 1
ATOM 5937 C C . GLY B 1 380 ? 2.943 13.203 -7.586 1 97.94 380 GLY B C 1
ATOM 5938 O O . GLY B 1 380 ? 3.744 12.305 -7.336 1 97.94 380 GLY B O 1
ATOM 5939 N N . ALA B 1 381 ? 2.844 14.32 -6.852 1 98.56 381 ALA B N 1
ATOM 5940 C CA . ALA B 1 381 ? 3.617 14.484 -5.621 1 98.56 381 ALA B CA 1
ATOM 5941 C C . ALA B 1 381 ? 3.188 13.469 -4.562 1 98.56 381 ALA B C 1
ATOM 5943 O O . ALA B 1 381 ? 3.93 13.203 -3.615 1 98.56 381 ALA B O 1
ATOM 5944 N N . GLY B 1 382 ? 2.074 12.93 -4.641 1 97.81 382 GLY B N 1
ATOM 5945 C CA . GLY B 1 382 ? 1.503 11.867 -3.828 1 97.81 382 GLY B CA 1
ATOM 5946 C C . GLY B 1 382 ? 0.299 11.203 -4.473 1 97.81 382 GLY B C 1
ATOM 5947 O O . GLY B 1 382 ? -0.207 11.68 -5.488 1 97.81 382 GLY B O 1
ATOM 5948 N N . GLU B 1 383 ? -0.188 10.086 -3.941 1 97.19 383 GLU B N 1
ATOM 5949 C CA . GLU B 1 383 ? -1.35 9.367 -4.457 1 97.19 383 GLU B CA 1
ATOM 5950 C C . GLU B 1 383 ? -2.648 9.945 -3.904 1 97.19 383 GLU B C 1
ATOM 5952 O O . GLU B 1 383 ? -3.639 10.07 -4.629 1 97.19 383 GLU B O 1
ATOM 5957 N N . THR B 1 384 ? -2.709 10.242 -2.662 1 97.38 384 THR B N 1
ATOM 5958 C CA . THR B 1 384 ? -3.777 10.945 -1.962 1 97.38 384 THR B CA 1
ATOM 5959 C C . THR B 1 384 ? -3.209 11.828 -0.856 1 97.38 384 THR B C 1
ATOM 5961 O O . THR B 1 384 ? -3.348 11.516 0.329 1 97.38 384 THR B O 1
ATOM 5964 N N . ALA B 1 385 ? -2.68 12.938 -1.256 1 97.69 385 ALA B N 1
ATOM 5965 C CA . ALA B 1 385 ? -1.919 13.789 -0.35 1 97.69 385 ALA B CA 1
ATOM 5966 C C . ALA B 1 385 ? -2.715 15.039 0.024 1 97.69 385 ALA B C 1
ATOM 5968 O O . ALA B 1 385 ? -3.23 15.742 -0.85 1 97.69 385 ALA B O 1
ATOM 5969 N N . LEU B 1 386 ? -2.77 15.305 1.352 1 96.06 386 LEU B N 1
ATOM 5970 C CA . LEU B 1 386 ? -3.619 16.406 1.8 1 96.06 386 LEU B CA 1
ATOM 5971 C C . LEU B 1 386 ? -2.826 17.391 2.654 1 96.06 386 LEU B C 1
ATOM 5973 O O . LEU B 1 386 ? -3.4 18.312 3.238 1 96.06 386 LEU B O 1
ATOM 5977 N N . GLN B 1 387 ? -1.549 17.219 2.766 1 98.38 387 GLN B N 1
ATOM 5978 C CA . GLN B 1 387 ? -0.71 18.125 3.549 1 98.38 387 GLN B CA 1
ATOM 5979 C C . GLN B 1 387 ? 0.639 18.344 2.869 1 98.38 387 GLN B C 1
ATOM 5981 O O . GLN B 1 387 ? 1.261 17.406 2.385 1 98.38 387 GLN B O 1
ATOM 5986 N N . VAL B 1 388 ? 1.021 19.562 2.729 1 98.75 388 VAL B N 1
ATOM 5987 C CA . VAL B 1 388 ? 2.326 19.953 2.207 1 98.75 388 VAL B CA 1
ATOM 5988 C C . VAL B 1 388 ? 2.934 21.031 3.092 1 98.75 388 VAL B C 1
ATOM 5990 O O . VAL B 1 388 ? 2.283 22.047 3.381 1 98.75 388 VAL B O 1
ATOM 5993 N N . GLU B 1 389 ? 4.121 20.797 3.596 1 98.5 389 GLU B N 1
ATOM 5994 C CA . GLU B 1 389 ? 4.789 21.719 4.504 1 98.5 389 GLU B CA 1
ATOM 5995 C C . GLU B 1 389 ? 6.195 22.047 4.016 1 98.5 389 GLU B C 1
ATOM 5997 O O . GLU B 1 389 ? 6.91 21.188 3.52 1 98.5 389 GLU B O 1
ATOM 6002 N N . PRO B 1 390 ? 6.613 23.281 4.137 1 98.44 390 PRO B N 1
ATOM 6003 C CA . PRO B 1 390 ? 7.996 23.641 3.83 1 98.44 390 PRO B CA 1
ATOM 6004 C C . PRO B 1 390 ? 8.945 23.359 4.992 1 98.44 390 PRO B C 1
ATOM 6006 O O . PRO B 1 390 ? 8.5 23.141 6.121 1 98.44 390 PRO B O 1
ATOM 6009 N N . GLN B 1 391 ? 10.195 23.391 4.652 1 97.75 391 GLN B N 1
ATOM 6010 C CA . GLN B 1 391 ? 11.25 23.312 5.656 1 97.75 391 GLN B CA 1
ATOM 6011 C C . GLN B 1 391 ? 11.094 24.406 6.707 1 97.75 391 GLN B C 1
ATOM 6013 O O . GLN B 1 391 ? 10.93 25.578 6.363 1 97.75 391 GLN B O 1
ATOM 6018 N N . PRO B 1 392 ? 11.07 23.922 8.008 1 94.38 392 PRO B N 1
ATOM 6019 C CA . PRO B 1 392 ? 10.992 24.969 9.023 1 94.38 392 PRO B CA 1
ATOM 6020 C C . PRO B 1 392 ? 12.211 25.891 9.023 1 94.38 392 PRO B C 1
ATOM 6022 O O . PRO B 1 392 ? 13.32 25.438 8.711 1 94.38 392 PRO B O 1
ATOM 6025 N N . GLY B 1 393 ? 12 27.25 9.109 1 77.5 393 GLY B N 1
ATOM 6026 C CA . GLY B 1 393 ? 13.062 28.234 9.148 1 77.5 393 GLY B CA 1
ATOM 6027 C C . GLY B 1 393 ? 13.688 28.391 10.516 1 77.5 393 GLY B C 1
ATOM 6028 O O . GLY B 1 393 ? 13.078 28.047 11.531 1 77.5 393 GLY B O 1
ATOM 6029 N N . GLY B 1 394 ? 14.914 27.828 10.859 1 52.31 394 GLY B N 1
ATOM 6030 C CA . GLY B 1 394 ? 15.641 28.031 12.102 1 52.31 394 GLY B CA 1
ATOM 6031 C C . GLY B 1 394 ? 14.977 29.016 13.031 1 52.31 394 GLY B C 1
ATOM 6032 O O . GLY B 1 394 ? 14.914 28.797 14.242 1 52.31 394 GLY B O 1
ATOM 6033 N N . ALA B 1 395 ? 14.797 30.281 12.68 1 43.25 395 ALA B N 1
ATOM 6034 C CA . ALA B 1 395 ? 14.445 31.375 13.586 1 43.25 395 ALA B CA 1
ATOM 6035 C C . ALA B 1 395 ? 12.938 31.5 13.75 1 43.25 395 ALA B C 1
ATOM 6037 O O . ALA B 1 395 ? 12.242 31.953 12.836 1 43.25 395 ALA B O 1
ATOM 6038 N N . GLN B 1 396 ? 12.156 30.453 14.039 1 40.5 396 GLN B N 1
ATOM 6039 C CA . GLN B 1 396 ? 10.773 30.797 14.344 1 40.5 396 GLN B CA 1
ATOM 6040 C C . GLN B 1 396 ? 10.695 31.812 15.469 1 40.5 396 GLN B C 1
ATOM 6042 O O . GLN B 1 396 ? 11.469 31.75 16.438 1 40.5 396 GLN B O 1
#

pLDDT: mean 89.88, std 20.4, range [19.0, 98.94]

Nearest PDB structures (foldseek):
  2hxc-assembly1_A  TM=9.609E-01  e=3.403E-50  Alcaligenes faecalis
  2h47-assembly6_F  TM=9.619E-01  e=6.062E-50  Alcaligenes faecalis
  1mg3-assembly2_M  TM=9.188E-01  e=1.487E-33  Paracoccus denitrificans
  2mta-assembly1_H-2  TM=9.159E-01  e=2.037E-33  Paracoccus denitrificans
  1mae-assembly1_H  TM=9.183E-01  e=3.045E-28  Paracoccus versutus

Solvent-accessible surface area (backbone atoms only — not comparable to full-atom values): 41793 Å² total; per-residue (Å²): 140,84,76,84,69,79,80,81,75,76,86,76,77,76,78,77,71,72,74,70,70,73,69,72,72,67,71,76,67,77,68,72,74,75,79,77,70,80,79,72,72,73,61,53,72,84,81,49,60,45,26,31,45,27,39,17,37,25,76,95,44,35,62,62,5,30,35,33,31,30,35,61,83,78,59,39,84,71,49,65,42,82,30,30,35,38,32,43,60,37,65,35,64,76,45,55,34,36,35,30,42,32,46,39,27,65,62,71,84,40,75,62,74,46,25,32,38,35,36,24,33,56,48,59,58,41,81,72,53,67,25,68,44,74,88,24,61,48,84,58,82,59,52,70,38,43,32,42,61,25,53,67,61,48,36,37,42,35,40,24,48,55,94,53,25,27,34,40,27,31,32,61,80,79,52,36,65,48,37,68,42,56,88,41,50,63,25,51,55,52,40,60,34,64,81,36,48,46,31,38,33,26,45,28,75,72,24,21,37,39,37,39,33,36,44,96,73,46,38,82,70,46,73,38,72,43,72,60,78,45,51,52,88,82,44,39,62,53,85,46,67,36,46,53,82,44,32,34,42,32,45,20,52,76,25,34,37,40,35,38,30,54,71,53,86,56,67,42,71,56,81,68,47,60,77,55,55,89,86,49,83,43,67,41,48,16,36,11,23,63,34,30,44,30,38,33,56,90,80,35,32,38,40,36,22,25,22,71,80,46,52,95,86,42,48,65,38,43,1,54,25,33,39,24,28,33,66,89,79,66,42,77,66,32,77,40,82,24,77,39,18,27,13,35,29,47,30,83,58,99,74,23,33,35,39,32,27,46,33,23,37,35,40,35,20,42,43,76,49,74,58,59,42,82,72,48,68,31,75,71,55,29,82,36,16,46,38,54,42,52,37,52,57,72,82,118,138,84,73,80,70,72,76,83,68,82,84,82,76,74,78,79,69,72,77,67,69,75,69,71,75,69,66,75,67,77,69,73,74,75,78,76,71,79,80,72,71,73,61,53,72,85,83,49,59,45,26,32,43,26,40,18,37,24,76,95,42,34,61,61,6,29,35,34,29,30,35,61,84,78,58,39,82,70,49,65,41,81,29,30,35,40,31,44,60,37,68,35,63,77,46,54,32,36,36,31,43,31,46,39,27,66,62,71,83,39,74,62,74,45,25,32,38,35,36,25,33,56,47,58,58,41,80,73,52,68,27,68,44,75,86,25,61,48,82,58,81,59,51,69,39,44,33,42,60,24,53,68,62,48,35,35,40,36,40,24,48,52,95,54,26,27,33,38,28,32,32,61,82,80,52,36,64,46,37,68,42,57,87,41,50,64,26,51,56,53,41,60,34,65,81,36,48,46,31,37,31,24,45,28,77,74,24,22,37,40,36,38,32,37,44,95,73,45,36,81,71,46,74,39,72,43,72,60,78,46,52,51,88,82,43,38,62,51,85,47,64,37,44,53,82,42,32,35,42,33,44,20,53,75,26,35,37,41,36,38,28,54,71,53,86,57,65,43,71,56,81,69,48,61,76,54,54,90,87,49,83,43,68,42,48,15,36,11,24,63,33,30,44,30,39,34,56,91,79,35,32,38,39,37,23,25,24,72,78,48,53,93,87,40,46,65,38,41,1,56,27,32,40,24,28,34,66,88,76,65,42,75,66,31,77,42,83,26,76,41,19,26,13,37,28,49,31,82,58,99,75,23,33,36,38,31,26,48,34,23,36,34,40,34,21,42,42,74,50,72,59,58,42,83,72,49,68,32,75,71,55,28,81,37,15,47,38,54,41,52,37,50,59,72,81,117

Secondary structure (DSSP, 8-state):
---TT--------GGGGGGGGGGGGS----------------PPPPPPTTEEEEEE--GGGGGGEEEEEEETTTTEEEEEEEEESS-EEEE-TTSSEEEEEEEEETTSSSSSEEEEEEEEETTT--EEEEEEE-TTB---S--GGGEEE-TTSSEEEEEE-SSS-EEEEEETTTTEEEEEEGGGTTEEEEE--TTSTTEEEEEETTS-EEEEEE-TTS-EEEEEEPPPSS-TTTS-B-S--EEETTEEEEEBTTSEEEEEE-SSSS-EEPPPEESS-TTSTTTT-EE-SSS-EEEETTTTEEEEEEESS--TT-TTPPEEEEEEEETTT--EEEEEEEEEESEEEE--SSS-EEEEESBS-EEEEE-SSSS-EEEEEETTS-SSEEEEEEPP-S--/--GGG--------GGGGGGGGGGGGGG---------------PPPPPPTTEEEEEE--GGGGGGEEEEEEETTTTEEEEEEEEESS-EEEE-TTSSEEEEEEEEETTSSSSSEEEEEEEEETTT--EEEEEEE-TTB---S--GGGEEE-TTSSEEEEEE-SSS-EEEEEETTTTEEEEEEGGGTTEEEEE--TTSTTEEEEEETTS-EEEEEE-TTS-EEEEEEPPPSS-TTTS-B-S--EEETTEEEEEBTTSEEEEEE-SSSS-EEPPPEESS-TTSTTTT-EE-SSS-EEEETTTTEEEEEEESS--TT-TTPPEEEEEEEETTT--EEEEEEEEEESEEEE--SSS-EEEEESBS-EEEEE-SSSS-EEEEEETTS-SSEEEEEEPP-S--

Radius of gyration: 35.59 Å; Cα contacts (8 Å, |Δi|>4): 2079; chains: 2; bounding box: 76×135×134 Å

Foldseek 3Di:
DPDPDDDDDDDPPDDPPPDPPPPPPPDPPVPDPPDPPPPCQDWFPDADQFWKWFWFCQVVQNQFTKTWIARRVVLGTGDIATLGRQKEWDAFLQRQWIKIWHWAAPVSPDHDIWIKIWIAGRTNNHTDDIETDPPFADNDHYDPQQWDAFLLRQWIWHWGPPPFTWIWIAGPVVRYTQDIGCVCGQWDGWAHANLQRAKTKTQHQQQKIKIFGADPSNHTDDIDIADHQDHCVPWNWARAWEDQHQKIWIATQAAKIKIWGPNDPYIDIDDIDGLDDPVCPQPQKGFAAHQAWEAAHVQQKIKGAIDGNRDPPCRHWFRQWIWIARNVVRDTQDIDGRVRFRHWYWRHDPFIWIWTDNQAKIWIWRVPDSDTHTDDMNGRSYNGTRDMDGRNDNPD/DPPDPDDDDDDPDPDPPDPPPPPPPPPPPVPDPPDPPPPCQDWFPDADLFWKWFWFCQVVQNQFTKTWIARRVVLGTGDIATLGRQWEWDAFLQRQWIKIWHWAAPVSPDHDIWIWIWIAGRTNNHTDDIETDPPFADNDHYDPQQWDAFLLRQWIWHWGPPPFTWIWIAGPVVRYTQDIGCVCGQWDGWAHANLQRAKTKTQHQQQKIKIFGADPSNHTDDMDIADHQDHCVPWNWARAWEDQHQKIWIATQAAKIKIWGPNDPYIDIDDIDGLDDPVCPQPQKGFAAHQAWEAAHVQQKIKGAIDGNRDPPCRHWFRQWIWIARNVVRDTQDIDGRVRFRHWYWRHDPFIWIWTDNQAKIWIWRVPDSDTHTDDMNGRSYNGTRDMDGRNDNPD

Organism: NCBI:txid1287738

Sequence (792 aa):
MIALCANRGAARAGKWALCAALAAAAGLARADLPVEELKGGTRLPPATPHRLYVMDAVFNHLVDSRVNIYDGDTLKFLGLVPSSFNGHMTVSADGKDIYIMTTYYERLNRGKRTDVVEAWDAETLTPKYEVPIPEKRAQALNYRNYLQQSSDGGLLFVQNATPASSVTVVDLKTRKFADEVTAAAGCWSIIVPPSRPRSFASICGDGSFVTVDLDAAGKPSGQQRSKPMFEVEKDPIFTHTDRLGDTFYFVSYNGNVYSADFSGEQARFGERWSLLDASGKDRGWRPGGYNLLAVNRASKRLYVGMHPNGAEGTHKTPAAEIWVYDLATHKRLARIPGKNALSMSVSQDDKPRLFTIDGGNVNIYDAAPAAPVLKGTIQGAGETALQVEPQPGGAQMIALCANRGAARAGKWALCAALAAAAGLARADLPVEELKGGTRLPPATPHRLYVMDAVFNHLVDSRVNIYDGDTLKFLGLVPSSFNGHMTVSADGKDIYIMTTYYERLNRGKRTDVVEAWDAETLTPKYEVPIPEKRAQALNYRNYLQQSSDGGLLFVQNATPASSVTVVDLKTRKFADEVTAAAGCWSIIVPPSRPRSFASICGDGSFVTVDLDAAGKPSGQQRSKPMFEVEKDPIFTHTDRLGDTFYFVSYNGNVYSADFSGEQARFGERWSLLDASGKDRGWRPGGYNLLAVNRASKRLYVGMHPNGAEGTHKTPAAEIWVYDLATHKRLARIPGKNALSMSVSQDDKPRLFTIDGGNVNIYDAAPAAPVLKGTIQGAGETALQVEPQPGGAQ

InterPro domains:
  IPR009451 Amine dehydrogenase heavy chain [PF06433] (50-365)
  IPR011044 Quinoprotein amine dehydrogenase, beta chain-like [SSF50969] (23-369)
  IPR015943 WD40/YVTN repeat-like-containing domain superfamily [G3DSA:2.130.10.10] (47-391)